Protein AF-A0A0F4GNE1-F1 (afdb_monomer_lite)

pLDDT: mean 78.45, std 19.37, range [21.11, 96.62]

Structure (mmCIF, N/CA/C/O backbone):
data_AF-A0A0F4GNE1-F1
#
_entry.id   AF-A0A0F4GNE1-F1
#
loop_
_atom_site.group_PDB
_atom_site.id
_atom_site.type_symbol
_atom_site.label_atom_id
_atom_site.label_alt_id
_atom_site.label_comp_id
_atom_site.label_asym_id
_atom_site.label_entity_id
_atom_site.label_seq_id
_atom_site.pdbx_PDB_ins_code
_atom_site.Cartn_x
_atom_site.Cartn_y
_atom_site.Cartn_z
_atom_site.occupancy
_atom_site.B_iso_or_equiv
_atom_site.auth_seq_id
_atom_site.auth_comp_id
_atom_site.auth_asym_id
_atom_site.auth_atom_id
_atom_site.pdbx_PDB_model_num
ATOM 1 N N . MET A 1 1 ? -58.831 31.533 -46.566 1.00 33.28 1 MET A N 1
ATOM 2 C CA . MET A 1 1 ? -58.037 31.602 -47.811 1.00 33.28 1 MET A CA 1
ATOM 3 C C . MET A 1 1 ? -57.171 30.349 -47.806 1.00 33.28 1 MET A C 1
ATOM 5 O O . MET A 1 1 ? -56.263 30.306 -46.995 1.00 33.28 1 MET A O 1
ATOM 9 N N . ALA A 1 2 ? -57.576 29.210 -48.387 1.00 25.08 2 ALA A N 1
ATOM 10 C CA . ALA A 1 2 ? -57.890 28.953 -49.809 1.00 25.08 2 ALA A CA 1
ATOM 11 C C . ALA A 1 2 ? -56.663 29.323 -50.668 1.00 25.08 2 ALA A C 1
ATOM 13 O O . ALA A 1 2 ? -56.207 30.453 -50.537 1.00 25.08 2 ALA A O 1
ATOM 14 N N . PHE A 1 3 ? -56.025 28.484 -51.483 1.00 26.59 3 PHE A N 1
ATOM 15 C CA . PHE A 1 3 ? -56.368 27.283 -52.264 1.00 26.59 3 PHE A CA 1
ATOM 16 C C . PHE A 1 3 ? -55.069 26.435 -52.377 1.00 26.59 3 PHE A C 1
ATOM 18 O O . PHE A 1 3 ? -53.991 27.017 -52.299 1.00 26.59 3 PHE A O 1
ATOM 25 N N . ASP A 1 4 ? -55.013 25.102 -52.392 1.00 27.25 4 ASP A N 1
ATOM 26 C CA . ASP A 1 4 ? -55.677 24.056 -53.193 1.00 27.25 4 ASP A CA 1
ATOM 27 C C . ASP A 1 4 ? -55.254 23.955 -54.673 1.00 27.25 4 ASP A C 1
ATOM 29 O O . ASP A 1 4 ? -54.995 24.969 -55.319 1.00 27.25 4 ASP A O 1
ATOM 33 N N . THR A 1 5 ? -55.307 22.707 -55.169 1.00 29.14 5 THR A N 1
ATOM 34 C CA . THR A 1 5 ? -55.262 22.180 -56.563 1.00 29.14 5 THR A CA 1
ATOM 35 C C . THR A 1 5 ? -53.911 21.657 -57.094 1.00 29.14 5 THR A C 1
ATOM 37 O O . THR A 1 5 ? -52.969 22.417 -57.276 1.00 29.14 5 THR A O 1
ATOM 40 N N . GLU A 1 6 ? -53.676 20.326 -57.137 1.00 28.61 6 GLU A N 1
ATOM 41 C CA . GLU A 1 6 ? -54.198 19.248 -58.044 1.00 28.61 6 GLU A CA 1
ATOM 42 C C . GLU A 1 6 ? -53.219 19.006 -59.222 1.00 28.61 6 GLU A C 1
ATOM 44 O O . GLU A 1 6 ? -52.634 19.955 -59.716 1.00 28.61 6 GLU A O 1
ATOM 49 N N . SER A 1 7 ? -52.923 17.815 -59.770 1.00 24.45 7 SER A N 1
ATOM 50 C CA . SER A 1 7 ? -53.573 16.489 -59.881 1.00 24.45 7 SER A CA 1
ATOM 51 C C . SER A 1 7 ? -52.514 15.456 -60.387 1.00 24.45 7 SER A C 1
ATOM 53 O O . SER A 1 7 ? -51.618 15.829 -61.136 1.00 24.45 7 SER A O 1
ATOM 55 N N . LYS A 1 8 ? -52.389 14.244 -59.804 1.00 24.41 8 LYS A N 1
ATOM 56 C CA . LYS A 1 8 ? -52.886 12.903 -60.254 1.00 24.41 8 LYS A CA 1
ATOM 57 C C . LYS A 1 8 ? -52.393 12.424 -61.651 1.00 24.41 8 LYS A C 1
ATOM 59 O O . LYS A 1 8 ? -52.855 12.957 -62.644 1.00 24.41 8 LYS A O 1
ATOM 64 N N . THR A 1 9 ? -51.388 11.520 -61.747 1.00 22.92 9 THR A N 1
ATOM 65 C CA . THR A 1 9 ? -51.431 10.010 -61.875 1.00 22.92 9 THR A CA 1
ATOM 66 C C . THR A 1 9 ? -51.892 9.476 -63.253 1.00 22.92 9 THR A C 1
ATOM 68 O O . THR A 1 9 ? -52.541 10.247 -63.948 1.00 22.92 9 THR A O 1
ATOM 71 N N . PRO A 1 10 ? -51.773 8.172 -63.634 1.00 40.03 10 PRO A N 1
ATOM 72 C CA . PRO A 1 10 ? -50.922 7.025 -63.211 1.00 40.03 10 PRO A CA 1
ATOM 73 C C . PRO A 1 10 ? -50.369 6.195 -64.418 1.00 40.03 10 PRO A C 1
ATOM 75 O O . PRO A 1 10 ? -50.685 6.505 -65.557 1.00 40.03 10 PRO A O 1
ATOM 78 N N . THR A 1 11 ? -49.603 5.115 -64.177 1.00 26.05 11 THR A N 1
ATOM 79 C CA . THR A 1 11 ? -49.924 3.726 -64.624 1.00 26.05 11 THR A CA 1
ATOM 80 C C . THR A 1 11 ? -48.869 2.723 -64.139 1.00 26.05 11 THR A C 1
ATOM 82 O O . THR A 1 11 ? -47.670 2.941 -64.300 1.00 26.05 11 THR A O 1
ATOM 85 N N . GLU A 1 12 ? -49.361 1.640 -63.538 1.00 24.83 12 GLU A N 1
ATOM 86 C CA . GLU A 1 12 ? -48.670 0.432 -63.068 1.00 24.83 12 GLU A CA 1
ATOM 87 C C . GLU A 1 12 ? -48.333 -0.523 -64.234 1.00 24.83 12 GLU A C 1
ATOM 89 O O . GLU A 1 12 ? -49.048 -0.529 -65.231 1.00 24.83 12 GLU A O 1
ATOM 94 N N . ASP A 1 13 ? -47.272 -1.340 -64.116 1.00 25.70 13 ASP A N 1
ATOM 95 C CA . ASP A 1 13 ? -47.445 -2.800 -63.967 1.00 25.70 13 ASP A CA 1
ATOM 96 C C . ASP A 1 13 ? -46.124 -3.607 -63.810 1.00 25.70 13 ASP A C 1
ATOM 98 O O . ASP A 1 13 ? -45.267 -3.657 -64.687 1.00 25.70 13 ASP A O 1
ATOM 102 N N . ILE A 1 14 ? -46.031 -4.281 -62.651 1.00 26.98 14 ILE A N 1
ATOM 103 C CA . ILE A 1 14 ? -45.704 -5.707 -62.409 1.00 26.98 14 ILE A CA 1
ATOM 104 C C . ILE A 1 14 ? -44.397 -6.306 -63.005 1.00 26.98 14 ILE A C 1
ATOM 106 O O . ILE A 1 14 ? -44.353 -6.717 -64.160 1.00 26.98 14 ILE A O 1
ATOM 110 N N . LYS A 1 15 ? -43.405 -6.612 -62.144 1.00 24.88 15 LYS A N 1
ATOM 111 C CA . LYS A 1 15 ? -43.078 -7.996 -61.693 1.00 24.88 15 LYS A CA 1
ATOM 112 C C . LYS A 1 15 ? -41.902 -8.067 -60.707 1.00 24.88 15 LYS A C 1
ATOM 114 O O . LYS A 1 15 ? -40.891 -7.389 -60.814 1.00 24.88 15 LYS A O 1
ATOM 119 N N . SER A 1 16 ? -42.120 -8.956 -59.745 1.00 24.47 16 SER A N 1
ATOM 120 C CA . SER A 1 16 ? -41.311 -9.422 -58.621 1.00 24.47 16 SER A CA 1
ATOM 121 C C . SER A 1 16 ? -39.856 -9.791 -58.919 1.00 24.47 16 SER A C 1
ATOM 123 O O . SER A 1 16 ? -39.611 -10.602 -59.806 1.00 24.47 16 SER A O 1
ATOM 125 N N . SER A 1 17 ? -38.946 -9.371 -58.040 1.00 25.55 17 SER A N 1
ATOM 126 C CA . SER A 1 17 ? -38.123 -10.262 -57.199 1.00 25.55 17 SER A CA 1
ATOM 127 C C . SER A 1 17 ? -37.080 -9.413 -56.477 1.00 25.55 17 SER A C 1
ATOM 129 O O . SER A 1 17 ? -36.287 -8.734 -57.118 1.00 25.55 17 SER A O 1
ATOM 131 N N . SER A 1 18 ? -37.111 -9.440 -55.150 1.00 26.16 18 SER A N 1
ATOM 132 C CA . SER A 1 18 ? -36.206 -8.736 -54.241 1.00 26.16 18 SER A CA 1
ATOM 133 C C . SER A 1 18 ? -34.716 -8.935 -54.559 1.00 26.16 18 SER A C 1
ATOM 135 O O . SER A 1 18 ? -34.247 -10.074 -54.505 1.00 26.16 18 SER A O 1
ATOM 137 N N . PRO A 1 19 ? -33.944 -7.847 -54.715 1.00 24.09 19 PRO A N 1
ATOM 138 C CA . PRO A 1 19 ? -32.537 -7.821 -54.376 1.00 24.09 19 PRO A CA 1
ATOM 139 C C . PRO A 1 19 ? -32.327 -6.924 -53.150 1.00 24.09 19 PRO A C 1
ATOM 141 O O . PRO A 1 19 ? -32.743 -5.768 -53.089 1.00 24.09 19 PRO A O 1
ATOM 144 N N . THR A 1 20 ? -31.693 -7.514 -52.151 1.00 25.30 20 THR A N 1
ATOM 145 C CA . THR A 1 20 ? -31.099 -6.906 -50.963 1.00 25.30 20 THR A CA 1
ATOM 146 C C . THR A 1 20 ? -30.490 -5.525 -51.265 1.00 25.30 20 THR A C 1
ATOM 148 O O . THR A 1 20 ? -29.568 -5.454 -52.081 1.00 25.30 20 THR A O 1
ATOM 151 N N . PRO A 1 21 ? -30.930 -4.426 -50.620 1.00 25.16 21 PRO A N 1
ATOM 152 C CA . PRO A 1 21 ? -30.245 -3.153 -50.749 1.00 25.16 21 PRO A CA 1
ATOM 153 C C . PRO A 1 21 ? -28.982 -3.191 -49.892 1.00 25.16 21 PRO A C 1
ATOM 155 O O . PRO A 1 21 ? -29.033 -3.331 -48.670 1.00 25.16 21 PRO A O 1
ATOM 158 N N . SER A 1 22 ? -27.860 -3.109 -50.597 1.00 23.94 22 SER A N 1
ATOM 159 C CA . SER A 1 22 ? -26.542 -2.663 -50.157 1.00 23.94 22 SER A CA 1
ATOM 160 C C . SER A 1 22 ? -26.544 -1.865 -48.851 1.00 23.94 22 SER A C 1
ATOM 162 O O . SER A 1 22 ? -27.129 -0.782 -48.768 1.00 23.94 22 SER A O 1
ATOM 164 N N . LEU A 1 23 ? -25.825 -2.406 -47.866 1.00 25.03 23 LEU A N 1
ATOM 165 C CA . LEU A 1 23 ? -25.403 -1.704 -46.659 1.00 25.03 23 LEU A CA 1
ATOM 166 C C . LEU A 1 23 ? -24.733 -0.368 -47.031 1.00 25.03 23 LEU A C 1
ATOM 168 O O . LEU A 1 23 ? -23.935 -0.340 -47.973 1.00 25.03 23 LEU A O 1
ATOM 172 N N . PRO A 1 24 ? -25.008 0.720 -46.290 1.00 25.19 24 PRO A N 1
ATOM 173 C CA . PRO A 1 24 ? -24.194 1.922 -46.353 1.00 25.19 24 PRO A CA 1
ATOM 174 C C . PRO A 1 24 ? -22.753 1.552 -46.000 1.00 25.19 24 PRO A C 1
ATOM 176 O O . PRO A 1 24 ? -22.508 0.827 -45.037 1.00 25.19 24 PRO A O 1
ATOM 179 N N . SER A 1 25 ? -21.809 2.048 -46.790 1.00 25.05 25 SER A N 1
ATOM 180 C CA . SER A 1 25 ? -20.382 2.027 -46.498 1.00 25.05 25 SER A CA 1
ATOM 181 C C . SER A 1 25 ? -20.120 2.655 -45.125 1.00 25.05 25 SER A C 1
ATOM 183 O O . SER A 1 25 ? -20.156 3.877 -44.973 1.00 25.05 25 SER A O 1
ATOM 185 N N . ASP A 1 26 ? -19.858 1.811 -44.125 1.00 27.17 26 ASP A N 1
ATOM 186 C CA . ASP A 1 26 ? -19.345 2.180 -42.803 1.00 27.17 26 ASP A CA 1
ATOM 187 C C . ASP A 1 26 ? -17.885 2.679 -42.924 1.00 27.17 26 ASP A C 1
ATOM 189 O O . ASP A 1 26 ? -16.944 2.074 -42.416 1.00 27.17 26 ASP A O 1
ATOM 193 N N . GLU A 1 27 ? -17.679 3.823 -43.582 1.00 26.75 27 GLU A N 1
ATOM 194 C CA . GLU A 1 27 ? -16.418 4.587 -43.541 1.00 26.75 27 GLU A CA 1
ATOM 195 C C . GLU A 1 27 ? -16.304 5.472 -42.283 1.00 26.75 27 GLU A C 1
ATOM 197 O O . GLU A 1 27 ? -15.342 6.212 -42.114 1.00 26.75 27 GLU A O 1
ATOM 202 N N . HIS A 1 28 ? -17.231 5.344 -41.325 1.00 26.08 28 HIS A N 1
ATOM 203 C CA . HIS A 1 28 ? -17.235 6.130 -40.084 1.00 26.08 28 HIS A CA 1
ATOM 204 C C . HIS A 1 28 ? -17.125 5.307 -38.785 1.00 26.08 28 HIS A C 1
ATOM 206 O O . HIS A 1 28 ? -17.560 5.757 -37.725 1.00 26.08 28 HIS A O 1
ATOM 212 N N . LYS A 1 29 ? -16.476 4.128 -38.823 1.00 26.17 29 LYS A N 1
ATOM 213 C CA . LYS A 1 29 ? -16.096 3.356 -37.612 1.00 26.17 29 LYS A CA 1
ATOM 214 C C . LYS A 1 29 ? -14.658 2.808 -37.574 1.00 26.17 29 LYS A C 1
ATOM 216 O O . LYS A 1 29 ? -14.345 2.001 -36.704 1.00 26.17 29 LYS A O 1
ATOM 221 N N . ALA A 1 30 ? -13.756 3.303 -38.426 1.00 27.12 30 ALA A N 1
ATOM 222 C CA . ALA A 1 30 ? -12.330 2.940 -38.396 1.00 27.12 30 ALA A CA 1
ATOM 223 C C . ALA A 1 30 ? -11.396 4.007 -37.774 1.00 27.12 30 ALA A C 1
ATOM 225 O O . ALA A 1 30 ? -10.196 3.773 -37.679 1.00 27.12 30 ALA A O 1
ATOM 226 N N . SER A 1 31 ? -11.908 5.152 -37.293 1.00 25.95 31 SER A N 1
ATOM 227 C CA . SER A 1 31 ? -11.066 6.255 -36.778 1.00 25.95 31 SER A CA 1
ATOM 228 C C . SER A 1 31 ? -11.172 6.531 -35.265 1.00 25.95 31 SER A C 1
ATOM 230 O O . SER A 1 31 ? -10.831 7.622 -34.817 1.00 25.95 31 SER A O 1
ATOM 232 N N . GLN A 1 32 ? -11.623 5.567 -34.452 1.00 26.25 32 GLN A N 1
ATOM 233 C CA . GLN A 1 32 ? -11.683 5.702 -32.980 1.00 26.25 32 GLN A CA 1
ATOM 234 C C . GLN A 1 32 ? -11.092 4.495 -32.225 1.00 26.25 32 GLN A C 1
ATOM 236 O O . GLN A 1 32 ? -11.599 4.084 -31.185 1.00 26.25 32 GLN A O 1
ATOM 241 N N . ALA A 1 33 ? -9.989 3.930 -32.729 1.00 27.69 33 ALA A N 1
ATOM 242 C CA . ALA A 1 33 ? -9.235 2.867 -32.048 1.00 27.69 33 ALA A CA 1
ATOM 243 C C . ALA A 1 33 ? -7.735 3.182 -31.854 1.00 27.69 33 ALA A C 1
ATOM 245 O O . ALA A 1 33 ? -6.947 2.273 -31.608 1.00 27.69 33 ALA A O 1
ATOM 246 N N . ALA A 1 34 ? -7.328 4.455 -31.935 1.00 26.12 34 ALA A N 1
ATOM 247 C CA . ALA A 1 34 ? -5.921 4.865 -31.826 1.00 26.12 34 ALA A CA 1
ATOM 248 C C . ALA A 1 34 ? -5.643 5.940 -30.755 1.00 26.12 34 ALA A C 1
ATOM 250 O O . ALA A 1 34 ? -4.613 6.599 -30.814 1.00 26.12 34 ALA A O 1
ATOM 251 N N . ASP A 1 35 ? -6.509 6.071 -29.746 1.00 24.09 35 ASP A N 1
ATOM 252 C CA . ASP A 1 35 ? -6.230 6.852 -28.533 1.00 24.09 35 ASP A CA 1
ATOM 253 C C . ASP A 1 35 ? -6.050 5.918 -27.329 1.00 24.09 35 ASP A C 1
ATOM 255 O O . ASP A 1 35 ? -6.881 5.819 -26.428 1.00 24.09 35 ASP A O 1
ATOM 259 N N . LEU A 1 36 ? -4.919 5.214 -27.309 1.00 22.22 36 LEU A N 1
ATOM 260 C CA . LEU A 1 36 ? -4.313 4.736 -26.070 1.00 22.22 36 LEU A CA 1
ATOM 261 C C . LEU A 1 36 ? -3.114 5.642 -25.805 1.00 22.22 36 LEU A C 1
ATOM 263 O O . LEU A 1 36 ? -2.006 5.411 -26.285 1.00 22.22 36 LEU A O 1
ATOM 267 N N . GLN A 1 37 ? -3.381 6.718 -25.063 1.00 21.64 37 GLN A N 1
ATOM 268 C CA . GLN A 1 37 ? -2.362 7.577 -24.478 1.00 21.64 37 GLN A CA 1
ATOM 269 C C . GLN A 1 37 ? -1.309 6.703 -23.785 1.00 21.64 37 GLN A C 1
ATOM 271 O O . GLN A 1 37 ? -1.590 6.037 -22.787 1.00 21.64 37 GLN A O 1
ATOM 276 N N . LEU A 1 38 ? -0.084 6.727 -24.312 1.00 22.88 38 LEU A N 1
ATOM 277 C CA . LEU A 1 38 ? 1.107 6.328 -23.576 1.00 22.88 38 LEU A CA 1
ATOM 278 C C . LEU A 1 38 ? 1.177 7.202 -22.322 1.00 22.88 38 LEU A C 1
ATOM 280 O O . LEU A 1 38 ? 1.542 8.377 -22.379 1.00 22.88 38 LEU A O 1
ATOM 284 N N . VAL A 1 39 ? 0.807 6.616 -21.185 1.00 22.11 39 VAL A N 1
ATOM 285 C CA .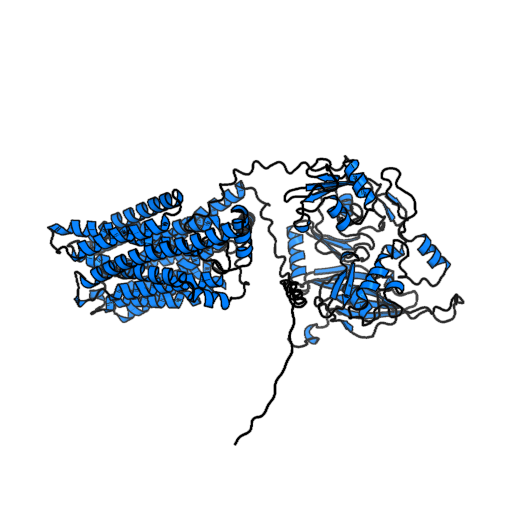 VAL A 1 39 ? 1.142 7.160 -19.872 1.00 22.11 39 VAL A CA 1
ATOM 286 C C . VAL A 1 39 ? 2.656 7.418 -19.866 1.00 22.11 39 VAL A C 1
ATOM 288 O O . VAL A 1 39 ? 3.417 6.537 -20.282 1.00 22.11 39 VAL A O 1
ATOM 291 N N . PRO A 1 40 ? 3.118 8.610 -19.445 1.00 21.11 40 PRO A N 1
ATOM 292 C CA . PRO A 1 40 ? 4.536 8.923 -19.390 1.00 21.11 40 PRO A CA 1
ATOM 293 C C . PRO A 1 40 ? 5.253 7.869 -18.551 1.00 21.11 40 PRO A C 1
ATOM 295 O O . PRO A 1 40 ? 4.858 7.607 -17.416 1.00 21.11 40 PRO A O 1
ATOM 298 N N . SER A 1 41 ? 6.311 7.276 -19.100 1.00 22.20 41 SER A N 1
ATOM 299 C CA . SER A 1 41 ? 7.277 6.493 -18.336 1.00 22.20 41 SER A CA 1
ATOM 300 C C . SER A 1 41 ? 7.972 7.429 -17.338 1.00 22.20 41 SER A C 1
ATOM 302 O O . SER A 1 41 ? 8.988 8.049 -17.663 1.00 22.20 41 SER A O 1
ATOM 304 N N . LEU A 1 42 ? 7.353 7.594 -16.172 1.00 23.45 42 LEU A N 1
ATOM 305 C CA . LEU A 1 42 ? 7.911 8.214 -14.979 1.00 23.45 42 LEU A CA 1
ATOM 306 C C . LEU A 1 42 ? 8.531 7.112 -14.109 1.00 23.45 42 LEU A C 1
ATOM 308 O O . LEU A 1 42 ? 7.895 6.094 -13.848 1.00 23.45 42 LEU A O 1
ATOM 312 N N . ASP A 1 43 ? 9.768 7.373 -13.687 1.00 25.08 43 ASP A N 1
ATOM 313 C CA . ASP A 1 43 ? 10.530 6.743 -12.606 1.00 25.08 43 ASP A CA 1
ATOM 314 C C . ASP A 1 43 ? 10.796 5.229 -12.671 1.00 25.08 43 ASP A C 1
ATOM 316 O O . ASP A 1 43 ? 10.108 4.414 -12.057 1.00 25.08 43 ASP A O 1
ATOM 320 N N . GLU A 1 44 ? 11.938 4.849 -13.256 1.00 24.92 44 GLU A N 1
ATOM 321 C CA . GLU A 1 44 ? 12.606 3.572 -12.951 1.00 24.92 44 GLU A CA 1
ATOM 322 C C . GLU A 1 44 ? 13.314 3.637 -11.579 1.00 24.92 44 GLU A C 1
ATOM 324 O O . GLU A 1 44 ? 14.508 3.404 -11.429 1.00 24.92 44 GLU A O 1
ATOM 329 N N . GLY A 1 45 ? 12.547 3.919 -10.526 1.00 26.72 45 GLY A N 1
ATOM 330 C CA . GLY A 1 45 ? 12.968 3.663 -9.154 1.00 26.72 45 GLY A CA 1
ATOM 331 C C . GLY A 1 45 ? 12.737 2.195 -8.807 1.00 26.72 45 GLY A C 1
ATOM 332 O O . GLY A 1 45 ? 11.651 1.857 -8.339 1.00 26.72 45 GLY A O 1
ATOM 333 N N . HIS A 1 46 ? 13.756 1.348 -8.975 1.00 30.03 46 HIS A N 1
ATOM 334 C CA . HIS A 1 46 ? 13.804 -0.065 -8.558 1.00 30.03 46 HIS A CA 1
ATOM 335 C C . HIS A 1 46 ? 12.548 -0.891 -8.892 1.00 30.03 46 HIS A C 1
ATOM 337 O O . HIS A 1 46 ? 11.655 -1.069 -8.055 1.00 30.03 46 HIS A O 1
ATOM 343 N N . MET A 1 47 ? 12.544 -1.513 -10.071 1.00 26.84 47 MET A N 1
ATOM 344 C CA . MET A 1 47 ? 11.851 -2.788 -10.246 1.00 26.84 47 MET A CA 1
ATOM 345 C C . MET A 1 47 ? 12.602 -3.836 -9.417 1.00 26.84 47 MET A C 1
ATOM 347 O O . MET A 1 47 ? 13.574 -4.429 -9.879 1.00 26.84 47 MET A O 1
ATOM 351 N N . ILE A 1 48 ? 12.191 -4.030 -8.162 1.00 37.75 48 ILE A N 1
ATOM 352 C CA . ILE A 1 48 ? 12.565 -5.230 -7.412 1.00 37.75 48 ILE A CA 1
ATOM 353 C C . ILE A 1 48 ? 11.811 -6.371 -8.092 1.00 37.75 48 ILE A C 1
ATOM 355 O O . ILE A 1 48 ? 10.614 -6.547 -7.868 1.00 37.75 48 ILE A O 1
ATOM 359 N N . VAL A 1 49 ? 12.491 -7.082 -8.990 1.00 36.56 49 VAL A N 1
ATOM 360 C CA . VAL A 1 49 ? 11.975 -8.313 -9.591 1.00 36.56 49 VAL A CA 1
ATOM 361 C C . VAL A 1 49 ? 11.650 -9.264 -8.436 1.00 36.56 49 VAL A C 1
ATOM 363 O O . VAL A 1 49 ? 12.491 -9.506 -7.572 1.00 36.56 49 VAL A O 1
ATOM 366 N N . GLY A 1 50 ? 10.403 -9.738 -8.379 1.00 38.09 50 GLY A N 1
ATOM 367 C CA . GLY A 1 50 ? 9.826 -10.472 -7.244 1.00 38.09 50 GLY A CA 1
ATOM 368 C C . GLY A 1 50 ? 10.479 -11.819 -6.907 1.00 38.09 50 GLY A C 1
ATOM 369 O O . GLY A 1 50 ? 10.062 -12.439 -5.931 1.00 38.09 50 GLY A O 1
ATOM 370 N N . ASP A 1 51 ? 11.517 -12.221 -7.647 1.00 42.12 51 ASP A N 1
ATOM 371 C CA . ASP A 1 51 ? 12.114 -13.560 -7.619 1.00 42.12 51 ASP A CA 1
ATOM 372 C C . ASP A 1 51 ? 13.554 -13.603 -7.054 1.00 42.12 51 ASP A C 1
ATOM 374 O O . ASP A 1 51 ? 14.182 -14.657 -7.057 1.00 42.12 51 ASP A O 1
ATOM 378 N N . GLU A 1 52 ? 14.105 -12.494 -6.529 1.00 48.06 52 GLU A N 1
ATOM 379 C CA . GLU A 1 52 ? 15.495 -12.457 -6.011 1.00 48.06 52 GLU A CA 1
ATOM 380 C C . GLU A 1 52 ? 15.714 -13.203 -4.667 1.00 48.06 52 GLU A C 1
ATOM 382 O O . GLU A 1 52 ? 16.862 -13.417 -4.283 1.00 48.06 52 GLU A O 1
ATOM 387 N N . TYR A 1 53 ? 14.667 -13.614 -3.934 1.00 63.53 53 TYR A N 1
ATOM 388 C CA . TYR A 1 53 ? 14.806 -14.156 -2.567 1.00 63.53 53 TYR A CA 1
ATOM 389 C C . TYR A 1 53 ? 14.115 -15.506 -2.367 1.00 63.53 53 TYR A C 1
ATOM 391 O O . TYR A 1 53 ? 12.985 -15.717 -2.808 1.00 63.53 53 TYR A O 1
ATOM 399 N N . SER A 1 54 ? 14.749 -16.409 -1.610 1.00 73.44 54 SER A N 1
ATOM 400 C CA . SER A 1 54 ? 14.197 -17.747 -1.375 1.00 73.44 54 SER A CA 1
ATOM 401 C C . SER A 1 54 ? 12.871 -17.697 -0.583 1.00 73.44 54 SER A C 1
ATOM 403 O O . SER A 1 54 ? 12.706 -16.871 0.330 1.00 73.44 54 SER A O 1
ATOM 405 N N . PRO A 1 55 ? 11.919 -18.625 -0.825 1.00 74.19 55 PRO A N 1
ATOM 406 C CA . PRO A 1 55 ? 10.674 -18.706 -0.050 1.00 74.19 55 PRO A CA 1
ATOM 407 C C . PRO A 1 55 ? 10.903 -18.864 1.465 1.00 74.19 55 PRO A C 1
ATOM 409 O O . PRO A 1 55 ? 10.102 -18.401 2.285 1.00 74.19 55 PRO A O 1
ATOM 412 N N . ALA A 1 56 ? 12.019 -19.491 1.856 1.00 76.69 56 ALA A N 1
ATOM 413 C CA . ALA A 1 56 ? 12.405 -19.682 3.251 1.00 76.69 56 ALA A CA 1
ATOM 414 C C . ALA A 1 56 ? 12.781 -18.359 3.946 1.00 76.69 56 ALA A C 1
ATOM 416 O O . ALA A 1 56 ? 12.369 -18.126 5.088 1.00 76.69 56 ALA A O 1
ATOM 417 N N . GLU A 1 57 ? 13.508 -17.474 3.261 1.00 80.69 57 GLU A N 1
ATOM 418 C CA . GLU A 1 57 ? 13.869 -16.143 3.766 1.00 80.69 57 GLU A CA 1
ATOM 419 C C . GLU A 1 57 ? 12.643 -15.238 3.872 1.00 80.69 57 GLU A C 1
ATOM 421 O O . GLU A 1 57 ? 12.418 -14.632 4.925 1.00 80.69 57 GLU A O 1
ATOM 426 N N . CYS A 1 58 ? 11.781 -15.243 2.850 1.00 80.56 58 CYS A N 1
ATOM 427 C CA . CYS A 1 58 ? 10.505 -14.527 2.878 1.00 80.56 58 CYS A CA 1
ATOM 428 C C . CYS A 1 58 ? 9.647 -14.938 4.086 1.00 80.56 58 CYS A C 1
ATOM 430 O O . CYS A 1 58 ? 9.091 -14.084 4.782 1.00 80.56 58 CYS A O 1
ATOM 432 N N . LYS A 1 59 ? 9.585 -16.242 4.391 1.00 84.88 59 LYS A N 1
ATOM 433 C CA . LYS A 1 59 ? 8.843 -16.779 5.544 1.00 84.88 59 LYS A CA 1
ATOM 434 C C . LYS A 1 59 ? 9.491 -16.426 6.885 1.00 84.88 59 LYS A C 1
ATOM 436 O O . LYS A 1 59 ? 8.779 -16.199 7.866 1.00 84.88 59 LYS A O 1
ATOM 441 N N . ARG A 1 60 ? 10.826 -16.374 6.959 1.00 88.06 60 ARG A N 1
ATOM 442 C CA . ARG A 1 60 ? 11.552 -15.944 8.167 1.00 88.06 60 ARG A CA 1
ATOM 443 C C . ARG A 1 60 ? 11.251 -14.479 8.487 1.00 88.06 60 ARG A C 1
ATOM 445 O O . ARG A 1 60 ? 10.903 -14.180 9.629 1.00 88.06 60 ARG A O 1
ATOM 452 N N . VAL A 1 61 ? 11.325 -13.600 7.486 1.00 87.56 61 VAL A N 1
ATOM 453 C CA . VAL A 1 61 ? 11.020 -12.169 7.639 1.00 87.56 61 VAL A CA 1
ATOM 454 C C . VAL A 1 61 ? 9.542 -11.963 7.971 1.00 87.56 61 VAL A C 1
ATOM 456 O O . VAL A 1 61 ? 9.244 -11.229 8.907 1.00 87.56 61 VAL A O 1
ATOM 459 N N . LEU A 1 62 ? 8.622 -12.685 7.317 1.00 88.94 62 LEU A N 1
ATOM 460 C CA . LEU A 1 62 ? 7.192 -12.655 7.655 1.00 88.94 62 LEU A CA 1
ATOM 461 C C . LEU A 1 62 ? 6.937 -12.959 9.137 1.00 88.94 62 LEU A C 1
ATOM 463 O O . LEU A 1 62 ? 6.271 -12.186 9.813 1.00 88.94 62 LEU A O 1
ATOM 467 N N . ARG A 1 63 ? 7.515 -14.043 9.672 1.00 89.12 63 ARG A N 1
ATOM 468 C CA . ARG A 1 63 ? 7.349 -14.406 11.092 1.00 89.12 63 ARG A CA 1
ATOM 469 C C . ARG A 1 63 ? 7.885 -13.336 12.040 1.00 89.12 63 ARG A C 1
ATOM 471 O O . ARG A 1 63 ? 7.363 -13.189 13.143 1.00 89.12 63 ARG A O 1
ATOM 478 N N . LYS A 1 64 ? 8.944 -12.622 11.643 1.00 91.75 64 LYS A N 1
ATOM 479 C CA . LYS A 1 64 ? 9.474 -11.489 12.409 1.00 91.75 64 LYS A CA 1
ATOM 480 C C . LYS A 1 64 ? 8.476 -10.329 12.391 1.00 91.75 64 LYS A C 1
ATOM 482 O O . LYS A 1 64 ? 8.144 -9.830 13.459 1.00 91.75 64 LYS A O 1
ATOM 487 N N . ILE A 1 65 ? 7.950 -9.969 11.219 1.00 91.31 65 ILE A N 1
ATOM 488 C CA . ILE A 1 65 ? 6.919 -8.931 11.058 1.00 91.31 65 ILE A CA 1
ATOM 489 C C . ILE A 1 65 ? 5.685 -9.261 11.910 1.00 91.31 65 ILE A C 1
ATOM 491 O O . ILE A 1 65 ? 5.283 -8.441 12.735 1.00 91.31 65 ILE A O 1
ATOM 495 N N . ASP A 1 66 ? 5.151 -10.481 11.785 1.00 91.06 66 ASP A N 1
ATOM 496 C CA . ASP A 1 66 ? 3.982 -10.946 12.540 1.00 91.06 66 ASP A CA 1
ATOM 497 C C . ASP A 1 66 ? 4.215 -10.839 14.057 1.00 91.06 66 ASP A C 1
ATOM 499 O O . ASP A 1 66 ? 3.329 -10.414 14.793 1.00 91.06 66 ASP A O 1
ATOM 503 N N . ARG A 1 67 ? 5.421 -11.177 14.537 1.00 90.88 67 ARG A N 1
ATOM 504 C CA . ARG A 1 67 ? 5.773 -11.150 15.966 1.00 90.88 67 ARG A CA 1
ATOM 505 C C . ARG A 1 67 ? 5.810 -9.742 16.559 1.00 90.88 67 ARG A C 1
ATOM 507 O O . ARG A 1 67 ? 5.507 -9.596 17.738 1.00 90.88 67 ARG A O 1
ATOM 514 N N . PHE A 1 68 ? 6.197 -8.735 15.779 1.00 90.31 68 PHE A N 1
ATOM 515 C CA . PHE A 1 68 ? 6.248 -7.348 16.248 1.00 90.31 68 PHE A CA 1
ATOM 516 C C . PHE A 1 68 ? 4.915 -6.624 16.044 1.00 90.31 68 PHE A C 1
ATOM 518 O O . PHE A 1 68 ? 4.421 -5.988 16.972 1.00 90.31 68 PHE A O 1
ATOM 525 N N . LEU A 1 69 ? 4.320 -6.721 14.852 1.00 91.31 69 LEU A N 1
ATOM 526 C CA . LEU A 1 69 ? 3.163 -5.901 14.492 1.00 91.31 69 LEU A CA 1
ATOM 527 C C . LEU A 1 69 ? 1.845 -6.453 15.033 1.00 91.31 69 LEU A C 1
ATOM 529 O O . LEU A 1 69 ? 1.057 -5.682 15.573 1.00 91.31 69 LEU A O 1
ATOM 533 N N . LEU A 1 70 ? 1.586 -7.762 14.924 1.00 90.88 70 LEU A N 1
ATOM 534 C CA . LEU A 1 70 ? 0.265 -8.299 15.273 1.00 90.88 70 LEU A CA 1
ATOM 535 C C . LEU A 1 70 ? -0.062 -8.177 16.768 1.00 90.88 70 LEU A C 1
ATOM 537 O O . LEU A 1 70 ? -1.158 -7.703 17.067 1.00 90.88 70 LEU A O 1
ATOM 541 N N . PRO A 1 71 ? 0.833 -8.524 17.720 1.00 93.44 71 PRO A N 1
ATOM 542 C CA . PRO A 1 71 ? 0.555 -8.327 19.142 1.00 93.44 71 PRO A CA 1
ATOM 543 C C . PRO A 1 71 ? 0.387 -6.852 19.504 1.00 93.44 71 PRO A C 1
ATOM 545 O O . PRO A 1 71 ? -0.491 -6.516 20.294 1.00 93.44 71 PRO A O 1
ATOM 548 N N . LEU A 1 72 ? 1.195 -5.972 18.900 1.00 93.19 72 LEU A N 1
ATOM 549 C CA . LEU A 1 72 ? 1.124 -4.532 19.133 1.00 93.19 72 LEU A CA 1
ATOM 550 C C . LEU A 1 72 ? -0.227 -3.976 18.670 1.00 93.19 72 LEU A C 1
ATOM 552 O O . LEU A 1 72 ? -0.943 -3.368 19.458 1.00 93.19 72 LEU A O 1
ATOM 556 N N . MET A 1 73 ? -0.617 -4.259 17.424 1.00 93.06 73 MET A N 1
ATOM 557 C CA . MET A 1 73 ? -1.906 -3.841 16.869 1.00 93.06 73 MET A CA 1
ATOM 558 C C . MET A 1 73 ? -3.083 -4.425 17.656 1.00 93.06 73 MET A C 1
ATOM 560 O O . MET A 1 73 ? -4.061 -3.723 17.899 1.00 93.06 73 MET A O 1
ATOM 564 N N . TRP A 1 74 ? -2.987 -5.685 18.091 1.00 93.44 74 TRP A N 1
ATOM 565 C CA . TRP A 1 74 ? -4.007 -6.317 18.928 1.00 93.44 74 TRP A CA 1
ATOM 566 C C . TRP A 1 74 ? -4.176 -5.572 20.257 1.00 93.44 74 TRP A C 1
ATOM 568 O O . TRP A 1 74 ? -5.294 -5.236 20.639 1.00 93.44 74 TRP A O 1
ATOM 578 N N . PHE A 1 75 ? -3.078 -5.234 20.935 1.00 93.81 75 PHE A N 1
ATOM 579 C CA . PHE A 1 75 ? -3.138 -4.502 22.200 1.00 93.81 75 PHE A CA 1
ATOM 580 C C . PHE A 1 75 ? -3.697 -3.083 22.010 1.00 93.81 75 PHE A C 1
ATOM 582 O O . PHE A 1 75 ? -4.573 -2.668 22.765 1.00 93.81 75 PHE A O 1
ATOM 589 N N . CYS A 1 76 ? -3.275 -2.367 20.964 1.00 93.44 76 CYS A N 1
ATOM 590 C CA . CYS A 1 76 ? -3.791 -1.030 20.651 1.00 93.44 76 CYS A CA 1
ATOM 591 C C . CYS A 1 76 ? -5.292 -1.029 20.374 1.00 93.44 76 CYS A C 1
ATOM 593 O O . CYS A 1 76 ? -6.016 -0.191 20.907 1.00 93.44 76 CYS A O 1
ATOM 595 N N . TYR A 1 77 ? -5.761 -1.983 19.568 1.00 91.19 77 TYR A N 1
ATOM 596 C CA . TYR A 1 77 ? -7.176 -2.100 19.228 1.00 91.19 77 TYR A CA 1
ATOM 597 C C . TYR A 1 77 ? -8.024 -2.508 20.446 1.00 91.19 77 TYR A C 1
ATOM 599 O O . TYR A 1 77 ? -9.148 -2.044 20.620 1.00 91.19 77 TYR A O 1
ATOM 607 N N . GLY A 1 78 ? -7.468 -3.340 21.331 1.00 91.94 78 GLY A N 1
ATOM 608 C CA . GLY A 1 78 ? -8.107 -3.740 22.582 1.00 91.94 78 GLY A CA 1
ATOM 609 C C . GLY A 1 78 ? -8.242 -2.606 23.604 1.00 91.94 78 GLY A C 1
ATOM 610 O O . GLY A 1 78 ? -9.314 -2.413 24.186 1.00 91.94 78 GLY A O 1
ATOM 611 N N . VAL A 1 79 ? -7.173 -1.826 23.796 1.00 92.31 79 VAL A N 1
ATOM 612 C CA . VAL A 1 79 ? -7.184 -0.640 24.667 1.00 92.31 79 VAL A CA 1
ATOM 613 C C . VAL A 1 79 ? -8.164 0.401 24.132 1.00 92.31 79 VAL A C 1
ATOM 615 O O . VAL A 1 79 ? -9.011 0.866 24.888 1.00 92.31 79 VAL A O 1
ATOM 618 N N . GLN A 1 80 ? -8.140 0.667 22.822 1.00 92.44 80 GLN A N 1
ATOM 619 C CA . GLN A 1 80 ? -9.104 1.549 22.163 1.00 92.44 80 GLN A CA 1
ATOM 620 C C . GLN A 1 80 ? -10.554 1.153 22.489 1.00 92.44 80 GLN A C 1
ATOM 622 O O . GLN A 1 80 ? -11.367 1.978 22.909 1.00 92.44 80 GLN A O 1
ATOM 627 N N . GLN A 1 81 ? -10.894 -0.125 22.308 1.00 89.12 81 GLN A N 1
ATOM 628 C CA . GLN A 1 81 ? -12.244 -0.597 22.591 1.00 89.12 81 GLN A CA 1
ATOM 629 C C . GLN A 1 81 ? -12.620 -0.399 24.065 1.00 89.12 81 GLN A C 1
ATOM 631 O O . GLN A 1 81 ? -13.746 -0.000 24.369 1.00 89.12 81 GLN A O 1
ATOM 636 N N . THR A 1 82 ? -11.679 -0.648 24.976 1.00 91.31 82 THR A N 1
ATOM 637 C CA . THR A 1 82 ? -11.896 -0.470 26.416 1.00 91.31 82 THR A CA 1
ATOM 638 C C . THR A 1 82 ? -12.109 1.001 26.768 1.00 91.31 82 THR A C 1
ATOM 640 O O . THR A 1 82 ? -13.002 1.313 27.555 1.00 91.31 82 THR A O 1
ATOM 643 N N . ASP A 1 83 ? -11.368 1.919 26.144 1.00 91.69 83 ASP A N 1
ATOM 644 C CA . ASP A 1 83 ? -11.531 3.366 26.323 1.00 91.69 83 ASP A CA 1
ATOM 645 C C . ASP A 1 83 ? -12.945 3.819 25.922 1.00 91.69 83 ASP A C 1
ATOM 647 O O . ASP A 1 83 ? -13.589 4.586 26.652 1.00 91.69 83 ASP A O 1
ATOM 651 N N . LYS A 1 84 ? -13.491 3.276 24.825 1.00 88.25 84 LYS A N 1
ATOM 652 C CA . LYS A 1 84 ? -14.886 3.498 24.409 1.00 88.25 84 LYS A CA 1
ATOM 653 C C . LYS A 1 84 ? -15.891 2.973 25.435 1.00 88.25 84 LYS A C 1
ATOM 655 O O . LYS A 1 84 ? -16.737 3.739 25.907 1.00 88.25 84 LYS A O 1
ATOM 660 N N . THR A 1 85 ? -15.808 1.692 25.799 1.00 88.12 85 THR A N 1
ATOM 661 C CA . THR A 1 85 ? -16.805 1.028 26.664 1.00 88.12 85 THR A CA 1
ATOM 662 C C . THR A 1 85 ? -16.693 1.421 28.135 1.00 88.12 85 THR A C 1
ATOM 664 O O . THR A 1 85 ? -17.657 1.273 28.891 1.00 88.12 85 THR A O 1
ATOM 667 N N . SER A 1 86 ? -15.555 1.984 28.550 1.00 90.81 86 SER A N 1
ATOM 668 C CA . SER A 1 86 ? -15.323 2.435 29.924 1.00 90.81 86 SER A CA 1
ATOM 669 C C . SER A 1 86 ? -16.369 3.440 30.411 1.00 90.81 86 SER A C 1
ATOM 671 O O . SER A 1 86 ? -16.628 3.483 31.610 1.00 90.81 86 SER A O 1
ATOM 673 N N . LEU A 1 87 ? -17.038 4.190 29.520 1.00 92.25 87 LEU A N 1
ATOM 674 C CA . LEU A 1 87 ? -18.110 5.122 29.900 1.00 92.25 87 LEU A CA 1
ATOM 675 C C . LEU A 1 87 ? -19.245 4.434 30.667 1.00 92.25 87 LEU A C 1
ATOM 677 O O . LEU A 1 87 ? -19.762 4.978 31.644 1.00 92.25 87 LEU A O 1
ATOM 681 N N . GLY A 1 88 ? -19.651 3.250 30.199 1.00 90.94 88 GLY A N 1
ATOM 682 C CA . GLY A 1 88 ? -20.713 2.449 30.808 1.00 90.94 88 GLY A CA 1
ATOM 683 C C . GLY A 1 88 ? -20.316 1.985 32.203 1.00 90.94 88 GLY A C 1
ATOM 684 O O . GLY A 1 88 ? -21.076 2.113 33.163 1.00 90.94 88 GLY A O 1
ATOM 685 N N . VAL A 1 89 ? -19.075 1.517 32.333 1.00 91.88 89 VAL A N 1
ATOM 686 C CA . VAL A 1 89 ? -18.503 1.080 33.609 1.00 91.88 89 VAL A CA 1
ATOM 687 C C . VAL A 1 89 ? -18.359 2.255 34.579 1.00 91.88 89 VAL A C 1
ATOM 689 O O . VAL A 1 89 ? -18.827 2.196 35.712 1.00 91.88 89 VAL A O 1
ATOM 692 N N . GLN A 1 90 ? -17.771 3.365 34.147 1.00 93.44 90 GLN A N 1
ATOM 693 C CA . GLN A 1 90 ? -17.625 4.570 34.965 1.00 93.44 90 GLN A CA 1
ATOM 694 C C . GLN A 1 90 ? -18.985 5.084 35.459 1.00 93.44 90 GLN A C 1
ATOM 696 O O . GLN A 1 90 ? -19.090 5.564 36.591 1.00 93.44 90 GLN A O 1
ATOM 701 N N . ALA A 1 91 ? -20.046 4.908 34.661 1.00 92.56 91 ALA A N 1
ATOM 702 C CA . ALA A 1 91 ? -21.393 5.303 35.042 1.00 92.56 91 ALA A CA 1
ATOM 703 C C . ALA A 1 91 ? -21.927 4.559 36.271 1.00 92.56 91 ALA A C 1
ATOM 705 O O . ALA A 1 91 ? -22.492 5.183 37.174 1.00 92.56 91 ALA A O 1
ATOM 706 N N . ILE A 1 92 ? -21.708 3.243 36.354 1.00 91.88 92 ILE A N 1
ATOM 707 C CA . ILE A 1 92 ? -22.149 2.448 37.510 1.00 91.88 92 ILE A CA 1
ATOM 708 C C . ILE A 1 92 ? -21.321 2.717 38.774 1.00 91.88 92 ILE A C 1
ATOM 710 O O . ILE A 1 92 ? -21.840 2.492 39.870 1.00 91.88 92 ILE A O 1
ATOM 714 N N . PHE A 1 93 ? -20.100 3.247 38.622 1.00 92.12 93 PHE A N 1
ATOM 715 C CA . PHE A 1 93 ? -19.178 3.648 39.695 1.00 92.12 93 PHE A CA 1
ATOM 716 C C . PHE A 1 93 ? -19.291 5.123 40.122 1.00 92.12 93 PHE A C 1
ATOM 718 O O . PHE A 1 93 ? -18.442 5.600 40.873 1.00 92.12 93 PHE A O 1
ATOM 725 N N . GLY A 1 94 ? -20.336 5.839 39.696 1.00 90.06 94 GLY A N 1
ATOM 726 C CA . GLY A 1 94 ? -20.693 7.147 40.262 1.00 90.06 94 GLY A CA 1
ATOM 727 C C . GLY A 1 94 ? -20.450 8.364 39.370 1.00 90.06 94 GLY A C 1
ATOM 728 O O . GLY A 1 94 ? -20.852 9.453 39.768 1.00 90.06 94 GLY A O 1
ATOM 729 N N . LEU A 1 95 ? -19.910 8.205 38.152 1.00 93.94 95 LEU A N 1
ATOM 730 C CA . LEU A 1 95 ? -19.630 9.323 37.231 1.00 93.94 95 LEU A CA 1
ATOM 731 C C . LEU A 1 95 ? -20.810 10.321 37.075 1.00 93.94 95 LEU A C 1
ATOM 733 O O . LEU A 1 95 ? -20.573 11.517 37.246 1.00 93.94 95 LEU A O 1
ATOM 737 N N . PRO A 1 96 ? -22.072 9.905 36.807 1.00 92.06 96 PRO A N 1
ATOM 738 C CA . PRO A 1 96 ? -23.180 10.839 36.609 1.00 92.06 96 PRO A CA 1
ATOM 739 C C . PRO A 1 96 ? -23.518 11.633 37.867 1.00 92.06 96 PRO A C 1
ATOM 741 O O . PRO A 1 96 ? -23.897 12.795 37.768 1.00 92.06 96 PRO A O 1
ATOM 744 N N . LYS A 1 97 ? -23.363 11.012 39.045 1.00 90.62 97 LYS A N 1
ATOM 745 C CA . LYS A 1 97 ? -23.624 11.659 40.335 1.00 90.62 97 LYS A CA 1
ATOM 746 C C . LYS A 1 97 ? -22.542 12.689 40.650 1.00 90.62 97 LYS A C 1
ATOM 748 O O . LYS A 1 97 ? -22.873 13.821 40.976 1.00 90.62 97 LYS A O 1
ATOM 753 N N . ASP A 1 98 ? -21.275 12.317 40.482 1.00 91.69 98 ASP A N 1
ATOM 754 C CA . ASP A 1 98 ? -20.124 13.159 40.829 1.00 91.69 98 ASP A CA 1
ATOM 755 C C . ASP A 1 98 ? -19.958 14.377 39.908 1.00 91.69 98 ASP A C 1
ATOM 757 O O . ASP A 1 98 ? -19.352 15.367 40.306 1.00 91.69 98 ASP A O 1
ATOM 761 N N . THR A 1 99 ? -20.473 14.305 38.677 1.00 91.94 99 THR A N 1
ATOM 762 C CA . THR A 1 99 ? -20.357 15.377 37.668 1.00 91.94 99 THR A CA 1
ATOM 763 C C . THR A 1 99 ? -21.670 16.118 37.399 1.00 91.94 99 THR A C 1
ATOM 765 O O . THR A 1 99 ? -21.710 17.011 36.551 1.00 91.94 99 THR A O 1
ATOM 768 N N . GLY A 1 100 ? -22.742 15.766 38.120 1.00 90.38 100 GLY A N 1
ATOM 769 C CA . GLY A 1 100 ? -24.042 16.435 38.032 1.00 90.38 100 GLY A CA 1
ATOM 770 C C . GLY A 1 100 ? -24.763 16.245 36.694 1.00 90.38 100 GLY A C 1
ATOM 771 O O . GLY A 1 100 ? -25.437 17.165 36.236 1.00 90.38 100 GLY A O 1
ATOM 772 N N . LEU A 1 101 ? -24.619 15.083 36.047 1.00 91.75 101 LEU A N 1
ATOM 773 C CA . LEU A 1 101 ? -25.279 14.815 34.766 1.00 91.75 101 LEU A CA 1
ATOM 774 C C . LEU A 1 101 ? -26.796 14.702 34.939 1.00 91.75 101 LEU A C 1
ATOM 776 O O . LEU A 1 101 ? -27.284 13.895 35.733 1.00 91.75 101 LEU A O 1
ATOM 780 N N . VAL A 1 102 ? -27.543 15.459 34.134 1.00 90.25 102 VAL A N 1
ATOM 781 C CA . VAL A 1 102 ? -29.011 15.502 34.169 1.00 90.25 102 VAL A CA 1
ATOM 782 C C . VAL A 1 102 ? -29.641 15.086 32.844 1.00 90.25 102 VAL A C 1
ATOM 784 O O . VAL A 1 102 ? -29.139 15.379 31.756 1.00 90.25 102 VAL A O 1
ATOM 787 N N . GLY A 1 103 ? -30.788 14.410 32.928 1.00 87.62 103 GLY A N 1
ATOM 788 C CA . GLY A 1 103 ? -31.562 14.011 31.754 1.00 87.62 103 GLY A CA 1
ATOM 789 C C . GLY A 1 103 ? -30.722 13.217 30.752 1.00 87.62 103 GLY A C 1
ATOM 790 O O . GLY A 1 103 ? -30.095 12.221 31.113 1.00 87.62 103 GLY A O 1
ATOM 791 N N . GLN A 1 104 ? -30.728 13.649 29.491 1.00 90.31 104 GLN A N 1
ATOM 792 C CA . GLN A 1 104 ? -30.100 12.953 28.360 1.00 90.31 104 GLN A CA 1
ATOM 793 C C . GLN A 1 104 ? -28.603 13.285 28.189 1.00 90.31 104 GLN A C 1
ATOM 795 O O . GLN A 1 104 ? -27.980 12.852 27.220 1.00 90.31 104 GLN A O 1
ATOM 800 N N . GLN A 1 105 ? -28.009 14.062 29.104 1.00 93.25 105 GLN A N 1
ATOM 801 C CA . GLN A 1 105 ? -26.598 14.460 29.030 1.00 93.25 105 GLN A CA 1
ATOM 802 C C . GLN A 1 105 ? -25.662 13.245 28.952 1.00 93.25 105 GLN A C 1
ATOM 804 O O . GLN A 1 105 ? -24.782 13.195 28.101 1.00 93.25 105 GLN A O 1
ATOM 809 N N . TYR A 1 106 ? -25.904 12.204 29.751 1.00 92.38 106 TYR A N 1
ATOM 810 C CA . TYR A 1 106 ? -25.099 10.980 29.693 1.00 92.38 106 TYR A CA 1
ATOM 811 C C . TYR A 1 106 ? -25.044 10.360 28.282 1.00 92.38 106 TYR A C 1
ATOM 813 O O . TYR A 1 106 ? -23.970 10.014 27.794 1.00 92.38 106 TYR A O 1
ATOM 821 N N . SER A 1 107 ? -26.182 10.294 27.589 1.00 92.38 107 SER A N 1
ATOM 822 C CA . SER A 1 107 ? -26.281 9.770 26.221 1.00 92.38 107 SER A CA 1
ATOM 823 C C . SER A 1 107 ? -25.506 10.624 25.217 1.00 92.38 107 SER A C 1
ATOM 825 O O . SER A 1 107 ? -24.842 10.105 24.317 1.00 92.38 107 SER A O 1
ATOM 827 N N . TRP A 1 108 ? -25.534 11.947 25.397 1.00 94.38 108 TRP A N 1
ATOM 828 C CA . TRP A 1 108 ? -24.811 12.888 24.546 1.00 94.38 108 TRP A CA 1
ATOM 829 C C . TRP A 1 108 ? -23.289 12.714 24.602 1.00 94.38 108 TRP A C 1
ATOM 831 O O . TRP A 1 108 ? -22.641 12.973 23.592 1.00 94.38 108 TRP A O 1
ATOM 841 N N . LEU A 1 109 ? -22.722 12.194 25.700 1.00 94.12 109 LEU A N 1
ATOM 842 C CA . LEU A 1 109 ? -21.288 11.863 25.776 1.00 94.12 109 LEU A CA 1
ATOM 843 C C . LEU A 1 109 ? -20.868 10.816 24.736 1.00 94.12 109 LEU A C 1
ATOM 845 O O . LEU A 1 109 ? -19.745 10.849 24.242 1.00 94.12 109 LEU A O 1
ATOM 849 N N . THR A 1 110 ? -21.772 9.897 24.392 1.00 93.19 110 THR A N 1
ATOM 850 C CA . THR A 1 110 ? -21.549 8.926 23.310 1.00 93.19 110 THR A CA 1
ATOM 851 C C . THR A 1 110 ? -21.809 9.562 21.946 1.00 93.19 110 THR A C 1
ATOM 853 O O . THR A 1 110 ? -21.057 9.345 21.002 1.00 93.19 110 THR A O 1
ATOM 856 N N . THR A 1 111 ? -22.851 10.389 21.834 1.00 94.69 111 THR A N 1
ATOM 857 C CA . THR A 1 111 ? -23.192 11.066 20.574 1.00 94.69 111 THR A CA 1
ATOM 858 C C . THR A 1 111 ? -22.082 12.001 20.094 1.00 94.69 111 THR A C 1
ATOM 860 O O . THR A 1 111 ? -21.724 11.945 18.921 1.00 94.69 111 THR A O 1
ATOM 863 N N . ILE A 1 112 ? -21.516 12.832 20.978 1.00 95.44 112 ILE A N 1
ATOM 864 C CA . ILE A 1 112 ? -20.441 13.763 20.606 1.00 95.44 112 ILE A CA 1
ATOM 865 C C . ILE A 1 112 ? -19.184 13.021 20.161 1.00 95.44 112 ILE A C 1
ATOM 867 O O . ILE A 1 112 ? -18.560 13.439 19.196 1.00 95.44 112 ILE A O 1
ATOM 871 N N . PHE A 1 113 ? -18.866 11.900 20.817 1.00 94.69 113 PHE A N 1
ATOM 872 C CA . PHE A 1 113 ? -17.731 11.057 20.467 1.00 94.69 113 PHE A CA 1
ATOM 873 C C . PHE A 1 113 ? -17.836 10.567 19.017 1.00 94.69 113 PHE A C 1
ATOM 875 O O . PHE A 1 113 ? -16.926 10.788 18.231 1.00 94.69 113 PHE A O 1
ATOM 882 N N . TYR A 1 114 ? -18.962 9.959 18.630 1.00 93.75 114 TYR A N 1
ATOM 883 C CA . TYR A 1 114 ? -19.126 9.444 17.264 1.00 93.75 114 TYR A CA 1
ATOM 884 C C . TYR A 1 114 ? -19.297 10.552 16.215 1.00 93.75 114 TYR A C 1
ATOM 886 O O . TYR A 1 114 ? -18.928 10.364 15.056 1.00 93.75 114 TYR A O 1
ATOM 894 N N . LEU A 1 115 ? -19.830 11.715 16.604 1.00 94.00 115 LEU A N 1
ATOM 895 C CA . LEU A 1 115 ? -19.916 12.876 15.719 1.00 94.00 115 LEU A CA 1
ATOM 896 C C . LEU A 1 115 ? -18.518 13.391 15.351 1.00 94.00 115 LEU A C 1
ATOM 898 O O . LEU A 1 115 ? -18.241 13.638 14.179 1.00 94.00 115 LEU A O 1
ATOM 902 N N . THR A 1 116 ? -17.636 13.548 16.339 1.00 94.19 116 THR A N 1
ATOM 903 C CA . THR A 1 116 ? -16.265 14.008 16.099 1.00 94.19 116 THR A CA 1
ATOM 904 C C . THR A 1 116 ? -15.386 12.925 15.483 1.00 94.19 116 THR A C 1
ATOM 906 O O . THR A 1 116 ? -14.526 13.269 14.679 1.00 94.19 116 THR A O 1
ATOM 909 N N . ASP A 1 117 ? -15.639 11.646 15.774 1.00 91.25 117 ASP A N 1
ATOM 910 C CA . ASP A 1 117 ? -15.015 10.490 15.107 1.00 91.25 117 ASP A CA 1
ATOM 911 C C . ASP A 1 117 ? -15.297 10.509 13.594 1.00 91.25 117 ASP A C 1
ATOM 913 O O . ASP A 1 117 ? -14.378 10.404 12.783 1.00 91.25 117 ASP A O 1
ATOM 917 N N . MET A 1 118 ? -16.549 10.780 13.200 1.00 90.75 118 MET A N 1
ATOM 918 C CA . MET A 1 118 ? -16.944 10.936 11.794 1.00 90.75 118 MET A CA 1
ATOM 919 C C . MET A 1 118 ? -16.276 12.138 11.112 1.00 90.75 118 MET A C 1
ATOM 921 O O . MET A 1 118 ? -15.799 12.025 9.985 1.00 90.75 118 MET A O 1
ATOM 925 N N . VAL A 1 119 ? -16.238 13.298 11.775 1.00 90.69 119 VAL A N 1
ATOM 926 C CA . VAL A 1 119 ? -15.616 14.512 11.212 1.00 90.69 119 VAL A CA 1
ATOM 927 C C . VAL A 1 119 ? -14.093 14.375 11.134 1.00 90.69 119 VAL A C 1
ATOM 929 O O . VAL A 1 119 ? -13.482 14.858 10.181 1.00 90.69 119 VAL A O 1
ATOM 932 N N . GLY A 1 120 ? -13.479 13.721 12.120 1.00 88.75 120 GLY A N 1
ATOM 933 C CA . GLY A 1 120 ? -12.036 13.515 12.202 1.00 88.75 120 GLY A CA 1
ATOM 934 C C . GLY A 1 120 ? -11.501 12.534 11.162 1.00 88.75 120 GLY A C 1
ATOM 935 O O . GLY A 1 120 ? -10.364 12.694 10.721 1.00 88.75 120 GLY A O 1
ATOM 936 N N . GLU A 1 121 ? -12.301 11.563 10.714 1.00 84.62 121 GLU A N 1
ATOM 937 C CA . GLU A 1 121 ? -11.838 10.492 9.823 1.00 84.62 121 GLU A CA 1
ATOM 938 C C . GLU A 1 121 ? -11.216 11.027 8.519 1.00 84.62 121 GLU A C 1
ATOM 940 O O . GLU A 1 121 ? -10.119 10.617 8.128 1.00 84.62 121 GLU A O 1
ATOM 945 N N . PHE A 1 122 ? -11.885 11.969 7.848 1.00 80.69 122 PHE A N 1
ATOM 946 C CA . PHE A 1 122 ? -11.444 12.494 6.552 1.00 80.69 122 PHE A CA 1
ATOM 947 C C . PHE A 1 122 ? -10.106 13.262 6.609 1.00 80.69 122 PHE A C 1
ATOM 949 O O . PHE A 1 122 ? -9.167 12.860 5.910 1.00 80.69 122 PHE A O 1
ATOM 956 N N . PRO A 1 123 ? -9.953 14.330 7.425 1.00 85.81 123 PRO A N 1
ATOM 957 C CA . PRO A 1 123 ? -8.685 15.055 7.517 1.00 85.81 123 PRO A CA 1
ATOM 958 C C . PRO A 1 123 ? -7.556 14.163 8.036 1.00 85.81 123 PRO A C 1
ATOM 960 O O . PRO A 1 123 ? -6.411 14.290 7.597 1.00 85.81 123 PRO A O 1
ATOM 963 N N . SER A 1 124 ? -7.867 13.224 8.928 1.00 84.56 124 SER A N 1
ATOM 964 C CA . SER A 1 124 ? -6.843 12.376 9.520 1.00 84.56 124 SER A CA 1
ATOM 965 C C . SER A 1 124 ? -6.332 11.309 8.550 1.00 84.56 124 SER A C 1
ATOM 967 O O . SER A 1 124 ? -5.126 11.078 8.485 1.00 84.56 124 SER A O 1
ATOM 969 N N . ASN A 1 125 ? -7.198 10.724 7.715 1.00 75.62 125 ASN A N 1
ATOM 970 C CA . ASN A 1 125 ? -6.771 9.820 6.641 1.00 75.62 125 ASN A CA 1
ATOM 971 C C . ASN A 1 125 ? -5.886 10.517 5.601 1.00 75.62 125 ASN A C 1
ATOM 973 O O . ASN A 1 125 ? -4.927 9.922 5.111 1.00 75.62 125 ASN A O 1
ATOM 977 N N . PHE A 1 126 ? -6.162 11.787 5.296 1.00 76.81 126 PHE A N 1
ATOM 978 C CA . PHE A 1 126 ? -5.294 12.584 4.431 1.00 76.81 126 PHE A CA 1
ATOM 979 C C . PHE A 1 126 ? -3.897 12.782 5.046 1.00 76.81 126 PHE A C 1
ATOM 981 O O . PHE A 1 126 ? -2.884 12.616 4.363 1.00 76.81 126 PHE A O 1
ATOM 988 N N . LEU A 1 127 ? -3.822 13.072 6.350 1.00 81.12 127 LEU A N 1
ATOM 989 C CA . LEU A 1 127 ? -2.548 13.196 7.069 1.00 81.12 127 LEU A CA 1
ATOM 990 C C . LEU A 1 127 ? -1.767 11.874 7.105 1.00 81.12 127 LEU A C 1
ATOM 992 O O . LEU A 1 127 ? -0.557 11.888 6.879 1.00 81.12 127 LEU A O 1
ATOM 996 N N . LEU A 1 128 ? -2.446 10.740 7.317 1.00 76.75 128 LEU A N 1
ATOM 997 C CA . LEU A 1 128 ? -1.830 9.405 7.307 1.00 76.75 128 LEU A CA 1
ATOM 998 C C . LEU A 1 128 ? -1.206 9.033 5.956 1.00 76.75 128 LEU A C 1
ATOM 1000 O O . LEU A 1 128 ? -0.257 8.257 5.928 1.00 76.75 128 LEU A O 1
ATOM 1004 N N . GLN A 1 129 ? -1.726 9.577 4.853 1.00 69.44 129 GLN A N 1
ATOM 1005 C CA . GLN A 1 129 ? -1.177 9.354 3.511 1.00 69.44 129 GLN A CA 1
ATOM 1006 C C . GLN A 1 129 ? -0.017 10.299 3.175 1.00 69.44 129 GLN A C 1
ATOM 1008 O O . GLN A 1 129 ? 0.859 9.940 2.392 1.00 69.44 129 GLN A O 1
ATOM 1013 N N . LYS A 1 130 ? -0.006 11.516 3.733 1.00 74.00 130 LYS A N 1
ATOM 1014 C CA . LYS A 1 130 ? 1.008 12.536 3.419 1.00 74.00 130 LYS A CA 1
ATOM 1015 C C . LYS A 1 130 ? 2.250 12.436 4.302 1.00 74.00 130 LYS A C 1
ATOM 1017 O O . LYS A 1 130 ? 3.343 12.800 3.868 1.00 74.00 130 LYS A O 1
ATOM 1022 N N . TRP A 1 131 ? 2.085 12.016 5.552 1.00 81.50 131 TRP A N 1
ATOM 1023 C CA . TRP A 1 131 ? 3.148 11.974 6.556 1.00 81.50 131 TRP A CA 1
ATOM 1024 C C . TRP A 1 131 ? 3.508 10.544 6.949 1.00 81.50 131 TRP A C 1
ATOM 1026 O O . TRP A 1 131 ? 2.917 9.575 6.490 1.00 81.50 131 TRP A O 1
ATOM 1036 N N . SER A 1 132 ? 4.516 10.421 7.814 1.00 82.00 132 SER A N 1
ATOM 1037 C CA . SER A 1 132 ? 4.976 9.131 8.318 1.00 82.00 132 SER A CA 1
ATOM 1038 C C . SER A 1 132 ? 3.838 8.372 9.013 1.00 82.00 132 SER A C 1
ATOM 1040 O O . SER A 1 132 ? 3.280 8.868 9.997 1.00 82.00 132 SER A O 1
ATOM 1042 N N . LEU A 1 133 ? 3.509 7.179 8.512 1.00 82.88 133 LEU A N 1
ATOM 1043 C CA . LEU A 1 133 ? 2.334 6.401 8.910 1.00 82.88 133 LEU A CA 1
ATOM 1044 C C . LEU A 1 133 ? 2.378 6.044 10.401 1.00 82.88 133 LEU A C 1
ATOM 1046 O O . LEU A 1 133 ? 1.443 6.340 11.145 1.00 82.88 133 LEU A O 1
ATOM 1050 N N . GLY A 1 134 ? 3.487 5.454 10.860 1.00 86.31 134 GLY A N 1
ATOM 1051 C CA . GLY A 1 134 ? 3.625 5.005 12.248 1.00 86.31 134 GLY A CA 1
ATOM 1052 C C . GLY A 1 134 ? 3.656 6.145 13.262 1.00 86.31 134 GLY A C 1
ATOM 1053 O O . GLY A 1 134 ? 3.011 6.077 14.312 1.00 86.31 134 GLY A O 1
ATOM 1054 N N . LYS A 1 135 ? 4.364 7.231 12.929 1.00 89.56 135 LYS A N 1
ATOM 1055 C CA . LYS A 1 135 ? 4.490 8.402 13.807 1.00 89.56 135 LYS A CA 1
ATOM 1056 C C . LYS A 1 135 ? 3.172 9.148 13.935 1.00 89.56 135 LYS A C 1
ATOM 1058 O O . LYS A 1 135 ? 2.788 9.487 15.049 1.00 89.56 135 LYS A O 1
ATOM 1063 N N . THR A 1 136 ? 2.471 9.361 12.820 1.00 90.69 136 THR A N 1
ATOM 1064 C CA . THR A 1 136 ? 1.164 10.027 12.825 1.00 90.69 136 THR A CA 1
ATOM 1065 C C . THR A 1 136 ? 0.175 9.242 13.684 1.00 90.69 136 THR A C 1
ATOM 1067 O O . THR A 1 136 ? -0.401 9.823 14.598 1.00 90.69 136 THR A O 1
ATOM 1070 N N . LEU A 1 137 ? 0.055 7.919 13.498 1.00 91.44 137 LEU A N 1
ATOM 1071 C CA . LEU A 1 137 ? -0.826 7.094 14.338 1.00 91.44 137 LEU A CA 1
ATOM 1072 C C . LEU A 1 137 ? -0.474 7.196 15.822 1.00 91.44 137 LEU A C 1
ATOM 1074 O O . LEU A 1 137 ? -1.352 7.390 16.655 1.00 91.44 137 LEU A O 1
ATOM 1078 N N . SER A 1 138 ? 0.814 7.136 16.150 1.00 93.50 138 SER A N 1
ATOM 1079 C CA . SER A 1 138 ? 1.274 7.205 17.539 1.00 93.50 138 SER A CA 1
ATOM 1080 C C . SER A 1 138 ? 0.994 8.567 18.187 1.00 93.50 138 SER A C 1
ATOM 1082 O O . SER A 1 138 ? 0.637 8.619 19.359 1.00 93.50 138 SER A O 1
ATOM 1084 N N . ILE A 1 139 ? 1.088 9.673 17.440 1.00 94.00 139 ILE A N 1
ATOM 1085 C CA . ILE A 1 139 ? 0.730 11.013 17.938 1.00 94.00 139 ILE A CA 1
ATOM 1086 C C . ILE A 1 139 ? -0.766 11.087 18.260 1.00 94.00 139 ILE A C 1
ATOM 1088 O O . ILE A 1 139 ? -1.128 11.549 19.340 1.00 94.00 139 ILE A O 1
ATOM 1092 N N . TYR A 1 140 ? -1.628 10.579 17.373 1.00 94.38 140 TYR A N 1
ATOM 1093 C CA . TYR A 1 140 ? -3.071 10.503 17.631 1.00 94.38 140 TYR A CA 1
ATOM 1094 C C . TYR A 1 140 ? -3.371 9.665 18.886 1.00 94.38 140 TYR A C 1
ATOM 1096 O O . TYR A 1 140 ? -4.167 10.086 19.727 1.00 94.38 140 TYR A O 1
ATOM 1104 N N . MET A 1 141 ? -2.667 8.539 19.067 1.00 94.81 141 MET A N 1
ATOM 1105 C CA . MET A 1 141 ? -2.757 7.714 20.277 1.00 94.81 141 MET A CA 1
ATOM 1106 C C . MET A 1 141 ? -2.354 8.465 21.555 1.00 94.81 141 MET A C 1
ATOM 1108 O O . MET A 1 141 ? -3.047 8.369 22.567 1.00 94.81 141 MET A O 1
ATOM 1112 N N . ILE A 1 142 ? -1.267 9.244 21.520 1.00 96.38 142 ILE A N 1
ATOM 1113 C CA . ILE A 1 142 ? -0.842 10.074 22.660 1.00 96.38 142 ILE A CA 1
ATOM 1114 C C . ILE A 1 142 ? -1.928 11.107 22.985 1.00 96.38 142 ILE A C 1
ATOM 1116 O O . ILE A 1 142 ? -2.322 11.238 24.144 1.00 96.38 142 ILE A O 1
ATOM 1120 N N . CYS A 1 143 ? -2.439 11.814 21.973 1.00 95.75 143 CYS A N 1
ATOM 1121 C CA . CYS A 1 143 ? -3.466 12.837 22.153 1.00 95.75 143 CYS A CA 1
ATOM 1122 C C . CYS A 1 143 ? -4.753 12.266 22.764 1.00 95.75 143 CYS A C 1
ATOM 1124 O O . CYS A 1 143 ? -5.272 12.843 23.724 1.00 95.75 143 CYS A O 1
ATOM 1126 N N . TRP A 1 144 ? -5.251 11.121 22.279 1.00 95.44 144 TRP A N 1
ATOM 1127 C CA . TRP A 1 144 ? -6.447 10.510 22.869 1.00 95.44 144 TRP A CA 1
ATOM 1128 C C . TRP A 1 144 ? -6.166 9.955 24.272 1.00 95.44 144 TRP A C 1
ATOM 1130 O O . TRP A 1 144 ? -6.999 10.129 25.160 1.00 95.44 144 TRP A O 1
ATOM 1140 N N . GLY A 1 145 ? -5.001 9.342 24.517 1.00 95.56 145 GLY A N 1
ATOM 1141 C CA . GLY A 1 145 ? -4.639 8.818 25.839 1.00 95.56 145 GLY A CA 1
ATOM 1142 C C . GLY A 1 145 ? -4.566 9.911 26.909 1.00 95.56 145 GLY A C 1
ATOM 1143 O O . GLY A 1 145 ? -5.041 9.727 28.035 1.00 95.56 145 GLY A O 1
ATOM 1144 N N . ILE A 1 146 ? -4.063 11.095 26.541 1.00 96.38 146 ILE A N 1
ATOM 1145 C CA . ILE A 1 146 ? -4.117 12.294 27.389 1.00 96.38 146 ILE A CA 1
ATOM 1146 C C . ILE A 1 146 ? -5.574 12.691 27.652 1.00 96.38 146 ILE A C 1
ATOM 1148 O O . ILE A 1 146 ? -5.936 12.910 28.807 1.00 96.38 146 ILE A O 1
ATOM 1152 N N . CYS A 1 147 ? -6.433 12.715 26.625 1.00 96.12 147 CYS A N 1
ATOM 1153 C CA . CYS A 1 147 ? -7.855 13.031 26.799 1.00 96.12 147 CYS A CA 1
ATOM 1154 C C . CYS A 1 147 ? -8.542 12.063 27.777 1.00 96.12 147 CYS A C 1
ATOM 1156 O O . CYS A 1 147 ? -9.230 12.519 28.689 1.00 96.12 147 CYS A O 1
ATOM 1158 N N . VAL A 1 148 ? -8.309 10.751 27.645 1.00 95.50 148 VAL A N 1
ATOM 1159 C CA . VAL A 1 148 ? -8.860 9.721 28.548 1.00 95.50 148 VAL A CA 1
ATOM 1160 C C . VAL A 1 148 ? -8.354 9.912 29.979 1.00 95.50 148 VAL A C 1
ATOM 1162 O O . VAL A 1 148 ? -9.137 9.844 30.924 1.00 95.50 148 VAL A O 1
ATOM 1165 N N . THR A 1 149 ? -7.074 10.244 30.154 1.00 96.12 149 THR A N 1
ATOM 1166 C CA . THR A 1 149 ? -6.512 10.568 31.476 1.00 96.12 149 THR A CA 1
ATOM 1167 C C . THR A 1 149 ? -7.217 11.786 32.085 1.00 96.12 149 THR A C 1
ATOM 1169 O O . THR A 1 149 ? -7.627 11.760 33.246 1.00 96.12 149 THR A O 1
ATOM 1172 N N . CYS A 1 150 ? -7.435 12.839 31.293 1.00 95.81 150 CYS A N 1
ATOM 1173 C CA . CYS A 1 150 ? -8.125 14.051 31.728 1.00 95.81 150 CYS A CA 1
ATOM 1174 C C . CYS A 1 150 ? -9.600 13.817 32.097 1.00 95.81 150 CYS A C 1
ATOM 1176 O O . CYS A 1 150 ? -10.127 14.574 32.914 1.00 95.81 150 CYS A O 1
ATOM 1178 N N . ILE A 1 151 ? -10.262 12.767 31.582 1.00 94.62 151 ILE A N 1
ATOM 1179 C CA . ILE A 1 151 ? -11.639 12.420 31.986 1.00 94.62 151 ILE A CA 1
ATOM 1180 C C . ILE A 1 151 ? -11.703 12.157 33.494 1.00 94.62 151 ILE A C 1
ATOM 1182 O O . ILE A 1 151 ? -12.643 12.611 34.142 1.00 94.62 151 ILE A O 1
ATOM 1186 N N . GLY A 1 152 ? -10.677 11.539 34.090 1.00 92.56 152 GLY A N 1
ATOM 1187 C CA . GLY A 1 152 ? -10.620 11.305 35.540 1.00 92.56 152 GLY A CA 1
ATOM 1188 C C . GLY A 1 152 ? -10.583 12.587 36.386 1.00 92.56 152 GLY A C 1
ATOM 1189 O O . GLY A 1 152 ? -10.929 12.561 37.568 1.00 92.56 152 GLY A O 1
ATOM 1190 N N . ALA A 1 153 ? -10.209 13.720 35.785 1.00 93.69 153 ALA A N 1
ATOM 1191 C CA . ALA A 1 153 ? -10.209 15.041 36.411 1.00 93.69 153 ALA A CA 1
ATOM 1192 C C . ALA A 1 153 ? -11.467 15.873 36.083 1.00 93.69 153 ALA A C 1
ATOM 1194 O O . ALA A 1 153 ? -11.596 17.006 36.551 1.00 93.69 153 ALA A O 1
ATOM 1195 N N . ALA A 1 154 ? -12.408 15.341 35.297 1.00 94.19 154 ALA A N 1
ATOM 1196 C CA . ALA A 1 154 ? -13.628 16.052 34.938 1.00 94.19 154 ALA A CA 1
ATOM 1197 C C . ALA A 1 154 ? -14.543 16.265 36.157 1.00 94.19 154 ALA A C 1
ATOM 1199 O O . ALA A 1 154 ? -14.684 15.396 37.017 1.00 94.19 154 ALA A O 1
ATOM 1200 N N . GLN A 1 155 ? -15.178 17.439 36.220 1.00 92.50 155 GLN A N 1
ATOM 1201 C CA . GLN A 1 155 ? -16.031 17.844 37.346 1.00 92.50 155 GLN A CA 1
ATOM 1202 C C . GLN A 1 155 ? -17.458 18.201 36.923 1.00 92.50 155 GLN A C 1
ATOM 1204 O O . GLN A 1 155 ? -18.339 18.305 37.765 1.00 92.50 155 GLN A O 1
ATOM 1209 N N . ASN A 1 156 ? -17.695 18.413 35.629 1.00 94.00 156 ASN A N 1
ATOM 1210 C CA . ASN A 1 156 ? -18.976 18.876 35.120 1.00 94.00 156 ASN A CA 1
ATOM 1211 C C . ASN A 1 156 ? -19.241 18.330 33.712 1.00 94.00 156 ASN A C 1
ATOM 1213 O O . ASN A 1 156 ? -18.359 17.773 33.048 1.00 94.00 156 ASN A O 1
ATOM 1217 N N . TRP A 1 157 ? -20.473 18.546 33.261 1.00 93.81 157 TRP A N 1
ATOM 1218 C CA . TRP A 1 157 ? -20.949 18.250 31.914 1.00 93.81 157 TRP A CA 1
ATOM 1219 C C . TRP A 1 157 ? -20.013 18.747 30.803 1.00 93.81 157 TRP A C 1
ATOM 1221 O O . TRP A 1 157 ? -19.655 17.988 29.902 1.00 93.81 157 TRP A O 1
ATOM 1231 N N . THR A 1 158 ? -19.591 20.010 30.881 1.00 94.50 158 THR A N 1
ATOM 1232 C CA . THR A 1 158 ? -18.784 20.671 29.849 1.00 94.50 158 THR A CA 1
ATOM 1233 C C . THR A 1 158 ? -17.428 19.993 29.673 1.00 94.50 158 THR A C 1
ATOM 1235 O O . THR A 1 158 ? -17.025 19.721 28.543 1.00 94.50 158 THR A O 1
ATOM 1238 N N . HIS A 1 159 ? -16.746 19.658 30.774 1.00 95.50 159 HIS A N 1
ATOM 1239 C CA . HIS A 1 159 ? -15.457 18.961 30.734 1.00 95.50 159 HIS A CA 1
ATOM 1240 C C . HIS A 1 159 ? -15.609 17.601 30.046 1.00 95.50 159 HIS A C 1
ATOM 1242 O O . HIS A 1 159 ? -14.825 17.267 29.160 1.00 95.50 159 HIS A O 1
ATOM 1248 N N . LEU A 1 160 ? -16.645 16.838 30.412 1.00 95.25 160 LEU A N 1
ATOM 1249 C CA . LEU A 1 160 ? -16.902 15.526 29.819 1.00 95.25 160 LEU A CA 1
ATOM 1250 C C . LEU A 1 160 ? -17.230 15.621 28.326 1.00 95.25 160 LEU A C 1
ATOM 1252 O O . LEU A 1 160 ? -16.719 14.813 27.556 1.00 95.25 160 LEU A O 1
ATOM 1256 N N . MET A 1 161 ? -18.021 16.610 27.903 1.00 95.62 161 MET A N 1
ATOM 1257 C CA . MET A 1 161 ? -18.351 16.825 26.490 1.00 95.62 161 MET A CA 1
ATOM 1258 C C . MET A 1 161 ? -17.129 17.159 25.639 1.00 95.62 161 MET A C 1
ATOM 1260 O O . MET A 1 161 ? -16.942 16.555 24.583 1.00 95.62 161 MET A O 1
ATOM 1264 N N . VAL A 1 162 ? -16.289 18.091 26.097 1.00 96.62 162 VAL A N 1
ATOM 1265 C CA . VAL A 1 162 ? -15.073 18.489 25.372 1.00 96.62 162 VAL A CA 1
ATOM 1266 C C . VAL A 1 162 ? -14.102 17.317 25.279 1.00 96.62 162 VAL A C 1
ATOM 1268 O O . VAL A 1 162 ? -13.647 16.987 24.187 1.00 96.62 162 VAL A O 1
ATOM 1271 N N . LEU A 1 163 ? -13.827 16.642 26.399 1.00 96.50 163 LEU A N 1
ATOM 1272 C CA . LEU A 1 163 ? -12.888 15.519 26.429 1.00 96.50 163 LEU A CA 1
ATOM 1273 C C . LEU A 1 163 ? -13.377 14.336 25.590 1.00 96.50 163 LEU A C 1
ATOM 1275 O O . LEU A 1 163 ? -12.578 13.730 24.884 1.00 96.50 163 LEU A O 1
ATOM 1279 N N . ARG A 1 164 ? -14.684 14.043 25.599 1.00 95.00 164 ARG A N 1
ATOM 1280 C CA . ARG A 1 164 ? -15.277 13.003 24.744 1.00 95.00 164 ARG A CA 1
ATOM 1281 C C . ARG A 1 164 ? -15.244 13.362 23.266 1.00 95.00 164 ARG A C 1
ATOM 1283 O O . ARG A 1 164 ? -14.958 12.489 22.451 1.00 95.00 164 ARG A O 1
ATOM 1290 N N . GLY A 1 165 ? -15.503 14.623 22.926 1.00 95.62 165 GLY A N 1
ATOM 1291 C CA . GLY A 1 165 ? -15.383 15.112 21.556 1.00 95.62 165 GLY A CA 1
ATOM 1292 C C . GLY A 1 165 ? -13.947 15.014 21.038 1.00 95.62 165 GLY A C 1
ATOM 1293 O O . GLY A 1 165 ? -13.723 14.478 19.955 1.00 95.62 165 GLY A O 1
ATOM 1294 N N . LEU A 1 166 ? -12.963 15.451 21.828 1.00 95.88 166 LEU A N 1
ATOM 1295 C CA . LEU A 1 166 ? -11.546 15.333 21.469 1.00 95.88 166 LEU A CA 1
ATOM 1296 C C . LEU A 1 166 ? -11.101 13.873 21.368 1.00 95.88 166 LEU A C 1
ATOM 1298 O O . LEU A 1 166 ? -10.416 13.518 20.413 1.00 95.88 166 LEU A O 1
ATOM 1302 N N . GLN A 1 167 ? -11.531 13.019 22.303 1.00 94.75 167 GLN A N 1
ATOM 1303 C CA . GLN A 1 167 ? -11.261 11.585 22.239 1.00 94.75 167 GLN A CA 1
ATOM 1304 C C . GLN A 1 167 ? -11.769 11.000 20.913 1.00 94.75 167 GLN A C 1
ATOM 1306 O O . GLN A 1 167 ? -10.989 10.365 20.217 1.00 94.75 167 GLN A O 1
ATOM 1311 N N . GLY A 1 168 ? -13.019 11.280 20.518 1.00 93.06 168 GLY A N 1
ATOM 1312 C CA . GLY A 1 168 ? -13.572 10.816 19.238 1.00 93.06 168 GLY A CA 1
ATOM 1313 C C . GLY A 1 168 ? -12.775 11.306 18.028 1.00 93.06 168 GLY A C 1
ATOM 1314 O O . GLY A 1 168 ? -12.418 10.518 17.159 1.00 93.06 168 GLY A O 1
ATOM 1315 N N . PHE A 1 169 ? -12.388 12.585 18.012 1.00 93.62 169 PHE A N 1
ATOM 1316 C CA . PHE A 1 169 ? -11.591 13.146 16.919 1.00 93.62 169 PHE A CA 1
ATOM 1317 C C . PHE A 1 169 ? -10.227 12.454 16.767 1.00 93.62 169 PHE A C 1
ATOM 1319 O O . PHE A 1 169 ? -9.810 12.155 15.651 1.00 93.62 169 PHE A O 1
ATOM 1326 N N . PHE A 1 170 ? -9.522 12.179 17.869 1.00 93.56 170 PHE A N 1
ATOM 1327 C CA . PHE A 1 170 ? -8.206 11.536 17.808 1.00 93.56 170 PHE A CA 1
ATOM 1328 C C . PHE A 1 170 ? -8.279 10.013 17.606 1.00 93.56 170 PHE A C 1
ATOM 1330 O O . PHE A 1 170 ? -7.347 9.393 17.095 1.00 93.56 170 PHE A O 1
ATOM 1337 N N . GLU A 1 171 ? -9.384 9.385 17.984 1.00 91.69 171 GLU A N 1
ATOM 1338 C CA . GLU A 1 171 ? -9.522 7.933 17.952 1.00 91.69 171 GLU A CA 1
ATOM 1339 C C . GLU A 1 171 ? -9.923 7.384 16.560 1.00 91.69 171 GLU A C 1
ATOM 1341 O O . GLU A 1 171 ? -9.701 6.200 16.274 1.00 91.69 171 GLU A O 1
ATOM 1346 N N . CYS A 1 172 ? -10.405 8.243 15.653 1.00 88.19 172 CYS A N 1
ATOM 1347 C CA . CYS A 1 172 ? -10.885 7.868 14.313 1.00 88.19 172 CYS A CA 1
ATOM 1348 C C . CYS A 1 172 ? -9.832 7.218 13.394 1.00 88.19 172 CYS A C 1
ATOM 1350 O O . CYS A 1 172 ? -10.165 6.516 12.439 1.00 88.19 172 CYS A O 1
ATOM 1352 N N . THR A 1 173 ? -8.543 7.423 13.668 1.00 84.12 173 THR A N 1
ATOM 1353 C CA . THR A 1 173 ? -7.450 7.059 12.750 1.00 84.12 173 THR A CA 1
ATOM 1354 C C . THR A 1 173 ? -6.991 5.622 12.842 1.00 84.12 173 THR A C 1
ATOM 1356 O O . THR A 1 173 ? -6.405 5.105 11.892 1.00 84.12 173 THR A O 1
ATOM 1359 N N . ILE A 1 174 ? -7.202 4.962 13.977 1.00 87.44 174 ILE A N 1
ATOM 1360 C CA . ILE A 1 174 ? -6.464 3.730 14.247 1.00 87.44 174 ILE A CA 1
ATOM 1361 C C . ILE A 1 174 ? -6.949 2.553 13.401 1.00 87.44 174 ILE A C 1
ATOM 1363 O O . ILE A 1 174 ? -6.129 1.776 12.923 1.00 87.44 174 ILE A O 1
ATOM 1367 N N . SER A 1 175 ? -8.256 2.462 13.128 1.00 82.38 175 SER A N 1
ATOM 1368 C CA . SER A 1 175 ? -8.810 1.432 12.238 1.00 82.38 175 SER A CA 1
ATOM 1369 C C . SER A 1 175 ? -8.299 1.578 10.795 1.00 82.38 175 SER A C 1
ATOM 1371 O O . SER A 1 175 ? -7.673 0.635 10.303 1.00 82.38 175 SER A O 1
ATOM 1373 N N . PRO A 1 176 ? -8.493 2.722 10.104 1.00 78.81 176 PRO A N 1
ATOM 1374 C CA . PRO A 1 176 ? -7.980 2.887 8.744 1.00 78.81 176 PRO A CA 1
ATOM 1375 C C . PRO A 1 176 ? -6.444 2.897 8.695 1.00 78.81 176 PRO A C 1
ATOM 1377 O O . PRO A 1 176 ? -5.851 2.314 7.788 1.00 78.81 176 PRO A O 1
ATOM 1380 N N . GLY A 1 177 ? -5.782 3.454 9.710 1.00 83.81 177 GLY A N 1
ATOM 1381 C CA . GLY A 1 177 ? -4.331 3.424 9.853 1.00 83.81 177 GLY A CA 1
ATOM 1382 C C . GLY A 1 177 ? -3.759 2.013 9.926 1.00 83.81 177 GLY A C 1
ATOM 1383 O O . GLY A 1 177 ? -2.773 1.715 9.260 1.00 83.81 177 GLY A O 1
ATOM 1384 N N . PHE A 1 178 ? -4.392 1.110 10.674 1.00 87.75 178 PHE A N 1
ATOM 1385 C CA . PHE A 1 178 ? -3.972 -0.292 10.758 1.00 87.75 178 PHE A CA 1
ATOM 1386 C C . PHE A 1 178 ? -4.191 -1.056 9.456 1.00 87.75 178 PHE A C 1
ATOM 1388 O O . PHE A 1 178 ? -3.376 -1.913 9.112 1.00 87.75 178 PHE A O 1
ATOM 1395 N N . VAL A 1 179 ? -5.233 -0.717 8.696 1.00 79.75 179 VAL A N 1
ATOM 1396 C CA . VAL A 1 179 ? -5.428 -1.254 7.343 1.00 79.75 179 VAL A CA 1
ATOM 1397 C C . VAL A 1 179 ? -4.311 -0.782 6.405 1.00 79.75 179 VAL A C 1
ATOM 1399 O O . VAL A 1 179 ? -3.769 -1.600 5.665 1.00 79.75 179 VAL A O 1
ATOM 1402 N N . LEU A 1 180 ? -3.897 0.489 6.480 1.00 78.00 180 LEU A N 1
ATOM 1403 C CA . LEU A 1 180 ? -2.745 1.007 5.725 1.00 78.00 180 LEU A CA 1
ATOM 1404 C C . LEU A 1 180 ? -1.430 0.335 6.141 1.00 78.00 180 LEU A C 1
ATOM 1406 O O . LEU A 1 180 ? -0.642 -0.060 5.283 1.00 78.00 180 LEU A O 1
ATOM 1410 N N . VAL A 1 181 ? -1.216 0.124 7.447 1.00 85.56 181 VAL A N 1
ATOM 1411 C CA . VAL A 1 181 ? -0.067 -0.645 7.947 1.00 85.56 181 VAL A CA 1
ATOM 1412 C C . VAL A 1 181 ? -0.092 -2.035 7.315 1.00 85.56 181 VAL A C 1
ATOM 1414 O O . VAL A 1 181 ? 0.896 -2.437 6.707 1.00 85.56 181 VAL A O 1
ATOM 1417 N N . ILE A 1 182 ? -1.223 -2.743 7.345 1.00 83.69 182 ILE A N 1
ATOM 1418 C CA . ILE A 1 182 ? -1.317 -4.065 6.718 1.00 83.69 182 ILE A CA 1
ATOM 1419 C C . ILE A 1 182 ? -0.999 -4.017 5.218 1.00 83.69 182 ILE A C 1
ATOM 1421 O O . ILE A 1 182 ? -0.226 -4.849 4.737 1.00 83.69 182 ILE A O 1
ATOM 1425 N N . GLY A 1 183 ? -1.530 -3.020 4.507 1.00 73.69 183 GLY A N 1
ATOM 1426 C CA . GLY A 1 183 ? -1.248 -2.785 3.091 1.00 73.69 183 GLY A CA 1
ATOM 1427 C C . GLY A 1 183 ? 0.242 -2.614 2.787 1.00 73.69 183 GLY A C 1
ATOM 1428 O O . GLY A 1 183 ? 0.723 -3.126 1.780 1.00 73.69 183 GLY A O 1
ATOM 1429 N N . SER A 1 184 ? 0.985 -1.968 3.691 1.00 78.06 184 SER A N 1
ATOM 1430 C CA . SER A 1 184 ? 2.421 -1.701 3.534 1.00 78.06 184 SER A CA 1
ATOM 1431 C C . SER A 1 184 ? 3.349 -2.876 3.884 1.00 78.06 184 SER A C 1
ATOM 1433 O O . SER A 1 184 ? 4.528 -2.840 3.530 1.00 78.06 184 SER A O 1
ATOM 1435 N N . TRP A 1 185 ? 2.850 -3.901 4.587 1.00 84.06 185 TRP A N 1
ATOM 1436 C CA . TRP A 1 185 ? 3.665 -4.985 5.163 1.00 84.06 185 TRP A CA 1
ATOM 1437 C C . TRP A 1 185 ? 3.359 -6.379 4.619 1.00 84.06 185 TRP A C 1
ATOM 1439 O O . TRP A 1 185 ? 4.238 -7.246 4.620 1.00 84.06 185 TRP A O 1
ATOM 1449 N N . TYR A 1 186 ? 2.117 -6.614 4.201 1.00 81.44 186 TYR A N 1
ATOM 1450 C CA . TYR A 1 186 ? 1.611 -7.943 3.879 1.00 81.44 186 TYR A CA 1
ATOM 1451 C C . TYR A 1 186 ? 1.139 -8.031 2.432 1.00 81.44 186 TYR A C 1
ATOM 1453 O O . TYR A 1 186 ? 0.780 -7.030 1.800 1.00 81.44 186 TYR A O 1
ATOM 1461 N N . ARG A 1 187 ? 1.107 -9.258 1.909 1.00 72.06 187 ARG A N 1
ATOM 1462 C CA . ARG A 1 187 ? 0.536 -9.513 0.590 1.00 72.06 187 ARG A CA 1
ATOM 1463 C C . ARG A 1 187 ? -0.985 -9.373 0.602 1.00 72.06 187 ARG A C 1
ATOM 1465 O O . ARG A 1 187 ? -1.607 -9.581 1.640 1.00 72.06 187 ARG A O 1
ATOM 1472 N N . THR A 1 188 ? -1.607 -9.075 -0.534 1.00 59.38 188 THR A N 1
ATOM 1473 C CA . THR A 1 188 ? -3.072 -8.908 -0.639 1.00 59.38 188 THR A CA 1
ATOM 1474 C C . THR A 1 188 ? -3.839 -10.129 -0.114 1.00 59.38 188 THR A C 1
ATOM 1476 O O . THR A 1 188 ? -4.822 -9.989 0.611 1.00 59.38 188 THR A O 1
ATOM 1479 N N . GLU A 1 189 ? -3.336 -11.333 -0.393 1.00 59.81 189 GLU A N 1
ATOM 1480 C CA . GLU A 1 189 ? -3.855 -12.613 0.122 1.00 59.81 189 GLU A CA 1
ATOM 1481 C C . GLU A 1 189 ? -3.784 -12.720 1.660 1.00 59.81 189 GLU A C 1
ATOM 1483 O O . GLU A 1 189 ? -4.586 -13.390 2.309 1.00 59.81 189 GLU A O 1
ATOM 1488 N N . GLU A 1 190 ? -2.850 -12.000 2.277 1.00 71.25 190 GLU A N 1
ATOM 1489 C CA . GLU A 1 190 ? -2.598 -12.017 3.711 1.00 71.25 190 GLU A CA 1
ATOM 1490 C C . GLU A 1 190 ? -3.462 -10.998 4.475 1.00 71.25 190 GLU A C 1
ATOM 1492 O O . GLU A 1 190 ? -3.743 -11.205 5.658 1.00 71.25 190 GLU A O 1
ATOM 1497 N N . HIS A 1 191 ? -3.933 -9.924 3.828 1.00 67.56 191 HIS A N 1
ATOM 1498 C CA . HIS A 1 191 ? -4.583 -8.779 4.489 1.00 67.56 191 HIS A CA 1
ATOM 1499 C C . HIS A 1 191 ? -5.784 -9.165 5.354 1.00 67.56 191 HIS A C 1
ATOM 1501 O O . HIS A 1 191 ? -5.918 -8.687 6.485 1.00 67.56 191 HIS A O 1
ATOM 1507 N N . SER A 1 192 ? -6.649 -10.048 4.846 1.00 62.56 192 SER A N 1
ATOM 1508 C CA . SER A 1 192 ? -7.890 -10.430 5.531 1.00 62.56 192 SER A CA 1
ATOM 1509 C C . SER A 1 192 ? -7.619 -11.147 6.856 1.00 62.56 192 SER A C 1
ATOM 1511 O O . SER A 1 192 ? -8.193 -10.785 7.883 1.00 62.56 192 SER A O 1
ATOM 1513 N N . SER A 1 193 ? -6.697 -12.114 6.866 1.00 68.19 193 SER A N 1
ATOM 1514 C CA . SER A 1 193 ? -6.385 -12.897 8.070 1.00 68.19 193 SER A CA 1
ATOM 1515 C C . SER A 1 193 ? -5.745 -12.048 9.169 1.00 68.19 193 SER A C 1
ATOM 1517 O O . SER A 1 193 ? -6.101 -12.192 10.339 1.00 68.19 193 SER A O 1
ATOM 1519 N N . ARG A 1 194 ? -4.854 -11.116 8.808 1.00 80.12 194 ARG A N 1
ATOM 1520 C CA . ARG A 1 194 ? -4.189 -10.228 9.777 1.00 80.12 194 ARG A CA 1
ATOM 1521 C C . ARG A 1 194 ? -5.140 -9.152 10.296 1.00 80.12 194 ARG A C 1
ATOM 1523 O O . ARG A 1 194 ? -5.095 -8.828 11.481 1.00 80.12 194 ARG A O 1
ATOM 1530 N N . SER A 1 195 ? -6.053 -8.676 9.448 1.00 73.81 195 SER A N 1
ATOM 1531 C CA . SER A 1 195 ? -7.103 -7.742 9.865 1.00 73.81 195 SER A CA 1
ATOM 1532 C C . SER A 1 195 ? -8.041 -8.362 10.896 1.00 73.81 195 SER A C 1
ATOM 1534 O O . SER A 1 195 ? -8.319 -7.756 11.928 1.00 73.81 195 SER A O 1
ATOM 1536 N N . LEU A 1 196 ? -8.470 -9.606 10.663 1.00 72.88 196 LEU A N 1
ATOM 1537 C CA . LEU A 1 196 ? -9.294 -10.351 11.616 1.00 72.88 196 LEU A CA 1
ATOM 1538 C C . LEU A 1 196 ? -8.566 -10.595 12.944 1.00 72.88 196 LEU A C 1
ATOM 1540 O O . LEU A 1 196 ? -9.197 -10.533 13.999 1.00 72.88 196 LEU A O 1
ATOM 1544 N N . PHE A 1 197 ? -7.250 -10.839 12.909 1.00 83.56 197 PHE A N 1
ATOM 1545 C CA . PHE A 1 197 ? -6.465 -11.050 14.123 1.00 83.56 197 PHE A CA 1
ATOM 1546 C C . PHE A 1 197 ? -6.523 -9.834 15.048 1.00 83.56 197 PHE A C 1
ATOM 1548 O O . PHE A 1 197 ? -6.966 -9.980 16.185 1.00 83.56 197 PHE A O 1
ATOM 1555 N N . PHE A 1 198 ? -6.141 -8.634 14.592 1.00 84.50 198 PHE A N 1
ATOM 1556 C CA . PHE A 1 198 ? -6.161 -7.466 15.482 1.00 84.50 198 PHE A CA 1
ATOM 1557 C C . PHE A 1 198 ? -7.593 -7.050 15.856 1.00 84.50 198 PHE A C 1
ATOM 1559 O O . PHE A 1 198 ? -7.823 -6.645 16.990 1.00 84.50 198 PHE A O 1
ATOM 1566 N N . GLN A 1 199 ? -8.575 -7.211 14.959 1.00 78.81 199 GLN A N 1
ATOM 1567 C CA . GLN A 1 199 ? -9.978 -6.894 15.265 1.00 78.81 199 GLN A CA 1
ATOM 1568 C C . GLN A 1 199 ? -10.567 -7.810 16.343 1.00 78.81 199 GLN A C 1
ATOM 1570 O O . GLN A 1 199 ? -11.424 -7.375 17.114 1.00 78.81 199 GLN A O 1
ATOM 1575 N N . SER A 1 200 ? -10.073 -9.049 16.467 1.00 81.25 200 SER A N 1
ATOM 1576 C CA . SER A 1 200 ? -10.472 -9.956 17.552 1.00 81.25 200 SER A CA 1
ATOM 1577 C C . SER A 1 200 ? -10.186 -9.389 18.949 1.00 81.25 200 SER A C 1
ATOM 1579 O O . SER A 1 200 ? -10.837 -9.795 19.915 1.00 81.25 200 SER A O 1
ATOM 1581 N N . ALA A 1 201 ? -9.274 -8.413 19.062 1.00 86.44 201 ALA A N 1
ATOM 1582 C CA . ALA A 1 201 ? -8.987 -7.716 20.310 1.00 86.44 201 ALA A CA 1
ATOM 1583 C C . ALA A 1 201 ? -10.206 -6.994 20.890 1.00 86.44 201 ALA A C 1
ATOM 1585 O O . ALA A 1 201 ? -10.282 -6.854 22.106 1.00 86.44 201 ALA A O 1
ATOM 1586 N N . ASN A 1 202 ? -11.176 -6.602 20.054 1.00 79.81 202 ASN A N 1
ATOM 1587 C CA . ASN A 1 202 ? -12.419 -5.970 20.503 1.00 79.81 202 ASN A CA 1
ATOM 1588 C C . ASN A 1 202 ? -13.121 -6.823 21.578 1.00 79.81 202 ASN A C 1
ATOM 1590 O O . ASN A 1 202 ? -13.490 -6.325 22.637 1.00 79.81 202 ASN A O 1
ATOM 1594 N N . ALA A 1 203 ? -13.208 -8.138 21.355 1.00 77.88 203 ALA A N 1
ATOM 1595 C CA . ALA A 1 203 ? -13.740 -9.072 22.344 1.00 77.88 203 ALA A CA 1
ATOM 1596 C C . ALA A 1 203 ? -12.657 -9.609 23.295 1.00 77.88 203 ALA A C 1
ATOM 1598 O O . ALA A 1 203 ? -12.892 -9.743 24.494 1.00 77.88 203 ALA A O 1
ATOM 1599 N N . GLY A 1 204 ? -11.467 -9.933 22.779 1.00 83.88 204 GLY A N 1
ATOM 1600 C CA . GLY A 1 204 ? -10.429 -10.604 23.563 1.00 83.88 204 GLY A CA 1
ATOM 1601 C C . GLY A 1 204 ? -9.830 -9.737 24.672 1.00 83.88 204 GLY A C 1
ATOM 1602 O O . GLY A 1 204 ? -9.597 -10.225 25.778 1.00 83.88 204 GLY A O 1
ATOM 1603 N N . PHE A 1 205 ? -9.631 -8.442 24.418 1.00 88.88 205 PHE A N 1
ATOM 1604 C CA . PHE A 1 205 ? -9.070 -7.525 25.408 1.00 88.88 205 PHE A CA 1
ATOM 1605 C C . PHE A 1 205 ? -10.074 -7.162 26.508 1.00 88.88 205 PHE A C 1
ATOM 1607 O O . PHE A 1 205 ? -9.659 -6.850 27.621 1.00 88.88 205 PHE A O 1
ATOM 1614 N N . GLY A 1 206 ? -11.382 -7.291 26.251 1.00 85.81 206 GLY A N 1
ATOM 1615 C CA . GLY A 1 206 ? -12.427 -7.077 27.257 1.00 85.81 206 GLY A CA 1
ATOM 1616 C C . GLY A 1 206 ? -12.223 -7.920 28.521 1.00 85.81 206 GLY A C 1
ATOM 1617 O O . GLY A 1 206 ? -12.499 -7.457 29.623 1.00 85.81 206 GLY A O 1
ATOM 1618 N N . ILE A 1 207 ? -11.635 -9.116 28.398 1.00 89.25 207 ILE A N 1
ATOM 1619 C CA . ILE A 1 207 ? -11.270 -9.964 29.545 1.00 89.25 207 ILE A CA 1
ATOM 1620 C C . ILE A 1 207 ? -10.231 -9.264 30.433 1.00 89.25 207 ILE A C 1
ATOM 1622 O O . ILE A 1 207 ? -10.411 -9.166 31.646 1.00 89.25 207 ILE A O 1
ATOM 1626 N N . ILE A 1 208 ? -9.158 -8.750 29.825 1.00 91.44 208 ILE A N 1
ATOM 1627 C CA . ILE A 1 208 ? -8.066 -8.061 30.523 1.00 91.44 208 ILE A CA 1
ATOM 1628 C C . ILE A 1 208 ? -8.585 -6.748 31.118 1.00 91.44 208 ILE A C 1
ATOM 1630 O O . ILE A 1 208 ? -8.417 -6.507 32.313 1.00 91.44 208 ILE A O 1
ATOM 1634 N N . GLY A 1 209 ? -9.280 -5.942 30.309 1.00 90.00 209 GLY A N 1
ATOM 1635 C CA . GLY A 1 209 ? -9.841 -4.658 30.724 1.00 90.00 209 GLY A CA 1
ATOM 1636 C C . GLY A 1 209 ? -10.798 -4.790 31.910 1.00 90.00 209 GLY A C 1
ATOM 1637 O O . GLY A 1 209 ? -10.652 -4.073 32.902 1.00 90.00 209 GLY A O 1
ATOM 1638 N N . ASN A 1 210 ? -11.734 -5.745 31.864 1.00 91.19 210 ASN A N 1
ATOM 1639 C CA . ASN A 1 210 ? -12.695 -5.967 32.947 1.00 91.19 210 ASN A CA 1
ATOM 1640 C C . ASN A 1 210 ? -12.032 -6.466 34.239 1.00 91.19 210 ASN A C 1
ATOM 1642 O O . ASN A 1 210 ? -12.405 -6.005 35.318 1.00 91.19 210 ASN A O 1
ATOM 1646 N N . LEU A 1 211 ? -11.021 -7.341 34.158 1.00 92.69 211 LEU A N 1
ATOM 1647 C CA . LEU A 1 211 ? -10.254 -7.783 35.333 1.00 92.69 211 LEU A CA 1
ATOM 1648 C C . LEU A 1 211 ? -9.470 -6.630 35.974 1.00 92.69 211 LEU A C 1
ATOM 1650 O O . LEU A 1 211 ? -9.484 -6.480 37.199 1.00 92.69 211 LEU A O 1
ATOM 1654 N N . SER A 1 212 ? -8.829 -5.782 35.166 1.00 92.94 212 SER A N 1
ATOM 1655 C CA . SER A 1 212 ? -8.124 -4.598 35.666 1.00 92.94 212 SER A CA 1
ATOM 1656 C C . SER A 1 212 ? -9.082 -3.607 36.333 1.00 92.94 212 SER A C 1
ATOM 1658 O O . SER A 1 212 ? -8.832 -3.165 37.456 1.00 92.94 212 SER A O 1
ATOM 1660 N N . MET A 1 213 ? -10.223 -3.311 35.698 1.00 92.50 213 MET A N 1
ATOM 1661 C CA . MET A 1 213 ? -11.256 -2.443 36.276 1.00 92.50 213 MET A CA 1
ATOM 1662 C C . MET A 1 213 ? -11.872 -3.039 37.549 1.00 92.50 213 MET A C 1
ATOM 1664 O O . MET A 1 213 ? -12.173 -2.292 38.481 1.00 92.50 213 MET A O 1
ATOM 1668 N N . TYR A 1 214 ? -12.013 -4.366 37.636 1.00 93.44 214 TYR A N 1
ATOM 1669 C CA . TYR A 1 214 ? -12.480 -5.050 38.844 1.00 93.44 214 TYR A CA 1
ATOM 1670 C C . TYR A 1 214 ? -11.501 -4.856 40.004 1.00 93.44 214 TYR A C 1
ATOM 1672 O O . TYR A 1 214 ? -11.926 -4.515 41.109 1.00 93.44 214 TYR A O 1
ATOM 1680 N N . GLY A 1 215 ? -10.196 -5.005 39.753 1.00 92.75 215 GLY A N 1
ATOM 1681 C CA . GLY A 1 215 ? -9.154 -4.750 40.751 1.00 92.75 215 GLY A CA 1
ATOM 1682 C C . GLY A 1 215 ? -9.205 -3.317 41.287 1.00 92.75 215 GLY A C 1
ATOM 1683 O O . GLY A 1 215 ? -9.235 -3.110 42.502 1.00 92.75 215 GLY A O 1
ATOM 1684 N N . ILE A 1 216 ? -9.314 -2.333 40.387 1.00 92.31 216 ILE A N 1
ATOM 1685 C CA . ILE A 1 216 ? -9.431 -0.909 40.742 1.00 92.31 216 ILE A CA 1
ATOM 1686 C C . ILE A 1 216 ? -10.713 -0.646 41.544 1.00 92.31 216 ILE A C 1
ATOM 1688 O O . ILE A 1 216 ? -10.666 -0.039 42.615 1.00 92.31 216 ILE A O 1
ATOM 1692 N N . GLY A 1 217 ? -11.858 -1.134 41.061 1.00 91.31 217 GLY A N 1
ATOM 1693 C CA . GLY A 1 217 ? -13.152 -0.951 41.717 1.00 91.31 217 GLY A CA 1
ATOM 1694 C C . GLY A 1 217 ? -13.220 -1.615 43.094 1.00 91.31 217 GLY A C 1
ATOM 1695 O O . GLY A 1 217 ? -13.755 -1.030 44.037 1.00 91.31 217 GLY A O 1
ATOM 1696 N N . SER A 1 218 ? -12.645 -2.812 43.239 1.00 91.44 218 SER A N 1
ATOM 1697 C CA . SER A 1 218 ? -12.573 -3.528 44.515 1.00 91.44 218 SER A CA 1
ATOM 1698 C C . SER A 1 218 ? -11.664 -2.808 45.507 1.00 91.44 218 SER A C 1
ATOM 1700 O O . SER A 1 218 ? -12.006 -2.705 46.686 1.00 91.44 218 SER A O 1
ATOM 1702 N N . HIS A 1 219 ? -10.521 -2.289 45.049 1.00 91.69 219 HIS A N 1
ATOM 1703 C CA . HIS A 1 219 ? -9.613 -1.521 45.896 1.00 91.69 219 HIS A CA 1
ATOM 1704 C C . HIS A 1 219 ? -10.274 -0.234 46.401 1.00 91.69 219 HIS A C 1
ATOM 1706 O O . HIS A 1 219 ? -10.254 0.026 47.605 1.00 91.69 219 HIS A O 1
ATOM 1712 N N . ALA A 1 220 ? -10.905 0.531 45.505 1.00 89.50 220 ALA A N 1
ATOM 1713 C CA . ALA A 1 220 ? -11.600 1.771 45.847 1.00 89.50 220 ALA A CA 1
ATOM 1714 C C . ALA A 1 220 ? -12.749 1.541 46.846 1.00 89.50 220 ALA A C 1
ATOM 1716 O O . ALA A 1 220 ? -12.926 2.331 47.770 1.00 89.50 220 ALA A O 1
ATOM 1717 N N . LYS A 1 221 ? -13.491 0.429 46.718 1.00 86.50 221 LYS A N 1
ATOM 1718 C CA . LYS A 1 221 ? -14.531 0.050 47.691 1.00 86.50 221 LYS A CA 1
ATOM 1719 C C . LYS A 1 221 ? -13.972 -0.359 49.058 1.00 86.50 221 LYS A C 1
ATOM 1721 O O . LYS A 1 221 ? -14.621 -0.087 50.061 1.00 86.50 221 LYS A O 1
ATOM 1726 N N . LYS A 1 222 ? -12.814 -1.031 49.106 1.00 87.81 222 LYS A N 1
ATOM 1727 C CA . LYS A 1 222 ? -12.245 -1.579 50.351 1.00 87.81 222 LYS A CA 1
ATOM 1728 C C . LYS A 1 222 ? -11.477 -0.545 51.178 1.00 87.81 222 LYS A C 1
ATOM 1730 O O . LYS A 1 222 ? -11.593 -0.558 52.397 1.00 87.81 222 LYS A O 1
ATOM 1735 N N . HIS A 1 223 ? -10.687 0.314 50.535 1.00 85.69 223 HIS A N 1
ATOM 1736 C CA . HIS A 1 223 ? -9.779 1.239 51.229 1.00 85.69 223 HIS A CA 1
ATOM 1737 C C . HIS A 1 223 ? -10.249 2.703 51.202 1.00 85.69 223 HIS A C 1
ATOM 1739 O O . HIS A 1 223 ? -9.658 3.537 51.882 1.00 85.69 223 HIS A O 1
ATOM 1745 N N . GLY A 1 224 ? -11.305 3.028 50.446 1.00 75.56 224 GLY A N 1
ATOM 1746 C CA . GLY A 1 224 ? -11.728 4.414 50.232 1.00 75.56 224 GLY A CA 1
ATOM 1747 C C . GLY A 1 224 ? -10.706 5.230 49.425 1.00 75.56 224 GLY A C 1
ATOM 1748 O O . GLY A 1 224 ? -9.773 4.683 48.837 1.00 75.56 224 GLY A O 1
ATOM 1749 N N . GLY A 1 225 ? -10.895 6.551 49.366 1.00 83.19 225 GLY A N 1
ATOM 1750 C CA . GLY A 1 225 ? -10.009 7.476 48.649 1.00 83.19 225 GLY A CA 1
ATOM 1751 C C . GLY A 1 225 ? -10.582 7.964 47.317 1.00 83.19 225 GLY A C 1
ATOM 1752 O O . GLY A 1 225 ? -11.728 8.408 47.252 1.00 83.19 225 GLY A O 1
ATOM 1753 N N . LEU A 1 226 ? -9.768 7.937 46.258 1.00 86.19 226 LEU A N 1
ATOM 1754 C CA . LEU A 1 226 ? -10.166 8.415 44.932 1.00 86.19 226 LEU A CA 1
ATOM 1755 C C . LEU A 1 226 ? -11.340 7.583 44.377 1.00 86.19 226 LEU A C 1
ATOM 1757 O O . LEU A 1 226 ? -11.316 6.353 44.426 1.00 86.19 226 LEU A O 1
ATOM 1761 N N . ALA A 1 227 ? -12.360 8.254 43.831 1.00 89.44 227 ALA A N 1
ATOM 1762 C CA . ALA A 1 227 ? -13.530 7.588 43.259 1.00 89.44 227 ALA A CA 1
ATOM 1763 C C . ALA A 1 227 ? -13.128 6.589 42.157 1.00 89.44 227 ALA A C 1
ATOM 1765 O O . ALA A 1 227 ? -12.320 6.907 41.282 1.00 89.44 227 ALA A O 1
ATOM 1766 N N . ALA A 1 228 ? -13.735 5.396 42.169 1.00 91.56 228 ALA A N 1
ATOM 1767 C CA . ALA A 1 228 ? -13.349 4.286 41.293 1.00 91.56 228 ALA A CA 1
ATOM 1768 C C . ALA A 1 228 ? -13.356 4.660 39.799 1.00 91.56 228 ALA A C 1
ATOM 1770 O O . ALA A 1 228 ? -12.447 4.281 39.065 1.00 91.56 228 ALA A O 1
ATOM 1771 N N . TRP A 1 229 ? -14.336 5.449 39.345 1.00 94.06 229 TRP A N 1
ATOM 1772 C CA . TRP A 1 229 ? -14.428 5.872 37.944 1.00 94.06 229 TRP A CA 1
ATOM 1773 C C . TRP A 1 229 ? -13.271 6.796 37.510 1.00 94.06 229 TRP A C 1
ATOM 1775 O O . TRP A 1 229 ? -12.824 6.724 36.361 1.00 94.06 229 TRP A O 1
ATOM 1785 N N . LYS A 1 230 ? -12.737 7.614 38.432 1.00 94.44 230 LYS A N 1
ATOM 1786 C CA . LYS A 1 230 ? -11.567 8.471 38.183 1.00 94.44 230 LYS A CA 1
ATOM 1787 C C . LYS A 1 230 ? -10.310 7.624 38.039 1.00 94.44 230 LYS A C 1
ATOM 1789 O O . LYS A 1 230 ? -9.569 7.785 37.075 1.00 94.44 230 LYS A O 1
ATOM 1794 N N . SER A 1 231 ? -10.118 6.667 38.950 1.00 93.44 231 SER A N 1
ATOM 1795 C CA . SER A 1 231 ? -9.005 5.713 38.897 1.00 93.44 231 SER A CA 1
ATOM 1796 C C . SER A 1 231 ? -9.014 4.875 37.618 1.00 93.44 231 SER A C 1
ATOM 1798 O O . SER A 1 231 ? -7.957 4.663 37.032 1.00 93.44 231 SER A O 1
ATOM 1800 N N . ILE A 1 232 ? -10.193 4.441 37.155 1.00 93.81 232 ILE A N 1
ATOM 1801 C CA . ILE A 1 232 ? -10.344 3.731 35.875 1.00 93.81 232 ILE A CA 1
ATOM 1802 C C . ILE A 1 232 ? -9.864 4.611 34.714 1.00 93.81 232 ILE A C 1
ATOM 1804 O O . ILE A 1 232 ? -9.094 4.141 33.882 1.00 93.81 232 ILE A O 1
ATOM 1808 N N . SER A 1 233 ? -10.261 5.887 34.680 1.00 94.50 233 SER A N 1
ATOM 1809 C CA . SER A 1 233 ? -9.854 6.821 33.617 1.00 94.50 233 SER A CA 1
ATOM 1810 C C . SER A 1 233 ? -8.342 7.067 33.606 1.00 94.50 233 SER A C 1
ATOM 1812 O O . SER A 1 233 ? -7.718 7.009 32.549 1.00 94.50 233 SER A O 1
ATOM 1814 N N . PHE A 1 234 ? -7.730 7.279 34.777 1.00 95.12 234 PHE A N 1
ATOM 1815 C CA . PHE A 1 234 ? -6.279 7.459 34.884 1.00 95.12 234 PHE A CA 1
ATOM 1816 C C . PHE A 1 234 ? -5.500 6.213 34.465 1.00 95.12 234 PHE A C 1
ATOM 1818 O O . PHE A 1 234 ? -4.499 6.326 33.764 1.00 95.12 234 PHE A O 1
ATOM 1825 N N . PHE A 1 235 ? -5.963 5.028 34.863 1.00 94.56 235 PHE A N 1
ATOM 1826 C CA . PHE A 1 235 ? -5.331 3.767 34.487 1.00 94.56 235 PHE A CA 1
ATOM 1827 C C . PHE A 1 235 ? -5.380 3.529 32.975 1.00 94.56 235 PHE A C 1
ATOM 1829 O O . PHE A 1 235 ? -4.348 3.261 32.360 1.00 94.56 235 PHE A O 1
ATOM 1836 N N . LEU A 1 236 ? -6.566 3.661 32.378 1.00 93.94 236 LEU A N 1
ATOM 1837 C CA . LEU A 1 236 ? -6.760 3.441 30.947 1.00 93.94 236 LEU A CA 1
ATOM 1838 C C . LEU A 1 236 ? -5.965 4.452 30.113 1.00 93.94 236 LEU A C 1
ATOM 1840 O O . LEU A 1 236 ? -5.172 4.053 29.264 1.00 93.94 236 LEU A O 1
ATOM 1844 N N . GLY A 1 237 ? -6.078 5.744 30.435 1.00 94.88 237 GLY A N 1
ATOM 1845 C CA . GLY A 1 237 ? -5.348 6.794 29.731 1.00 94.88 237 GLY A CA 1
ATOM 1846 C C . GLY A 1 237 ? -3.826 6.647 29.847 1.00 94.88 237 GLY A C 1
ATOM 1847 O O . GLY A 1 237 ? -3.120 6.795 28.850 1.00 94.88 237 GLY A O 1
ATOM 1848 N N . ALA A 1 238 ? -3.308 6.268 31.022 1.00 95.31 238 ALA A N 1
ATOM 1849 C CA . ALA A 1 238 ? -1.878 6.018 31.202 1.00 95.31 238 ALA A CA 1
ATOM 1850 C C . ALA A 1 238 ? -1.382 4.825 30.371 1.00 95.31 238 ALA A C 1
ATOM 1852 O O . ALA A 1 238 ? -0.335 4.927 29.729 1.00 95.31 238 ALA A O 1
ATOM 1853 N N . ILE A 1 239 ? -2.133 3.716 30.336 1.00 95.19 239 ILE A N 1
ATOM 1854 C CA . ILE A 1 239 ? -1.798 2.562 29.487 1.00 95.19 239 ILE A CA 1
ATOM 1855 C C . ILE A 1 239 ? -1.785 2.967 28.017 1.00 95.19 239 ILE A C 1
ATOM 1857 O O . ILE A 1 239 ? -0.845 2.615 27.304 1.00 95.19 239 ILE A O 1
ATOM 1861 N N . THR A 1 240 ? -2.777 3.739 27.575 1.00 95.25 240 THR A N 1
ATOM 1862 C CA . THR A 1 240 ? -2.836 4.250 26.208 1.00 95.25 240 THR A CA 1
ATOM 1863 C C . THR A 1 240 ? -1.602 5.080 25.870 1.00 95.25 240 THR A C 1
ATOM 1865 O O . THR A 1 240 ? -0.978 4.838 24.839 1.00 95.25 240 THR A O 1
ATOM 1868 N N . VAL A 1 241 ? -1.198 6.018 26.733 1.00 96.19 241 VAL A N 1
ATOM 1869 C CA . VAL A 1 241 ? -0.014 6.860 26.491 1.00 96.19 241 VAL A CA 1
ATOM 1870 C C . VAL A 1 241 ? 1.264 6.021 26.444 1.00 96.19 241 VAL A C 1
ATOM 1872 O O . VAL A 1 241 ? 2.068 6.188 25.528 1.00 96.19 241 VAL A O 1
ATOM 1875 N N . VAL A 1 242 ? 1.452 5.083 27.378 1.00 95.75 242 VAL A N 1
ATOM 1876 C CA . VAL A 1 242 ? 2.623 4.186 27.378 1.00 95.75 242 VAL A CA 1
ATOM 1877 C C . VAL A 1 242 ? 2.667 3.353 26.097 1.00 95.75 242 VAL A C 1
ATOM 1879 O O . VAL A 1 242 ? 3.708 3.264 25.444 1.00 95.75 242 VAL A O 1
ATOM 1882 N N . LEU A 1 243 ? 1.532 2.784 25.696 1.00 94.94 243 LEU A N 1
ATOM 1883 C CA . LEU A 1 243 ? 1.422 2.009 24.467 1.00 94.94 243 LEU A CA 1
ATOM 1884 C C . LEU A 1 243 ? 1.689 2.862 23.223 1.00 94.94 243 LEU A C 1
ATOM 1886 O O . LEU A 1 243 ? 2.347 2.401 22.292 1.00 94.94 243 LEU A O 1
ATOM 1890 N N . ALA A 1 244 ? 1.226 4.110 23.216 1.00 94.56 244 ALA A N 1
ATOM 1891 C CA . ALA A 1 244 ? 1.464 5.053 22.136 1.00 94.56 244 ALA A CA 1
ATOM 1892 C C . ALA A 1 244 ? 2.953 5.399 21.990 1.00 94.56 244 ALA A C 1
ATOM 1894 O O . ALA A 1 244 ? 3.462 5.460 20.873 1.00 94.56 244 ALA A O 1
ATOM 1895 N N . LEU A 1 245 ? 3.681 5.548 23.103 1.00 94.81 245 LEU A N 1
ATOM 1896 C CA . LEU A 1 245 ? 5.134 5.751 23.094 1.00 94.81 245 LEU A CA 1
ATOM 1897 C C . LEU A 1 245 ? 5.881 4.521 22.555 1.00 94.81 245 LEU A C 1
ATOM 1899 O O . LEU A 1 245 ? 6.846 4.666 21.805 1.00 94.81 245 LEU A O 1
ATOM 1903 N N . ILE A 1 246 ? 5.414 3.311 22.875 1.00 93.94 246 ILE A N 1
ATOM 1904 C CA . ILE A 1 246 ? 5.950 2.070 22.294 1.00 93.94 246 ILE A CA 1
ATOM 1905 C C . ILE A 1 246 ? 5.669 2.024 20.784 1.00 93.94 246 ILE A C 1
ATOM 1907 O O . ILE A 1 246 ? 6.572 1.726 19.996 1.00 93.94 246 ILE A O 1
ATOM 1911 N N . CYS A 1 247 ? 4.449 2.371 20.361 1.00 92.19 247 CYS A N 1
ATOM 1912 C CA . CYS A 1 247 ? 4.084 2.462 18.946 1.00 92.19 247 CYS A CA 1
ATOM 1913 C C . CYS A 1 247 ? 4.940 3.489 18.206 1.00 92.19 247 CYS A C 1
ATOM 1915 O O . CYS A 1 247 ? 5.385 3.207 17.099 1.00 92.19 247 CYS A O 1
ATOM 1917 N N . PHE A 1 248 ? 5.273 4.615 18.836 1.00 91.06 248 PHE A N 1
ATOM 1918 C CA . PHE A 1 248 ? 6.108 5.650 18.228 1.00 91.06 248 PHE A CA 1
ATOM 1919 C C . PHE A 1 248 ? 7.498 5.129 17.817 1.00 91.06 248 PHE A C 1
ATOM 1921 O O . PHE A 1 248 ? 8.108 5.650 16.882 1.00 91.06 248 PHE A O 1
ATOM 1928 N N . LEU A 1 249 ? 7.998 4.088 18.494 1.00 87.56 249 LEU A N 1
ATOM 1929 C CA . LEU A 1 249 ? 9.290 3.461 18.211 1.00 87.56 249 LEU A CA 1
ATOM 1930 C C . LEU A 1 249 ? 9.186 2.224 17.304 1.00 87.56 249 LEU A C 1
ATOM 1932 O O . LEU A 1 249 ? 10.105 1.966 16.521 1.00 87.56 249 LEU A O 1
ATOM 1936 N N . LEU A 1 250 ? 8.113 1.437 17.436 1.00 89.31 250 LEU A N 1
ATOM 1937 C CA . LEU A 1 250 ? 7.988 0.116 16.804 1.00 89.31 250 LEU A CA 1
ATOM 1938 C C . LEU A 1 250 ? 7.037 0.071 15.601 1.00 89.31 250 LEU A C 1
ATOM 1940 O O . LEU A 1 250 ? 7.240 -0.764 14.716 1.00 89.31 250 LEU A O 1
ATOM 1944 N N . LEU A 1 251 ? 6.015 0.930 15.567 1.00 89.06 251 LEU A N 1
ATOM 1945 C CA . LEU A 1 251 ? 4.996 0.972 14.521 1.00 89.06 251 LEU A CA 1
ATOM 1946 C C . LEU A 1 251 ? 5.441 1.902 13.388 1.00 89.06 251 LEU A C 1
ATOM 1948 O O . LEU A 1 251 ? 5.923 3.007 13.622 1.00 89.06 251 LEU A O 1
ATOM 1952 N N . GLY A 1 252 ? 5.243 1.468 12.149 1.00 85.12 252 GLY A N 1
ATOM 1953 C CA . GLY A 1 252 ? 5.533 2.262 10.958 1.00 85.12 252 GLY A CA 1
ATOM 1954 C C . GLY A 1 252 ? 5.617 1.401 9.713 1.00 85.12 252 GLY A C 1
ATOM 1955 O O . GLY A 1 252 ? 5.468 0.186 9.800 1.00 85.12 252 GLY A O 1
ATOM 1956 N N . SER A 1 253 ? 5.844 2.019 8.559 1.00 83.62 253 SER A N 1
ATOM 1957 C CA . SER A 1 253 ? 6.099 1.316 7.295 1.00 83.62 253 SER A CA 1
ATOM 1958 C C . SER A 1 253 ? 7.489 0.647 7.288 1.00 83.62 253 SER A C 1
ATOM 1960 O O . SER A 1 253 ? 8.341 0.981 8.124 1.00 83.62 253 SER A O 1
ATOM 1962 N N . PRO A 1 254 ? 7.802 -0.245 6.326 1.00 79.81 254 PRO A N 1
ATOM 1963 C CA . PRO A 1 254 ? 9.125 -0.875 6.235 1.00 79.81 254 PRO A CA 1
ATOM 1964 C C . PRO A 1 254 ? 10.302 0.114 6.190 1.00 79.81 254 PRO A C 1
ATOM 1966 O O . PRO A 1 254 ? 11.416 -0.219 6.600 1.00 79.81 254 PRO A O 1
ATOM 1969 N N . LYS A 1 255 ? 10.066 1.340 5.699 1.00 77.62 255 LYS A N 1
ATOM 1970 C CA . LYS A 1 255 ? 11.065 2.420 5.646 1.00 77.62 255 LYS A CA 1
ATOM 1971 C C . LYS A 1 255 ? 11.256 3.131 6.991 1.00 77.62 255 LYS A C 1
ATOM 1973 O O . LYS A 1 255 ? 12.311 3.712 7.217 1.00 77.62 255 LYS A O 1
ATOM 1978 N N . GLU A 1 256 ? 10.256 3.092 7.866 1.00 79.81 256 GLU A N 1
ATOM 1979 C CA . GLU A 1 256 ? 10.219 3.854 9.119 1.00 79.81 256 GLU A CA 1
ATOM 1980 C C . GLU A 1 256 ? 10.793 3.079 10.303 1.00 79.81 256 GLU A C 1
ATOM 1982 O O . GLU A 1 256 ? 11.397 3.673 11.199 1.00 79.81 256 GLU A O 1
ATOM 1987 N N . VAL A 1 257 ? 10.608 1.757 10.321 1.00 85.81 257 VAL A N 1
ATOM 1988 C CA . VAL A 1 257 ? 10.956 0.950 11.490 1.00 85.81 257 VAL A CA 1
ATOM 1989 C C . VAL A 1 257 ? 12.461 0.715 11.628 1.00 85.81 257 VAL A C 1
ATOM 1991 O O . VAL A 1 257 ? 13.189 0.509 10.650 1.00 85.81 257 VAL A O 1
ATOM 1994 N N . ARG A 1 258 ? 12.918 0.696 12.886 1.00 82.56 258 ARG A N 1
ATOM 1995 C CA . ARG A 1 258 ? 14.328 0.491 13.261 1.00 82.56 258 ARG A CA 1
ATOM 1996 C C . ARG A 1 258 ? 14.693 -0.963 13.567 1.00 82.56 258 ARG A C 1
ATOM 1998 O O . ARG A 1 258 ? 15.869 -1.291 13.580 1.00 82.56 258 ARG A O 1
ATOM 2005 N N . TRP A 1 259 ? 13.709 -1.830 13.813 1.00 87.94 259 TRP A N 1
ATOM 2006 C CA . TRP A 1 259 ? 13.929 -3.235 14.194 1.00 87.94 259 TRP A CA 1
ATOM 2007 C C . TRP A 1 259 ? 14.209 -4.179 13.004 1.00 87.94 259 TRP A C 1
ATOM 2009 O O . TRP A 1 259 ? 14.454 -5.373 13.208 1.00 87.94 259 TRP A O 1
ATOM 2019 N N . LEU A 1 260 ? 14.185 -3.660 11.770 1.00 85.50 260 LEU A N 1
ATOM 2020 C CA . LEU A 1 260 ? 14.622 -4.361 10.560 1.00 85.50 260 LEU A CA 1
ATOM 2021 C C . LEU A 1 260 ? 16.042 -3.965 10.173 1.00 85.50 260 LEU A C 1
ATOM 2023 O O . LEU A 1 260 ? 16.357 -2.776 10.073 1.00 85.50 260 LEU A O 1
ATOM 2027 N N . ASN A 1 261 ? 16.844 -4.964 9.823 1.00 86.44 261 ASN A N 1
ATOM 2028 C CA . ASN A 1 261 ? 18.133 -4.738 9.180 1.00 86.44 261 ASN A CA 1
ATOM 2029 C C . ASN A 1 261 ? 17.941 -4.405 7.687 1.00 86.44 261 ASN A C 1
ATOM 2031 O O . ASN A 1 261 ? 16.878 -4.651 7.113 1.00 86.44 261 ASN A O 1
ATOM 2035 N N . ALA A 1 262 ? 18.977 -3.862 7.038 1.00 81.81 262 ALA A N 1
ATOM 2036 C CA . ALA A 1 262 ? 18.906 -3.423 5.639 1.00 81.81 262 ALA A CA 1
ATOM 2037 C C . ALA A 1 262 ? 18.459 -4.539 4.672 1.00 81.81 262 ALA A C 1
ATOM 2039 O O . ALA A 1 262 ? 17.620 -4.292 3.810 1.00 81.81 262 ALA A O 1
ATOM 2040 N N . GLU A 1 263 ? 18.951 -5.767 4.861 1.00 81.06 263 GLU A N 1
ATOM 2041 C CA . GLU A 1 263 ? 18.566 -6.925 4.040 1.00 81.06 263 GLU A CA 1
ATOM 2042 C C . GLU A 1 263 ? 17.127 -7.385 4.309 1.00 81.06 263 GLU A C 1
ATOM 2044 O O . GLU A 1 263 ? 16.347 -7.573 3.379 1.00 81.06 263 GLU A O 1
ATOM 2049 N N . GLU A 1 264 ? 16.708 -7.471 5.575 1.00 84.69 264 GLU A N 1
ATOM 2050 C CA . GLU A 1 264 ? 15.325 -7.837 5.911 1.00 84.69 264 GLU A CA 1
ATOM 2051 C C . GLU A 1 264 ? 14.319 -6.797 5.392 1.00 84.69 264 GLU A C 1
ATOM 2053 O O . GLU A 1 264 ? 13.204 -7.151 5.012 1.00 84.69 264 GLU A O 1
ATOM 2058 N N . ARG A 1 265 ? 14.710 -5.515 5.343 1.00 83.44 265 ARG A N 1
ATOM 2059 C CA . ARG A 1 265 ? 13.902 -4.436 4.761 1.00 83.44 265 ARG A CA 1
ATOM 2060 C C . ARG A 1 265 ? 13.711 -4.622 3.257 1.00 83.44 265 ARG A C 1
ATOM 2062 O O . ARG A 1 265 ? 12.594 -4.428 2.782 1.00 83.44 265 ARG A O 1
ATOM 2069 N N . LYS A 1 266 ? 14.755 -5.022 2.525 1.00 80.12 266 LYS A N 1
ATOM 2070 C CA . LYS A 1 266 ? 14.646 -5.340 1.091 1.00 80.12 266 LYS A CA 1
ATOM 2071 C C . LYS A 1 266 ? 13.711 -6.524 0.861 1.00 80.12 266 LYS A C 1
ATOM 2073 O O . LYS A 1 266 ? 12.819 -6.421 0.028 1.00 80.12 266 LYS A O 1
ATOM 2078 N N . VAL A 1 267 ? 13.838 -7.587 1.663 1.00 81.94 267 VAL A N 1
ATOM 2079 C CA . VAL A 1 267 ? 12.939 -8.756 1.606 1.00 81.94 267 VAL A CA 1
ATOM 2080 C C . VAL A 1 267 ? 11.493 -8.371 1.943 1.00 81.94 267 VAL A C 1
ATOM 2082 O O . VAL A 1 267 ? 10.557 -8.812 1.284 1.00 81.94 267 VAL A O 1
ATOM 2085 N N . ALA A 1 268 ? 11.265 -7.529 2.954 1.00 80.31 268 ALA A N 1
ATOM 2086 C CA . ALA A 1 268 ? 9.919 -7.056 3.282 1.00 80.31 268 ALA A CA 1
ATOM 2087 C C . ALA A 1 268 ? 9.307 -6.235 2.132 1.00 80.31 268 ALA A C 1
ATOM 2089 O O . ALA A 1 268 ? 8.136 -6.415 1.804 1.00 80.31 268 ALA A O 1
ATOM 2090 N N . GLN A 1 269 ? 10.102 -5.377 1.486 1.00 75.94 269 GLN A N 1
ATOM 2091 C CA . GLN A 1 269 ? 9.658 -4.575 0.344 1.00 75.94 269 GLN A CA 1
ATOM 2092 C C . GLN A 1 269 ? 9.407 -5.432 -0.902 1.00 75.94 269 GLN A C 1
ATOM 2094 O O . GLN A 1 269 ? 8.357 -5.279 -1.521 1.00 75.94 269 GLN A O 1
ATOM 2099 N N . SER A 1 270 ? 10.298 -6.371 -1.236 1.00 74.75 270 SER A N 1
ATOM 2100 C CA . SER A 1 270 ? 10.136 -7.274 -2.386 1.00 74.75 270 SER A CA 1
ATOM 2101 C C . SER A 1 270 ? 8.855 -8.105 -2.281 1.00 74.75 270 SER A C 1
ATOM 2103 O O . SER A 1 270 ? 8.118 -8.254 -3.255 1.00 74.75 270 SER A O 1
ATOM 2105 N N . ARG A 1 271 ? 8.513 -8.563 -1.068 1.00 78.62 271 ARG A N 1
ATOM 2106 C CA . ARG A 1 271 ? 7.271 -9.304 -0.818 1.00 78.62 271 ARG A CA 1
ATOM 2107 C C . ARG A 1 271 ? 6.022 -8.497 -1.153 1.00 78.62 271 ARG A C 1
ATOM 2109 O O . ARG A 1 271 ? 5.080 -9.080 -1.681 1.00 78.62 271 ARG A O 1
ATOM 2116 N N . VAL A 1 272 ? 6.010 -7.200 -0.859 1.00 67.44 272 VAL A N 1
ATOM 2117 C CA . VAL A 1 272 ? 4.855 -6.318 -1.097 1.00 67.44 272 VAL A CA 1
ATOM 2118 C C . VAL A 1 272 ? 4.811 -5.829 -2.549 1.00 67.44 272 VAL A C 1
ATOM 2120 O O . VAL A 1 272 ? 3.726 -5.581 -3.061 1.00 67.44 272 VAL A O 1
ATOM 2123 N N . VAL A 1 273 ? 5.944 -5.791 -3.265 1.00 59.38 273 VAL A N 1
ATOM 2124 C CA . VAL A 1 273 ? 5.991 -5.475 -4.711 1.00 59.38 273 VAL A CA 1
ATOM 2125 C C . VAL A 1 273 ? 5.155 -6.464 -5.538 1.00 59.38 273 VAL A C 1
ATOM 2127 O O . VAL A 1 273 ? 4.498 -6.059 -6.496 1.00 59.38 273 VAL A O 1
ATOM 2130 N N . SER A 1 274 ? 5.079 -7.733 -5.113 1.00 49.81 274 SER A N 1
ATOM 2131 C CA . SER A 1 274 ? 4.224 -8.753 -5.750 1.00 49.81 274 SER A CA 1
ATOM 2132 C C . SER A 1 274 ? 2.722 -8.454 -5.693 1.00 49.81 274 SER A C 1
ATOM 2134 O O . SER A 1 274 ? 1.959 -9.031 -6.464 1.00 49.81 274 SER A O 1
ATOM 2136 N N . ASN A 1 275 ? 2.278 -7.515 -4.847 1.00 52.72 275 ASN A N 1
ATOM 2137 C CA . ASN A 1 275 ? 0.864 -7.163 -4.753 1.00 52.72 275 ASN A CA 1
ATOM 2138 C C . ASN A 1 275 ? 0.312 -6.538 -6.035 1.00 52.72 275 ASN A C 1
ATOM 2140 O O . ASN A 1 275 ? -0.906 -6.374 -6.108 1.00 52.72 275 ASN A O 1
ATOM 2144 N N . LYS A 1 276 ? 1.166 -6.149 -7.003 1.00 39.72 276 LYS A N 1
ATOM 2145 C CA . LYS A 1 276 ? 0.838 -5.403 -8.240 1.00 39.72 276 LYS A CA 1
ATOM 2146 C C . LYS A 1 276 ? 0.059 -4.094 -8.014 1.00 39.72 276 LYS A C 1
ATOM 2148 O O . LYS A 1 276 ? -0.080 -3.284 -8.922 1.00 39.72 276 LYS A O 1
ATOM 2153 N N . ALA A 1 277 ? -0.378 -3.830 -6.788 1.00 39.03 277 ALA A N 1
ATOM 2154 C CA . ALA A 1 277 ? -0.630 -2.525 -6.238 1.00 39.03 277 ALA A CA 1
ATOM 2155 C C . ALA A 1 277 ? 0.736 -1.852 -6.117 1.00 39.03 277 ALA A C 1
ATOM 2157 O O . ALA A 1 277 ? 1.496 -2.145 -5.194 1.00 39.03 277 ALA A O 1
ATOM 2158 N N . GLY A 1 278 ? 1.085 -1.008 -7.092 1.00 30.08 278 GLY A N 1
ATOM 2159 C CA . GLY A 1 278 ? 2.264 -0.153 -6.996 1.00 30.08 278 GLY A CA 1
ATOM 2160 C C . GLY A 1 278 ? 2.342 0.497 -5.610 1.00 30.08 278 GLY A C 1
ATOM 2161 O O . GLY A 1 278 ? 1.304 0.727 -4.986 1.00 30.08 278 GLY A O 1
ATOM 2162 N N . ARG A 1 279 ? 3.570 0.736 -5.124 1.00 29.34 279 ARG A N 1
ATOM 2163 C CA . ARG A 1 279 ? 3.872 1.502 -3.896 1.00 29.34 279 ARG A CA 1
ATOM 2164 C C . ARG A 1 279 ? 2.754 2.508 -3.632 1.00 29.34 279 ARG A C 1
ATOM 2166 O O . ARG A 1 279 ? 2.599 3.376 -4.482 1.00 29.34 279 ARG A O 1
ATOM 2173 N N . ASP A 1 280 ? 1.978 2.332 -2.557 1.00 36.09 280 ASP A N 1
ATOM 2174 C CA . ASP A 1 280 ? 0.912 3.242 -2.106 1.00 36.09 280 ASP A CA 1
ATOM 2175 C C . ASP A 1 280 ? 0.442 4.210 -3.201 1.00 36.09 280 ASP A C 1
ATOM 2177 O O . ASP A 1 280 ? 0.887 5.352 -3.223 1.00 36.09 280 ASP A O 1
ATOM 2181 N N . VAL A 1 281 ? -0.348 3.742 -4.183 1.00 40.69 281 VAL A N 1
ATOM 2182 C CA . VAL A 1 281 ? -0.605 4.533 -5.403 1.00 40.69 281 VAL A CA 1
ATOM 2183 C C . VAL A 1 281 ? -1.407 5.802 -5.082 1.00 40.69 281 VAL A C 1
ATOM 2185 O O . VAL A 1 281 ? -2.629 5.832 -5.210 1.00 40.69 281 VAL A O 1
ATOM 2188 N N . THR A 1 282 ? -0.734 6.867 -4.678 1.00 34.03 282 THR A N 1
ATOM 2189 C CA . THR A 1 282 ? -1.016 8.229 -5.105 1.00 34.03 282 THR A CA 1
ATOM 2190 C C . THR A 1 282 ? -0.707 8.268 -6.604 1.00 34.03 282 THR A C 1
ATOM 2192 O O . THR A 1 282 ? 0.413 7.997 -7.020 1.00 34.03 282 THR A O 1
ATOM 2195 N N . GLY A 1 283 ? -1.719 8.494 -7.450 1.00 37.59 283 GLY A N 1
ATOM 2196 C CA . GLY A 1 283 ? -1.498 8.600 -8.902 1.00 37.59 283 GLY A CA 1
ATOM 2197 C C . GLY A 1 283 ? -2.641 8.146 -9.812 1.00 37.59 283 GLY A C 1
ATOM 2198 O O . GLY A 1 283 ? -2.742 8.650 -10.927 1.00 37.59 283 GLY A O 1
ATOM 2199 N N . ILE A 1 284 ? -3.554 7.271 -9.364 1.00 48.25 284 ILE A N 1
ATOM 2200 C CA . ILE A 1 284 ? -4.801 7.043 -10.118 1.00 48.25 284 ILE A CA 1
ATOM 2201 C C . ILE A 1 284 ? -5.691 8.264 -9.894 1.00 48.25 284 ILE A C 1
ATOM 2203 O O . ILE A 1 284 ? -6.107 8.534 -8.764 1.00 48.25 284 ILE A O 1
ATOM 2207 N N . LYS A 1 285 ? -5.950 9.018 -10.968 1.00 54.50 285 LYS A N 1
ATOM 2208 C CA . LYS A 1 285 ? -6.816 10.202 -10.938 1.00 54.50 285 LYS A CA 1
ATOM 2209 C C . LYS A 1 285 ? -8.190 9.821 -10.381 1.00 54.50 285 LYS A C 1
ATOM 2211 O O . LYS A 1 285 ? -8.772 8.812 -10.772 1.00 54.50 285 LYS A O 1
ATOM 2216 N N . TRP A 1 286 ? -8.698 10.640 -9.463 1.00 74.19 286 TRP A N 1
ATOM 2217 C CA . TRP A 1 286 ? -10.049 10.507 -8.924 1.00 74.19 286 TRP A CA 1
ATOM 2218 C C . TRP A 1 286 ? -11.078 10.492 -10.063 1.00 74.19 286 TRP A C 1
ATOM 2220 O O . TRP A 1 286 ? -11.124 11.428 -10.861 1.00 74.19 286 TRP A O 1
ATOM 2230 N N . SER A 1 287 ? -11.894 9.439 -10.146 1.00 75.94 287 SER A N 1
ATOM 2231 C CA . SER A 1 287 ? -12.883 9.284 -11.217 1.00 75.94 287 SER A CA 1
ATOM 2232 C C . SER A 1 287 ? -14.271 9.713 -10.748 1.00 75.94 287 SER A C 1
ATOM 2234 O O . SER A 1 287 ? -14.965 8.975 -10.050 1.00 75.94 287 SER A O 1
ATOM 2236 N N . TRP A 1 288 ? -14.702 10.909 -11.154 1.00 84.50 288 TRP A N 1
ATOM 2237 C CA . TRP A 1 288 ? -16.065 11.397 -10.913 1.00 84.50 288 TRP A CA 1
ATOM 2238 C C . TRP A 1 288 ? -17.169 10.496 -11.496 1.00 84.50 288 TRP A C 1
ATOM 2240 O O . TRP A 1 288 ? -18.180 10.316 -10.814 1.00 84.50 288 TRP A O 1
ATOM 2250 N N . PRO A 1 289 ? -16.998 9.862 -12.677 1.00 88.56 289 PRO A N 1
ATOM 2251 C CA . PRO A 1 289 ? -17.942 8.854 -13.157 1.00 88.56 289 PRO A CA 1
ATOM 2252 C C . PRO A 1 289 ? -18.146 7.696 -12.170 1.00 88.56 289 PRO A C 1
ATOM 2254 O O . PRO A 1 289 ? -19.287 7.349 -11.874 1.00 88.56 289 PRO A O 1
ATOM 2257 N N . GLN A 1 290 ? -17.068 7.171 -11.571 1.00 83.25 290 GLN A N 1
ATOM 2258 C CA . GLN A 1 290 ? -17.168 6.109 -10.560 1.00 83.25 290 GLN A CA 1
ATOM 2259 C C . GLN A 1 290 ? -17.876 6.576 -9.282 1.00 83.25 290 GLN A C 1
ATOM 2261 O O . GLN A 1 290 ? -18.563 5.782 -8.642 1.00 83.25 290 GLN A O 1
ATOM 2266 N N . VAL A 1 291 ? -17.750 7.857 -8.907 1.00 85.62 291 VAL A N 1
ATOM 2267 C CA . VAL A 1 291 ? -18.525 8.437 -7.794 1.00 85.62 291 VAL A CA 1
ATOM 2268 C C . VAL A 1 291 ? -20.018 8.427 -8.123 1.00 85.62 291 VAL A C 1
ATOM 2270 O O . VAL A 1 291 ? -20.822 7.973 -7.312 1.00 85.62 291 VAL A O 1
ATOM 2273 N N . ALA A 1 292 ? -20.400 8.898 -9.314 1.00 88.94 292 ALA A N 1
ATOM 2274 C CA . ALA A 1 292 ? -21.799 8.925 -9.737 1.00 88.94 292 ALA A CA 1
ATOM 2275 C C . ALA A 1 292 ? -22.394 7.512 -9.856 1.00 88.94 292 ALA A C 1
ATOM 2277 O O . ALA A 1 292 ? -23.554 7.303 -9.499 1.00 88.94 292 ALA A O 1
ATOM 2278 N N . GLU A 1 293 ? -21.605 6.541 -10.321 1.00 88.81 293 GLU A N 1
ATOM 2279 C CA . GLU A 1 293 ? -21.993 5.132 -10.335 1.00 88.81 293 GLU A CA 1
ATOM 2280 C C . GLU A 1 293 ? -22.196 4.588 -8.913 1.00 88.81 293 GLU A C 1
ATOM 2282 O O . GLU A 1 293 ? -23.218 3.957 -8.651 1.00 88.81 293 GLU A O 1
ATOM 2287 N N . ALA A 1 294 ? -21.291 4.892 -7.974 1.00 87.75 294 ALA A N 1
ATOM 2288 C CA . ALA A 1 294 ? -21.385 4.433 -6.586 1.00 87.75 294 ALA A CA 1
ATOM 2289 C C . ALA A 1 294 ? -22.724 4.802 -5.926 1.00 87.75 294 ALA A C 1
ATOM 2291 O O . ALA A 1 294 ? -23.316 3.970 -5.247 1.00 87.75 294 ALA A O 1
ATOM 2292 N N . PHE A 1 295 ? -23.228 6.022 -6.147 1.00 91.44 295 PHE A N 1
ATOM 2293 C CA . PHE A 1 295 ? -24.518 6.466 -5.595 1.00 91.44 295 PHE A CA 1
ATOM 2294 C C . PHE A 1 295 ? -25.739 5.817 -6.263 1.00 91.44 295 PHE A C 1
ATOM 2296 O O . PHE A 1 295 ? -26.796 5.711 -5.634 1.00 91.44 295 PHE A O 1
ATOM 2303 N N . LYS A 1 296 ? -25.607 5.392 -7.525 1.00 90.56 296 LYS A N 1
ATOM 2304 C CA . LYS A 1 296 ? -26.657 4.674 -8.265 1.00 90.56 296 LYS A CA 1
ATOM 2305 C C . LYS A 1 296 ? -26.669 3.179 -7.952 1.00 90.56 296 LYS A C 1
ATOM 2307 O O . LYS A 1 296 ? -27.693 2.533 -8.158 1.00 90.56 296 LYS A O 1
ATOM 2312 N N . ASP A 1 297 ? -25.556 2.636 -7.470 1.00 89.12 297 ASP A N 1
ATOM 2313 C CA . ASP A 1 297 ? -25.435 1.227 -7.125 1.00 89.12 297 ASP A CA 1
ATOM 2314 C C . ASP A 1 297 ? -26.220 0.892 -5.838 1.00 89.12 297 ASP A C 1
ATOM 2316 O O . ASP A 1 297 ? -25.917 1.430 -4.765 1.00 89.12 297 ASP A O 1
ATOM 2320 N N . PRO A 1 298 ? -27.196 -0.038 -5.890 1.00 91.06 298 PRO A N 1
ATOM 2321 C CA . PRO A 1 298 ? -27.894 -0.530 -4.702 1.00 91.06 298 PRO A CA 1
ATOM 2322 C C . PRO A 1 298 ? -26.961 -1.045 -3.596 1.00 91.06 298 PRO A C 1
ATOM 2324 O O . PRO A 1 298 ? -27.317 -0.997 -2.418 1.00 91.06 298 PRO A O 1
ATOM 2327 N N . GLN A 1 299 ? -25.764 -1.525 -3.945 1.00 88.94 299 GLN A N 1
ATOM 2328 C CA . GLN A 1 299 ? -24.782 -2.043 -2.995 1.00 88.94 299 GLN A CA 1
ATOM 2329 C C . GLN A 1 299 ? -24.319 -0.995 -1.979 1.00 88.94 299 GLN A C 1
ATOM 2331 O O . GLN A 1 299 ? -24.130 -1.340 -0.810 1.00 88.94 299 GLN A O 1
ATOM 2336 N N . LEU A 1 300 ? -24.201 0.279 -2.377 1.00 91.56 300 LEU A N 1
ATOM 2337 C CA . LEU A 1 300 ? -23.882 1.370 -1.450 1.00 91.56 300 LEU A CA 1
ATOM 2338 C C . LEU A 1 300 ? -24.939 1.463 -0.348 1.00 91.56 300 LEU A C 1
ATOM 2340 O O . LEU A 1 300 ? -24.604 1.513 0.836 1.00 91.56 300 LEU A O 1
ATOM 2344 N N . TRP A 1 301 ? -26.213 1.434 -0.736 1.00 93.69 301 TRP A N 1
ATOM 2345 C CA . TRP A 1 301 ? -27.342 1.558 0.181 1.00 93.69 301 TRP A CA 1
ATOM 2346 C C . TRP A 1 301 ? -27.489 0.331 1.080 1.00 93.69 301 TRP A C 1
ATOM 2348 O O . TRP A 1 301 ? -27.718 0.487 2.279 1.00 93.69 301 TRP A O 1
ATOM 2358 N N . PHE A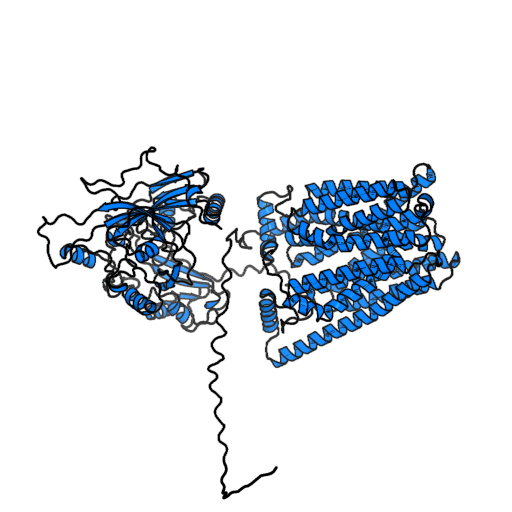 1 302 ? -27.275 -0.881 0.556 1.00 93.69 302 PHE A N 1
ATOM 2359 C CA . PHE A 1 302 ? -27.244 -2.088 1.387 1.00 93.69 302 PHE A CA 1
ATOM 2360 C C . PHE A 1 302 ? -26.149 -2.019 2.458 1.00 93.69 302 PHE A C 1
ATOM 2362 O O . PHE A 1 302 ? -26.431 -2.275 3.629 1.00 93.69 302 PHE A O 1
ATOM 2369 N N . CYS A 1 303 ? -24.926 -1.626 2.087 1.00 91.19 303 CYS A N 1
ATOM 2370 C CA . CYS A 1 303 ? -23.817 -1.476 3.029 1.00 91.19 303 CYS A CA 1
ATOM 2371 C C . CYS A 1 303 ? -24.092 -0.388 4.081 1.00 91.19 303 CYS A C 1
ATOM 2373 O O . CYS A 1 303 ? -23.952 -0.649 5.278 1.00 91.19 303 CYS A O 1
ATOM 2375 N N . LEU A 1 304 ? -24.531 0.800 3.646 1.00 93.62 304 LEU A N 1
ATOM 2376 C CA . LEU A 1 304 ? -24.861 1.942 4.507 1.00 93.62 304 LEU A CA 1
ATOM 2377 C C . LEU A 1 304 ? -25.949 1.581 5.528 1.00 93.62 304 LEU A C 1
ATOM 2379 O O . LEU A 1 304 ? -25.763 1.766 6.731 1.00 93.62 304 LEU A O 1
ATOM 2383 N N . VAL A 1 305 ? -27.083 1.051 5.056 1.00 95.19 305 VAL A N 1
ATOM 2384 C CA . VAL A 1 305 ? -28.236 0.741 5.911 1.00 95.19 305 VAL A CA 1
ATOM 2385 C C . VAL A 1 305 ? -27.925 -0.444 6.826 1.00 95.19 305 VAL A C 1
ATOM 2387 O O . VAL A 1 305 ? -28.304 -0.415 7.994 1.00 95.19 305 VAL A O 1
ATOM 2390 N N . ASN A 1 306 ? -27.180 -1.455 6.362 1.00 93.69 306 ASN A N 1
ATOM 2391 C CA . ASN A 1 306 ? -26.745 -2.552 7.229 1.00 93.69 306 ASN A CA 1
ATOM 2392 C C . ASN A 1 306 ? -25.821 -2.056 8.350 1.00 93.69 306 ASN A C 1
ATOM 2394 O O . ASN A 1 306 ? -25.988 -2.473 9.499 1.00 93.69 306 ASN A O 1
ATOM 2398 N N . ALA A 1 307 ? -24.872 -1.167 8.039 1.00 92.25 307 ALA A N 1
ATOM 2399 C CA . ALA A 1 307 ? -24.003 -0.566 9.047 1.00 92.25 307 ALA A CA 1
ATOM 2400 C C . ALA A 1 307 ? -24.812 0.251 10.060 1.00 92.25 307 ALA A C 1
ATOM 2402 O O . ALA A 1 307 ? -24.652 0.052 11.261 1.00 92.25 307 ALA A O 1
ATOM 2403 N N . PHE A 1 308 ? -25.751 1.079 9.593 1.00 95.12 308 PHE A N 1
ATOM 2404 C CA . PHE A 1 308 ? -26.648 1.840 10.462 1.00 95.12 308 PHE A CA 1
ATOM 2405 C C . PHE A 1 308 ? -27.478 0.932 11.383 1.00 95.12 308 PHE A C 1
ATOM 2407 O O . PHE A 1 308 ? -27.432 1.088 12.603 1.00 95.12 308 PHE A O 1
ATOM 2414 N N . LEU A 1 309 ? -28.184 -0.059 10.827 1.00 94.31 309 LEU A N 1
ATOM 2415 C CA . LEU A 1 309 ? -29.046 -0.964 11.596 1.00 94.31 309 LEU A CA 1
ATOM 2416 C C . LEU A 1 309 ? -28.269 -1.835 12.589 1.00 94.31 309 LEU A C 1
ATOM 2418 O O . LEU A 1 309 ? -28.785 -2.102 13.670 1.00 94.31 309 LEU A O 1
ATOM 2422 N N . SER A 1 310 ? -27.040 -2.244 12.256 1.00 91.88 310 SER A N 1
ATOM 2423 C CA . SER A 1 310 ? -26.164 -2.972 13.192 1.00 91.88 310 SER A CA 1
ATOM 2424 C C . SER A 1 310 ? -25.679 -2.075 14.331 1.00 91.88 310 SER A C 1
ATOM 2426 O O . SER A 1 310 ? -25.543 -2.516 15.474 1.00 91.88 310 SER A O 1
ATOM 2428 N N . SER A 1 311 ? -25.394 -0.811 14.013 1.00 92.12 311 SER A N 1
ATOM 2429 C CA . SER A 1 311 ? -24.759 0.128 14.932 1.00 92.12 311 SER A CA 1
ATOM 2430 C C . SER A 1 311 ? -25.729 0.812 15.890 1.00 92.12 311 SER A C 1
ATOM 2432 O O . SER A 1 311 ? -25.303 1.233 16.962 1.00 92.12 311 SER A O 1
ATOM 2434 N N . VAL A 1 312 ? -27.025 0.895 15.571 1.00 93.00 312 VAL A N 1
ATOM 2435 C CA . VAL A 1 312 ? -28.038 1.424 16.504 1.00 93.00 312 VAL A CA 1
ATOM 2436 C C . VAL A 1 312 ? -28.105 0.586 17.795 1.00 93.00 312 VAL A C 1
ATOM 2438 O O . VAL A 1 312 ? -27.911 1.148 18.876 1.00 93.00 312 VAL A O 1
ATOM 2441 N N . PRO A 1 313 ? -28.284 -0.749 17.749 1.00 91.44 313 PRO A N 1
ATOM 2442 C CA . PRO A 1 313 ? -28.151 -1.588 18.938 1.00 91.44 313 PRO A CA 1
ATOM 2443 C C . PRO A 1 313 ? -26.766 -1.492 19.582 1.00 91.44 313 PRO A C 1
ATOM 2445 O O . PRO A 1 313 ? -26.677 -1.423 20.806 1.00 91.44 313 PRO A O 1
ATOM 2448 N N . ASN A 1 314 ? -25.692 -1.450 18.784 1.00 89.38 314 ASN A N 1
ATOM 2449 C CA . ASN A 1 314 ? -24.325 -1.369 19.303 1.00 89.38 314 ASN A CA 1
ATOM 2450 C C . ASN A 1 314 ? -24.104 -0.118 20.166 1.00 89.38 314 ASN A C 1
ATOM 2452 O O . ASN A 1 314 ? -23.675 -0.236 21.311 1.00 89.38 314 ASN A O 1
ATOM 2456 N N . GLY A 1 315 ? -24.444 1.072 19.666 1.00 88.38 315 GLY A N 1
ATOM 2457 C CA . GLY A 1 315 ? -24.266 2.334 20.390 1.00 88.38 315 GLY A CA 1
ATOM 2458 C C . GLY A 1 315 ? -25.095 2.410 21.672 1.00 88.38 315 GLY A C 1
ATOM 2459 O O . GLY A 1 315 ? -24.640 2.936 22.683 1.00 88.38 315 GLY A O 1
ATOM 2460 N N . GLY A 1 316 ? -26.295 1.826 21.667 1.00 88.31 316 GLY A N 1
ATOM 2461 C CA . GLY A 1 316 ? -27.121 1.721 22.868 1.00 88.31 316 GLY A CA 1
ATOM 2462 C C . GLY A 1 316 ? -26.548 0.748 23.901 1.00 88.31 316 GLY A C 1
ATOM 2463 O O . GLY A 1 316 ? -26.380 1.093 25.070 1.00 88.31 316 GLY A O 1
ATOM 2464 N N . LEU A 1 317 ? -26.211 -0.473 23.480 1.00 85.44 317 LEU A N 1
ATOM 2465 C CA . LEU A 1 317 ? -25.723 -1.514 24.384 1.00 85.44 317 LEU A CA 1
ATOM 2466 C C . LEU A 1 317 ? -24.326 -1.201 24.926 1.00 85.44 317 LEU A C 1
ATOM 2468 O O . LEU A 1 317 ? -24.077 -1.424 26.104 1.00 85.44 317 LEU A O 1
ATOM 2472 N N . THR A 1 318 ? -23.422 -0.646 24.125 1.00 84.88 318 THR A N 1
ATOM 2473 C CA . THR A 1 318 ? -22.075 -0.275 24.596 1.00 84.88 318 THR A CA 1
ATOM 2474 C C . THR A 1 318 ? -22.121 0.775 25.706 1.00 84.88 318 THR A C 1
ATOM 2476 O O . THR A 1 318 ? -21.412 0.633 26.701 1.00 84.88 318 THR A O 1
ATOM 2479 N N . THR A 1 319 ? -23.006 1.768 25.603 1.00 89.12 319 THR A N 1
ATOM 2480 C CA . THR A 1 319 ? -23.135 2.831 26.609 1.00 89.12 319 THR A CA 1
ATOM 2481 C C . THR A 1 319 ? -23.967 2.403 27.820 1.00 89.12 319 THR A C 1
ATOM 2483 O O . THR A 1 319 ? -23.583 2.665 28.957 1.00 89.12 319 THR A O 1
ATOM 2486 N N . PHE A 1 320 ? -25.096 1.718 27.615 1.00 90.31 320 PHE A N 1
ATOM 2487 C CA . PHE A 1 320 ? -26.063 1.448 28.688 1.00 90.31 320 PHE A CA 1
ATOM 2488 C C . PHE A 1 320 ? -25.986 0.041 29.288 1.00 90.31 320 PHE A C 1
ATOM 2490 O O . PHE A 1 320 ? -26.609 -0.192 30.324 1.00 90.31 320 PHE A O 1
ATOM 2497 N N . SER A 1 321 ? -25.235 -0.901 28.706 1.00 87.56 321 SER A N 1
ATOM 2498 C CA . SER A 1 321 ? -25.200 -2.302 29.168 1.00 87.56 321 SER A CA 1
ATOM 2499 C C . SER A 1 321 ? -24.876 -2.462 30.647 1.00 87.56 321 SER A C 1
ATOM 2501 O O . SER A 1 321 ? -25.576 -3.197 31.337 1.00 87.56 321 SER A O 1
ATOM 2503 N N . ALA A 1 322 ? -23.864 -1.760 31.158 1.00 90.06 322 ALA A N 1
ATOM 2504 C CA . ALA A 1 322 ? -23.492 -1.822 32.570 1.00 90.06 322 ALA A CA 1
ATOM 2505 C C . ALA A 1 322 ? -24.634 -1.345 33.487 1.00 90.06 322 ALA A C 1
ATOM 2507 O O . ALA A 1 322 ? -24.913 -1.962 34.516 1.00 90.06 322 ALA A O 1
ATOM 2508 N N . ILE A 1 323 ? -25.343 -0.287 33.082 1.00 90.31 323 ILE A N 1
ATOM 2509 C CA . ILE A 1 323 ? -26.504 0.255 33.802 1.00 90.31 323 ILE A CA 1
ATOM 2510 C C . ILE A 1 323 ? -27.673 -0.740 33.753 1.00 90.31 323 ILE A C 1
ATOM 2512 O O . ILE A 1 323 ? -28.312 -0.993 34.774 1.00 90.31 323 ILE A O 1
ATOM 2516 N N . ILE A 1 324 ? -27.924 -1.343 32.588 1.00 89.50 324 ILE A N 1
ATOM 2517 C CA . ILE A 1 324 ? -28.969 -2.354 32.386 1.00 89.50 324 ILE A CA 1
ATOM 2518 C C . ILE A 1 324 ? -28.681 -3.598 33.236 1.00 89.50 324 ILE A C 1
ATOM 2520 O O . ILE A 1 324 ? -29.564 -4.048 33.961 1.00 89.50 324 ILE A O 1
ATOM 2524 N N . MET A 1 325 ? -27.447 -4.108 33.231 1.00 89.19 325 MET A N 1
ATOM 2525 C CA . MET A 1 325 ? -27.052 -5.253 34.057 1.00 89.19 325 MET A CA 1
ATOM 2526 C C . MET A 1 325 ? -27.175 -4.945 35.552 1.00 89.19 325 MET A C 1
ATOM 2528 O O . MET A 1 325 ? -27.691 -5.766 36.307 1.00 89.19 325 MET A O 1
ATOM 2532 N N . LYS A 1 326 ? -26.801 -3.735 35.987 1.00 90.00 326 LYS A N 1
ATOM 2533 C CA . LYS A 1 326 ? -27.036 -3.283 37.367 1.00 90.00 326 LYS A CA 1
ATOM 2534 C C . LYS A 1 326 ? -28.530 -3.262 37.713 1.00 90.00 326 LYS A C 1
ATOM 2536 O O . LYS A 1 326 ? -28.908 -3.642 38.817 1.00 90.00 326 LYS A O 1
ATOM 2541 N N . SER A 1 327 ? -29.395 -2.895 36.761 1.00 88.06 327 SER A N 1
ATOM 2542 C CA . SER A 1 327 ? -30.854 -2.902 36.949 1.00 88.06 327 SER A CA 1
ATOM 2543 C C . SER A 1 327 ? -31.446 -4.300 37.177 1.00 88.06 327 SER A C 1
ATOM 2545 O O . SER A 1 327 ? -32.549 -4.401 37.712 1.00 88.06 327 SER A O 1
ATOM 2547 N N . PHE A 1 328 ? -30.733 -5.373 36.804 1.00 89.44 328 PHE A N 1
ATOM 2548 C CA . PHE A 1 328 ? -31.166 -6.754 37.051 1.00 89.44 328 PHE A CA 1
ATOM 2549 C C . PHE A 1 328 ? -30.979 -7.197 38.506 1.00 89.44 328 PHE A C 1
ATOM 2551 O O . PHE A 1 328 ? -31.520 -8.232 38.878 1.00 89.44 328 PHE A O 1
ATOM 2558 N N . GLY A 1 329 ? -30.225 -6.442 39.314 1.00 87.00 329 GLY A N 1
ATOM 2559 C CA . GLY A 1 329 ? -29.908 -6.787 40.704 1.00 87.00 329 GLY A CA 1
ATOM 2560 C C . GLY A 1 329 ? -28.443 -7.159 40.952 1.00 87.00 329 GLY A C 1
ATOM 2561 O O . GLY A 1 329 ? -28.085 -7.503 42.075 1.00 87.00 329 GLY A O 1
ATOM 2562 N N . PHE A 1 330 ? -27.572 -7.073 39.940 1.00 91.94 330 PHE A N 1
ATOM 2563 C CA . PHE A 1 330 ? -26.135 -7.301 40.114 1.00 91.94 330 PHE A CA 1
ATOM 2564 C C . PHE A 1 330 ? -25.429 -6.083 40.730 1.00 91.94 330 PHE A C 1
ATOM 2566 O O . PHE A 1 330 ? -25.717 -4.931 40.398 1.00 91.94 330 PHE A O 1
ATOM 2573 N N . THR A 1 331 ? -24.446 -6.338 41.594 1.00 92.88 331 THR A N 1
ATOM 2574 C CA . THR A 1 331 ? -23.547 -5.298 42.126 1.00 92.88 331 THR A CA 1
ATOM 2575 C C . THR A 1 331 ? -22.585 -4.785 41.052 1.00 92.88 331 THR A C 1
ATOM 2577 O O . THR A 1 331 ? -22.316 -5.470 40.068 1.00 92.88 331 THR A O 1
ATOM 2580 N N . GLU A 1 332 ? -21.984 -3.608 41.255 1.00 91.38 332 GLU A N 1
ATOM 2581 C CA . GLU A 1 332 ? -21.063 -3.011 40.273 1.00 91.38 332 GLU A CA 1
ATOM 2582 C C . GLU A 1 332 ? -19.868 -3.920 39.948 1.00 91.38 332 GLU A C 1
ATOM 2584 O O . GLU A 1 332 ? -19.417 -3.978 38.809 1.00 91.38 332 GLU A O 1
ATOM 2589 N N . LEU A 1 333 ? -19.377 -4.659 40.947 1.00 92.56 333 LEU A N 1
ATOM 2590 C CA . LEU A 1 333 ? -18.267 -5.597 40.778 1.00 92.56 333 LEU A CA 1
ATOM 2591 C C . LEU A 1 333 ? -18.706 -6.880 40.060 1.00 92.56 333 LEU A C 1
ATOM 2593 O O . LEU A 1 333 ? -17.965 -7.397 39.228 1.00 92.56 333 LEU A O 1
ATOM 2597 N N . GLN A 1 334 ? -19.918 -7.374 40.336 1.00 92.75 334 GLN A N 1
ATOM 2598 C CA . GLN A 1 334 ? -20.480 -8.521 39.615 1.00 92.75 334 GLN A CA 1
ATOM 2599 C C . GLN A 1 334 ? -20.696 -8.199 38.136 1.00 92.75 334 GLN A C 1
ATOM 2601 O O . GLN A 1 334 ? -20.400 -9.042 37.299 1.00 92.75 334 GLN A O 1
ATOM 2606 N N . VAL A 1 335 ? -21.150 -6.984 37.807 1.00 92.69 335 VAL A N 1
ATOM 2607 C CA . VAL A 1 335 ? -21.333 -6.544 36.414 1.00 92.69 335 VAL A CA 1
ATOM 2608 C C . VAL A 1 335 ? -20.034 -6.679 35.608 1.00 92.69 335 VAL A C 1
ATOM 2610 O O . VAL A 1 335 ? -20.074 -7.188 34.493 1.00 92.69 335 VAL A O 1
ATOM 2613 N N . LEU A 1 336 ? -18.884 -6.309 36.185 1.00 91.69 336 LEU A N 1
ATOM 2614 C CA . LEU A 1 336 ? -17.575 -6.472 35.536 1.00 91.69 336 LEU A CA 1
ATOM 2615 C C . LEU A 1 336 ? -17.194 -7.941 35.319 1.00 91.69 336 LEU A C 1
ATOM 2617 O O . LEU A 1 336 ? -16.707 -8.304 34.252 1.00 91.69 336 LEU A O 1
ATOM 2621 N N . LEU A 1 337 ? -17.425 -8.796 36.320 1.00 91.81 337 LEU A N 1
ATOM 2622 C CA . LEU A 1 337 ? -17.105 -10.223 36.219 1.00 91.81 337 LEU A CA 1
ATOM 2623 C C . LEU A 1 337 ? -17.995 -10.946 35.203 1.00 91.81 337 LEU A C 1
ATOM 2625 O O . LEU A 1 337 ? -17.523 -11.831 34.495 1.00 91.81 337 LEU A O 1
ATOM 2629 N N . LEU A 1 338 ? -19.268 -10.565 35.111 1.00 91.62 338 LEU A N 1
ATOM 2630 C CA . LEU A 1 338 ? -20.238 -11.151 34.184 1.00 91.62 338 LEU A CA 1
ATOM 2631 C C . LEU A 1 338 ? -19.971 -10.776 32.721 1.00 91.62 338 LEU A C 1
ATOM 2633 O O . LEU A 1 338 ? -20.387 -11.486 31.809 1.00 91.62 338 LEU A O 1
ATOM 2637 N N . ASP A 1 339 ? -19.225 -9.708 32.470 1.00 88.19 339 ASP A N 1
ATOM 2638 C CA . ASP A 1 339 ? -18.842 -9.333 31.111 1.00 88.19 339 ASP A CA 1
ATOM 2639 C C . ASP A 1 339 ? -17.673 -10.192 30.563 1.00 88.19 339 ASP A C 1
ATOM 2641 O O . ASP A 1 339 ? -17.491 -10.321 29.348 1.00 88.19 339 ASP A O 1
ATOM 2645 N N . ILE A 1 340 ? -16.922 -10.881 31.438 1.00 90.31 340 ILE A N 1
ATOM 2646 C CA . ILE A 1 340 ? -15.811 -11.776 31.056 1.00 90.31 340 ILE A CA 1
ATOM 2647 C C . ILE A 1 340 ? -16.306 -13.037 30.312 1.00 90.31 340 ILE A C 1
ATOM 2649 O O . ILE A 1 340 ? -15.800 -13.308 29.214 1.00 90.31 340 ILE A O 1
ATOM 2653 N N . PRO A 1 341 ? -17.297 -13.811 30.814 1.00 90.75 341 PRO A N 1
ATOM 2654 C CA . PRO A 1 341 ? -17.868 -14.926 30.058 1.00 90.75 341 PRO A CA 1
ATOM 2655 C C . PRO A 1 341 ? -18.455 -14.489 28.714 1.00 90.75 341 PRO A C 1
ATOM 2657 O O . PRO A 1 341 ? -18.242 -15.161 27.707 1.00 90.75 341 PRO A O 1
ATOM 2660 N N . ARG A 1 342 ? -19.137 -13.336 28.671 1.00 88.44 342 ARG A N 1
ATOM 2661 C CA . ARG A 1 342 ? -19.678 -12.755 27.432 1.00 88.44 342 ARG A CA 1
ATOM 2662 C C . ARG A 1 342 ? -18.569 -12.492 26.406 1.00 88.44 342 ARG A C 1
ATOM 2664 O O . ARG A 1 342 ? -18.698 -12.899 25.251 1.00 88.44 342 ARG A O 1
ATOM 2671 N N . SER A 1 343 ? -17.469 -11.877 26.837 1.00 88.81 343 SER A N 1
ATOM 2672 C CA . SER A 1 343 ? -16.286 -11.623 26.003 1.00 88.81 343 SER A CA 1
ATOM 2673 C C . SER A 1 343 ? -15.662 -12.925 25.484 1.00 88.81 343 SER A C 1
ATOM 2675 O O . SER A 1 343 ? -15.357 -13.048 24.298 1.00 88.81 343 SER A O 1
ATOM 2677 N N . THR A 1 344 ? -15.562 -13.943 26.344 1.00 88.94 344 THR A N 1
ATOM 2678 C CA . THR A 1 344 ? -15.034 -15.271 25.985 1.00 88.94 344 THR A CA 1
ATOM 2679 C C . THR A 1 344 ? -15.900 -15.959 24.926 1.00 88.94 344 THR A C 1
ATOM 2681 O O . THR A 1 344 ? -15.384 -16.447 23.921 1.00 88.94 344 THR A O 1
ATOM 2684 N N . ILE A 1 345 ? -17.226 -15.947 25.104 1.00 89.81 345 ILE A N 1
ATOM 2685 C CA . ILE A 1 345 ? -18.185 -16.498 24.135 1.00 89.81 345 ILE A CA 1
ATOM 2686 C C . ILE A 1 345 ? -18.066 -15.775 22.791 1.00 89.81 345 ILE A C 1
ATOM 2688 O O . ILE A 1 345 ? -18.054 -16.426 21.747 1.00 89.81 345 ILE A O 1
ATOM 2692 N N . SER A 1 346 ? -17.912 -14.448 22.807 1.00 87.44 346 SER A N 1
ATOM 2693 C CA . SER A 1 346 ? -17.700 -13.662 21.590 1.00 87.44 346 SER A CA 1
ATOM 2694 C C . SER A 1 346 ? -16.460 -14.133 20.829 1.00 87.44 346 SER A C 1
ATOM 2696 O O . SER A 1 346 ? -16.554 -14.420 19.636 1.00 87.44 346 SER A O 1
ATOM 2698 N N . VAL A 1 347 ? -15.316 -14.298 21.506 1.00 85.62 347 VAL A N 1
ATOM 2699 C CA . VAL A 1 347 ? -14.079 -14.806 20.882 1.00 85.62 347 VAL A CA 1
ATOM 2700 C C . VAL A 1 347 ? -14.286 -16.198 20.274 1.00 85.62 347 VAL A C 1
ATOM 2702 O O . VAL A 1 347 ? -13.915 -16.421 19.120 1.00 85.62 347 VAL A O 1
ATOM 2705 N N . LEU A 1 348 ? -14.919 -17.122 21.004 1.00 88.50 348 LEU A N 1
ATOM 2706 C CA . LEU A 1 348 ? -15.181 -18.482 20.516 1.00 88.50 348 LEU A CA 1
ATOM 2707 C C . LEU A 1 348 ? -16.077 -18.489 19.270 1.00 88.50 348 LEU A C 1
ATOM 2709 O O . LEU A 1 348 ? -15.793 -19.214 18.315 1.00 88.50 348 LEU A O 1
ATOM 2713 N N . ILE A 1 349 ? -17.121 -17.655 19.249 1.00 87.19 349 ILE A N 1
ATOM 2714 C CA . ILE A 1 349 ? -18.017 -17.509 18.095 1.00 87.19 349 ILE A CA 1
ATOM 2715 C C . ILE A 1 349 ? -17.254 -16.964 16.884 1.00 87.19 349 ILE A C 1
ATOM 2717 O O . ILE A 1 349 ? -17.394 -17.511 15.791 1.00 87.19 349 ILE A O 1
ATOM 2721 N N . PHE A 1 350 ? -16.420 -15.934 17.060 1.00 81.44 350 PHE A N 1
ATOM 2722 C CA . PHE A 1 350 ? -15.607 -15.387 15.970 1.00 81.44 350 PHE A CA 1
ATOM 2723 C C . PHE A 1 350 ? -14.666 -16.436 15.367 1.00 81.44 350 PHE A C 1
ATOM 2725 O O . PHE A 1 350 ? -14.594 -16.560 14.143 1.00 81.44 350 PHE A O 1
ATOM 2732 N N . VAL A 1 351 ? -13.994 -17.231 16.206 1.00 83.38 351 VAL A N 1
ATOM 2733 C CA . VAL A 1 351 ? -13.109 -18.316 15.749 1.00 83.38 351 VAL A CA 1
ATOM 2734 C C . VAL A 1 351 ? -13.903 -19.399 15.013 1.00 83.38 351 VAL A C 1
ATOM 2736 O O . VAL A 1 351 ? -13.521 -19.801 13.910 1.00 83.38 351 VAL A O 1
ATOM 2739 N N . ALA A 1 352 ? -15.034 -19.836 15.573 1.00 85.88 352 ALA A N 1
ATOM 2740 C CA . ALA A 1 352 ? -15.886 -20.858 14.967 1.00 85.88 352 ALA A CA 1
ATOM 2741 C C . ALA A 1 352 ? -16.442 -20.411 13.604 1.00 85.88 352 ALA A C 1
ATOM 2743 O O . ALA A 1 352 ? -16.376 -21.160 12.627 1.00 85.88 352 ALA A O 1
ATOM 2744 N N . VAL A 1 353 ? -16.933 -19.172 13.508 1.00 83.25 353 VAL A N 1
ATOM 2745 C CA . VAL A 1 353 ? -17.454 -18.594 12.261 1.00 83.25 353 VAL A CA 1
ATOM 2746 C C . VAL A 1 353 ? -16.341 -18.375 11.241 1.00 83.25 353 VAL A C 1
ATOM 2748 O O . VAL A 1 353 ? -16.543 -18.666 10.061 1.00 83.25 353 VAL A O 1
ATOM 2751 N N . GLY A 1 354 ? -15.159 -17.920 11.663 1.00 75.81 354 GLY A N 1
ATOM 2752 C CA . GLY A 1 354 ? -13.996 -17.789 10.784 1.00 75.81 354 GLY A CA 1
ATOM 2753 C C . GLY A 1 354 ? -13.609 -19.126 10.146 1.00 75.81 354 GLY A C 1
ATOM 2754 O O . GLY A 1 354 ? -13.438 -19.217 8.931 1.00 75.81 354 GLY A O 1
ATOM 2755 N N . PHE A 1 355 ? -13.568 -20.199 10.939 1.00 77.94 355 PHE A N 1
ATOM 2756 C CA . PHE A 1 355 ? -13.282 -21.543 10.436 1.00 77.94 355 PHE A CA 1
ATOM 2757 C C . PHE A 1 355 ? -14.395 -22.090 9.531 1.00 77.94 355 PHE A C 1
ATOM 2759 O O . PHE A 1 355 ? -14.118 -22.656 8.472 1.00 77.94 355 PHE A O 1
ATOM 2766 N N . TYR A 1 356 ? -15.658 -21.878 9.908 1.00 81.44 356 TYR A N 1
ATOM 2767 C CA . TYR A 1 356 ? -16.816 -22.311 9.127 1.00 81.44 356 TYR A CA 1
ATOM 2768 C C . TYR A 1 356 ? -16.901 -21.604 7.770 1.00 81.44 356 TYR A C 1
ATOM 2770 O O . TYR A 1 356 ? -17.046 -22.260 6.741 1.00 81.44 356 TYR A O 1
ATOM 2778 N N . THR A 1 357 ? -16.755 -20.278 7.743 1.00 75.19 357 THR A N 1
ATOM 2779 C CA . THR A 1 357 ? -16.807 -19.481 6.505 1.00 75.19 357 THR A CA 1
ATOM 2780 C C . THR A 1 357 ? -15.597 -19.697 5.599 1.00 75.19 357 THR A C 1
ATOM 2782 O O . THR A 1 357 ? -15.705 -19.461 4.397 1.00 75.19 357 THR A O 1
ATOM 2785 N N . ARG A 1 358 ? -14.471 -20.182 6.146 1.00 71.56 358 ARG A N 1
ATOM 2786 C CA . ARG A 1 358 ? -13.330 -20.669 5.359 1.00 71.56 358 ARG A CA 1
ATOM 2787 C C . ARG A 1 358 ? -13.598 -22.043 4.738 1.00 71.56 358 ARG A C 1
ATOM 2789 O O . ARG A 1 358 ? -13.233 -22.268 3.593 1.00 71.56 358 ARG A O 1
ATOM 2796 N N . ARG A 1 359 ? -14.213 -22.965 5.489 1.00 74.19 359 ARG A N 1
ATOM 2797 C CA . ARG A 1 359 ? -14.501 -24.346 5.051 1.00 74.19 359 ARG A CA 1
ATOM 2798 C C . ARG A 1 359 ? -15.666 -24.433 4.066 1.00 74.19 359 ARG A C 1
ATOM 2800 O O . ARG A 1 359 ? -15.639 -25.284 3.184 1.00 74.19 359 ARG A O 1
ATOM 2807 N N . VAL A 1 360 ? -16.699 -23.608 4.246 1.00 72.94 360 VAL A N 1
ATOM 2808 C CA . VAL A 1 360 ? -17.954 -23.705 3.492 1.00 72.94 360 VAL A CA 1
ATOM 2809 C C . VAL A 1 360 ? -18.196 -22.418 2.690 1.00 72.94 360 VAL A C 1
ATOM 2811 O O . VAL A 1 360 ? -18.507 -21.375 3.277 1.00 72.94 360 VAL A O 1
ATOM 2814 N N . PRO A 1 361 ? -18.100 -22.469 1.347 1.00 68.19 361 PRO A N 1
ATOM 2815 C CA . PRO A 1 361 ? -18.301 -21.303 0.489 1.00 68.19 361 PRO A CA 1
ATOM 2816 C C . PRO A 1 361 ? -19.765 -20.832 0.504 1.00 68.19 361 PRO A C 1
ATOM 2818 O O . PRO A 1 361 ? -20.673 -21.598 0.832 1.00 68.19 361 PRO A O 1
ATOM 2821 N N . ASN A 1 362 ? -20.030 -19.576 0.122 1.00 71.50 362 ASN A N 1
ATOM 2822 C CA . ASN A 1 362 ? -21.388 -19.013 0.000 1.00 71.50 362 ASN A CA 1
ATOM 2823 C C . ASN A 1 362 ? -22.205 -18.920 1.304 1.00 71.50 362 ASN A C 1
ATOM 2825 O O . ASN A 1 362 ? -23.429 -18.765 1.258 1.00 71.50 362 ASN A O 1
ATOM 2829 N N . ARG A 1 363 ? -21.568 -18.999 2.484 1.00 81.56 363 ARG A N 1
ATOM 2830 C CA . ARG A 1 363 ? -22.277 -18.978 3.780 1.00 81.56 363 ARG A CA 1
ATOM 2831 C C . ARG A 1 363 ? -22.225 -17.665 4.553 1.00 81.56 363 ARG A C 1
ATOM 2833 O O . ARG A 1 363 ? -23.042 -17.498 5.453 1.00 81.56 363 ARG A O 1
ATOM 2840 N N . ARG A 1 364 ? -21.366 -16.708 4.182 1.00 82.25 364 ARG A N 1
ATOM 2841 C CA . ARG A 1 364 ? -21.171 -15.445 4.931 1.00 82.25 364 ARG A CA 1
ATOM 2842 C C . ARG A 1 364 ? -22.485 -14.697 5.202 1.00 82.25 364 ARG A C 1
ATOM 2844 O O . ARG A 1 364 ? -22.803 -14.444 6.357 1.00 82.25 364 ARG A O 1
ATOM 2851 N N . MET A 1 365 ? -23.295 -14.438 4.172 1.00 87.12 365 MET A N 1
ATOM 2852 C CA . MET A 1 365 ? -24.568 -13.708 4.330 1.00 87.12 365 MET A CA 1
ATOM 2853 C C . MET A 1 365 ? -25.646 -14.503 5.083 1.00 87.12 365 MET A C 1
ATOM 2855 O O . MET A 1 365 ? -26.483 -13.914 5.759 1.00 87.12 365 MET A O 1
ATOM 2859 N N . TYR A 1 366 ? -25.619 -15.839 5.020 1.00 89.25 366 TYR A N 1
ATOM 2860 C CA . TYR A 1 366 ? -26.510 -16.666 5.840 1.00 89.25 366 TYR A CA 1
ATOM 2861 C C . TYR A 1 366 ? -26.137 -16.592 7.317 1.00 89.25 366 TYR A C 1
ATOM 2863 O O . TYR A 1 366 ? -27.021 -16.491 8.160 1.00 89.25 366 TYR A O 1
ATOM 2871 N N . VAL A 1 367 ? -24.837 -16.604 7.626 1.00 88.75 367 VAL A N 1
ATOM 2872 C CA . VAL A 1 367 ? -24.348 -16.410 8.995 1.00 88.75 367 VAL A CA 1
ATOM 2873 C C . VAL A 1 367 ? -24.708 -15.011 9.496 1.00 88.75 367 VAL A C 1
ATOM 2875 O O . VAL A 1 367 ? -25.179 -14.892 10.621 1.00 88.75 367 VAL A O 1
ATOM 2878 N N . MET A 1 368 ? -24.577 -13.973 8.658 1.00 90.12 368 MET A N 1
ATOM 2879 C CA . MET A 1 368 ? -25.028 -12.613 8.989 1.00 90.12 368 MET A CA 1
ATOM 2880 C C . MET A 1 368 ? -26.513 -12.588 9.367 1.00 90.12 368 MET A C 1
ATOM 2882 O O . MET A 1 368 ? -26.848 -12.126 10.453 1.00 90.12 368 MET A O 1
ATOM 2886 N N . ALA A 1 369 ? -27.394 -13.143 8.528 1.00 91.75 369 ALA A N 1
ATOM 2887 C CA . ALA A 1 369 ? -28.825 -13.189 8.825 1.00 91.75 369 ALA A CA 1
ATOM 2888 C C . ALA A 1 369 ? -29.117 -14.014 10.092 1.00 91.75 369 ALA A C 1
ATOM 2890 O O . ALA A 1 369 ? -29.809 -13.554 10.996 1.00 91.75 369 ALA A O 1
ATOM 2891 N N . ALA A 1 370 ? -28.527 -15.205 10.218 1.00 92.12 370 ALA A N 1
ATOM 2892 C CA . ALA A 1 370 ? -28.700 -16.052 11.396 1.00 92.12 370 ALA A CA 1
ATOM 2893 C C . ALA A 1 370 ? -28.230 -15.367 12.691 1.00 92.12 370 ALA A C 1
ATOM 2895 O O . ALA A 1 370 ? -28.827 -15.587 13.740 1.00 92.12 370 ALA A O 1
ATOM 2896 N N . SER A 1 371 ? -27.212 -14.503 12.625 1.00 91.31 371 SER A N 1
ATOM 2897 C CA . SER A 1 371 ? -26.691 -13.784 13.793 1.00 91.31 371 SER A CA 1
ATOM 2898 C C . SER A 1 371 ? -27.666 -12.756 14.383 1.00 91.31 371 SER A C 1
ATOM 2900 O O . SER A 1 371 ? -27.602 -12.477 15.581 1.00 91.31 371 SER A O 1
ATOM 2902 N N . CYS A 1 372 ? -28.607 -12.239 13.582 1.00 92.88 372 CYS A N 1
ATOM 2903 C CA . CYS A 1 372 ? -29.624 -11.287 14.038 1.00 92.88 372 CYS A CA 1
ATOM 2904 C C . CYS A 1 372 ? -30.695 -11.951 14.922 1.00 92.88 372 CYS A C 1
ATOM 2906 O O . CYS A 1 372 ? -31.257 -11.296 15.798 1.00 92.88 372 CYS A O 1
ATOM 2908 N N . VAL A 1 373 ? -30.983 -13.243 14.714 1.00 93.62 373 VAL A N 1
ATOM 2909 C CA . VAL A 1 373 ? -32.100 -13.941 15.380 1.00 93.62 373 VAL A CA 1
ATOM 2910 C C . VAL A 1 373 ? -31.868 -14.108 16.891 1.00 93.62 373 VAL A C 1
ATOM 2912 O O . VAL A 1 373 ? -32.739 -13.691 17.657 1.00 93.62 373 VAL A O 1
ATOM 2915 N N . PRO A 1 374 ? -30.716 -14.626 17.371 1.00 92.50 374 PRO A N 1
ATOM 2916 C CA . PRO A 1 374 ? -30.425 -14.687 18.804 1.00 92.50 374 PRO A CA 1
ATOM 2917 C C . PRO A 1 374 ? -30.480 -13.314 19.478 1.00 92.50 374 PRO A C 1
ATOM 2919 O O . PRO A 1 374 ? -31.016 -13.180 20.574 1.00 92.50 374 PRO A O 1
ATOM 2922 N N . ALA A 1 375 ? -29.983 -12.274 18.808 1.00 91.19 375 ALA A N 1
ATOM 2923 C CA . ALA A 1 375 ? -29.969 -10.919 19.343 1.00 91.19 375 ALA A CA 1
ATOM 2924 C C . ALA A 1 375 ? -31.363 -10.306 19.462 1.00 91.19 375 ALA A C 1
ATOM 2926 O O . ALA A 1 375 ? -31.679 -9.696 20.485 1.00 91.19 375 ALA A O 1
ATOM 2927 N N . PHE A 1 376 ? -32.210 -10.534 18.458 1.00 93.19 376 PHE A N 1
ATOM 2928 C CA . PHE A 1 376 ? -33.620 -10.174 18.494 1.00 93.19 376 PHE A CA 1
ATOM 2929 C C . PHE A 1 376 ? -34.336 -10.844 19.673 1.00 93.19 376 PHE A C 1
ATOM 2931 O O . PHE A 1 376 ? -34.959 -10.165 20.487 1.00 93.19 376 PHE A O 1
ATOM 2938 N N . VAL A 1 377 ? -34.204 -12.170 19.803 1.00 92.69 377 VAL A N 1
ATOM 2939 C CA . VAL A 1 377 ? -34.863 -12.944 20.868 1.00 92.69 377 VAL A CA 1
ATOM 2940 C C . VAL A 1 377 ? -34.340 -12.544 22.247 1.00 92.69 377 VAL A C 1
ATOM 2942 O O . VAL A 1 377 ? -35.133 -12.313 23.158 1.00 92.69 377 VAL A O 1
ATOM 2945 N N . GLY A 1 378 ? -33.020 -12.420 22.398 1.00 91.38 378 GLY A N 1
ATOM 2946 C CA . GLY A 1 378 ? -32.371 -12.081 23.661 1.00 91.38 378 GLY A CA 1
ATOM 2947 C C . GLY A 1 378 ? -32.778 -10.702 24.177 1.00 91.38 378 GLY A C 1
ATOM 2948 O O . GLY A 1 378 ? -33.166 -10.569 25.338 1.00 91.38 378 GLY A O 1
ATOM 2949 N N . LEU A 1 379 ? -32.765 -9.677 23.318 1.00 89.75 379 LEU A N 1
ATOM 2950 C CA . LEU A 1 379 ? -33.212 -8.343 23.719 1.00 89.75 379 LEU A CA 1
ATOM 2951 C C . LEU A 1 379 ? -34.714 -8.310 24.018 1.00 89.75 379 LEU A C 1
ATOM 2953 O O . LEU A 1 379 ? -35.098 -7.756 25.046 1.00 89.75 379 LEU A O 1
ATOM 2957 N N . LEU A 1 380 ? -35.550 -8.948 23.194 1.00 90.12 380 LEU A N 1
ATOM 2958 C CA . LEU A 1 380 ? -37.000 -8.952 23.395 1.00 90.12 380 LEU A CA 1
ATOM 2959 C C . LEU A 1 380 ? -37.380 -9.634 24.717 1.00 90.12 380 LEU A C 1
ATOM 2961 O O . LEU A 1 380 ? -38.136 -9.076 25.514 1.00 90.12 380 LEU A O 1
ATOM 2965 N N . ALA A 1 381 ? -36.810 -10.811 24.988 1.00 89.25 381 ALA A N 1
ATOM 2966 C CA . ALA A 1 381 ? -37.036 -11.538 26.233 1.00 89.25 381 ALA A CA 1
ATOM 2967 C C . ALA A 1 381 ? -36.557 -10.734 27.454 1.00 89.25 381 ALA A C 1
ATOM 2969 O O . ALA A 1 381 ? -37.265 -10.635 28.457 1.00 89.25 381 ALA A O 1
ATOM 2970 N N . MET A 1 382 ? -35.387 -10.094 27.362 1.00 86.38 382 MET A N 1
ATOM 2971 C CA . MET A 1 382 ? -34.843 -9.238 28.420 1.00 86.38 382 MET A CA 1
ATOM 2972 C C . MET A 1 382 ? -35.753 -8.035 28.736 1.00 86.38 382 MET A C 1
ATOM 2974 O O . MET A 1 382 ? -35.907 -7.677 29.913 1.00 86.38 382 MET A O 1
ATOM 2978 N N . SER A 1 383 ? -36.366 -7.429 27.712 1.00 85.06 383 SER A N 1
ATOM 2979 C CA . SER A 1 383 ? -37.300 -6.302 27.847 1.00 85.06 383 SER A CA 1
ATOM 2980 C C . SER A 1 383 ? -38.613 -6.704 28.519 1.00 85.06 383 SER A C 1
ATOM 2982 O O . SER A 1 383 ? -39.102 -5.971 29.387 1.00 85.06 383 SER A O 1
ATOM 2984 N N . LEU A 1 384 ? -39.167 -7.861 28.141 1.00 85.88 384 LEU A N 1
ATOM 2985 C CA . LEU A 1 384 ? -40.477 -8.339 28.597 1.00 85.88 384 LEU A CA 1
ATOM 2986 C C . LEU A 1 384 ? -40.445 -8.926 30.015 1.00 85.88 384 LEU A C 1
ATOM 2988 O O . LEU A 1 384 ? -41.390 -8.730 30.778 1.00 85.88 384 LEU A O 1
ATOM 2992 N N . LEU A 1 385 ? -39.355 -9.592 30.403 1.00 87.50 385 LEU A N 1
ATOM 2993 C CA . LEU A 1 385 ? -39.225 -10.182 31.738 1.00 87.50 385 LEU A CA 1
ATOM 2994 C C . LEU A 1 385 ? -39.197 -9.101 32.847 1.00 87.50 385 LEU A C 1
ATOM 2996 O O . LEU A 1 385 ? -38.604 -8.031 32.655 1.00 87.50 385 LEU A O 1
ATOM 3000 N N . PRO A 1 386 ? -39.792 -9.343 34.030 1.00 83.38 386 PRO A N 1
ATOM 3001 C CA . PRO A 1 386 ? -39.747 -8.404 35.152 1.00 83.38 386 PRO A CA 1
ATOM 3002 C C . PRO A 1 386 ? -38.372 -8.402 35.849 1.00 83.38 386 PRO A C 1
ATOM 3004 O O . PRO A 1 386 ? -37.632 -9.380 35.789 1.00 83.38 386 PRO A O 1
ATOM 3007 N N . ASN A 1 387 ? -38.003 -7.292 36.504 1.00 79.88 387 ASN A N 1
ATOM 3008 C CA . ASN A 1 387 ? -36.777 -7.198 37.316 1.00 79.88 387 ASN A CA 1
ATOM 3009 C C . ASN A 1 387 ? -37.028 -7.782 38.719 1.00 79.88 387 ASN A C 1
ATOM 3011 O O . ASN A 1 387 ? -37.077 -7.035 39.694 1.00 79.88 387 ASN A O 1
ATOM 3015 N N . THR A 1 388 ? -37.232 -9.097 38.818 1.00 83.19 388 THR A N 1
ATOM 3016 C CA . THR A 1 388 ? -37.270 -9.811 40.106 1.00 83.19 388 THR A CA 1
ATOM 3017 C C . THR A 1 388 ? -36.000 -10.652 40.282 1.00 83.19 388 THR A C 1
ATOM 3019 O O . THR A 1 388 ? -35.410 -11.066 39.278 1.00 83.19 388 THR A O 1
ATOM 3022 N N . PRO A 1 389 ? -35.569 -10.935 41.529 1.00 80.81 389 PRO A N 1
ATOM 3023 C CA . PRO A 1 389 ? -34.395 -11.777 41.793 1.00 80.81 389 PRO A CA 1
ATOM 3024 C C . PRO A 1 389 ? -34.464 -13.155 41.114 1.00 80.81 389 PRO A C 1
ATOM 3026 O O . PRO A 1 389 ? -33.445 -13.687 40.684 1.00 80.81 389 PRO A O 1
ATOM 3029 N N . GLU A 1 390 ? -35.673 -13.697 40.944 1.00 86.12 390 GLU A N 1
ATOM 3030 C CA . GLU A 1 390 ? -35.941 -14.971 40.261 1.00 86.12 390 GLU A CA 1
ATOM 3031 C C . GLU A 1 390 ? -35.496 -14.966 38.789 1.00 86.12 390 GLU A C 1
ATOM 3033 O O . GLU A 1 390 ? -34.946 -15.950 38.300 1.00 86.12 390 GLU A O 1
ATOM 3038 N N . PHE A 1 391 ? -35.682 -13.847 38.077 1.00 86.94 391 PHE A N 1
ATOM 3039 C CA . PHE A 1 391 ? -35.340 -13.727 36.653 1.00 86.94 391 PHE A CA 1
ATOM 3040 C C . PHE A 1 391 ? -33.967 -13.097 36.398 1.00 86.94 391 PHE A C 1
ATOM 3042 O O . PHE A 1 391 ? -33.581 -12.944 35.238 1.00 86.94 391 PHE A O 1
ATOM 3049 N N . GLN A 1 392 ? -33.206 -12.746 37.439 1.00 88.38 392 GLN A N 1
ATOM 3050 C CA . GLN A 1 392 ? -31.906 -12.077 37.319 1.00 88.38 392 GLN A CA 1
ATOM 3051 C C . GLN A 1 392 ? -30.935 -12.844 36.402 1.00 88.38 392 GLN A C 1
ATOM 3053 O O . GLN A 1 392 ? -30.378 -12.279 35.456 1.00 88.38 392 GLN A O 1
ATOM 3058 N N . TRP A 1 393 ? -30.771 -14.149 36.636 1.00 89.94 393 TRP A N 1
ATOM 3059 C CA . TRP A 1 393 ? -29.896 -15.005 35.829 1.00 89.94 393 TRP A CA 1
ATOM 3060 C C . TRP A 1 393 ? -30.463 -15.289 34.438 1.00 89.94 393 TRP A C 1
ATOM 3062 O O . TRP A 1 393 ? -29.707 -15.322 33.467 1.00 89.94 393 TRP A O 1
ATOM 3072 N N . THR A 1 394 ? -31.786 -15.408 34.312 1.00 91.00 394 THR A N 1
ATOM 3073 C CA . THR A 1 394 ? -32.465 -15.565 33.019 1.00 91.00 394 THR A CA 1
ATOM 3074 C C . THR A 1 394 ? -32.231 -14.346 32.130 1.00 91.00 394 THR A C 1
ATOM 3076 O O . THR A 1 394 ? -31.881 -14.492 30.961 1.00 91.00 394 THR A O 1
ATOM 3079 N N . LYS A 1 395 ? -32.334 -13.131 32.680 1.00 89.25 395 LYS A N 1
ATOM 3080 C CA . LYS A 1 395 ? -32.036 -11.888 31.954 1.00 89.25 395 LYS A CA 1
ATOM 3081 C C . LYS A 1 395 ? -30.581 -11.792 31.530 1.00 89.25 395 LYS A C 1
ATOM 3083 O O . LYS A 1 395 ? -30.310 -11.392 30.400 1.00 89.25 395 LYS A O 1
ATOM 3088 N N . TYR A 1 396 ? -29.655 -12.189 32.400 1.00 90.88 396 TYR A N 1
ATOM 3089 C CA . TYR A 1 396 ? -28.244 -12.269 32.038 1.00 90.88 396 TYR A CA 1
ATOM 3090 C C . TYR A 1 396 ? -28.009 -13.268 30.894 1.00 90.88 396 TYR A C 1
ATOM 3092 O O . TYR A 1 396 ? -27.350 -12.923 29.916 1.00 90.88 396 TYR A O 1
ATOM 3100 N N . ALA A 1 397 ? -28.610 -14.460 30.948 1.00 91.12 397 ALA A N 1
ATOM 3101 C CA . ALA A 1 397 ? -28.517 -15.441 29.867 1.00 91.12 397 ALA A CA 1
ATOM 3102 C C . ALA A 1 397 ? -29.069 -14.886 28.541 1.00 91.12 397 ALA A C 1
ATOM 3104 O O . ALA A 1 397 ? -28.411 -14.999 27.507 1.00 91.12 397 ALA A O 1
ATOM 3105 N N . MET A 1 398 ? -30.224 -14.210 28.570 1.00 91.31 398 MET A N 1
ATOM 3106 C CA . MET A 1 398 ? -30.792 -13.549 27.387 1.00 91.31 398 MET A CA 1
ATOM 3107 C C . MET A 1 398 ? -29.878 -12.440 26.849 1.00 91.31 398 MET A C 1
ATOM 3109 O O . MET A 1 398 ? -29.710 -12.311 25.638 1.00 91.31 398 MET A O 1
ATOM 3113 N N . TYR A 1 399 ? -29.225 -11.683 27.734 1.00 88.31 399 TYR A N 1
ATOM 3114 C CA . TYR A 1 399 ? -28.236 -10.680 27.347 1.00 88.31 399 TYR A CA 1
ATOM 3115 C C . TYR A 1 399 ? -26.989 -11.308 26.701 1.00 88.31 399 TYR A C 1
ATOM 3117 O O . TYR A 1 399 ? -26.493 -10.787 25.702 1.00 88.31 399 TYR A O 1
ATOM 3125 N N . VAL A 1 400 ? -26.496 -12.444 27.202 1.00 90.25 400 VAL A N 1
ATOM 3126 C CA . VAL A 1 400 ? -25.359 -13.182 26.615 1.00 90.25 400 VAL A CA 1
ATOM 3127 C C . VAL A 1 400 ? -25.702 -13.746 25.233 1.00 90.25 400 VAL A C 1
ATOM 3129 O O . VAL A 1 400 ? -24.873 -13.682 24.328 1.00 90.25 400 VAL A O 1
ATOM 3132 N N . ILE A 1 401 ? -26.934 -14.218 25.021 1.00 91.25 401 ILE A N 1
ATOM 3133 C CA . ILE A 1 401 ? -27.400 -14.719 23.715 1.00 91.25 401 ILE A CA 1
ATOM 3134 C C . ILE A 1 401 ? -27.353 -13.634 22.626 1.00 91.25 401 ILE A C 1
ATOM 3136 O O . ILE A 1 401 ? -27.302 -13.965 21.443 1.00 91.25 401 ILE A O 1
ATOM 3140 N N . THR A 1 402 ? -27.289 -12.346 22.988 1.00 89.88 402 THR A N 1
ATOM 3141 C CA . THR A 1 402 ? -27.166 -11.269 21.996 1.00 89.88 402 THR A CA 1
ATOM 3142 C C . THR A 1 402 ? -25.827 -11.250 21.268 1.00 89.88 402 THR A C 1
ATOM 3144 O O . THR A 1 402 ? -25.800 -10.831 20.118 1.00 89.88 402 THR A O 1
ATOM 3147 N N . VAL A 1 403 ? -24.744 -11.760 21.870 1.00 87.81 403 VAL A N 1
ATOM 3148 C CA . VAL A 1 403 ? -23.351 -11.670 21.378 1.00 87.81 403 VAL A CA 1
ATOM 3149 C C . VAL A 1 403 ? -23.152 -11.887 19.865 1.00 87.81 403 VAL A C 1
ATOM 3151 O O . VAL A 1 403 ? -22.404 -11.103 19.276 1.00 87.81 403 VAL A O 1
ATOM 3154 N N . PRO A 1 404 ? -23.797 -12.866 19.192 1.00 88.69 404 PRO A N 1
ATOM 3155 C CA . PRO A 1 404 ? -23.614 -13.089 17.759 1.00 88.69 404 PRO A CA 1
ATOM 3156 C C . PRO A 1 404 ? -23.889 -11.870 16.870 1.00 88.69 404 PRO A C 1
ATOM 3158 O O . PRO A 1 404 ? -23.325 -11.815 15.781 1.00 88.69 404 PRO A O 1
ATOM 3161 N N . TYR A 1 405 ? -24.699 -10.892 17.301 1.00 85.25 405 TYR A N 1
ATOM 3162 C CA . TYR A 1 405 ? -25.117 -9.753 16.463 1.00 85.25 405 TYR A CA 1
ATOM 3163 C C . TYR A 1 405 ? -23.947 -8.990 15.832 1.00 85.25 405 TYR A C 1
ATOM 3165 O O . TYR A 1 405 ? -24.052 -8.459 14.726 1.00 85.25 405 TYR A O 1
ATOM 3173 N N . VAL A 1 406 ? -22.813 -8.969 16.533 1.00 80.25 406 VAL A N 1
ATOM 3174 C CA . VAL A 1 406 ? -21.591 -8.277 16.126 1.00 80.25 406 VAL A CA 1
ATOM 3175 C C . VAL A 1 406 ? -21.057 -8.830 14.788 1.00 80.25 406 VAL A C 1
ATOM 3177 O O . VAL A 1 406 ? -20.465 -8.091 14.000 1.00 80.25 406 VAL A O 1
ATOM 3180 N N . LEU A 1 407 ? -21.344 -10.096 14.458 1.00 83.31 407 LEU A N 1
ATOM 3181 C CA . LEU A 1 407 ? -20.969 -10.727 13.186 1.00 83.31 407 LEU A CA 1
ATOM 3182 C C . LEU A 1 407 ? -21.586 -10.035 11.964 1.00 83.31 407 LEU A C 1
ATOM 3184 O O . LEU A 1 407 ? -20.949 -10.002 10.910 1.00 83.31 407 LEU A O 1
ATOM 3188 N N . GLY A 1 408 ? -22.799 -9.485 12.085 1.00 83.38 408 GLY A N 1
ATOM 3189 C CA . GLY A 1 408 ? -23.505 -8.839 10.976 1.00 83.38 408 GLY A CA 1
ATOM 3190 C C . GLY A 1 408 ? -22.749 -7.635 10.407 1.00 83.38 408 GLY A C 1
ATOM 3191 O O . GLY A 1 408 ? -22.679 -7.466 9.188 1.00 83.38 408 GLY A O 1
ATOM 3192 N N . LEU A 1 409 ? -22.121 -6.837 11.275 1.00 82.75 409 LEU A N 1
ATOM 3193 C CA . LEU A 1 409 ? -21.328 -5.676 10.871 1.00 82.75 409 LEU A CA 1
ATOM 3194 C C . LEU A 1 409 ? -19.969 -6.093 10.293 1.00 82.75 409 LEU A C 1
ATOM 3196 O O . LEU A 1 409 ? -19.623 -5.701 9.178 1.00 82.75 409 LEU A O 1
ATOM 3200 N N . PHE A 1 410 ? -19.212 -6.926 11.015 1.00 78.50 410 PHE A N 1
ATOM 3201 C CA . PHE A 1 410 ? -17.856 -7.296 10.598 1.00 78.50 410 PHE A CA 1
ATOM 3202 C C . PHE A 1 410 ? -17.839 -8.120 9.311 1.00 78.50 410 PHE A C 1
ATOM 3204 O O . PHE A 1 410 ? -17.021 -7.861 8.429 1.00 78.50 410 PHE A O 1
ATOM 3211 N N . LEU A 1 411 ? -18.762 -9.075 9.147 1.00 81.19 411 LEU A N 1
ATOM 3212 C CA . LEU A 1 411 ? -18.856 -9.830 7.898 1.00 81.19 411 LEU A CA 1
ATOM 3213 C C . LEU A 1 411 ? -19.247 -8.918 6.729 1.00 81.19 411 LEU A C 1
ATOM 3215 O O . LEU A 1 411 ? -18.686 -9.085 5.648 1.00 81.19 411 LEU A O 1
ATOM 3219 N N . ALA A 1 412 ? -20.112 -7.917 6.935 1.00 82.00 412 ALA A N 1
ATOM 3220 C CA . ALA A 1 412 ? -20.446 -6.946 5.892 1.00 82.00 412 ALA A CA 1
ATOM 3221 C C . ALA A 1 412 ? -19.228 -6.124 5.442 1.00 82.00 412 ALA A C 1
ATOM 3223 O O . ALA A 1 412 ? -19.029 -5.947 4.241 1.00 82.00 412 ALA A O 1
ATOM 3224 N N . TRP A 1 413 ? -18.362 -5.692 6.365 1.00 76.69 413 TRP A N 1
ATOM 3225 C CA . TRP A 1 413 ? -17.114 -5.005 6.008 1.00 76.69 413 TRP A CA 1
ATOM 3226 C C . TRP A 1 413 ? -16.191 -5.871 5.146 1.00 76.69 413 TRP A C 1
ATOM 3228 O O . TRP A 1 413 ? -15.580 -5.362 4.210 1.00 76.69 413 TRP A O 1
ATOM 3238 N N . THR A 1 414 ? -16.147 -7.189 5.370 1.00 74.69 414 THR A N 1
ATOM 3239 C CA . THR A 1 414 ? -15.368 -8.099 4.505 1.00 74.69 414 THR A CA 1
ATOM 3240 C C . THR A 1 414 ? -15.956 -8.279 3.099 1.00 74.69 414 THR A C 1
ATOM 3242 O O . THR A 1 414 ? -15.245 -8.707 2.183 1.00 74.69 414 THR A O 1
ATOM 3245 N N . LEU A 1 415 ? -17.235 -7.942 2.889 1.00 76.81 415 LEU A N 1
ATOM 3246 C CA . LEU A 1 415 ? -17.869 -8.018 1.572 1.00 76.81 415 LEU A CA 1
ATOM 3247 C C . LEU A 1 415 ? -17.444 -6.864 0.661 1.00 76.81 415 LEU A C 1
ATOM 3249 O O . LEU A 1 415 ? -17.369 -7.087 -0.544 1.00 76.81 415 LEU A O 1
ATOM 3253 N N . ILE A 1 416 ? -17.122 -5.680 1.196 1.00 78.06 416 ILE A N 1
ATOM 3254 C CA . ILE A 1 416 ? -16.757 -4.499 0.390 1.00 78.06 416 ILE A CA 1
ATOM 3255 C C . ILE A 1 416 ? -15.489 -4.762 -0.441 1.00 78.06 416 ILE A C 1
ATOM 3257 O O . ILE A 1 416 ? -15.540 -4.576 -1.658 1.00 78.06 416 ILE A O 1
ATOM 3261 N N . PRO A 1 417 ? -14.374 -5.275 0.131 1.00 65.44 417 PRO A N 1
ATOM 3262 C CA . PRO A 1 417 ? -13.196 -5.622 -0.651 1.00 65.44 417 PRO A CA 1
ATOM 3263 C C . PRO A 1 417 ? -13.448 -6.634 -1.763 1.00 65.44 417 PRO A C 1
ATOM 3265 O O . PRO A 1 417 ? -12.784 -6.546 -2.792 1.00 65.44 417 PRO A O 1
ATOM 3268 N N . SER A 1 418 ? -14.390 -7.552 -1.530 1.00 66.62 418 SER A N 1
ATOM 3269 C CA . SER A 1 418 ? -14.651 -8.723 -2.371 1.00 66.62 418 SER A CA 1
ATOM 3270 C C . SER A 1 418 ? -15.699 -8.472 -3.463 1.00 66.62 418 SER A C 1
ATOM 3272 O O . SER A 1 418 ? -15.729 -9.201 -4.444 1.00 66.62 418 SER A O 1
ATOM 3274 N N . ASN A 1 419 ? -16.580 -7.482 -3.286 1.00 75.69 419 ASN A N 1
ATOM 3275 C CA . ASN A 1 419 ? -17.732 -7.241 -4.164 1.00 75.69 419 ASN A CA 1
ATOM 3276 C C . ASN A 1 419 ? -17.743 -5.843 -4.794 1.00 75.69 419 ASN A C 1
ATOM 3278 O O . ASN A 1 419 ? -18.648 -5.552 -5.561 1.00 75.69 419 ASN A O 1
ATOM 3282 N N . VAL A 1 420 ? -16.802 -4.958 -4.451 1.00 74.81 420 VAL A N 1
ATOM 3283 C CA . VAL A 1 420 ? -16.688 -3.631 -5.076 1.00 74.81 420 VAL A CA 1
ATOM 3284 C C . VAL A 1 420 ? -15.378 -3.542 -5.847 1.00 74.81 420 VAL A C 1
ATOM 3286 O O . VAL A 1 420 ? -14.290 -3.623 -5.252 1.00 74.81 420 VAL A O 1
ATOM 3289 N N . ALA A 1 421 ? -15.500 -3.332 -7.156 1.00 71.94 421 ALA A N 1
ATOM 3290 C CA . ALA A 1 421 ? -14.391 -3.025 -8.051 1.00 71.94 421 ALA A CA 1
ATOM 3291 C C . ALA A 1 421 ? -14.426 -1.543 -8.462 1.00 71.94 421 ALA A C 1
ATOM 3293 O O . ALA A 1 421 ? -15.440 -0.862 -8.329 1.00 71.94 421 ALA A O 1
ATOM 3294 N N . GLY A 1 422 ? -13.287 -1.024 -8.915 1.00 69.06 422 GLY A N 1
ATOM 3295 C CA . GLY A 1 422 ? -13.079 0.410 -9.115 1.00 69.06 422 GLY A CA 1
ATOM 3296 C C . GLY A 1 422 ? -12.648 1.113 -7.826 1.00 69.06 422 GLY A C 1
ATOM 3297 O O . GLY A 1 422 ? -13.336 1.099 -6.801 1.00 69.06 422 GLY A O 1
ATOM 3298 N N . ARG A 1 423 ? -11.468 1.736 -7.857 1.00 71.81 423 ARG A N 1
ATOM 3299 C CA . ARG A 1 423 ? -10.844 2.341 -6.674 1.00 71.81 423 ARG A CA 1
ATOM 3300 C C . ARG A 1 423 ? -11.683 3.462 -6.063 1.00 71.81 423 ARG A C 1
ATOM 3302 O O . ARG A 1 423 ? -11.895 3.465 -4.853 1.00 71.81 423 ARG A O 1
ATOM 3309 N N . THR A 1 424 ? -12.156 4.406 -6.879 1.00 76.06 424 THR A N 1
ATOM 3310 C CA . THR A 1 424 ? -12.934 5.550 -6.383 1.00 76.06 424 THR A CA 1
ATOM 3311 C C . THR A 1 424 ? -14.282 5.082 -5.838 1.00 76.06 424 THR A C 1
ATOM 3313 O O . THR A 1 424 ? -14.653 5.469 -4.731 1.00 76.06 424 THR A O 1
ATOM 3316 N N . LYS A 1 425 ? -14.964 4.165 -6.542 1.00 81.81 425 LYS A N 1
ATOM 3317 C CA . LYS A 1 425 ? -16.220 3.550 -6.080 1.00 81.81 425 LYS A CA 1
ATOM 3318 C C . LYS A 1 425 ? -16.056 2.849 -4.728 1.00 81.81 425 LYS A C 1
ATOM 3320 O O . LYS A 1 425 ? -16.848 3.066 -3.812 1.00 81.81 425 LYS A O 1
ATOM 3325 N N . LYS A 1 426 ? -14.989 2.062 -4.568 1.00 79.00 426 LYS A N 1
ATOM 3326 C CA . LYS A 1 426 ? -14.662 1.350 -3.325 1.00 79.00 426 LYS A CA 1
ATOM 3327 C C . LYS A 1 426 ? -14.447 2.285 -2.142 1.00 79.00 426 LYS A C 1
ATOM 3329 O O . LYS A 1 426 ? -14.997 2.029 -1.072 1.00 79.00 426 LYS A O 1
ATOM 3334 N N . THR A 1 427 ? -13.708 3.378 -2.340 1.00 77.00 427 THR A N 1
ATOM 3335 C CA . THR A 1 427 ? -13.529 4.411 -1.311 1.00 77.00 427 THR A CA 1
ATOM 3336 C C . THR A 1 427 ? -14.870 5.030 -0.914 1.00 77.00 427 THR A C 1
ATOM 3338 O O . THR A 1 427 ? -15.167 5.087 0.274 1.00 77.00 427 THR A O 1
ATOM 3341 N N . ILE A 1 428 ? -15.717 5.407 -1.882 1.00 83.50 428 ILE A N 1
ATOM 3342 C CA . ILE A 1 428 ? -17.041 5.994 -1.605 1.00 83.50 428 ILE A CA 1
ATOM 3343 C C . ILE A 1 428 ? -17.937 5.032 -0.814 1.00 83.50 428 ILE A C 1
ATOM 3345 O O . ILE A 1 428 ? -18.519 5.434 0.192 1.00 83.50 428 ILE A O 1
ATOM 3349 N N . ILE A 1 429 ? -18.022 3.758 -1.214 1.00 86.69 429 ILE A N 1
ATOM 3350 C CA . ILE A 1 429 ? -18.841 2.760 -0.506 1.00 86.69 429 ILE A CA 1
ATOM 3351 C C . ILE A 1 429 ? -18.297 2.499 0.906 1.00 86.69 429 ILE A C 1
ATOM 3353 O O . ILE A 1 429 ? -19.079 2.388 1.854 1.00 86.69 429 ILE A O 1
ATOM 3357 N N . SER A 1 430 ? -16.973 2.441 1.079 1.00 82.94 430 SER A N 1
ATOM 3358 C CA . SER A 1 430 ? -16.351 2.292 2.399 1.00 82.94 430 SER A CA 1
ATOM 3359 C C . SER A 1 430 ? -16.669 3.481 3.313 1.00 82.94 430 SER A C 1
ATOM 3361 O O . SER A 1 430 ? -17.117 3.273 4.439 1.00 82.94 430 SER A O 1
ATOM 3363 N N . SER A 1 431 ? -16.520 4.716 2.821 1.00 83.81 431 SER A N 1
ATOM 3364 C CA . SER A 1 431 ? -16.843 5.933 3.579 1.00 83.81 431 SER A CA 1
ATOM 3365 C C . SER A 1 431 ? -18.333 6.030 3.910 1.00 83.81 431 SER A C 1
ATOM 3367 O O . SER A 1 431 ? -18.688 6.340 5.043 1.00 83.81 431 SER A O 1
ATOM 3369 N N . ALA A 1 432 ? -19.225 5.692 2.973 1.00 88.50 432 ALA A N 1
ATOM 3370 C CA . ALA A 1 432 ? -20.661 5.627 3.245 1.00 88.50 432 ALA A CA 1
ATOM 3371 C C . ALA A 1 432 ? -20.965 4.619 4.365 1.00 88.50 432 ALA A C 1
ATOM 3373 O O . ALA A 1 432 ? -21.695 4.923 5.304 1.00 88.50 432 ALA A O 1
ATOM 3374 N N . THR A 1 433 ? -20.343 3.440 4.326 1.00 89.19 433 THR A N 1
ATOM 3375 C CA . THR A 1 433 ? -20.498 2.422 5.376 1.00 89.19 433 THR A CA 1
ATOM 3376 C C . THR A 1 433 ? -20.040 2.940 6.745 1.00 89.19 433 THR A C 1
ATOM 3378 O O . THR A 1 433 ? -20.713 2.692 7.746 1.00 89.19 433 THR A O 1
ATOM 3381 N N . PHE A 1 434 ? -18.936 3.691 6.799 1.00 86.31 434 PHE A N 1
ATOM 3382 C CA . PHE A 1 434 ? -18.451 4.308 8.035 1.00 86.31 434 PHE A CA 1
ATOM 3383 C C . PHE A 1 434 ? -19.395 5.399 8.562 1.00 86.31 434 PHE A C 1
ATOM 3385 O O . PHE A 1 434 ? -19.717 5.410 9.749 1.00 86.31 434 PHE A O 1
ATOM 3392 N N . ILE A 1 435 ? -19.948 6.242 7.684 1.00 89.69 435 ILE A N 1
ATOM 3393 C CA . ILE A 1 435 ? -20.996 7.209 8.054 1.00 89.69 435 ILE A CA 1
ATOM 3394 C C . ILE A 1 435 ? -22.198 6.477 8.664 1.00 89.69 435 ILE A C 1
ATOM 3396 O O . ILE A 1 435 ? -22.678 6.860 9.732 1.00 89.69 435 ILE A O 1
ATOM 3400 N N . GLY A 1 436 ? -22.654 5.386 8.038 1.00 92.06 436 GLY A N 1
ATOM 3401 C CA . GLY A 1 436 ? -23.720 4.539 8.581 1.00 92.06 436 GLY A CA 1
ATOM 3402 C C . GLY A 1 436 ? -23.382 4.002 9.974 1.00 92.06 436 GLY A C 1
ATOM 3403 O O . GLY A 1 436 ? -24.227 4.029 10.870 1.00 92.06 436 GLY A O 1
ATOM 3404 N N . TYR A 1 437 ? -22.132 3.585 10.190 1.00 90.88 437 TYR A N 1
ATOM 3405 C CA . TYR A 1 437 ? -21.642 3.152 11.494 1.00 90.88 437 TYR A CA 1
ATOM 3406 C C . TYR A 1 437 ? -21.699 4.273 12.548 1.00 90.88 437 TYR A C 1
ATOM 3408 O O . TYR A 1 437 ? -22.281 4.057 13.615 1.00 90.88 437 TYR A O 1
ATOM 3416 N N . CYS A 1 438 ? -21.165 5.465 12.270 1.00 91.25 438 CYS A N 1
ATOM 3417 C CA . CYS A 1 438 ? -21.154 6.579 13.227 1.00 91.25 438 CYS A CA 1
ATOM 3418 C C . CYS A 1 438 ? -22.569 7.074 13.541 1.00 91.25 438 CYS A C 1
ATOM 3420 O O . CYS A 1 438 ? -22.964 7.129 14.708 1.00 91.25 438 CYS A O 1
ATOM 3422 N N . VAL A 1 439 ? -23.373 7.341 12.508 1.00 94.12 439 VAL A N 1
ATOM 3423 C CA . VAL A 1 439 ? -24.760 7.811 12.658 1.00 94.12 439 VAL A CA 1
ATOM 3424 C C . VAL A 1 439 ? -25.619 6.772 13.383 1.00 94.12 439 VAL A C 1
ATOM 3426 O O . VAL A 1 439 ? -26.455 7.130 14.219 1.00 94.12 439 VAL A O 1
ATOM 3429 N N . GLY A 1 440 ? -25.386 5.482 13.122 1.00 93.88 440 GLY A N 1
ATOM 3430 C CA . GLY A 1 440 ? -26.042 4.388 13.829 1.00 93.88 440 GLY A CA 1
ATOM 3431 C C . GLY A 1 440 ? -25.712 4.390 15.320 1.00 93.88 440 GLY A C 1
ATOM 3432 O O . GLY A 1 440 ? -26.628 4.413 16.138 1.00 93.88 440 GLY A O 1
ATOM 3433 N N . ASN A 1 441 ? -24.431 4.457 15.697 1.00 92.81 441 ASN A N 1
ATOM 3434 C CA . ASN A 1 441 ? -24.045 4.481 17.112 1.00 92.81 441 ASN A CA 1
ATOM 3435 C C . ASN A 1 441 ? -24.553 5.740 17.844 1.00 92.81 441 ASN A C 1
ATOM 3437 O O . ASN A 1 441 ? -25.022 5.647 18.982 1.00 92.81 441 ASN A O 1
ATOM 3441 N N . MET A 1 442 ? -24.529 6.904 17.184 1.00 93.06 442 MET A N 1
ATOM 3442 C CA . MET A 1 442 ? -25.112 8.145 17.710 1.00 93.06 442 MET A CA 1
ATOM 3443 C C . MET A 1 442 ? -26.604 7.969 18.003 1.00 93.06 442 MET A C 1
ATOM 3445 O O . MET A 1 442 ? -27.046 8.181 19.134 1.00 93.06 442 MET A O 1
ATOM 3449 N N . SER A 1 443 ? -27.364 7.514 17.005 1.00 93.69 443 SER A N 1
ATOM 3450 C CA . SER A 1 443 ? -28.807 7.275 17.120 1.00 93.69 443 SER A CA 1
ATOM 3451 C C . SER A 1 443 ? -29.110 6.230 18.199 1.00 93.69 443 SER A C 1
ATOM 3453 O O . SER A 1 443 ? -30.008 6.421 19.018 1.00 93.69 443 SER A O 1
ATOM 3455 N N . GLY A 1 444 ? -28.298 5.173 18.265 1.00 91.44 444 GLY A N 1
ATOM 3456 C CA . GLY A 1 444 ? -28.351 4.112 19.267 1.00 91.44 444 GLY A CA 1
ATOM 3457 C C . GLY A 1 444 ? -28.221 4.598 20.705 1.00 91.44 444 GLY A C 1
ATOM 3458 O O . GLY A 1 444 ? -28.968 4.164 21.575 1.00 91.44 444 GLY A O 1
ATOM 3459 N N . SER A 1 445 ? -27.329 5.551 20.969 1.00 90.94 445 SER A N 1
ATOM 3460 C CA . SER A 1 445 ? -27.229 6.146 22.307 1.00 90.94 445 SER A CA 1
ATOM 3461 C C . SER A 1 445 ? -28.458 6.995 22.673 1.00 90.94 445 SER A C 1
ATOM 3463 O O . SER A 1 445 ? -28.828 7.084 23.842 1.00 90.94 445 SER A O 1
ATOM 3465 N N . GLN A 1 446 ? -29.140 7.579 21.682 1.00 91.88 446 GLN A N 1
ATOM 3466 C CA . GLN A 1 446 ? -30.266 8.495 21.893 1.00 91.88 446 GLN A CA 1
ATOM 3467 C C . GLN A 1 446 ? -31.629 7.800 22.036 1.00 91.88 446 GLN A C 1
ATOM 3469 O O . GLN A 1 446 ? -32.542 8.375 22.634 1.00 91.88 446 GLN A O 1
ATOM 3474 N N . ILE A 1 447 ? -31.789 6.558 21.559 1.00 91.12 447 ILE A N 1
ATOM 3475 C CA . ILE A 1 447 ? -33.038 5.796 21.769 1.00 91.12 447 ILE A CA 1
ATOM 3476 C C . ILE A 1 447 ? -33.241 5.379 23.238 1.00 91.12 447 ILE A C 1
ATOM 3478 O O . ILE A 1 447 ? -34.372 5.126 23.654 1.00 91.12 447 ILE A O 1
ATOM 3482 N N . PHE A 1 448 ? -32.173 5.350 24.042 1.00 88.81 448 PHE A N 1
ATOM 3483 C CA . PHE A 1 448 ? -32.226 5.102 25.484 1.00 88.81 448 PHE A CA 1
ATOM 3484 C C . PHE A 1 448 ? -32.526 6.413 26.214 1.00 88.81 448 PHE A C 1
ATOM 3486 O O . PHE A 1 448 ? -31.627 7.183 26.551 1.00 88.81 448 PHE A O 1
ATOM 3493 N N . LYS A 1 449 ? -33.814 6.703 26.419 1.00 88.44 449 LYS A N 1
ATOM 3494 C CA . LYS A 1 449 ? -34.256 7.952 27.050 1.00 88.44 449 LYS A CA 1
ATOM 3495 C C . LYS A 1 449 ? -34.204 7.854 28.569 1.00 88.44 449 LYS A C 1
ATOM 3497 O O . LYS A 1 449 ? -34.638 6.859 29.147 1.00 88.44 449 LYS A O 1
ATOM 3502 N N . SER A 1 450 ? -33.787 8.930 29.228 1.00 85.25 450 SER A N 1
ATOM 3503 C CA . SER A 1 450 ? -33.677 8.973 30.696 1.00 85.25 450 SER A CA 1
ATOM 3504 C C . SER A 1 450 ? -35.007 8.757 31.420 1.00 85.25 450 SER A C 1
ATOM 3506 O O . SER A 1 450 ? -35.014 8.229 32.525 1.00 85.25 450 SER A O 1
ATOM 3508 N N . LYS A 1 451 ? -36.139 9.095 30.783 1.00 86.56 451 LYS A N 1
ATOM 3509 C CA . LYS A 1 451 ? -37.489 8.836 31.319 1.00 86.56 451 LYS A CA 1
ATOM 3510 C C . LYS A 1 451 ? -37.837 7.347 31.439 1.00 86.56 451 LYS A C 1
ATOM 3512 O O . LYS A 1 451 ? -38.726 6.997 32.202 1.00 86.56 451 LYS A O 1
ATOM 3517 N N . ASP A 1 452 ? -37.151 6.492 30.680 1.00 86.12 452 ASP A N 1
ATOM 3518 C CA . ASP A 1 452 ? -37.410 5.052 30.629 1.00 86.12 452 ASP A CA 1
ATOM 3519 C C . ASP A 1 452 ? -36.423 4.267 31.521 1.00 86.12 452 ASP A C 1
ATOM 3521 O O . ASP A 1 452 ? -36.460 3.034 31.575 1.00 86.12 452 ASP A O 1
ATOM 3525 N N . ALA A 1 453 ? -35.525 4.967 32.224 1.00 82.31 453 ALA A N 1
ATOM 3526 C CA . ALA A 1 453 ? -34.607 4.375 33.188 1.00 82.31 453 ALA A CA 1
ATOM 3527 C C . ALA A 1 453 ? -35.372 3.738 34.369 1.00 82.31 453 ALA A C 1
ATOM 3529 O O . ALA A 1 453 ? -36.437 4.222 34.749 1.00 82.31 453 ALA A O 1
ATOM 3530 N N . PRO A 1 454 ? -34.847 2.670 34.999 1.00 79.19 454 PRO A N 1
ATOM 3531 C CA . PRO A 1 454 ? -33.584 1.986 34.710 1.00 79.19 454 PRO A CA 1
ATOM 3532 C C . PRO A 1 454 ? -33.712 0.826 33.705 1.00 79.19 454 PRO A C 1
ATOM 3534 O O . PRO A 1 454 ? -32.702 0.223 33.354 1.00 79.19 454 PRO A O 1
ATOM 3537 N N . ARG A 1 455 ? -34.932 0.480 33.261 1.00 80.00 455 ARG A N 1
ATOM 3538 C CA . ARG A 1 455 ? -35.178 -0.688 32.389 1.00 80.00 455 ARG A CA 1
ATOM 3539 C C . ARG A 1 455 ? -34.969 -0.406 30.902 1.00 80.00 455 ARG A C 1
ATOM 3541 O O . ARG A 1 455 ? -34.670 -1.336 30.162 1.00 80.00 455 ARG A O 1
ATOM 3548 N N . TYR A 1 456 ? -35.171 0.834 30.460 1.00 86.75 456 TYR A N 1
ATOM 3549 C CA . TYR A 1 456 ? -35.051 1.271 29.065 1.00 86.75 456 TYR A CA 1
ATOM 3550 C C . TYR A 1 456 ? -35.809 0.375 28.066 1.00 86.75 456 TYR A C 1
ATOM 3552 O O . TYR A 1 456 ? -35.304 0.029 26.994 1.00 86.75 456 TYR A O 1
ATOM 3560 N N . VAL A 1 457 ? -37.040 -0.018 28.418 1.00 87.50 457 VAL A N 1
ATOM 3561 C CA . VAL A 1 457 ? -37.865 -0.936 27.609 1.00 87.50 457 VAL A CA 1
ATOM 3562 C C . VAL A 1 457 ? -38.075 -0.415 26.175 1.00 87.50 457 VAL A C 1
ATOM 3564 O O . VAL A 1 457 ? -37.815 -1.173 25.243 1.00 87.50 457 VAL A O 1
ATOM 3567 N N . PRO A 1 458 ? -38.432 0.864 25.936 1.00 89.50 458 PRO A N 1
ATOM 3568 C CA . PRO A 1 458 ? -38.575 1.371 24.569 1.00 89.50 458 PRO A CA 1
ATOM 3569 C C . PRO A 1 458 ? -37.268 1.341 23.763 1.00 89.50 458 PRO A C 1
ATOM 3571 O O . PRO A 1 458 ? -37.288 1.006 22.582 1.00 89.50 458 PRO A O 1
ATOM 3574 N N . GLY A 1 459 ? -36.125 1.638 24.394 1.00 88.25 459 GLY A N 1
ATOM 3575 C CA . GLY A 1 459 ? -34.815 1.604 23.731 1.00 88.25 459 GLY A CA 1
ATOM 3576 C C . GLY A 1 459 ? -34.402 0.187 23.323 1.00 88.25 459 GLY A C 1
ATOM 3577 O O . GLY A 1 459 ? -33.947 -0.042 22.205 1.00 88.25 459 GLY A O 1
ATOM 3578 N N . THR A 1 460 ? -34.638 -0.792 24.196 1.00 87.38 460 THR A N 1
ATOM 3579 C CA . THR A 1 460 ? -34.353 -2.209 23.913 1.00 87.38 460 THR A CA 1
ATOM 3580 C C . THR A 1 460 ? -35.291 -2.798 22.853 1.00 87.38 460 THR A C 1
ATOM 3582 O O . THR A 1 460 ? -34.823 -3.528 21.980 1.00 87.38 460 THR A O 1
ATOM 3585 N N . ILE A 1 461 ? -36.573 -2.412 22.835 1.00 89.38 461 ILE A N 1
ATOM 3586 C CA . ILE A 1 461 ? -37.510 -2.756 21.747 1.00 89.38 461 ILE A CA 1
ATOM 3587 C C . ILE A 1 461 ? -37.078 -2.109 20.423 1.00 89.38 461 ILE A C 1
ATOM 3589 O O . ILE A 1 461 ? -37.093 -2.774 19.388 1.00 89.38 461 ILE A O 1
ATOM 3593 N N . GLY A 1 462 ? -36.639 -0.846 20.444 1.00 90.88 462 GLY A N 1
ATOM 3594 C CA . GLY A 1 462 ? -36.087 -0.172 19.266 1.00 90.88 462 GLY A CA 1
ATOM 3595 C C . GLY A 1 462 ? -34.888 -0.922 18.679 1.00 90.88 462 GLY A C 1
ATOM 3596 O O . GLY A 1 462 ? -34.835 -1.160 17.474 1.00 90.88 462 GLY A O 1
ATOM 3597 N N . ALA A 1 463 ? -33.978 -1.394 19.535 1.00 90.81 463 ALA A N 1
ATOM 3598 C CA . ALA A 1 463 ? -32.860 -2.235 19.115 1.00 90.81 463 ALA A CA 1
ATOM 3599 C C . ALA A 1 463 ? -33.313 -3.593 18.530 1.00 90.81 463 ALA A C 1
ATOM 3601 O O . ALA A 1 463 ? -32.743 -4.047 17.538 1.00 90.81 463 ALA A O 1
ATOM 3602 N N . CYS A 1 464 ? -34.370 -4.216 19.072 1.00 91.38 464 CYS A N 1
ATOM 3603 C CA . CYS A 1 464 ? -34.965 -5.424 18.480 1.00 91.38 464 CYS A CA 1
ATOM 3604 C C . CYS A 1 464 ? -35.500 -5.155 17.069 1.00 91.38 464 CYS A C 1
ATOM 3606 O O . CYS A 1 464 ? -35.235 -5.926 16.148 1.00 91.38 464 CYS A O 1
ATOM 3608 N N . ALA A 1 465 ? -36.225 -4.049 16.879 1.00 92.81 465 ALA A N 1
ATOM 3609 C CA . ALA A 1 465 ? -36.756 -3.673 15.572 1.00 92.81 465 ALA A CA 1
ATOM 3610 C C . ALA A 1 465 ? -35.631 -3.513 14.536 1.00 92.81 465 ALA A C 1
ATOM 3612 O O . ALA A 1 465 ? -35.758 -4.013 13.418 1.00 92.81 465 ALA A O 1
ATOM 3613 N N . CYS A 1 466 ? -34.497 -2.915 14.923 1.00 94.12 466 CYS A N 1
ATOM 3614 C CA . CYS A 1 466 ? -33.320 -2.818 14.058 1.00 94.12 466 CYS A CA 1
ATOM 3615 C C . CYS A 1 466 ? -32.804 -4.192 13.606 1.00 94.12 466 CYS A C 1
ATOM 3617 O O . CYS A 1 466 ? -32.558 -4.364 12.415 1.00 94.12 466 CYS A O 1
ATOM 3619 N N . PHE A 1 467 ? -32.704 -5.184 14.501 1.00 93.38 467 PHE A N 1
ATOM 3620 C CA . PHE A 1 467 ? -32.278 -6.540 14.122 1.00 93.38 467 PHE A CA 1
ATOM 3621 C C . PHE A 1 467 ? -33.278 -7.256 13.209 1.00 93.38 467 PHE A C 1
ATOM 3623 O O . PHE A 1 467 ? -32.866 -7.959 12.286 1.00 93.38 467 PHE A O 1
ATOM 3630 N N . GLY A 1 468 ? -34.583 -7.057 13.422 1.00 93.56 468 GLY A N 1
ATOM 3631 C CA . GLY A 1 468 ? -35.620 -7.598 12.539 1.00 93.56 468 GLY A CA 1
ATOM 3632 C C . GLY A 1 468 ? -35.531 -7.020 11.123 1.00 93.56 468 GLY A C 1
ATOM 3633 O O . GLY A 1 468 ? -35.529 -7.764 10.143 1.00 93.56 468 GLY A O 1
ATOM 3634 N N . ILE A 1 469 ? -35.376 -5.697 11.008 1.00 95.50 469 ILE A N 1
ATOM 3635 C CA . ILE A 1 469 ? -35.197 -5.022 9.713 1.00 95.50 469 ILE A CA 1
ATOM 3636 C C . ILE A 1 469 ? -33.870 -5.444 9.072 1.00 95.50 469 ILE A C 1
ATOM 3638 O O . ILE A 1 469 ? -33.825 -5.712 7.872 1.00 95.50 469 ILE A O 1
ATOM 3642 N N . GLN A 1 470 ? -32.799 -5.565 9.861 1.00 94.56 470 GLN A N 1
ATOM 3643 C CA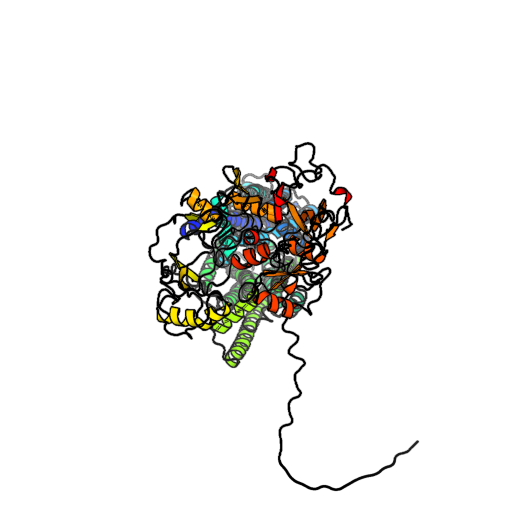 . GLN A 1 470 ? -31.497 -6.016 9.376 1.00 94.56 470 GLN A CA 1
ATOM 3644 C C . GLN A 1 470 ? -31.572 -7.426 8.781 1.00 94.56 470 GLN A C 1
ATOM 3646 O O . GLN A 1 470 ? -31.010 -7.664 7.715 1.00 94.56 470 GLN A O 1
ATOM 3651 N N . PHE A 1 471 ? -32.289 -8.352 9.422 1.00 94.94 471 PHE A N 1
ATOM 3652 C CA . PHE A 1 471 ? -32.485 -9.707 8.905 1.00 94.94 471 PHE A CA 1
ATOM 3653 C C . PHE A 1 471 ? -33.101 -9.693 7.499 1.00 94.94 471 PHE A C 1
ATOM 3655 O O . PHE A 1 471 ? -32.580 -10.325 6.577 1.00 94.94 471 PHE A O 1
ATOM 3662 N N . VAL A 1 472 ? -34.173 -8.915 7.319 1.00 95.69 472 VAL A N 1
ATOM 3663 C CA . VAL A 1 472 ? -34.846 -8.752 6.021 1.00 95.69 472 VAL A CA 1
ATOM 3664 C C . VAL A 1 472 ? -33.913 -8.097 5.001 1.00 95.69 472 VAL A C 1
ATOM 3666 O O . VAL A 1 472 ? -33.822 -8.568 3.866 1.00 95.69 472 VAL A O 1
ATOM 3669 N N . LEU A 1 473 ? -33.166 -7.066 5.407 1.00 95.00 473 LEU A N 1
ATOM 3670 C CA . LEU A 1 473 ? -32.198 -6.376 4.553 1.00 95.00 473 LEU A CA 1
ATOM 3671 C C . LEU A 1 473 ? -31.099 -7.322 4.054 1.00 95.00 473 LEU A C 1
ATOM 3673 O O . LEU A 1 473 ? -30.799 -7.322 2.865 1.00 95.00 473 LEU A O 1
ATOM 3677 N N . VAL A 1 474 ? -30.513 -8.146 4.929 1.00 93.12 474 VAL A N 1
ATOM 3678 C CA . VAL A 1 474 ? -29.449 -9.095 4.557 1.00 93.12 474 VAL A CA 1
ATOM 3679 C C . VAL A 1 474 ? -29.974 -10.156 3.587 1.00 93.12 474 VAL A C 1
ATOM 3681 O O . VAL A 1 474 ? -29.272 -10.523 2.642 1.00 93.12 474 VAL A O 1
ATOM 3684 N N . ILE A 1 475 ? -31.216 -10.622 3.764 1.00 93.69 475 ILE A N 1
ATOM 3685 C CA . ILE A 1 475 ? -31.860 -11.538 2.812 1.00 93.69 475 ILE A CA 1
ATOM 3686 C C . ILE A 1 475 ? -32.074 -10.849 1.462 1.00 93.69 475 ILE A C 1
ATOM 3688 O O . ILE A 1 475 ? -31.694 -11.415 0.436 1.00 93.69 475 ILE A O 1
ATOM 3692 N N . ALA A 1 476 ? -32.623 -9.632 1.448 1.00 94.06 476 ALA A N 1
ATOM 3693 C CA . ALA A 1 476 ? -32.827 -8.860 0.223 1.00 94.06 476 ALA A CA 1
ATOM 3694 C C . ALA A 1 476 ? -31.500 -8.597 -0.509 1.00 94.06 476 ALA A C 1
ATOM 3696 O O . ALA A 1 476 ? -31.401 -8.822 -1.716 1.00 94.06 476 ALA A O 1
ATOM 3697 N N . TRP A 1 477 ? -30.454 -8.225 0.231 1.00 92.81 477 TRP A N 1
ATOM 3698 C CA . TRP A 1 477 ? -29.110 -8.013 -0.300 1.00 92.81 477 TRP A CA 1
ATOM 3699 C C . TRP A 1 477 ? -28.540 -9.294 -0.923 1.00 92.81 477 TRP A C 1
ATOM 3701 O O . TRP A 1 477 ? -27.981 -9.276 -2.021 1.00 92.81 477 TRP A O 1
ATOM 3711 N N . ARG A 1 478 ? -28.749 -10.445 -0.274 1.00 90.44 478 ARG A N 1
ATOM 3712 C CA . ARG A 1 478 ? -28.323 -11.743 -0.808 1.00 90.44 478 ARG A CA 1
ATOM 3713 C C . ARG A 1 478 ? -29.079 -12.111 -2.087 1.00 90.44 478 ARG A C 1
ATOM 3715 O O . ARG A 1 478 ? -28.476 -12.641 -3.020 1.00 90.44 478 ARG A O 1
ATOM 3722 N N . LEU A 1 479 ? -30.392 -11.879 -2.127 1.00 90.81 479 LEU A N 1
ATOM 3723 C CA . LEU A 1 479 ? -31.210 -12.128 -3.317 1.00 90.81 479 LEU A CA 1
ATOM 3724 C C . LEU A 1 479 ? -30.766 -11.240 -4.484 1.00 90.81 479 LEU A C 1
ATOM 3726 O O . LEU A 1 479 ? -30.669 -11.737 -5.603 1.00 90.81 479 LEU A O 1
ATOM 3730 N N . TYR A 1 480 ? -30.410 -9.981 -4.214 1.00 90.69 480 TYR A N 1
ATOM 3731 C CA . TYR A 1 480 ? -29.839 -9.070 -5.205 1.00 90.69 480 TYR A CA 1
ATOM 3732 C C . TYR A 1 480 ? -28.526 -9.603 -5.799 1.00 90.69 480 TYR A C 1
ATOM 3734 O O . TYR A 1 480 ? -28.409 -9.695 -7.020 1.00 90.69 480 TYR A O 1
ATOM 3742 N N . TYR A 1 481 ? -27.573 -10.041 -4.967 1.00 86.69 481 TYR A N 1
ATOM 3743 C CA . TYR A 1 481 ? -26.333 -10.658 -5.463 1.00 86.69 481 TYR A CA 1
ATOM 3744 C C . TYR A 1 481 ? -26.585 -11.954 -6.237 1.00 86.69 481 TYR A C 1
ATOM 3746 O O . TYR A 1 481 ? -25.979 -12.174 -7.284 1.00 86.69 481 TYR A O 1
ATOM 3754 N N . GLY A 1 482 ? -27.511 -12.797 -5.771 1.00 85.50 482 GLY A N 1
ATOM 3755 C CA . GLY A 1 482 ? -27.905 -14.007 -6.494 1.00 85.50 482 GLY A CA 1
ATOM 3756 C C . GLY A 1 482 ? -28.526 -13.705 -7.862 1.00 85.50 482 GLY A C 1
ATOM 3757 O O . GLY A 1 482 ? -28.250 -14.409 -8.832 1.00 85.50 482 GLY A O 1
ATOM 3758 N N . TRP A 1 483 ? -29.330 -12.645 -7.957 1.00 85.94 483 TRP A N 1
ATOM 3759 C CA . TRP A 1 483 ? -29.928 -12.184 -9.208 1.00 85.94 483 TRP A CA 1
ATOM 3760 C C . TRP A 1 483 ? -28.886 -11.600 -10.173 1.00 85.94 483 TRP A C 1
ATOM 3762 O O . TRP A 1 483 ? -28.885 -11.978 -11.344 1.00 85.94 483 TRP A O 1
ATOM 3772 N N . GLN A 1 484 ? -27.969 -10.754 -9.688 1.00 83.06 484 GLN A N 1
ATOM 3773 C CA . GLN A 1 484 ? -26.849 -10.209 -10.471 1.00 83.06 484 GLN A CA 1
ATOM 3774 C C . GLN A 1 484 ? -25.976 -11.330 -11.050 1.00 83.06 484 GLN A C 1
ATOM 3776 O O . GLN A 1 484 ? -25.749 -11.361 -12.259 1.00 83.06 484 GLN A O 1
ATOM 3781 N N . ASN A 1 485 ? -25.555 -12.288 -10.216 1.00 82.56 485 ASN A N 1
ATOM 3782 C CA . ASN A 1 485 ? -24.732 -13.409 -10.671 1.00 82.56 485 ASN A CA 1
ATOM 3783 C C . ASN A 1 485 ? -25.477 -14.262 -11.702 1.00 82.56 485 ASN A C 1
ATOM 3785 O O . ASN A 1 485 ? -24.943 -14.502 -12.776 1.00 82.56 485 ASN A O 1
ATOM 3789 N N . ARG A 1 486 ? -26.749 -14.619 -11.461 1.00 82.00 486 ARG A N 1
ATOM 3790 C CA . ARG A 1 486 ? -27.542 -15.391 -12.435 1.00 82.00 486 ARG A CA 1
ATOM 3791 C C . ARG A 1 486 ? -27.700 -14.657 -13.769 1.00 82.00 486 ARG A C 1
ATOM 3793 O O . ARG A 1 486 ? -27.611 -15.283 -14.819 1.00 82.00 486 ARG A O 1
ATOM 3800 N N . LYS A 1 487 ? -27.928 -13.340 -13.743 1.00 81.19 487 LYS A N 1
ATOM 3801 C CA . LYS A 1 487 ? -28.032 -12.515 -14.954 1.00 81.19 487 LYS A CA 1
ATOM 3802 C C . LYS A 1 487 ? -26.724 -12.532 -15.756 1.00 81.19 487 LYS A C 1
ATOM 3804 O O . LYS A 1 487 ? -26.773 -12.654 -16.978 1.00 81.19 487 LYS A O 1
ATOM 3809 N N . ARG A 1 488 ? -25.576 -12.433 -15.077 1.00 75.44 488 ARG A N 1
ATOM 3810 C CA . ARG A 1 488 ? -24.236 -12.444 -15.690 1.00 75.44 488 ARG A CA 1
ATOM 3811 C C . ARG A 1 488 ? -23.842 -13.828 -16.198 1.00 75.44 488 ARG A C 1
ATOM 3813 O O . ARG A 1 488 ? -23.381 -13.930 -17.326 1.00 75.44 488 ARG A O 1
ATOM 3820 N N . ASP A 1 489 ? -24.123 -14.883 -15.436 1.00 75.12 489 ASP A N 1
ATOM 3821 C CA . ASP A 1 489 ? -23.891 -16.273 -15.844 1.00 75.12 489 ASP A CA 1
ATOM 3822 C C . ASP A 1 489 ? -24.705 -16.631 -17.095 1.00 75.12 489 ASP A C 1
ATOM 3824 O O . ASP A 1 489 ? -24.187 -17.255 -18.017 1.00 75.12 489 ASP A O 1
ATOM 3828 N N . CYS A 1 490 ? -25.967 -16.189 -17.173 1.00 78.56 490 CYS A N 1
ATOM 3829 C CA . CYS A 1 490 ? -26.782 -16.354 -18.378 1.00 78.56 490 CYS A CA 1
ATOM 3830 C C . CYS A 1 490 ? -26.208 -15.584 -19.580 1.00 78.56 490 CYS A C 1
ATOM 3832 O O . CYS A 1 490 ? -26.216 -16.114 -20.688 1.00 78.56 490 CYS A O 1
ATOM 3834 N N . ALA A 1 491 ? -25.701 -14.363 -19.379 1.00 76.88 491 ALA A N 1
ATOM 3835 C CA . ALA A 1 491 ? -25.084 -13.572 -20.446 1.00 76.88 491 ALA A CA 1
ATOM 3836 C C . ALA A 1 491 ? -23.756 -14.182 -20.935 1.00 76.88 491 ALA A C 1
ATOM 3838 O O . ALA A 1 491 ? -23.525 -14.243 -22.139 1.00 76.88 491 ALA A O 1
ATOM 3839 N N . ALA A 1 492 ? -22.925 -14.689 -20.020 1.00 69.31 492 ALA A N 1
ATOM 3840 C CA . ALA A 1 492 ? -21.666 -15.361 -20.338 1.00 69.31 492 ALA A CA 1
ATOM 3841 C C . ALA A 1 492 ? -21.887 -16.711 -21.044 1.00 69.31 492 ALA A C 1
ATOM 3843 O O . ALA A 1 492 ? -21.199 -17.034 -22.012 1.00 69.31 492 ALA A O 1
ATOM 3844 N N . ALA A 1 493 ? -22.895 -17.479 -20.614 1.00 70.62 493 ALA A N 1
ATOM 3845 C CA . ALA A 1 493 ? -23.302 -18.700 -21.305 1.00 70.62 493 ALA A CA 1
ATOM 3846 C C . ALA A 1 493 ? -23.815 -18.406 -22.726 1.00 70.62 493 ALA A C 1
ATOM 3848 O O . ALA A 1 493 ? -23.523 -19.164 -23.648 1.00 70.62 493 ALA A O 1
ATOM 3849 N N . ALA A 1 494 ? -24.532 -17.292 -22.921 1.00 77.12 494 ALA A N 1
ATOM 3850 C CA . ALA A 1 494 ? -25.010 -16.865 -24.237 1.00 77.12 494 ALA A CA 1
ATOM 3851 C C . ALA A 1 494 ? -23.881 -16.398 -25.175 1.00 77.12 494 ALA A C 1
ATOM 3853 O O . ALA A 1 494 ? -24.025 -16.512 -26.389 1.00 77.12 494 ALA A O 1
ATOM 3854 N N . SER A 1 495 ? -22.758 -15.904 -24.640 1.00 71.31 495 SER A N 1
ATOM 3855 C CA . SER A 1 495 ? -21.598 -15.479 -25.435 1.00 71.31 495 SER A CA 1
ATOM 3856 C C . SER A 1 495 ? -20.630 -16.617 -25.794 1.00 71.31 495 SER A C 1
ATOM 3858 O O . SER A 1 495 ? -19.659 -16.373 -26.503 1.00 71.31 495 SER A O 1
ATOM 3860 N N . GLY A 1 496 ? -20.865 -17.848 -25.318 1.00 69.94 496 GLY A N 1
ATOM 3861 C CA . GLY A 1 496 ? -20.057 -19.030 -25.662 1.00 69.94 496 GLY A CA 1
ATOM 3862 C C . GLY A 1 496 ? -18.629 -19.037 -25.095 1.00 69.94 496 GLY A C 1
ATOM 3863 O O . GLY A 1 496 ? -17.794 -19.812 -25.554 1.00 69.94 496 GLY A O 1
ATOM 3864 N N . ILE A 1 497 ? -18.337 -18.181 -24.111 1.00 71.88 497 ILE A N 1
ATOM 3865 C CA . ILE A 1 497 ? -17.004 -18.031 -23.509 1.00 71.88 497 ILE A CA 1
ATOM 3866 C C . ILE A 1 497 ? -16.831 -19.088 -22.404 1.00 71.88 497 ILE A C 1
ATOM 3868 O O . ILE A 1 497 ? -17.754 -19.330 -21.624 1.00 71.88 497 ILE A O 1
ATOM 3872 N N . SER A 1 498 ? -15.664 -19.740 -22.326 1.00 71.69 498 SER A N 1
ATOM 3873 C CA . SER A 1 498 ? -15.377 -20.695 -21.245 1.00 71.69 498 SER A CA 1
ATOM 3874 C C . SER A 1 498 ? -15.272 -19.974 -19.893 1.00 71.69 498 SER A C 1
ATOM 3876 O O . SER A 1 498 ? -14.915 -18.799 -19.830 1.00 71.69 498 SER A O 1
ATOM 3878 N N . LYS A 1 499 ? -15.551 -20.666 -18.779 1.00 67.25 499 LYS A N 1
ATOM 3879 C CA . LYS A 1 499 ? -15.445 -20.060 -17.433 1.00 67.25 499 LYS A CA 1
ATOM 3880 C C . LYS A 1 499 ? -14.044 -19.526 -17.121 1.00 67.25 499 LYS A C 1
ATOM 3882 O O . LYS A 1 499 ? -13.917 -18.501 -16.467 1.00 67.25 499 LYS A O 1
ATOM 3887 N N . GLU A 1 500 ? -13.015 -20.207 -17.609 1.00 66.25 500 GLU A N 1
ATOM 3888 C CA . GLU A 1 500 ? -11.617 -19.815 -17.419 1.00 66.25 500 GLU A CA 1
ATOM 3889 C C . GLU A 1 500 ? -11.277 -18.538 -18.205 1.00 66.25 500 GLU A C 1
ATOM 3891 O O . GLU A 1 500 ? -10.636 -17.626 -17.687 1.00 66.25 500 GLU A O 1
ATOM 3896 N N . GLU A 1 501 ? -11.800 -18.413 -19.427 1.00 71.00 501 GLU A N 1
ATOM 3897 C CA . GLU A 1 501 ? -11.650 -17.206 -20.241 1.00 71.00 501 GLU A CA 1
ATOM 3898 C C . GLU A 1 501 ? -12.445 -16.024 -19.663 1.00 71.00 501 GLU A C 1
ATOM 3900 O O . GLU A 1 501 ? -11.967 -14.890 -19.651 1.00 71.00 501 GLU A O 1
ATOM 3905 N N . GLN A 1 502 ? -13.629 -16.288 -19.105 1.00 66.69 502 GLN A N 1
ATOM 3906 C CA . GLN A 1 502 ? -14.417 -15.301 -18.368 1.00 66.69 502 GLN A CA 1
ATOM 3907 C C . GLN A 1 502 ? -13.651 -14.770 -17.145 1.00 66.69 502 GLN A C 1
ATOM 3909 O O . GLN A 1 502 ? -13.628 -13.560 -16.915 1.00 66.69 502 GLN A O 1
ATOM 3914 N N . GLU A 1 503 ? -12.996 -15.643 -16.373 1.00 64.94 503 GLU A N 1
ATOM 3915 C CA . GLU A 1 503 ? -12.162 -15.233 -15.237 1.00 64.94 503 GLU A CA 1
ATOM 3916 C C . GLU A 1 503 ? -10.959 -14.396 -15.686 1.00 64.94 503 GLU A C 1
ATOM 3918 O O . GLU A 1 503 ? -10.691 -13.351 -15.085 1.00 64.94 503 GLU A O 1
ATOM 3923 N N . ARG A 1 504 ? -10.286 -14.785 -16.777 1.00 68.00 504 ARG A N 1
ATOM 3924 C CA . ARG A 1 504 ? -9.166 -14.026 -17.352 1.00 68.00 504 ARG A CA 1
ATOM 3925 C C . ARG A 1 504 ? -9.585 -12.621 -17.787 1.00 68.00 504 ARG A C 1
ATOM 3927 O O . ARG A 1 504 ? -8.975 -11.642 -17.362 1.00 68.00 504 ARG A O 1
ATOM 3934 N N . LEU A 1 505 ? -10.656 -12.501 -18.572 1.00 67.94 505 LEU A N 1
ATOM 3935 C CA . LEU A 1 505 ? -11.178 -11.205 -19.024 1.00 67.94 505 LEU A CA 1
ATOM 3936 C C . LEU A 1 505 ? -11.669 -10.346 -17.847 1.00 67.94 505 LEU A C 1
ATOM 3938 O O . LEU A 1 505 ? -11.505 -9.123 -17.847 1.00 67.94 505 LEU A O 1
ATOM 3942 N N . GLY A 1 506 ? -12.236 -10.981 -16.816 1.00 62.50 506 GLY A N 1
ATOM 3943 C CA . GLY A 1 506 ? -12.606 -10.328 -15.564 1.00 62.50 506 GLY A CA 1
ATOM 3944 C C . GLY A 1 506 ? -11.403 -9.736 -14.828 1.00 62.50 506 GLY A C 1
ATOM 3945 O O . GLY A 1 506 ? -11.502 -8.610 -14.331 1.00 62.50 506 GLY A O 1
ATOM 3946 N N . GLN A 1 507 ? -10.269 -10.444 -14.795 1.00 60.56 507 GLN A N 1
ATOM 3947 C CA . GLN A 1 507 ? -9.014 -9.951 -14.219 1.00 60.56 507 GLN A CA 1
ATOM 3948 C C . GLN A 1 507 ? -8.436 -8.788 -15.033 1.00 60.56 507 GLN A C 1
ATOM 3950 O O . GLN A 1 507 ? -8.125 -7.749 -14.452 1.00 60.56 507 GLN A O 1
ATOM 3955 N N . GLU A 1 508 ? -8.377 -8.906 -16.362 1.00 65.94 508 GLU A N 1
ATOM 3956 C CA . GLU A 1 508 ? -7.862 -7.847 -17.243 1.00 65.94 508 GLU A CA 1
ATOM 3957 C C . GLU A 1 508 ? -8.668 -6.542 -17.128 1.00 65.94 508 GLU A C 1
ATOM 3959 O O . GLU A 1 508 ? -8.100 -5.451 -17.041 1.00 65.94 508 GLU A O 1
ATOM 3964 N N . MET A 1 509 ? -10.003 -6.624 -17.077 1.00 63.72 509 MET A N 1
ATOM 3965 C CA . MET A 1 509 ? -10.847 -5.444 -16.851 1.00 63.72 509 MET A CA 1
ATOM 3966 C C . MET A 1 509 ? -10.664 -4.852 -15.447 1.00 63.72 509 MET A C 1
ATOM 3968 O O . MET A 1 509 ? -10.711 -3.630 -15.285 1.00 63.72 509 MET A O 1
ATOM 3972 N N . GLY A 1 510 ? -10.410 -5.694 -14.442 1.00 59.03 510 GLY A N 1
ATOM 3973 C CA . GLY A 1 510 ? -10.051 -5.253 -13.094 1.00 59.03 510 GLY A CA 1
ATOM 3974 C C . GLY A 1 510 ? -8.724 -4.487 -13.056 1.00 59.03 510 GLY A C 1
ATOM 3975 O O . GLY A 1 510 ? -8.648 -3.437 -12.414 1.00 59.03 510 GLY A O 1
ATOM 3976 N N . GLU A 1 511 ? -7.706 -4.947 -13.792 1.00 62.38 511 GLU A N 1
ATOM 3977 C CA . GLU A 1 511 ? -6.415 -4.252 -13.937 1.00 62.38 511 GLU A CA 1
ATOM 3978 C C . GLU A 1 511 ? -6.572 -2.874 -14.604 1.00 62.38 511 GLU A C 1
ATOM 3980 O O . GLU A 1 511 ? -5.865 -1.928 -14.256 1.00 62.38 511 GLU A O 1
ATOM 3985 N N . ARG A 1 512 ? -7.567 -2.715 -15.487 1.00 63.91 512 ARG A N 1
ATOM 3986 C CA . ARG A 1 512 ? -7.940 -1.425 -16.097 1.00 63.91 512 ARG A CA 1
ATOM 3987 C C . ARG A 1 512 ? -8.774 -0.515 -15.182 1.00 63.91 512 ARG A C 1
ATOM 3989 O O . ARG A 1 512 ? -9.225 0.537 -15.626 1.00 63.91 512 ARG A O 1
ATOM 3996 N N . ASN A 1 513 ? -8.961 -0.881 -13.909 1.00 67.75 513 ASN A N 1
ATOM 3997 C CA . ASN A 1 513 ? -9.743 -0.140 -12.909 1.00 67.75 513 ASN A CA 1
ATOM 3998 C C . ASN A 1 513 ? -11.229 0.058 -13.291 1.00 67.75 513 ASN A C 1
ATOM 4000 O O . ASN A 1 513 ? -11.852 1.019 -12.830 1.00 67.75 513 ASN A O 1
ATOM 4004 N N . MET A 1 514 ? -11.801 -0.856 -14.086 1.00 70.19 514 MET A N 1
ATOM 4005 C CA . MET A 1 514 ? -13.244 -0.893 -14.362 1.00 70.19 514 MET A CA 1
ATOM 4006 C C . MET A 1 514 ? -14.029 -1.249 -13.093 1.00 70.19 514 MET A C 1
ATOM 4008 O O . MET A 1 514 ? -13.561 -2.026 -12.249 1.00 70.19 514 MET A O 1
ATOM 4012 N N . THR A 1 515 ? -15.224 -0.683 -12.941 1.00 78.31 515 THR A N 1
ATOM 4013 C CA . THR A 1 515 ? -16.113 -0.988 -11.810 1.00 78.31 515 THR A CA 1
ATOM 4014 C C . THR A 1 515 ? -16.738 -2.381 -11.925 1.00 78.31 515 THR A C 1
ATOM 4016 O O . THR A 1 515 ? -16.690 -3.037 -12.963 1.00 78.31 515 THR A O 1
ATOM 4019 N N . ASP A 1 516 ? -17.365 -2.854 -10.848 1.00 72.75 516 ASP A N 1
ATOM 4020 C CA . ASP A 1 516 ? -18.106 -4.124 -10.825 1.00 72.75 516 ASP A CA 1
ATOM 4021 C C . ASP A 1 516 ? -19.403 -4.100 -11.659 1.00 72.75 516 ASP A C 1
ATOM 4023 O O . ASP A 1 516 ? -19.995 -5.158 -11.892 1.00 72.75 516 ASP A O 1
ATOM 4027 N N . LEU A 1 517 ? -19.853 -2.920 -12.106 1.00 75.38 517 LEU A N 1
ATOM 4028 C CA . LEU A 1 517 ? -20.960 -2.767 -13.054 1.00 75.38 517 LEU A CA 1
ATOM 4029 C C . LEU A 1 517 ? -20.465 -2.663 -14.504 1.00 75.38 517 LEU A C 1
ATOM 4031 O O . LEU A 1 517 ? -21.145 -3.165 -15.396 1.00 75.38 517 LEU A O 1
ATOM 4035 N N . GLU A 1 518 ? -19.294 -2.063 -14.733 1.00 74.06 518 GLU A N 1
ATOM 4036 C CA . GLU A 1 518 ? -18.634 -1.995 -16.045 1.00 74.06 518 GLU A CA 1
ATOM 4037 C C . GLU A 1 518 ? -18.031 -3.349 -16.456 1.00 74.06 518 GLU A C 1
ATOM 4039 O O . GLU A 1 518 ? -18.083 -3.740 -17.622 1.00 74.06 518 GLU A O 1
ATOM 4044 N N . ASN A 1 519 ? -17.489 -4.102 -15.496 1.00 72.19 519 ASN A N 1
ATOM 4045 C CA . ASN A 1 519 ? -16.901 -5.413 -15.734 1.00 72.19 519 ASN A CA 1
ATOM 4046 C C . ASN A 1 519 ? -17.989 -6.496 -15.814 1.00 72.19 519 ASN A C 1
ATOM 4048 O O . ASN A 1 519 ? -18.438 -7.046 -14.806 1.00 72.19 519 ASN A O 1
ATOM 4052 N N . VAL A 1 520 ? -18.377 -6.841 -17.043 1.00 68.25 520 VAL A N 1
ATOM 4053 C CA . VAL A 1 520 ? -19.410 -7.852 -17.341 1.00 68.25 520 VAL A CA 1
ATOM 4054 C C . VAL A 1 520 ? -19.049 -9.242 -16.795 1.00 68.25 520 VAL A C 1
ATOM 4056 O O . VAL A 1 520 ? -19.940 -10.034 -16.485 1.00 68.25 520 VAL A O 1
ATOM 4059 N N . HIS A 1 521 ? -17.757 -9.532 -16.625 1.00 65.31 521 HIS A N 1
ATOM 4060 C CA . HIS A 1 521 ? -17.256 -10.809 -16.113 1.00 65.31 521 HIS A CA 1
ATOM 4061 C C . HIS A 1 521 ? -16.996 -10.801 -14.601 1.00 65.31 521 HIS A C 1
ATOM 4063 O O . HIS A 1 521 ? -16.590 -11.818 -14.039 1.00 65.31 521 HIS A O 1
ATOM 4069 N N . PHE A 1 522 ? -17.260 -9.686 -13.913 1.00 64.00 522 PHE A N 1
ATOM 4070 C CA . PHE A 1 522 ? -17.145 -9.609 -12.464 1.00 64.00 522 PHE A CA 1
ATOM 4071 C C . PHE A 1 522 ? -18.246 -10.442 -11.798 1.00 64.00 522 PHE A C 1
ATOM 4073 O O . PHE A 1 522 ? -19.438 -10.139 -11.907 1.00 64.00 522 PHE A O 1
ATOM 4080 N N . SER A 1 523 ? -17.861 -11.485 -11.067 1.00 59.88 523 SER A N 1
ATOM 4081 C CA . SER A 1 523 ? -18.784 -12.231 -10.212 1.00 59.88 523 SER A CA 1
ATOM 4082 C C . SER A 1 523 ? -18.816 -11.594 -8.829 1.00 59.88 523 SER A C 1
ATOM 4084 O O . SER A 1 523 ? -17.775 -11.462 -8.185 1.00 59.88 523 SER A O 1
ATOM 4086 N N . MET A 1 524 ? -20.011 -11.272 -8.325 1.00 62.22 524 MET A N 1
ATOM 4087 C CA . MET A 1 524 ? -20.149 -10.887 -6.923 1.00 62.22 524 MET A CA 1
ATOM 4088 C C . MET A 1 524 ? -19.725 -12.088 -6.073 1.00 62.22 524 MET A C 1
ATOM 4090 O O . MET A 1 524 ? -20.276 -13.189 -6.203 1.00 62.22 524 MET A O 1
ATOM 4094 N N . ALA A 1 525 ? -18.719 -11.883 -5.228 1.00 56.59 525 ALA A N 1
ATOM 4095 C CA . ALA A 1 525 ? -18.193 -12.835 -4.265 1.00 56.59 525 ALA A CA 1
ATOM 4096 C C . ALA A 1 525 ? -19.232 -13.175 -3.175 1.00 56.59 525 ALA A C 1
ATOM 4098 O O . ALA A 1 525 ? -19.121 -12.800 -2.004 1.00 56.59 525 ALA A O 1
ATOM 4099 N N . LEU A 1 526 ? -20.243 -13.955 -3.561 1.00 54.25 526 LEU A N 1
ATOM 4100 C CA . LEU A 1 526 ? -20.851 -14.961 -2.692 1.00 54.25 526 LEU A CA 1
ATOM 4101 C C . LEU A 1 526 ? -19.834 -16.097 -2.451 1.00 54.25 526 LEU A C 1
ATOM 4103 O O . LEU A 1 526 ? -19.764 -16.668 -1.360 1.00 54.25 526 LEU A O 1
ATOM 4107 N N . VAL A 1 527 ? -19.014 -16.373 -3.466 1.00 35.66 527 VAL A N 1
ATOM 4108 C CA . VAL A 1 527 ? -18.001 -17.427 -3.550 1.00 35.66 527 VAL A CA 1
ATOM 4109 C C . VAL A 1 527 ? -16.685 -16.907 -2.952 1.00 35.66 527 VAL A C 1
ATOM 4111 O O . VAL A 1 527 ? -16.355 -15.738 -3.164 1.00 35.66 527 VAL A O 1
ATOM 4114 N N . PRO A 1 528 ? -15.912 -17.704 -2.192 1.00 34.00 528 PRO A N 1
ATOM 4115 C CA . PRO A 1 528 ? -14.529 -17.340 -1.938 1.00 34.00 528 PRO A CA 1
ATOM 4116 C C . PRO A 1 528 ? -13.799 -17.348 -3.282 1.00 34.00 528 PRO A C 1
ATOM 4118 O O . PRO A 1 528 ? -13.876 -18.339 -4.001 1.00 34.00 528 PRO A O 1
ATOM 4121 N N . VAL A 1 529 ? -13.059 -16.284 -3.598 1.00 35.69 529 VAL A N 1
ATOM 4122 C CA . VAL A 1 529 ? -1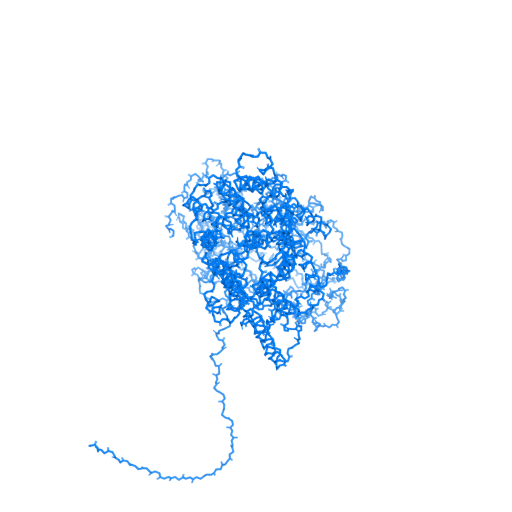1.877 -16.454 -4.450 1.00 35.69 529 VAL A CA 1
ATOM 4123 C C . VAL A 1 529 ? -11.107 -17.592 -3.783 1.00 35.69 529 VAL A C 1
ATOM 4125 O O . VAL A 1 529 ? -10.786 -17.446 -2.594 1.00 35.69 529 VAL A O 1
ATOM 4128 N N . PRO A 1 530 ? -10.943 -18.761 -4.429 1.00 32.16 530 PRO A N 1
ATOM 4129 C CA . PRO A 1 530 ? -10.099 -19.790 -3.860 1.00 32.16 530 PRO A CA 1
ATOM 4130 C C . PRO A 1 530 ? -8.780 -19.098 -3.533 1.00 32.16 530 PRO A C 1
ATOM 4132 O O . PRO A 1 530 ? -8.250 -18.381 -4.383 1.00 32.16 530 PRO A O 1
ATOM 4135 N N . GLU A 1 531 ? -8.267 -19.264 -2.308 1.00 34.03 531 GLU A N 1
ATOM 4136 C CA . GLU A 1 531 ? -6.818 -19.137 -2.151 1.00 34.03 531 GLU A CA 1
ATOM 4137 C C . GLU A 1 531 ? -6.265 -19.980 -3.306 1.00 34.03 531 GLU A C 1
ATOM 4139 O O . GLU A 1 531 ? -6.675 -21.151 -3.385 1.00 34.03 531 GLU A O 1
ATOM 4144 N N . PRO A 1 532 ? -5.475 -19.412 -4.245 1.00 33.59 532 PRO A N 1
ATOM 4145 C CA . PRO A 1 532 ? -4.797 -20.254 -5.212 1.00 33.59 532 PRO A CA 1
ATOM 4146 C C . PRO A 1 532 ? -4.171 -21.350 -4.356 1.00 33.59 532 PRO A C 1
ATOM 4148 O O . PRO A 1 532 ? -3.558 -21.010 -3.331 1.00 33.59 532 PRO A O 1
ATOM 4151 N N . PRO A 1 533 ? -4.493 -22.635 -4.613 1.00 30.45 533 PRO A N 1
ATOM 4152 C CA . PRO A 1 533 ? -4.007 -23.712 -3.768 1.00 30.45 533 PRO A CA 1
ATOM 4153 C C . PRO A 1 533 ? -2.531 -23.435 -3.601 1.00 30.45 533 PRO A C 1
ATOM 4155 O O . PRO A 1 533 ? -1.902 -23.255 -4.640 1.00 30.45 533 PRO A O 1
ATOM 4158 N N . LEU A 1 534 ? -2.058 -23.278 -2.342 1.00 35.78 534 LEU A N 1
ATOM 4159 C CA . LEU A 1 534 ? -0.646 -23.039 -2.013 1.00 35.78 534 LEU A CA 1
ATOM 4160 C C . LEU A 1 534 ? 0.117 -23.795 -3.069 1.00 35.78 534 LEU A C 1
ATOM 4162 O O . LEU A 1 534 ? 0.015 -25.028 -3.045 1.00 35.78 534 LEU A O 1
ATOM 4166 N N . GLU A 1 535 ? 0.705 -23.075 -4.035 1.00 35.06 535 GLU A N 1
ATOM 4167 C CA . GLU A 1 535 ? 1.407 -23.723 -5.129 1.00 35.06 535 GLU A CA 1
ATOM 4168 C C . GLU A 1 535 ? 2.323 -24.668 -4.388 1.00 35.06 535 GLU A C 1
ATOM 4170 O O . GLU A 1 535 ? 3.114 -24.235 -3.538 1.00 35.06 535 GLU A O 1
ATOM 4175 N N . LYS A 1 536 ? 2.057 -25.974 -4.519 1.00 32.41 536 LYS A N 1
ATOM 4176 C CA . LYS A 1 536 ? 2.910 -26.995 -3.935 1.00 32.41 536 LYS A CA 1
ATOM 4177 C C . LYS A 1 536 ? 4.211 -26.678 -4.607 1.00 32.41 536 LYS A C 1
ATOM 4179 O O . LYS A 1 536 ? 4.245 -27.019 -5.783 1.00 32.41 536 LYS A O 1
ATOM 4184 N N . ALA A 1 537 ? 5.101 -25.954 -3.898 1.00 35.59 537 ALA A N 1
ATOM 4185 C CA . ALA A 1 537 ? 6.197 -25.166 -4.462 1.00 35.59 537 ALA A CA 1
ATOM 4186 C C . ALA A 1 537 ? 6.505 -25.776 -5.800 1.00 35.59 537 ALA A C 1
ATOM 4188 O O . ALA A 1 537 ? 7.004 -26.908 -5.735 1.00 35.59 537 ALA A O 1
ATOM 4189 N N . GLU A 1 538 ? 5.951 -25.178 -6.886 1.00 37.00 538 GLU A N 1
ATOM 4190 C CA . GLU A 1 538 ? 5.813 -25.868 -8.179 1.00 37.00 538 GLU A CA 1
ATOM 4191 C C . GLU A 1 538 ? 7.084 -26.656 -8.310 1.00 37.00 538 GLU A C 1
ATOM 4193 O O . GLU A 1 538 ? 8.141 -26.040 -8.147 1.00 37.00 538 GLU A O 1
ATOM 4198 N N . VAL A 1 539 ? 6.987 -27.996 -8.355 1.00 39.72 539 VAL A N 1
ATOM 4199 C CA . VAL A 1 539 ? 8.172 -28.851 -8.464 1.00 39.72 539 VAL A CA 1
ATOM 4200 C C . VAL A 1 539 ? 8.892 -28.243 -9.626 1.00 39.72 539 VAL A C 1
ATOM 4202 O O . VAL A 1 539 ? 8.353 -28.384 -10.717 1.00 39.72 539 VAL A O 1
ATOM 4205 N N . MET A 1 540 ? 9.944 -27.465 -9.332 1.00 35.47 540 MET A N 1
ATOM 4206 C CA . MET A 1 540 ? 10.337 -26.338 -10.170 1.00 35.47 540 MET A CA 1
ATOM 4207 C C . MET A 1 540 ? 10.549 -26.982 -11.507 1.00 35.47 540 MET A C 1
ATOM 4209 O O . MET A 1 540 ? 11.485 -27.779 -11.605 1.00 35.47 540 MET A O 1
ATOM 4213 N N . THR A 1 541 ? 9.580 -26.839 -12.425 1.00 45.44 541 THR A N 1
ATOM 4214 C CA . THR A 1 541 ? 9.613 -27.664 -13.627 1.00 45.44 541 THR A CA 1
ATOM 4215 C C . THR A 1 541 ? 10.905 -27.210 -14.234 1.00 45.44 541 THR A C 1
ATOM 4217 O O . THR A 1 541 ? 11.034 -25.992 -14.429 1.00 45.44 541 THR A O 1
ATOM 4220 N N . PRO A 1 542 ? 11.910 -28.103 -14.332 1.00 47.22 542 PRO A N 1
ATOM 4221 C CA . PRO A 1 542 ? 13.241 -27.670 -14.686 1.00 47.22 542 PRO A CA 1
ATOM 4222 C C . PRO A 1 542 ? 13.046 -26.825 -15.934 1.00 47.22 542 PRO A C 1
ATOM 4224 O O . PRO A 1 542 ? 12.289 -27.271 -16.810 1.00 47.22 542 PRO A O 1
ATOM 4227 N N . PRO A 1 543 ? 13.556 -25.575 -15.938 1.00 51.88 543 PRO A N 1
ATOM 4228 C CA . PRO A 1 543 ? 13.299 -24.657 -17.032 1.00 51.88 543 PRO A CA 1
ATOM 4229 C C . PRO A 1 543 ? 13.496 -25.442 -18.326 1.00 51.88 543 PRO A C 1
ATOM 4231 O O . PRO A 1 543 ? 14.439 -26.249 -18.364 1.00 51.88 543 PRO A O 1
ATOM 4234 N N . PRO A 1 544 ? 12.579 -25.305 -19.304 1.00 59.28 544 PRO A N 1
ATOM 4235 C CA . PRO A 1 544 ? 12.609 -26.107 -20.515 1.00 59.28 544 PRO A CA 1
ATOM 4236 C C . PRO A 1 544 ? 14.044 -26.196 -21.004 1.00 59.28 544 PRO A C 1
ATOM 4238 O O . PRO A 1 544 ? 14.743 -25.179 -20.982 1.00 59.28 544 PRO A O 1
ATOM 4241 N N . ALA A 1 545 ? 14.504 -27.406 -21.333 1.00 62.25 545 ALA A N 1
ATOM 4242 C CA . ALA A 1 545 ? 15.896 -27.614 -21.702 1.00 62.25 545 ALA A CA 1
ATOM 4243 C C . ALA A 1 545 ? 16.292 -26.535 -22.716 1.00 62.25 545 ALA A C 1
ATOM 4245 O O . ALA A 1 545 ? 15.585 -26.310 -23.690 1.00 62.25 545 ALA A O 1
ATOM 4246 N N . VAL A 1 546 ? 17.357 -25.791 -22.449 1.00 69.69 546 VAL A N 1
ATOM 4247 C CA . VAL A 1 546 ? 17.837 -24.777 -23.387 1.00 69.69 546 VAL A CA 1
ATOM 4248 C C . VAL A 1 546 ? 18.984 -25.369 -24.168 1.00 69.69 546 VAL A C 1
ATOM 4250 O O . VAL A 1 546 ? 19.807 -26.099 -23.607 1.00 69.69 546 VAL A O 1
ATOM 4253 N N . ALA A 1 547 ? 19.073 -25.040 -25.453 1.00 71.88 547 ALA A N 1
ATOM 4254 C CA . ALA A 1 547 ? 20.297 -25.337 -26.168 1.00 71.88 547 ALA A CA 1
ATOM 4255 C C . ALA A 1 547 ? 21.445 -24.574 -25.483 1.00 71.88 547 ALA A C 1
ATOM 4257 O O . ALA A 1 547 ? 21.353 -23.378 -25.175 1.00 71.88 547 ALA A O 1
ATOM 4258 N N . ILE A 1 548 ? 22.518 -25.298 -25.190 1.00 71.38 548 ILE A N 1
ATOM 4259 C CA . ILE A 1 548 ? 23.741 -24.734 -24.627 1.00 71.38 548 ILE A CA 1
ATOM 4260 C C . ILE A 1 548 ? 24.636 -24.368 -25.807 1.00 71.38 548 ILE A C 1
ATOM 4262 O O . ILE A 1 548 ? 24.628 -25.041 -26.838 1.00 71.38 548 ILE A O 1
ATOM 4266 N N . THR A 1 549 ? 25.383 -23.274 -25.692 1.00 73.38 549 THR A N 1
ATOM 4267 C CA . THR A 1 549 ? 26.422 -22.952 -26.672 1.00 73.38 549 THR A CA 1
ATOM 4268 C C . THR A 1 549 ? 27.396 -24.135 -26.771 1.00 73.38 549 THR A C 1
ATOM 4270 O O . THR A 1 549 ? 27.931 -24.537 -25.733 1.00 73.38 549 THR A O 1
ATOM 4273 N N . PRO A 1 550 ? 27.622 -24.715 -27.965 1.00 66.62 550 PRO A N 1
ATOM 4274 C CA . PRO A 1 550 ? 28.600 -25.785 -28.146 1.00 66.62 550 PRO A CA 1
ATOM 4275 C C . PRO A 1 550 ? 29.943 -25.335 -27.566 1.00 66.62 550 PRO A C 1
ATOM 4277 O O . PRO A 1 550 ? 30.370 -24.224 -27.865 1.00 66.62 550 PRO A O 1
ATOM 4280 N N . CYS A 1 551 ? 30.541 -26.147 -26.684 1.00 54.00 551 CYS A N 1
ATOM 4281 C CA . CYS A 1 551 ? 31.698 -25.783 -25.862 1.00 54.00 551 CYS A CA 1
ATOM 4282 C C . CYS A 1 551 ? 32.745 -24.962 -26.627 1.00 54.00 551 CYS A C 1
ATOM 4284 O O . CYS A 1 551 ? 33.512 -25.508 -27.414 1.00 54.00 551 CYS A O 1
ATOM 4286 N N . ASP A 1 552 ? 32.801 -23.671 -26.310 1.00 57.75 552 ASP A N 1
ATOM 4287 C CA . ASP A 1 552 ? 33.791 -22.731 -26.810 1.00 57.75 552 ASP A CA 1
ATOM 4288 C C . ASP A 1 552 ? 34.468 -22.063 -25.600 1.00 57.75 552 ASP A C 1
ATOM 4290 O O . ASP A 1 552 ? 33.771 -21.551 -24.718 1.00 57.75 552 ASP A O 1
ATOM 4294 N N . PRO A 1 553 ? 35.807 -22.101 -25.493 1.00 56.50 553 PRO A N 1
ATOM 4295 C CA . PRO A 1 553 ? 36.505 -21.628 -24.303 1.00 56.50 553 PRO A CA 1
ATOM 4296 C C . PRO A 1 553 ? 36.368 -20.108 -24.136 1.00 56.50 553 PRO A C 1
ATOM 4298 O O . PRO A 1 553 ? 36.550 -19.338 -25.081 1.00 56.50 553 PRO A O 1
ATOM 4301 N N . TRP A 1 554 ? 36.071 -19.687 -22.905 1.00 62.69 554 TRP A N 1
ATOM 4302 C CA . TRP A 1 554 ? 36.078 -18.294 -22.451 1.00 62.69 554 TRP A CA 1
ATOM 4303 C C . TRP A 1 554 ? 37.315 -18.058 -21.557 1.00 62.69 554 TRP A C 1
ATOM 4305 O O . TRP A 1 554 ? 37.609 -18.929 -20.735 1.00 62.69 554 TRP A O 1
ATOM 4315 N N . PRO A 1 555 ? 38.013 -16.907 -21.641 1.00 63.19 555 PRO A N 1
ATOM 4316 C CA . PRO A 1 555 ? 37.811 -15.824 -22.602 1.00 63.19 555 PRO A CA 1
ATOM 4317 C C . PRO A 1 555 ? 38.355 -16.204 -23.987 1.00 63.19 555 PRO A C 1
ATOM 4319 O O . PRO A 1 555 ? 39.359 -16.907 -24.107 1.00 63.19 555 PRO A O 1
ATOM 4322 N N . ARG A 1 556 ? 37.693 -15.735 -25.049 1.00 68.69 556 ARG A N 1
ATOM 4323 C CA . ARG A 1 556 ? 38.210 -15.875 -26.417 1.00 68.69 556 ARG A CA 1
ATOM 4324 C C . ARG A 1 556 ? 39.396 -14.915 -26.596 1.00 68.69 556 ARG A C 1
ATOM 4326 O O . ARG A 1 556 ? 39.273 -13.755 -26.202 1.00 68.69 556 ARG A O 1
ATOM 4333 N N . PRO A 1 557 ? 40.521 -15.346 -27.188 1.00 70.38 557 PRO A N 1
ATOM 4334 C CA . PRO A 1 557 ? 41.617 -14.432 -27.482 1.00 70.38 557 PRO A CA 1
ATOM 4335 C C . PRO A 1 557 ? 41.164 -13.397 -28.522 1.00 70.38 557 PRO A C 1
ATOM 4337 O O . PRO A 1 557 ? 40.620 -13.764 -29.565 1.00 70.38 557 PRO A O 1
ATOM 4340 N N . TYR A 1 558 ? 41.375 -12.110 -28.232 1.00 86.06 558 TYR A N 1
ATOM 4341 C CA . TYR A 1 558 ? 41.254 -11.052 -29.235 1.00 86.06 558 TYR A CA 1
ATOM 4342 C C . TYR A 1 558 ? 42.494 -11.066 -30.125 1.00 86.06 558 TYR A C 1
ATOM 4344 O O . TYR A 1 558 ? 43.619 -11.039 -29.625 1.00 86.06 558 TYR A O 1
ATOM 4352 N N . GLU A 1 559 ? 42.289 -11.056 -31.436 1.00 84.69 559 GLU A N 1
ATOM 4353 C CA . GLU A 1 559 ? 43.365 -10.876 -32.406 1.00 84.69 559 GLU A CA 1
ATOM 4354 C C . GLU A 1 559 ? 43.459 -9.389 -32.752 1.00 84.69 559 GLU A C 1
ATOM 4356 O O . GLU A 1 559 ? 42.491 -8.782 -33.218 1.00 84.69 559 GLU A O 1
ATOM 4361 N N . MET A 1 560 ? 44.615 -8.789 -32.477 1.00 86.50 560 MET A N 1
ATOM 4362 C CA . MET A 1 560 ? 44.893 -7.399 -32.832 1.00 86.50 560 MET A CA 1
ATOM 4363 C C . MET A 1 560 ? 45.573 -7.376 -34.199 1.00 86.50 560 MET A C 1
ATOM 4365 O O . MET A 1 560 ? 46.678 -7.893 -34.350 1.00 86.50 560 MET A O 1
ATOM 4369 N N . ASP A 1 561 ? 44.910 -6.780 -35.183 1.00 79.62 561 ASP A N 1
ATOM 4370 C CA . ASP A 1 561 ? 45.387 -6.673 -36.560 1.00 79.62 561 ASP A CA 1
ATOM 4371 C C . ASP A 1 561 ? 45.424 -5.194 -36.962 1.00 79.62 561 ASP A C 1
ATOM 4373 O O . ASP A 1 561 ? 44.406 -4.574 -37.291 1.00 79.62 561 ASP A O 1
ATOM 4377 N N . GLY A 1 562 ? 46.607 -4.588 -36.828 1.00 83.06 562 GLY A N 1
ATOM 4378 C CA . GLY A 1 562 ? 46.796 -3.148 -36.983 1.00 83.06 562 GLY A CA 1
ATOM 4379 C C . GLY A 1 562 ? 45.913 -2.346 -36.020 1.00 83.06 562 GLY A C 1
ATOM 4380 O O . GLY A 1 562 ? 46.055 -2.443 -34.804 1.00 83.06 562 GLY A O 1
ATOM 4381 N N . ASN A 1 563 ? 44.989 -1.556 -36.574 1.00 84.06 563 ASN A N 1
ATOM 4382 C CA . ASN A 1 563 ? 44.062 -0.711 -35.809 1.00 84.06 563 ASN A CA 1
ATOM 4383 C C . ASN A 1 563 ? 42.722 -1.399 -35.489 1.00 84.06 563 ASN A C 1
ATOM 4385 O O . ASN A 1 563 ? 41.812 -0.739 -34.978 1.00 84.06 563 ASN A O 1
ATOM 4389 N N . LEU A 1 564 ? 42.573 -2.693 -35.791 1.00 88.12 564 LEU A N 1
ATOM 4390 C CA . LEU A 1 564 ? 41.336 -3.446 -35.596 1.00 88.12 564 LEU A CA 1
ATOM 4391 C C . LEU A 1 564 ? 41.494 -4.558 -34.554 1.00 88.12 564 LEU A C 1
ATOM 4393 O O . LEU A 1 564 ? 42.479 -5.292 -34.530 1.00 88.12 564 LEU A O 1
ATOM 4397 N N . ARG A 1 565 ? 40.474 -4.691 -33.708 1.00 90.69 565 ARG A N 1
ATOM 4398 C CA . ARG A 1 565 ? 40.273 -5.789 -32.765 1.00 90.69 565 ARG A CA 1
ATOM 4399 C C . ARG A 1 565 ? 39.305 -6.794 -33.382 1.00 90.69 565 ARG A C 1
ATOM 4401 O O . ARG A 1 565 ? 38.165 -6.447 -33.715 1.00 90.69 565 ARG A O 1
ATOM 4408 N N . ARG A 1 566 ? 39.758 -8.040 -33.513 1.00 88.81 566 ARG A N 1
ATOM 4409 C CA . ARG A 1 566 ? 39.018 -9.152 -34.116 1.00 88.81 566 ARG A CA 1
ATOM 4410 C C . ARG A 1 566 ? 38.723 -10.241 -33.091 1.00 88.81 566 ARG A C 1
ATOM 4412 O O . ARG A 1 566 ? 39.438 -10.411 -32.104 1.00 88.81 566 ARG A O 1
ATOM 4419 N N . VAL A 1 567 ? 37.663 -10.992 -33.368 1.00 87.62 567 VAL A N 1
ATOM 4420 C CA . VAL A 1 567 ? 37.280 -12.196 -32.630 1.00 87.62 567 VAL A CA 1
ATOM 4421 C C . VAL A 1 567 ? 37.081 -13.301 -33.655 1.00 87.62 567 VAL A C 1
ATOM 4423 O O . VAL A 1 567 ? 36.311 -13.127 -34.601 1.00 87.62 567 VAL A O 1
ATOM 4426 N N . ALA A 1 568 ? 37.782 -14.421 -33.479 1.00 83.94 568 ALA A N 1
ATOM 4427 C CA . ALA A 1 568 ? 37.627 -15.577 -34.352 1.00 83.94 568 ALA A CA 1
ATOM 4428 C C . ALA A 1 568 ? 36.161 -16.063 -34.344 1.00 83.94 568 ALA A C 1
ATOM 4430 O O . ALA A 1 568 ? 35.555 -16.094 -33.268 1.00 83.94 568 ALA A O 1
ATOM 4431 N N . PRO A 1 569 ? 35.582 -16.449 -35.498 1.00 85.50 569 PRO A N 1
ATOM 4432 C CA . PRO A 1 569 ? 34.207 -16.938 -35.567 1.00 85.50 569 PRO A CA 1
ATOM 4433 C C . PRO A 1 569 ? 33.938 -18.100 -34.604 1.00 85.50 569 PRO A C 1
ATOM 4435 O O . PRO A 1 569 ? 34.800 -18.952 -34.385 1.00 85.50 569 PRO A O 1
ATOM 4438 N N . TYR A 1 570 ? 32.745 -18.124 -34.011 1.00 84.75 570 TYR A N 1
ATOM 4439 C CA . TYR A 1 570 ? 32.409 -19.050 -32.925 1.00 84.75 570 TYR A CA 1
ATOM 4440 C C . TYR A 1 570 ? 30.934 -19.444 -32.935 1.00 84.75 570 TYR A C 1
ATOM 4442 O O . TYR A 1 570 ? 30.103 -18.745 -33.517 1.00 84.75 570 TYR A O 1
ATOM 4450 N N . HIS A 1 571 ? 30.584 -20.562 -32.301 1.00 83.69 571 HIS A N 1
ATOM 4451 C CA . HIS A 1 571 ? 29.178 -20.933 -32.161 1.00 83.69 571 HIS A CA 1
ATOM 4452 C C . HIS A 1 571 ? 28.585 -20.212 -30.956 1.00 83.69 571 HIS A C 1
ATOM 4454 O O . HIS A 1 571 ? 29.210 -20.105 -29.906 1.00 83.69 571 HIS A O 1
ATOM 4460 N N . PHE A 1 572 ? 27.369 -19.696 -31.097 1.00 83.62 572 PHE A N 1
ATOM 4461 C CA . PHE A 1 572 ? 26.679 -19.008 -30.016 1.00 83.62 572 PHE A CA 1
ATOM 4462 C C . PHE A 1 572 ? 25.197 -19.340 -30.027 1.00 83.62 572 PHE A C 1
ATOM 4464 O O . PHE A 1 572 ? 24.552 -19.273 -31.075 1.00 83.62 572 PHE A O 1
ATOM 4471 N N . THR A 1 573 ? 24.655 -19.653 -28.851 1.00 84.56 573 THR A N 1
ATOM 4472 C CA . THR A 1 573 ? 23.233 -19.941 -28.685 1.00 84.56 573 THR A CA 1
ATOM 4473 C C . THR A 1 573 ? 22.515 -18.779 -28.011 1.00 84.56 573 THR A C 1
ATOM 4475 O O . THR A 1 573 ? 22.792 -18.434 -26.863 1.00 84.56 573 THR A O 1
ATOM 4478 N N . TYR A 1 574 ? 21.552 -18.189 -28.718 1.00 83.69 574 TYR A N 1
ATOM 4479 C CA . TYR A 1 574 ? 20.624 -17.214 -28.151 1.00 83.69 574 TYR A CA 1
ATOM 4480 C C . TYR A 1 574 ? 19.439 -17.933 -27.521 1.00 83.69 574 TYR A C 1
ATOM 4482 O O . TYR A 1 574 ? 18.758 -18.679 -28.214 1.00 83.69 574 TYR A O 1
ATOM 4490 N N . ASN A 1 575 ? 19.162 -17.649 -26.249 1.00 85.06 575 ASN A N 1
ATOM 4491 C CA . ASN A 1 575 ? 17.995 -18.159 -25.534 1.00 85.06 575 ASN A CA 1
ATOM 4492 C C . ASN A 1 575 ? 17.069 -16.996 -25.171 1.00 85.06 575 ASN A C 1
ATOM 4494 O O . ASN A 1 575 ? 17.508 -16.004 -24.584 1.00 85.06 575 ASN A O 1
ATOM 4498 N N . THR A 1 576 ? 15.789 -17.091 -25.525 1.00 83.06 576 THR A N 1
ATOM 4499 C CA . THR A 1 576 ? 14.808 -16.048 -25.209 1.00 83.06 576 THR A CA 1
ATOM 4500 C C . THR A 1 576 ? 13.447 -16.643 -24.864 1.00 83.06 576 THR A C 1
ATOM 4502 O O . THR A 1 576 ? 12.969 -17.558 -25.529 1.00 83.06 576 THR A O 1
ATOM 4505 N N . ASN A 1 577 ? 12.812 -16.107 -23.820 1.00 87.00 577 ASN A N 1
ATOM 4506 C CA . ASN A 1 577 ? 11.442 -16.470 -23.463 1.00 87.00 577 ASN A CA 1
ATOM 4507 C C . ASN A 1 577 ? 10.455 -15.937 -24.511 1.00 87.00 577 ASN A C 1
ATOM 4509 O O . ASN A 1 577 ? 10.634 -14.832 -25.039 1.00 87.00 577 ASN A O 1
ATOM 4513 N N . CYS A 1 578 ? 9.374 -16.679 -24.756 1.00 85.81 578 CYS A N 1
ATOM 4514 C CA . CYS A 1 578 ? 8.290 -16.239 -25.622 1.00 85.81 578 CYS A CA 1
ATOM 4515 C C . CYS A 1 578 ? 7.723 -14.894 -25.145 1.00 85.81 578 CYS A C 1
ATOM 4517 O O . CYS A 1 578 ? 7.164 -14.767 -24.052 1.00 85.81 578 CYS A O 1
ATOM 4519 N N . LYS A 1 579 ? 7.806 -13.876 -26.005 1.00 83.94 579 LYS A N 1
ATOM 4520 C CA . LYS A 1 579 ? 7.229 -12.551 -25.748 1.00 83.94 579 LYS A CA 1
ATOM 4521 C C . LYS A 1 579 ? 5.731 -12.557 -26.035 1.00 83.94 579 LYS A C 1
ATOM 4523 O O . LYS A 1 579 ? 5.259 -13.296 -26.890 1.00 83.94 579 LYS A O 1
ATOM 4528 N N . GLN A 1 580 ? 4.974 -11.674 -25.381 1.00 80.19 580 GLN A N 1
ATOM 4529 C CA . GLN A 1 580 ? 3.514 -11.595 -25.549 1.00 80.19 580 GLN A CA 1
ATOM 4530 C C . GLN A 1 580 ? 3.075 -11.459 -27.016 1.00 80.19 580 GLN A C 1
ATOM 4532 O O . GLN A 1 580 ? 2.139 -12.128 -27.435 1.00 80.19 580 GLN A O 1
ATOM 4537 N N . ARG A 1 581 ? 3.794 -10.655 -27.806 1.00 84.94 581 ARG A N 1
ATOM 4538 C CA . ARG A 1 581 ? 3.535 -10.435 -29.241 1.00 84.94 581 ARG A CA 1
ATOM 4539 C C . ARG A 1 581 ? 3.885 -11.617 -30.161 1.00 84.94 581 ARG A C 1
ATOM 4541 O O . ARG A 1 581 ? 3.596 -11.555 -31.349 1.00 84.94 581 ARG A O 1
ATOM 4548 N N . TRP A 1 582 ? 4.558 -12.645 -29.646 1.00 87.69 582 TRP A N 1
ATOM 4549 C CA . TRP A 1 582 ? 4.929 -13.859 -30.388 1.00 87.69 582 TRP A CA 1
ATOM 4550 C C . TRP A 1 582 ? 3.939 -15.003 -30.156 1.00 87.69 582 TRP A C 1
ATOM 4552 O O . TRP A 1 582 ? 3.918 -15.965 -30.916 1.00 87.69 582 TRP A O 1
ATOM 4562 N N . ARG A 1 583 ? 3.094 -14.894 -29.126 1.00 89.19 583 ARG A N 1
ATOM 4563 C CA . ARG A 1 583 ? 2.149 -15.944 -28.744 1.00 89.19 583 ARG A CA 1
ATOM 4564 C C . ARG A 1 583 ? 1.183 -16.246 -29.889 1.00 89.19 583 ARG A C 1
ATOM 4566 O O . ARG A 1 583 ? 0.555 -15.341 -30.432 1.00 89.19 583 ARG A O 1
ATOM 4573 N N . GLY A 1 584 ? 1.053 -17.524 -30.230 1.00 84.12 584 GLY A N 1
ATOM 4574 C CA . GLY A 1 584 ? 0.160 -18.014 -31.279 1.00 84.12 584 GLY A CA 1
ATOM 4575 C C . GLY A 1 584 ? 0.647 -17.780 -32.712 1.00 84.12 584 GLY A C 1
ATOM 4576 O O . GLY A 1 584 ? -0.044 -18.210 -33.639 1.00 84.12 584 GLY A O 1
ATOM 4577 N N . ARG A 1 585 ? 1.812 -17.146 -32.903 1.00 90.88 585 ARG A N 1
ATOM 4578 C CA . ARG A 1 585 ? 2.438 -16.936 -34.217 1.00 90.88 585 ARG A CA 1
ATOM 4579 C C . ARG A 1 585 ? 3.368 -18.093 -34.561 1.00 90.88 585 ARG A C 1
ATOM 4581 O O . ARG A 1 585 ? 3.942 -18.707 -33.658 1.00 90.88 585 ARG A O 1
ATOM 4588 N N . GLY A 1 586 ? 3.503 -18.384 -35.853 1.00 90.88 586 GLY A N 1
ATOM 4589 C CA . GLY A 1 586 ? 4.436 -19.405 -36.332 1.00 90.88 586 GLY A CA 1
ATOM 4590 C C . GLY A 1 586 ? 5.880 -18.987 -36.058 1.00 90.88 586 GLY A C 1
ATOM 4591 O O . GLY A 1 586 ? 6.225 -17.812 -36.188 1.00 90.88 586 GLY A O 1
ATOM 4592 N N . ILE A 1 587 ? 6.742 -19.926 -35.672 1.00 89.06 587 ILE A N 1
ATOM 4593 C CA . ILE A 1 587 ? 8.122 -19.592 -35.309 1.00 89.06 587 ILE A CA 1
ATOM 4594 C C . ILE A 1 587 ? 8.902 -19.005 -36.491 1.00 89.06 587 ILE A C 1
ATOM 4596 O O . ILE A 1 587 ? 9.633 -18.034 -36.304 1.00 89.06 587 ILE A O 1
ATOM 4600 N N . LEU A 1 588 ? 8.685 -19.496 -37.716 1.00 88.62 588 LEU A N 1
ATOM 4601 C CA . LEU A 1 588 ? 9.340 -18.939 -38.898 1.00 88.62 588 LEU A CA 1
ATOM 4602 C C . LEU A 1 588 ? 8.879 -17.504 -39.188 1.00 88.62 588 LEU A C 1
ATOM 4604 O O . LEU A 1 588 ? 9.684 -16.656 -39.560 1.00 88.62 588 LEU A O 1
ATOM 4608 N N . GLU A 1 589 ? 7.595 -17.217 -38.980 1.00 87.69 589 GLU A N 1
ATOM 4609 C CA . GLU A 1 589 ? 7.029 -15.869 -39.099 1.00 87.69 589 GLU A CA 1
ATOM 4610 C C . GLU A 1 589 ? 7.678 -14.911 -38.085 1.00 87.69 589 GLU A C 1
ATOM 4612 O O . GLU A 1 589 ? 8.060 -13.795 -38.432 1.00 87.69 589 GLU A O 1
ATOM 4617 N N . ILE A 1 590 ? 7.888 -15.375 -36.846 1.00 87.94 590 ILE A N 1
ATOM 4618 C CA . ILE A 1 590 ? 8.592 -14.614 -35.804 1.00 87.94 590 ILE A CA 1
ATOM 4619 C C . ILE A 1 590 ? 10.038 -14.325 -36.228 1.00 87.94 590 ILE A C 1
ATOM 4621 O O . ILE A 1 590 ? 10.485 -13.183 -36.099 1.00 87.94 590 ILE A O 1
ATOM 4625 N N . PHE A 1 591 ? 10.764 -15.320 -36.751 1.00 85.44 591 PHE A N 1
ATOM 4626 C CA . PHE A 1 591 ? 12.127 -15.118 -37.253 1.00 85.44 591 PHE A CA 1
ATOM 4627 C C . PHE A 1 591 ? 12.172 -14.138 -38.432 1.00 85.44 591 PHE A C 1
ATOM 4629 O O . PHE A 1 591 ? 12.954 -13.190 -38.380 1.00 85.44 591 PHE A O 1
ATOM 4636 N N . LYS A 1 592 ? 11.274 -14.277 -39.417 1.00 80.88 592 LYS A N 1
ATOM 4637 C CA . LYS A 1 592 ? 11.146 -13.376 -40.579 1.00 80.88 592 LYS A CA 1
ATOM 4638 C C . LYS A 1 592 ? 10.890 -11.915 -40.169 1.00 80.88 592 LYS A C 1
ATOM 4640 O O . LYS A 1 592 ? 11.502 -10.992 -40.717 1.00 80.88 592 LYS A O 1
ATOM 4645 N N . ASP A 1 593 ? 10.027 -11.691 -39.182 1.00 76.19 593 ASP A N 1
ATOM 4646 C CA . ASP A 1 593 ? 9.616 -10.339 -38.800 1.00 76.19 593 ASP A CA 1
ATOM 4647 C C . ASP A 1 593 ? 10.573 -9.646 -37.830 1.00 76.19 593 ASP A C 1
ATOM 4649 O O . ASP A 1 593 ? 10.863 -8.454 -37.995 1.00 76.19 593 ASP A O 1
ATOM 4653 N N . GLU A 1 594 ? 11.057 -10.371 -36.818 1.00 75.00 594 GLU A N 1
ATOM 4654 C CA . GLU A 1 594 ? 11.811 -9.798 -35.696 1.00 75.00 594 GLU A CA 1
ATOM 4655 C C . GLU A 1 594 ? 13.327 -9.881 -35.897 1.00 75.00 594 GLU A C 1
ATOM 4657 O O . GLU A 1 594 ? 14.053 -9.005 -35.419 1.00 75.00 594 GLU A O 1
ATOM 4662 N N . PHE A 1 595 ? 13.819 -10.897 -36.613 1.00 73.06 595 PHE A N 1
ATOM 4663 C CA . PHE A 1 595 ? 15.244 -11.185 -36.759 1.00 73.06 595 PHE A CA 1
ATOM 4664 C C . PHE A 1 595 ? 15.646 -11.089 -38.236 1.00 73.06 595 PHE A C 1
ATOM 4666 O O . PHE A 1 595 ? 15.604 -12.047 -38.987 1.00 73.06 595 PHE A O 1
ATOM 4673 N N . ARG A 1 596 ? 16.049 -9.890 -38.669 1.00 59.53 596 ARG A N 1
ATOM 4674 C CA . ARG A 1 596 ? 16.339 -9.581 -40.087 1.00 59.53 596 ARG A CA 1
ATOM 4675 C C . ARG A 1 596 ? 17.823 -9.622 -40.450 1.00 59.53 596 ARG A C 1
ATOM 4677 O O . ARG A 1 596 ? 18.225 -9.035 -41.451 1.00 59.53 596 ARG A O 1
ATOM 4684 N N . ASP A 1 597 ? 18.640 -10.242 -39.603 1.00 63.62 597 ASP A N 1
ATOM 4685 C CA . ASP A 1 597 ? 20.082 -10.375 -39.846 1.00 63.62 597 ASP A CA 1
ATOM 4686 C C . ASP A 1 597 ? 20.367 -11.348 -41.000 1.00 63.62 597 ASP A C 1
ATOM 4688 O O . ASP A 1 597 ? 21.355 -11.201 -41.716 1.00 63.62 597 ASP A O 1
ATOM 4692 N N . ARG A 1 598 ? 19.476 -12.328 -41.208 1.00 71.69 598 ARG A N 1
ATOM 4693 C CA . ARG A 1 598 ? 19.609 -13.372 -42.226 1.00 71.69 598 ARG A CA 1
ATOM 4694 C C . ARG A 1 598 ? 18.405 -13.401 -43.163 1.00 71.69 598 ARG A C 1
ATOM 4696 O O . ARG A 1 598 ? 17.319 -12.972 -42.770 1.00 71.69 598 ARG A O 1
ATOM 4703 N N . PRO A 1 599 ? 18.595 -13.871 -44.407 1.00 72.94 599 PRO A N 1
ATOM 4704 C CA . PRO A 1 599 ? 17.492 -14.037 -45.337 1.00 72.94 599 PRO A CA 1
ATOM 4705 C C . PRO A 1 599 ? 16.551 -15.156 -44.846 1.00 72.94 599 PRO A C 1
ATOM 4707 O O . PRO A 1 599 ? 16.987 -16.033 -44.096 1.00 72.94 599 PRO A O 1
ATOM 4710 N N . PRO A 1 600 ? 15.261 -15.135 -45.210 1.00 78.06 600 PRO A N 1
ATOM 4711 C CA . PRO A 1 600 ? 14.294 -16.098 -44.694 1.00 78.06 600 PRO A CA 1
ATOM 4712 C C . PRO A 1 600 ? 14.647 -17.569 -44.932 1.00 78.06 600 PRO A C 1
ATOM 4714 O O . PRO A 1 600 ? 14.403 -18.403 -44.062 1.00 78.06 600 PRO A O 1
ATOM 4717 N N . GLU A 1 601 ? 15.283 -17.856 -46.065 1.00 81.69 601 GLU A N 1
ATOM 4718 C CA . GLU A 1 601 ? 15.720 -19.189 -46.480 1.00 81.69 601 GLU A CA 1
ATOM 4719 C C . GLU A 1 601 ? 16.755 -19.769 -45.500 1.00 81.69 601 GLU A C 1
ATOM 4721 O O . GLU A 1 601 ? 16.787 -20.972 -45.261 1.00 81.69 601 GLU A O 1
ATOM 4726 N N . TYR A 1 602 ? 17.568 -18.913 -44.865 1.00 83.88 602 TYR A N 1
ATOM 4727 C CA . TYR A 1 602 ? 18.493 -19.339 -43.811 1.00 83.88 602 TYR A CA 1
ATOM 4728 C C . TYR A 1 602 ? 17.744 -19.847 -42.577 1.00 83.88 602 TYR A C 1
ATOM 4730 O O . TYR A 1 602 ? 18.175 -20.814 -41.958 1.00 83.88 602 TYR A O 1
ATOM 4738 N N . TYR A 1 603 ? 16.648 -19.192 -42.183 1.00 85.69 603 TYR A N 1
ATOM 4739 C CA . TYR A 1 603 ? 15.894 -19.606 -40.999 1.00 85.69 603 TYR A CA 1
ATOM 4740 C C . TYR A 1 603 ? 15.137 -20.911 -41.249 1.00 85.69 603 TYR A C 1
ATOM 4742 O O . TYR A 1 603 ? 15.054 -21.731 -40.341 1.00 85.69 603 TYR A O 1
ATOM 4750 N N . GLU A 1 604 ? 14.654 -21.128 -42.473 1.00 85.31 604 GLU A N 1
ATOM 4751 C CA . GLU A 1 604 ? 14.063 -22.401 -42.905 1.00 85.31 604 GLU A CA 1
ATOM 4752 C C . GLU A 1 604 ? 15.092 -23.543 -42.798 1.00 85.31 604 GLU A C 1
ATOM 4754 O O . GLU A 1 604 ? 14.867 -24.505 -42.064 1.00 85.31 604 GLU A O 1
ATOM 4759 N N . ASP A 1 605 ? 16.277 -23.377 -43.392 1.00 83.88 605 ASP A N 1
ATOM 4760 C CA . ASP A 1 605 ? 17.382 -24.347 -43.306 1.00 83.88 605 ASP A CA 1
ATOM 4761 C C . ASP A 1 605 ? 17.890 -24.552 -41.860 1.00 83.88 605 ASP A C 1
ATOM 4763 O O . ASP A 1 605 ? 18.176 -25.674 -41.437 1.00 83.88 605 ASP A O 1
ATOM 4767 N N . ALA A 1 606 ? 17.951 -23.493 -41.045 1.00 85.25 606 ALA A N 1
ATOM 4768 C CA . ALA A 1 606 ? 18.346 -23.585 -39.638 1.00 85.25 606 ALA A CA 1
ATOM 4769 C C . ALA A 1 606 ? 17.331 -24.366 -38.784 1.00 85.25 606 ALA A C 1
ATOM 4771 O O . ALA A 1 606 ? 17.722 -25.024 -37.814 1.00 85.25 606 ALA A O 1
ATOM 4772 N N . MET A 1 607 ? 16.041 -24.311 -39.126 1.00 85.50 607 MET A N 1
ATOM 4773 C CA . MET A 1 607 ? 15.012 -25.139 -38.497 1.00 85.50 607 MET A CA 1
ATOM 4774 C C . MET A 1 607 ? 15.153 -26.605 -38.915 1.00 85.50 607 MET A C 1
ATOM 4776 O O . MET A 1 607 ? 15.152 -27.472 -38.042 1.00 85.50 607 MET A O 1
ATOM 4780 N N . GLU A 1 608 ? 15.364 -26.881 -40.207 1.00 84.44 608 GLU A N 1
ATOM 4781 C CA . GLU A 1 608 ? 15.574 -28.244 -40.726 1.00 84.44 608 GLU A CA 1
ATOM 4782 C C . GLU A 1 608 ? 16.806 -28.922 -40.112 1.00 84.44 608 GLU A C 1
ATOM 4784 O O . GLU A 1 608 ? 16.764 -30.097 -39.744 1.00 84.44 608 GLU A O 1
ATOM 4789 N N . ARG A 1 609 ? 17.897 -28.171 -39.925 1.00 83.69 609 ARG A N 1
ATOM 4790 C CA . ARG A 1 609 ? 19.129 -28.655 -39.276 1.00 83.69 609 ARG A CA 1
ATOM 4791 C C . ARG A 1 609 ? 19.028 -28.749 -37.749 1.00 83.69 609 ARG A C 1
ATOM 4793 O O . ARG A 1 609 ? 19.989 -29.174 -37.108 1.00 83.69 609 ARG A O 1
ATOM 4800 N N . GLY A 1 610 ? 17.911 -28.329 -37.149 1.00 84.38 610 GLY A N 1
ATOM 4801 C CA . GLY A 1 610 ? 17.697 -28.334 -35.697 1.00 84.38 610 GLY A CA 1
ATOM 4802 C C . GLY A 1 610 ? 18.523 -27.300 -34.918 1.00 84.38 610 GLY A C 1
ATOM 4803 O O . GLY A 1 610 ? 18.693 -27.439 -33.704 1.00 84.38 610 GLY A O 1
ATOM 4804 N N . ALA A 1 611 ? 19.042 -26.273 -35.599 1.00 84.69 611 ALA A N 1
ATOM 4805 C CA . ALA A 1 611 ? 19.779 -25.159 -34.999 1.00 84.69 611 ALA A CA 1
ATOM 4806 C C . ALA A 1 611 ? 18.846 -24.137 -34.326 1.00 84.69 611 ALA A C 1
ATOM 4808 O O . ALA A 1 611 ? 19.257 -23.425 -33.406 1.00 84.69 611 ALA A O 1
ATOM 4809 N N . ILE A 1 612 ? 17.582 -24.083 -34.759 1.00 89.19 612 ILE A N 1
ATOM 4810 C CA . ILE A 1 612 ? 16.491 -23.415 -34.044 1.00 89.19 612 ILE A CA 1
ATOM 4811 C C . ILE A 1 612 ? 15.698 -24.478 -33.290 1.00 89.19 612 ILE A C 1
ATOM 4813 O O . ILE A 1 612 ? 15.252 -25.473 -33.863 1.00 89.19 612 ILE A O 1
ATOM 4817 N N . GLN A 1 613 ? 15.529 -24.257 -31.992 1.00 90.50 613 GLN A N 1
ATOM 4818 C CA . GLN A 1 613 ? 14.866 -25.179 -31.085 1.00 90.50 613 GLN A CA 1
ATOM 4819 C C . GLN A 1 613 ? 13.815 -24.444 -30.260 1.00 90.50 613 GLN A C 1
ATOM 4821 O O . GLN A 1 613 ? 13.978 -23.276 -29.903 1.00 90.50 613 GLN A O 1
ATOM 4826 N N . LEU A 1 614 ? 12.744 -25.155 -29.934 1.00 88.94 614 LEU A N 1
ATOM 4827 C CA . LEU A 1 614 ? 11.717 -24.718 -29.003 1.00 88.94 614 LEU A CA 1
ATOM 4828 C C . LEU A 1 614 ? 11.785 -25.647 -27.793 1.00 88.94 614 LEU A C 1
ATOM 4830 O O . LEU A 1 614 ? 11.666 -26.862 -27.944 1.00 88.94 614 LEU A O 1
ATOM 4834 N N . ASN A 1 615 ? 12.022 -25.095 -26.603 1.00 87.19 615 ASN A N 1
ATOM 4835 C CA . ASN A 1 615 ? 12.162 -25.867 -25.364 1.00 87.19 615 ASN A CA 1
ATOM 4836 C C . ASN A 1 615 ? 13.243 -26.971 -25.448 1.00 87.19 615 ASN A C 1
ATOM 4838 O O . ASN A 1 615 ? 13.084 -28.053 -24.879 1.00 87.19 615 ASN A O 1
ATOM 4842 N N . GLY A 1 616 ? 14.323 -26.705 -26.199 1.00 82.31 616 GLY A N 1
ATOM 4843 C CA . GLY A 1 616 ? 15.480 -27.604 -26.336 1.00 82.31 616 GLY A CA 1
ATOM 4844 C C . GLY A 1 616 ? 15.270 -28.770 -27.293 1.00 82.31 616 GLY A C 1
ATOM 4845 O O . GLY A 1 616 ? 16.081 -29.693 -27.319 1.00 82.31 616 GLY A O 1
ATOM 4846 N N . GLN A 1 617 ? 14.176 -28.752 -28.055 1.00 85.81 617 GLN A N 1
ATOM 4847 C CA . GLN A 1 617 ? 13.896 -29.717 -29.110 1.00 85.81 617 GLN A CA 1
ATOM 4848 C C . GLN A 1 617 ? 13.880 -29.014 -30.472 1.00 85.81 617 GLN A C 1
ATOM 4850 O O . GLN A 1 617 ? 13.377 -27.888 -30.558 1.00 85.81 617 GLN A O 1
ATOM 4855 N N . PRO A 1 618 ? 14.402 -29.644 -31.542 1.00 87.50 618 PRO A N 1
ATOM 4856 C CA . PRO A 1 618 ? 14.247 -29.144 -32.905 1.00 87.50 618 PRO A CA 1
ATOM 4857 C C . PRO A 1 618 ? 12.782 -28.843 -33.214 1.00 87.50 618 PRO A C 1
ATOM 4859 O O . PRO A 1 618 ? 11.885 -29.597 -32.828 1.00 87.50 618 PRO A O 1
ATOM 4862 N N . VAL A 1 619 ? 12.529 -27.726 -33.892 1.00 87.06 619 VAL A N 1
ATOM 4863 C CA . VAL A 1 619 ? 11.157 -27.347 -34.229 1.00 87.06 619 VAL A CA 1
ATOM 4864 C C . VAL A 1 619 ? 10.592 -28.334 -35.263 1.00 87.06 619 VAL A C 1
ATOM 4866 O O . VAL A 1 619 ? 11.232 -28.554 -36.287 1.00 87.06 619 VAL A O 1
ATOM 4869 N N . PRO A 1 620 ? 9.385 -28.891 -35.053 1.00 79.94 620 PRO A N 1
ATOM 4870 C CA . PRO A 1 620 ? 8.817 -29.891 -35.956 1.00 79.94 620 PRO A CA 1
ATOM 4871 C C . PRO A 1 620 ? 8.298 -29.322 -37.287 1.00 79.94 620 PRO A C 1
ATOM 4873 O O . PRO A 1 620 ? 8.204 -30.068 -38.257 1.00 79.94 620 PRO A O 1
ATOM 4876 N N . SER A 1 621 ? 7.933 -28.036 -37.350 1.00 84.06 621 SER A N 1
ATOM 4877 C CA . SER A 1 621 ? 7.466 -27.381 -38.583 1.00 84.06 621 SER A CA 1
ATOM 4878 C C . SER A 1 621 ? 7.693 -25.859 -38.565 1.00 84.06 621 SER A C 1
ATOM 4880 O O . SER A 1 621 ? 7.591 -25.253 -37.494 1.00 84.06 621 SER A O 1
ATOM 4882 N N . PRO A 1 622 ? 7.902 -25.202 -39.719 1.00 83.19 622 PRO A N 1
ATOM 4883 C CA . PRO A 1 622 ? 7.903 -23.738 -39.862 1.00 83.19 622 PRO A CA 1
ATOM 4884 C C . PRO A 1 622 ? 6.717 -23.009 -39.206 1.00 83.19 622 PRO A C 1
ATOM 4886 O O . PRO A 1 622 ? 6.864 -21.916 -38.649 1.00 83.19 622 PRO A O 1
ATOM 4889 N N . GLU A 1 623 ? 5.545 -23.641 -39.223 1.00 86.12 623 GLU A N 1
ATOM 4890 C CA . GLU A 1 623 ? 4.271 -23.119 -38.726 1.00 86.12 623 GLU A CA 1
ATOM 4891 C C . GLU A 1 623 ? 4.045 -23.397 -37.234 1.00 86.12 623 GLU A C 1
ATOM 4893 O O . GLU A 1 623 ? 2.988 -23.051 -36.695 1.00 86.12 623 GLU A O 1
ATOM 4898 N N . THR A 1 624 ? 5.011 -24.018 -36.543 1.00 89.19 624 THR A N 1
ATOM 4899 C CA . THR A 1 624 ? 4.887 -24.322 -35.115 1.00 89.19 624 THR A CA 1
ATOM 4900 C C . THR A 1 624 ? 4.629 -23.038 -34.339 1.00 89.19 624 THR A C 1
ATOM 4902 O O . THR A 1 624 ? 5.435 -22.107 -34.354 1.00 89.19 624 THR A O 1
ATOM 4905 N N . LYS A 1 625 ? 3.477 -22.992 -33.668 1.00 91.31 625 LYS A N 1
ATOM 4906 C CA . LYS A 1 625 ? 3.034 -21.819 -32.920 1.00 91.31 625 LYS A CA 1
ATOM 4907 C C . LYS A 1 625 ? 3.734 -21.743 -31.575 1.00 91.31 625 LYS A C 1
ATOM 4909 O O . LYS A 1 625 ? 3.656 -22.689 -30.797 1.00 91.31 625 LYS A O 1
ATOM 4914 N N . VAL A 1 626 ? 4.341 -20.597 -31.287 1.00 90.06 626 VAL A N 1
ATOM 4915 C CA . VAL A 1 626 ? 5.006 -20.341 -30.003 1.00 90.06 626 VAL A CA 1
ATOM 4916 C C . VAL A 1 626 ? 3.960 -19.994 -28.939 1.00 90.06 626 VAL A C 1
ATOM 4918 O O . VAL A 1 626 ? 3.065 -19.179 -29.179 1.00 90.06 626 VAL A O 1
ATOM 4921 N N . GLN A 1 627 ? 4.054 -20.602 -27.759 1.00 89.56 627 GLN A N 1
ATOM 4922 C CA . GLN A 1 627 ? 3.129 -20.433 -26.639 1.00 89.56 627 GLN A CA 1
ATOM 4923 C C . GLN A 1 627 ? 3.770 -19.694 -25.461 1.00 89.56 627 GLN A C 1
ATOM 4925 O O . GLN A 1 627 ? 4.983 -19.518 -25.359 1.00 89.56 627 GLN A O 1
ATOM 4930 N N . ASN A 1 628 ? 2.929 -19.222 -24.538 1.00 84.50 628 ASN A N 1
ATOM 4931 C CA . ASN A 1 628 ? 3.419 -18.600 -23.313 1.00 84.50 628 ASN A CA 1
ATOM 4932 C C . ASN A 1 628 ? 4.203 -19.612 -22.463 1.00 84.50 628 ASN A C 1
ATOM 4934 O O . ASN A 1 628 ? 3.684 -20.682 -22.170 1.00 84.50 628 ASN A O 1
ATOM 4938 N N . GLY A 1 629 ? 5.409 -19.239 -22.031 1.00 81.38 629 GLY A N 1
ATOM 4939 C CA . GLY A 1 629 ? 6.306 -20.117 -21.271 1.00 81.38 629 GLY A CA 1
ATOM 4940 C C . GLY A 1 629 ? 7.339 -20.857 -22.124 1.00 81.38 629 GLY A C 1
ATOM 4941 O O . GLY A 1 629 ? 8.300 -21.372 -21.563 1.00 81.38 629 GLY A O 1
ATOM 4942 N N . ASP A 1 630 ? 7.203 -20.848 -23.454 1.00 87.00 630 ASP A N 1
ATOM 4943 C CA . ASP A 1 630 ? 8.209 -21.443 -24.332 1.00 87.00 630 ASP A CA 1
ATOM 4944 C C . ASP A 1 630 ? 9.527 -20.659 -24.304 1.00 87.00 630 ASP A C 1
ATOM 4946 O O . ASP A 1 630 ? 9.540 -19.422 -24.252 1.00 87.00 630 ASP A O 1
ATOM 4950 N N . ILE A 1 631 ? 10.637 -21.384 -24.425 1.00 86.75 631 ILE A N 1
ATOM 4951 C CA . ILE A 1 631 ? 11.967 -20.829 -24.668 1.00 86.75 631 ILE A CA 1
ATOM 4952 C C . ILE A 1 631 ? 12.368 -21.137 -26.105 1.00 86.75 631 ILE A C 1
ATOM 4954 O O . ILE A 1 631 ? 12.413 -22.293 -26.522 1.00 86.75 631 ILE A O 1
ATOM 4958 N N . ILE A 1 632 ? 12.687 -20.090 -26.858 1.00 90.12 632 ILE A N 1
ATOM 4959 C CA . ILE A 1 632 ? 13.242 -20.202 -28.203 1.00 90.12 632 ILE A CA 1
ATOM 4960 C C . ILE A 1 632 ? 14.763 -20.158 -28.081 1.00 90.12 632 ILE A C 1
ATOM 4962 O O . ILE A 1 632 ? 15.320 -19.196 -27.537 1.00 90.12 632 ILE A O 1
ATOM 4966 N N . SER A 1 633 ? 15.419 -21.180 -28.618 1.00 89.31 633 SER A N 1
ATOM 4967 C CA . SER A 1 633 ? 16.867 -21.265 -28.741 1.00 89.31 633 SER A CA 1
ATOM 4968 C C . SER A 1 633 ? 17.276 -21.183 -30.210 1.00 89.31 633 SER A C 1
ATOM 4970 O O . SER A 1 633 ? 16.697 -21.862 -31.052 1.00 89.31 633 SER A O 1
ATOM 4972 N N . HIS A 1 634 ? 18.285 -20.379 -30.535 1.00 88.88 634 HIS A N 1
ATOM 4973 C CA . HIS A 1 634 ? 18.883 -20.338 -31.873 1.00 88.88 634 HIS A CA 1
ATOM 4974 C C . HIS A 1 634 ? 20.403 -20.381 -31.758 1.00 88.88 634 HIS A C 1
ATOM 4976 O O . HIS A 1 634 ? 21.026 -19.423 -31.290 1.00 88.88 634 HIS A O 1
ATOM 4982 N N . THR A 1 635 ? 20.989 -21.500 -32.177 1.00 87.06 635 THR A N 1
ATOM 4983 C CA . THR A 1 635 ? 22.435 -21.698 -32.262 1.00 87.06 635 THR A CA 1
ATOM 4984 C C . THR A 1 635 ? 22.916 -21.285 -33.643 1.00 87.06 635 THR A C 1
ATOM 4986 O O . THR A 1 635 ? 22.483 -21.840 -34.646 1.00 87.06 635 THR A O 1
ATOM 4989 N N . LEU A 1 636 ? 23.826 -20.316 -33.705 1.00 83.50 636 LEU A N 1
ATOM 4990 C CA . LEU A 1 636 ? 24.391 -19.840 -34.964 1.00 83.50 636 LEU A CA 1
ATOM 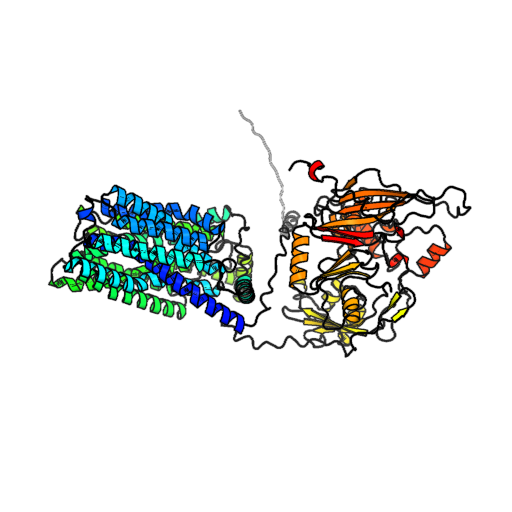4991 C C . LEU A 1 636 ? 25.907 -19.703 -34.889 1.00 83.50 636 LEU A C 1
ATOM 4993 O O . LEU A 1 636 ? 26.478 -19.484 -33.821 1.00 83.50 636 LEU A O 1
ATOM 4997 N N . HIS A 1 637 ? 26.553 -19.813 -36.046 1.00 83.75 637 HIS A N 1
ATOM 4998 C CA . HIS A 1 637 ? 27.978 -19.550 -36.196 1.00 83.75 637 HIS A CA 1
ATOM 4999 C C . HIS A 1 637 ? 28.188 -18.053 -36.446 1.00 83.75 637 HIS A C 1
ATOM 5001 O O . HIS A 1 637 ? 27.828 -17.514 -37.498 1.00 83.75 637 HIS A O 1
ATOM 5007 N N . ARG A 1 638 ? 28.696 -17.368 -35.425 1.00 83.00 638 ARG A N 1
ATOM 5008 C CA . ARG A 1 638 ? 28.733 -15.916 -35.310 1.00 83.00 638 ARG A CA 1
ATOM 5009 C C . ARG A 1 638 ? 30.018 -15.337 -35.884 1.00 83.00 638 ARG A C 1
ATOM 5011 O O . ARG A 1 638 ? 31.111 -15.792 -35.565 1.00 83.00 638 ARG A O 1
ATOM 5018 N N . HIS A 1 639 ? 29.850 -14.278 -36.672 1.00 83.38 639 HIS A N 1
ATOM 5019 C CA . HIS A 1 639 ? 30.920 -13.463 -37.245 1.00 83.38 639 HIS A CA 1
ATOM 5020 C C . HIS A 1 639 ? 30.741 -12.038 -36.736 1.00 83.38 639 HIS A C 1
ATOM 5022 O O . HIS A 1 639 ? 29.838 -11.330 -37.180 1.00 83.38 639 HIS A O 1
ATOM 5028 N N . GLU A 1 640 ? 31.533 -11.645 -35.741 1.00 86.50 640 GLU A N 1
ATOM 5029 C CA . GLU A 1 640 ? 31.476 -10.279 -35.221 1.00 86.50 640 GLU A CA 1
ATOM 5030 C C . GLU A 1 640 ? 32.257 -9.333 -36.139 1.00 86.50 640 GLU A C 1
ATOM 5032 O O . GLU A 1 640 ? 33.405 -9.637 -36.471 1.00 86.50 640 GLU A O 1
ATOM 5037 N N . PRO A 1 641 ? 31.693 -8.172 -36.519 1.00 85.50 641 PRO A N 1
ATOM 5038 C CA . PRO A 1 641 ? 32.455 -7.170 -37.245 1.00 85.50 641 PRO A CA 1
ATOM 5039 C C . PRO A 1 641 ? 33.649 -6.689 -36.402 1.00 85.50 641 PRO A C 1
ATOM 5041 O O . PRO A 1 641 ? 33.506 -6.539 -35.176 1.00 85.50 641 PRO A O 1
ATOM 5044 N N . PRO A 1 642 ? 34.809 -6.414 -37.023 1.00 88.75 642 PRO A N 1
ATOM 5045 C CA . PRO A 1 642 ? 35.940 -5.812 -36.331 1.00 88.75 642 PRO A CA 1
ATOM 5046 C C . PRO A 1 642 ? 35.566 -4.463 -35.704 1.00 88.75 642 PRO A C 1
ATOM 5048 O O . PRO A 1 642 ? 34.768 -3.698 -36.253 1.00 88.75 642 PRO A O 1
ATOM 5051 N N . VAL A 1 643 ? 36.155 -4.158 -34.549 1.00 91.12 643 VAL A N 1
ATOM 5052 C CA . VAL A 1 643 ? 36.045 -2.842 -33.891 1.00 91.12 643 VAL A CA 1
ATOM 5053 C C . VAL A 1 643 ? 37.430 -2.223 -33.747 1.00 91.12 643 VAL A C 1
ATOM 5055 O O . VAL A 1 643 ? 38.425 -2.865 -34.058 1.00 91.12 643 VAL A O 1
ATOM 5058 N N . THR A 1 644 ? 37.528 -0.976 -33.288 1.00 90.56 644 THR A N 1
ATOM 5059 C CA . THR A 1 644 ? 38.840 -0.355 -33.051 1.00 90.56 644 THR A CA 1
ATOM 5060 C C . THR A 1 644 ? 39.683 -1.155 -32.048 1.00 90.56 644 THR A C 1
ATOM 5062 O O . THR A 1 644 ? 39.172 -1.675 -31.051 1.00 90.56 644 THR A O 1
ATOM 5065 N N . ALA A 1 645 ? 40.989 -1.234 -32.304 1.00 90.25 645 ALA A N 1
ATOM 5066 C CA . ALA A 1 645 ? 41.976 -1.800 -31.387 1.00 90.25 645 ALA A CA 1
ATOM 5067 C C . ALA A 1 645 ? 42.354 -0.844 -30.245 1.00 90.25 645 ALA A C 1
ATOM 5069 O O . ALA A 1 645 ? 43.061 -1.257 -29.327 1.00 90.25 645 ALA A O 1
ATOM 5070 N N . GLN A 1 646 ? 41.878 0.410 -30.268 1.00 90.50 646 GLN A N 1
ATOM 5071 C CA . GLN A 1 646 ? 42.167 1.375 -29.207 1.00 90.50 646 GLN A CA 1
ATOM 5072 C C . GLN A 1 646 ? 41.781 0.818 -27.823 1.00 90.50 646 GLN A C 1
ATOM 5074 O O . GLN A 1 646 ? 40.688 0.255 -27.668 1.00 90.50 646 GLN A O 1
ATOM 5079 N N . PRO A 1 647 ? 42.659 0.958 -26.813 1.00 90.44 647 PRO A N 1
ATOM 5080 C CA . PRO A 1 647 ? 42.369 0.497 -25.464 1.00 90.44 647 PRO A CA 1
ATOM 5081 C C . PRO A 1 647 ? 41.236 1.315 -24.837 1.00 90.44 647 PRO A C 1
ATOM 5083 O O . PRO A 1 647 ? 41.010 2.478 -25.178 1.00 90.44 647 PRO A O 1
ATOM 5086 N N . ILE A 1 648 ? 40.523 0.706 -23.889 1.00 94.19 648 ILE A N 1
ATOM 5087 C CA . ILE A 1 648 ? 39.524 1.414 -23.088 1.00 94.19 648 ILE A CA 1
ATOM 5088 C C . ILE A 1 648 ? 40.275 2.212 -22.020 1.00 94.19 648 ILE A C 1
ATOM 5090 O O . ILE A 1 648 ? 40.777 1.647 -21.052 1.00 94.19 648 ILE A O 1
ATOM 5094 N N . GLY A 1 649 ? 40.377 3.528 -22.212 1.00 91.81 649 GLY A N 1
ATOM 5095 C CA . GLY A 1 649 ? 41.069 4.400 -21.264 1.00 91.81 649 GLY A CA 1
ATOM 5096 C C . GLY A 1 649 ? 40.318 4.480 -19.936 1.00 91.81 649 GLY A C 1
ATOM 5097 O O . GLY A 1 649 ? 39.097 4.620 -19.932 1.00 91.81 649 GLY A O 1
ATOM 5098 N N . ILE A 1 650 ? 41.029 4.423 -18.811 1.00 93.94 650 ILE A N 1
ATOM 5099 C CA . ILE A 1 650 ? 40.451 4.621 -17.475 1.00 93.94 650 ILE A CA 1
ATOM 5100 C C . ILE A 1 650 ? 40.734 6.062 -17.057 1.00 93.94 650 ILE A C 1
ATOM 5102 O O . ILE A 1 650 ? 41.885 6.450 -16.903 1.00 93.94 650 ILE A O 1
ATOM 5106 N N . VAL A 1 651 ? 39.674 6.848 -16.887 1.00 93.44 651 VAL A N 1
ATOM 5107 C CA . VAL A 1 651 ? 39.737 8.251 -16.445 1.00 93.44 651 VAL A CA 1
ATOM 5108 C C . VAL A 1 651 ? 39.821 8.321 -14.923 1.00 93.44 651 VAL A C 1
ATOM 5110 O O . VAL A 1 651 ? 40.545 9.135 -14.363 1.00 93.44 651 VAL A O 1
ATOM 5113 N N . HIS A 1 652 ? 39.065 7.461 -14.242 1.00 93.62 652 HIS A N 1
ATOM 5114 C CA . HIS A 1 652 ? 39.046 7.372 -12.787 1.00 93.62 652 HIS A CA 1
ATOM 5115 C C . HIS A 1 652 ? 38.565 5.988 -12.357 1.00 93.62 652 HIS A C 1
ATOM 5117 O O . HIS A 1 652 ? 37.695 5.409 -13.005 1.00 93.62 652 HIS A O 1
ATOM 5123 N N . GLU A 1 653 ? 39.075 5.464 -11.249 1.00 94.12 653 GLU A N 1
ATOM 5124 C CA . GLU A 1 653 ? 38.576 4.221 -10.671 1.00 94.12 653 GLU A CA 1
ATOM 5125 C C . GLU A 1 653 ? 38.652 4.247 -9.141 1.00 94.12 653 GLU A C 1
ATOM 5127 O O . GLU A 1 653 ? 39.700 4.544 -8.572 1.00 94.12 653 GLU A O 1
ATOM 5132 N N . ASP A 1 654 ? 37.540 3.895 -8.495 1.00 93.19 654 ASP A N 1
ATOM 5133 C CA . ASP A 1 654 ? 37.418 3.675 -7.055 1.00 93.19 654 ASP A CA 1
ATOM 5134 C C . ASP A 1 654 ? 36.843 2.267 -6.749 1.00 93.19 654 ASP A C 1
ATOM 5136 O O . ASP A 1 654 ? 36.714 1.405 -7.633 1.00 93.19 654 ASP A O 1
ATOM 5140 N N . ASP A 1 655 ? 36.523 1.984 -5.482 1.00 89.19 655 ASP A N 1
ATOM 5141 C CA . ASP A 1 655 ? 35.978 0.686 -5.048 1.00 89.19 655 ASP A CA 1
ATOM 5142 C C . ASP A 1 655 ? 34.619 0.348 -5.689 1.00 89.19 655 ASP A C 1
ATOM 5144 O O . ASP A 1 655 ? 34.278 -0.822 -5.888 1.00 89.19 655 ASP A O 1
ATOM 5148 N N . GLY A 1 656 ? 33.814 1.362 -6.008 1.00 89.31 656 GLY A N 1
ATOM 5149 C CA . GLY A 1 656 ? 32.458 1.218 -6.528 1.00 89.31 656 GLY A CA 1
ATOM 5150 C C . GLY A 1 656 ? 32.290 1.567 -8.004 1.00 89.31 656 GLY A C 1
ATOM 5151 O O . GLY A 1 656 ? 31.377 1.034 -8.638 1.00 89.31 656 GLY A O 1
ATOM 5152 N N . LEU A 1 657 ? 33.124 2.438 -8.562 1.00 93.31 657 LEU A N 1
ATOM 5153 C CA . LEU A 1 657 ? 32.909 3.091 -9.846 1.00 93.31 657 LEU A CA 1
ATOM 5154 C C . LEU A 1 657 ? 34.201 3.155 -10.663 1.00 93.31 657 LEU A C 1
ATOM 5156 O O . LEU A 1 657 ? 35.273 3.455 -10.153 1.00 93.31 657 LEU A O 1
ATOM 5160 N N . MET A 1 658 ? 34.073 2.908 -11.958 1.00 94.50 658 MET A N 1
ATOM 5161 C CA . MET A 1 658 ? 35.112 3.065 -12.962 1.00 94.50 658 MET A CA 1
ATOM 5162 C C . MET A 1 658 ? 34.581 3.990 -14.052 1.00 94.50 658 MET A C 1
ATOM 5164 O O . MET A 1 658 ? 33.559 3.717 -14.681 1.00 94.50 658 MET A O 1
ATOM 5168 N N . ILE A 1 659 ? 35.269 5.101 -14.262 1.00 95.81 659 ILE A N 1
ATOM 5169 C CA . ILE A 1 659 ? 34.998 6.052 -15.329 1.00 95.81 659 ILE A CA 1
ATOM 5170 C C . ILE A 1 659 ? 35.949 5.745 -16.467 1.00 95.81 659 ILE A C 1
ATOM 5172 O O . ILE A 1 659 ? 37.167 5.755 -16.285 1.00 95.81 659 ILE A O 1
ATOM 5176 N N . ILE A 1 660 ? 35.391 5.479 -17.639 1.00 95.75 660 ILE A N 1
ATOM 5177 C CA . ILE A 1 660 ? 36.159 5.135 -18.829 1.00 95.75 660 ILE A CA 1
ATOM 5178 C C . ILE A 1 660 ? 36.044 6.228 -19.889 1.00 95.75 660 ILE A C 1
ATOM 5180 O O . ILE A 1 660 ? 35.007 6.880 -20.018 1.00 95.75 660 ILE A O 1
ATOM 5184 N N . ASN A 1 661 ? 37.092 6.374 -20.691 1.00 95.88 661 ASN A N 1
ATOM 5185 C CA . ASN A 1 661 ? 37.046 7.020 -21.990 1.00 95.88 661 ASN A CA 1
ATOM 5186 C C . ASN A 1 661 ? 36.756 5.936 -23.031 1.00 95.88 661 ASN A C 1
ATOM 5188 O O . ASN A 1 661 ? 37.644 5.178 -23.431 1.00 95.88 661 ASN A O 1
ATOM 5192 N N . LYS A 1 662 ? 35.487 5.811 -23.429 1.00 95.56 662 LYS A N 1
ATOM 5193 C CA . LYS A 1 662 ? 35.078 4.807 -24.410 1.00 95.56 662 LYS A CA 1
ATOM 5194 C C . LYS A 1 662 ? 35.698 5.151 -25.771 1.00 95.56 662 LYS A C 1
ATOM 5196 O O . LYS A 1 662 ? 35.405 6.236 -26.284 1.00 95.56 662 LYS A O 1
ATOM 5201 N N . PRO A 1 663 ? 36.451 4.247 -26.420 1.00 93.88 663 PRO A N 1
ATOM 5202 C CA . PRO A 1 663 ? 36.914 4.484 -27.780 1.00 93.88 663 PRO A CA 1
ATOM 5203 C C . PRO A 1 663 ? 35.730 4.457 -28.760 1.00 93.88 663 PRO A C 1
ATOM 5205 O O . PRO A 1 663 ? 34.712 3.787 -28.529 1.00 93.88 663 PRO A O 1
ATOM 5208 N N . ALA A 1 664 ? 35.830 5.211 -29.853 1.00 90.88 664 ALA A N 1
ATOM 5209 C CA . ALA A 1 664 ? 34.802 5.214 -30.891 1.00 90.88 664 ALA A CA 1
ATOM 5210 C C . ALA A 1 664 ? 34.793 3.864 -31.629 1.00 90.88 664 ALA A C 1
ATOM 5212 O O . ALA A 1 664 ? 35.836 3.263 -31.847 1.00 90.88 664 ALA A O 1
ATOM 5213 N N . GLY A 1 665 ? 33.616 3.359 -31.992 1.00 88.12 665 GLY A N 1
ATOM 5214 C CA . GLY A 1 665 ? 33.475 2.153 -32.816 1.00 88.12 665 GLY A CA 1
ATOM 5215 C C . GLY A 1 665 ? 33.172 0.885 -32.029 1.00 88.12 665 GLY A C 1
ATOM 5216 O O . GLY A 1 665 ? 32.734 -0.094 -32.630 1.00 88.12 665 GLY A O 1
ATOM 5217 N N . VAL A 1 666 ? 33.303 0.924 -30.699 1.00 92.19 666 VAL A N 1
ATOM 5218 C CA . VAL A 1 666 ? 32.983 -0.193 -29.794 1.00 92.19 666 VAL A CA 1
ATOM 5219 C C . VAL A 1 666 ? 31.597 0.003 -29.155 1.00 92.19 666 VAL A C 1
ATOM 5221 O O . VAL A 1 666 ? 31.367 1.034 -28.515 1.00 92.19 666 VAL A O 1
ATOM 5224 N N . PRO A 1 667 ? 30.643 -0.933 -29.286 1.00 91.88 667 PRO A N 1
ATOM 5225 C CA . PRO A 1 667 ? 29.369 -0.873 -28.571 1.00 91.88 667 PRO A CA 1
ATOM 5226 C C . PRO A 1 667 ? 29.547 -1.114 -27.066 1.00 91.88 667 PRO A C 1
ATOM 5228 O O . PRO A 1 667 ? 30.478 -1.776 -26.624 1.00 91.88 667 PRO A O 1
ATOM 5231 N N . VAL A 1 668 ? 28.628 -0.586 -26.257 1.00 92.31 668 VAL A N 1
ATOM 5232 C CA . VAL A 1 668 ? 28.730 -0.670 -24.789 1.00 92.31 668 VAL A CA 1
ATOM 5233 C C . VAL A 1 668 ? 28.485 -2.086 -24.259 1.00 92.31 668 VAL A C 1
ATOM 5235 O O . VAL A 1 668 ? 29.233 -2.574 -23.423 1.00 92.31 668 VAL A O 1
ATOM 5238 N N . HIS A 1 669 ? 27.433 -2.741 -24.738 1.00 88.62 669 HIS A N 1
ATOM 5239 C CA . HIS A 1 669 ? 26.995 -4.068 -24.303 1.00 88.62 669 HIS A CA 1
ATOM 5240 C C . HIS A 1 669 ? 26.776 -4.955 -25.533 1.00 88.62 669 HIS A C 1
ATOM 5242 O O . HIS A 1 669 ? 26.585 -4.405 -26.625 1.00 88.62 669 HIS A O 1
ATOM 5248 N N . PRO A 1 670 ? 26.770 -6.292 -25.375 1.00 85.31 670 PRO A N 1
ATOM 5249 C CA . PRO A 1 670 ? 26.387 -7.210 -26.440 1.00 85.31 670 PRO A CA 1
ATOM 5250 C C . PRO A 1 670 ? 25.054 -6.799 -27.077 1.00 85.31 670 PRO A C 1
ATOM 5252 O O . PRO A 1 670 ? 24.022 -6.735 -26.406 1.00 85.31 670 PRO A O 1
ATOM 5255 N N . ALA A 1 671 ? 25.081 -6.467 -28.366 1.00 75.62 671 ALA A N 1
ATOM 5256 C CA . ALA A 1 671 ? 23.930 -5.968 -29.108 1.00 75.62 671 ALA A CA 1
ATOM 5257 C C . ALA A 1 671 ? 24.125 -6.164 -30.618 1.00 75.62 671 ALA A C 1
ATOM 5259 O O . ALA A 1 671 ? 25.199 -5.904 -31.169 1.00 75.62 671 ALA A O 1
ATOM 5260 N N . GLY A 1 672 ? 23.060 -6.581 -31.308 1.00 74.06 672 GLY A N 1
ATOM 5261 C CA . GLY A 1 672 ? 23.094 -6.836 -32.750 1.00 74.06 672 GLY A CA 1
ATOM 5262 C C . GLY A 1 672 ? 24.188 -7.842 -33.123 1.00 74.06 672 GLY A C 1
ATOM 5263 O O . GLY A 1 672 ? 24.266 -8.920 -32.533 1.00 74.06 672 GLY A O 1
ATOM 5264 N N . ARG A 1 673 ? 25.058 -7.463 -34.070 1.00 77.69 673 ARG A N 1
ATOM 5265 C CA . ARG A 1 673 ? 26.175 -8.295 -34.551 1.00 77.69 673 ARG A CA 1
ATOM 5266 C C . ARG A 1 673 ? 27.342 -8.404 -33.555 1.00 77.69 673 ARG A C 1
ATOM 5268 O O . ARG A 1 673 ? 28.136 -9.327 -33.680 1.00 77.69 673 ARG A O 1
ATOM 5275 N N . TYR A 1 674 ? 27.391 -7.587 -32.499 1.00 85.50 674 TYR A N 1
ATOM 5276 C CA . TYR A 1 674 ? 28.506 -7.531 -31.537 1.00 85.50 674 TYR A CA 1
ATOM 5277 C C . TYR A 1 674 ? 28.190 -8.224 -30.204 1.00 85.50 674 TYR A C 1
ATOM 5279 O O . TYR A 1 674 ? 27.079 -8.106 -29.679 1.00 85.50 674 TYR A O 1
ATOM 5287 N N . ASN A 1 675 ? 29.162 -8.940 -29.647 1.00 87.19 675 ASN A N 1
ATOM 5288 C CA . ASN A 1 675 ? 29.101 -9.583 -28.336 1.00 87.19 675 ASN A CA 1
ATOM 5289 C C . ASN A 1 675 ? 30.437 -9.450 -27.602 1.00 87.19 675 ASN A C 1
ATOM 5291 O O . ASN A 1 675 ? 30.533 -8.585 -26.731 1.00 87.19 675 ASN A O 1
ATOM 5295 N N . PHE A 1 676 ? 31.469 -10.206 -27.990 1.00 88.62 676 PHE A N 1
ATOM 5296 C CA . PHE A 1 676 ? 32.812 -10.052 -27.423 1.00 88.62 676 PHE A CA 1
ATOM 5297 C C . PHE A 1 676 ? 33.421 -8.698 -27.796 1.00 88.62 676 PHE A C 1
ATOM 5299 O O . PHE A 1 676 ? 34.031 -8.047 -26.957 1.00 88.62 676 PHE A O 1
ATOM 5306 N N . ASN A 1 677 ? 33.151 -8.186 -29.000 1.00 91.00 677 ASN A N 1
ATOM 5307 C CA . ASN A 1 677 ? 33.504 -6.821 -29.388 1.00 91.00 677 ASN A CA 1
ATOM 5308 C C . ASN A 1 677 ? 32.553 -5.783 -28.757 1.00 91.00 677 ASN A C 1
ATOM 5310 O O . ASN A 1 677 ? 31.933 -4.984 -29.455 1.00 91.00 677 ASN A O 1
ATOM 5314 N N . SER A 1 678 ? 32.419 -5.791 -27.429 1.00 92.62 678 SER A N 1
ATOM 5315 C CA . SER A 1 678 ? 31.701 -4.789 -26.637 1.00 92.62 678 SER A CA 1
ATOM 5316 C C . SER A 1 678 ? 32.517 -4.371 -25.415 1.00 92.62 678 SER A C 1
ATOM 5318 O O . SER A 1 678 ? 33.321 -5.147 -24.910 1.00 92.62 678 SER A O 1
ATOM 5320 N N . VAL A 1 679 ? 32.306 -3.154 -24.909 1.00 93.56 679 VAL A N 1
ATOM 5321 C CA . VAL A 1 679 ? 33.028 -2.619 -23.736 1.00 93.56 679 VAL A CA 1
ATOM 5322 C C . VAL A 1 679 ? 32.952 -3.570 -22.543 1.00 93.56 679 VAL A C 1
ATOM 5324 O O . VAL A 1 679 ? 33.968 -3.813 -21.901 1.00 93.56 679 VAL A O 1
ATOM 5327 N N . ILE A 1 680 ? 31.768 -4.125 -22.262 1.00 92.69 680 ILE A N 1
ATOM 5328 C CA . ILE A 1 680 ? 31.569 -5.085 -21.168 1.00 92.69 680 ILE A CA 1
ATOM 5329 C C . ILE A 1 680 ? 32.469 -6.307 -21.349 1.00 92.69 680 ILE A C 1
ATOM 5331 O O . ILE A 1 680 ? 33.258 -6.604 -20.460 1.00 92.69 680 ILE A O 1
ATOM 5335 N N . GLU A 1 681 ? 32.382 -7.006 -22.481 1.00 90.06 681 GLU A N 1
ATOM 5336 C CA . GLU A 1 681 ? 33.127 -8.257 -22.678 1.00 90.06 681 GLU A CA 1
ATOM 5337 C C . GLU A 1 681 ? 34.635 -8.031 -22.845 1.00 90.06 681 GLU A C 1
ATOM 5339 O O . GLU A 1 681 ? 35.437 -8.859 -22.411 1.00 90.06 681 GLU A O 1
ATOM 5344 N N . ILE A 1 682 ? 35.041 -6.879 -23.382 1.00 91.62 682 ILE A N 1
ATOM 5345 C CA . ILE A 1 682 ? 36.442 -6.455 -23.406 1.00 91.62 682 ILE A CA 1
ATOM 5346 C C . ILE A 1 682 ? 36.967 -6.281 -21.976 1.00 91.62 682 ILE A C 1
ATOM 5348 O O . ILE A 1 682 ? 37.957 -6.913 -21.615 1.00 91.62 682 ILE A O 1
ATOM 5352 N N . LEU A 1 683 ? 36.273 -5.508 -21.133 1.00 91.69 683 LEU A N 1
ATOM 5353 C CA . LEU A 1 683 ? 36.680 -5.295 -19.740 1.00 91.69 683 LEU A CA 1
ATOM 5354 C C . LEU A 1 683 ? 36.655 -6.595 -18.924 1.00 91.69 683 LEU A C 1
ATOM 5356 O O . LEU A 1 683 ? 37.527 -6.807 -18.083 1.00 91.69 683 LEU A O 1
ATOM 5360 N N . ARG A 1 684 ? 35.683 -7.484 -19.169 1.00 89.69 684 ARG A N 1
ATOM 5361 C CA . ARG A 1 684 ? 35.622 -8.814 -18.535 1.00 89.69 684 ARG A CA 1
ATOM 5362 C C . ARG A 1 684 ? 36.789 -9.699 -18.956 1.00 89.69 684 ARG A C 1
ATOM 5364 O O . ARG A 1 684 ? 37.354 -10.399 -18.123 1.00 89.69 684 ARG A O 1
ATOM 5371 N N . SER A 1 685 ? 37.176 -9.661 -20.227 1.00 87.62 685 SER A N 1
ATOM 5372 C CA . SER A 1 685 ? 38.348 -10.393 -20.705 1.00 87.62 685 SER A CA 1
ATOM 5373 C C . SER A 1 685 ? 39.651 -9.840 -20.126 1.00 87.62 685 SER A C 1
ATOM 5375 O O . SER A 1 685 ? 40.556 -10.617 -19.846 1.00 87.62 685 SER A O 1
ATOM 5377 N N . GLU A 1 686 ? 39.757 -8.522 -19.950 1.00 88.56 686 GLU A N 1
ATOM 5378 C CA . GLU A 1 686 ? 40.948 -7.866 -19.396 1.00 88.56 686 GLU A CA 1
ATOM 5379 C C . GLU A 1 686 ? 41.071 -8.059 -17.873 1.00 88.56 686 GLU A C 1
ATOM 5381 O O . GLU A 1 686 ? 42.182 -8.128 -17.353 1.00 88.56 686 GLU A O 1
ATOM 5386 N N . ARG A 1 687 ? 39.946 -8.168 -17.147 1.00 87.38 687 ARG A N 1
ATOM 5387 C CA . ARG A 1 687 ? 39.911 -8.231 -15.669 1.00 87.38 687 ARG A CA 1
ATOM 5388 C C . ARG A 1 687 ? 39.497 -9.577 -15.071 1.00 87.38 687 ARG A C 1
ATOM 5390 O O . ARG A 1 687 ? 39.499 -9.720 -13.851 1.00 87.38 687 ARG A O 1
ATOM 5397 N N . GLY A 1 688 ? 39.171 -10.559 -15.903 1.00 83.50 688 GLY A N 1
ATOM 5398 C CA . GLY A 1 688 ? 38.769 -11.900 -15.480 1.00 83.50 688 GLY A CA 1
ATOM 5399 C C . GLY A 1 688 ? 37.258 -12.074 -15.290 1.00 83.50 688 GLY A C 1
ATOM 5400 O O . GLY A 1 688 ? 36.485 -11.120 -15.232 1.00 83.50 688 GLY A O 1
ATOM 5401 N N . HIS A 1 689 ? 36.828 -13.338 -15.201 1.00 74.69 689 HIS A N 1
ATOM 5402 C CA . HIS A 1 689 ? 35.411 -13.726 -15.283 1.00 74.69 689 HIS A CA 1
ATOM 5403 C C . HIS A 1 689 ? 34.536 -13.168 -14.161 1.00 74.69 689 HIS A C 1
ATOM 5405 O O . HIS A 1 689 ? 33.357 -12.882 -14.378 1.00 74.69 689 HIS A O 1
ATOM 5411 N N . GLU A 1 690 ? 35.118 -13.040 -12.970 1.00 81.19 690 GLU A N 1
ATOM 5412 C CA . GLU A 1 690 ? 34.439 -12.572 -11.761 1.00 81.19 690 GLU A CA 1
ATOM 5413 C C . GLU A 1 690 ? 34.141 -11.071 -11.807 1.00 81.19 690 GLU A C 1
ATOM 5415 O O . GLU A 1 690 ? 33.248 -10.590 -11.107 1.00 81.19 690 GLU A O 1
ATOM 5420 N N . PHE A 1 691 ? 34.855 -10.320 -12.653 1.00 86.25 691 PHE A N 1
ATOM 5421 C CA . PHE A 1 691 ? 34.567 -8.914 -12.858 1.00 86.25 691 PHE A CA 1
ATOM 5422 C C . PHE A 1 691 ? 33.274 -8.770 -13.665 1.00 86.25 691 PHE A C 1
ATOM 5424 O O . PHE A 1 691 ? 33.190 -9.207 -14.810 1.00 86.25 691 PHE A O 1
ATOM 5431 N N . ASN A 1 692 ? 32.258 -8.142 -13.074 1.00 88.06 692 ASN A N 1
ATOM 5432 C CA . ASN A 1 692 ? 30.968 -7.909 -13.718 1.00 88.06 692 ASN A CA 1
ATOM 5433 C C . ASN A 1 692 ? 30.717 -6.397 -13.877 1.00 88.06 692 ASN A C 1
ATOM 5435 O O . ASN A 1 692 ? 30.144 -5.782 -12.974 1.00 88.06 692 ASN A O 1
ATOM 5439 N N . PRO A 1 693 ? 31.175 -5.772 -14.978 1.00 91.31 693 PRO A N 1
ATOM 5440 C CA . PRO A 1 693 ? 31.010 -4.339 -15.192 1.00 91.31 693 PRO A CA 1
ATOM 5441 C C . PRO A 1 693 ? 29.543 -3.985 -15.469 1.00 91.31 693 PRO A C 1
ATOM 5443 O O . PRO A 1 693 ? 28.930 -4.499 -16.404 1.00 91.31 693 PRO A O 1
ATOM 5446 N N . LEU A 1 694 ? 28.989 -3.061 -14.683 1.00 93.75 694 LEU A N 1
ATOM 5447 C CA . LEU A 1 694 ? 27.602 -2.603 -14.784 1.00 93.75 694 LEU A CA 1
ATOM 5448 C C . LEU A 1 694 ? 27.560 -1.193 -15.404 1.00 93.75 694 LEU A C 1
ATOM 5450 O O . LEU A 1 694 ? 27.839 -0.220 -14.703 1.00 93.75 694 LEU A O 1
ATOM 5454 N N . PRO A 1 695 ? 27.234 -1.025 -16.698 1.00 93.12 695 PRO A N 1
ATOM 5455 C CA . PRO A 1 695 ? 27.180 0.302 -17.312 1.00 93.12 695 PRO A CA 1
ATOM 5456 C C . PRO A 1 695 ? 26.030 1.148 -16.746 1.00 93.12 695 PRO A C 1
ATOM 5458 O O . PRO A 1 695 ? 24.870 0.748 -16.819 1.00 93.12 695 PRO A O 1
ATOM 5461 N N . CYS A 1 696 ? 26.335 2.346 -16.240 1.00 91.62 696 CYS A N 1
ATOM 5462 C CA . CYS A 1 696 ? 25.333 3.270 -15.680 1.00 91.62 696 CYS A CA 1
ATOM 5463 C C . CYS A 1 696 ? 24.795 4.270 -16.720 1.00 91.62 696 CYS A C 1
ATOM 5465 O O . CYS A 1 696 ? 23.699 4.806 -16.578 1.00 91.62 696 CYS A O 1
ATOM 5467 N N . ASN A 1 697 ? 25.550 4.530 -17.789 1.00 90.12 697 ASN A N 1
ATOM 5468 C CA . ASN A 1 697 ? 25.101 5.270 -18.970 1.00 90.12 697 ASN A CA 1
ATOM 5469 C C . ASN A 1 697 ? 25.578 4.568 -20.248 1.00 90.12 697 ASN A C 1
ATOM 5471 O O . ASN A 1 697 ? 26.442 3.693 -20.215 1.00 90.12 697 ASN A O 1
ATOM 5475 N N . ARG A 1 698 ? 24.999 4.945 -21.394 1.00 89.62 698 ARG A N 1
ATOM 5476 C CA . ARG A 1 698 ? 25.371 4.394 -22.702 1.00 89.62 698 ARG A CA 1
ATOM 5477 C C . ARG A 1 698 ? 25.684 5.516 -23.681 1.00 89.62 698 ARG A C 1
ATOM 5479 O O . ARG A 1 698 ? 24.910 6.465 -23.791 1.00 89.62 698 ARG A O 1
ATOM 5486 N N . LEU A 1 699 ? 26.795 5.363 -24.391 1.00 91.56 699 LEU A N 1
ATOM 5487 C CA . LEU A 1 699 ? 27.126 6.126 -25.590 1.00 91.56 699 LEU A CA 1
ATOM 5488 C C . LEU A 1 699 ? 26.838 5.261 -26.822 1.00 91.56 699 LEU A C 1
ATOM 5490 O O . LEU A 1 699 ? 26.942 4.032 -26.755 1.00 91.56 699 LEU A O 1
ATOM 5494 N N . ASP A 1 700 ? 26.492 5.893 -27.942 1.00 89.31 700 ASP A N 1
ATOM 5495 C CA . ASP A 1 700 ? 26.341 5.188 -29.216 1.00 89.31 700 ASP A CA 1
ATOM 5496 C C . ASP A 1 700 ? 27.671 4.539 -29.628 1.00 89.31 700 ASP A C 1
ATOM 5498 O O . ASP A 1 700 ? 28.749 5.003 -29.245 1.00 89.31 700 ASP A O 1
ATOM 5502 N N . ARG A 1 701 ? 27.613 3.479 -30.449 1.00 89.06 701 ARG A N 1
ATOM 5503 C CA . ARG A 1 701 ? 28.810 2.750 -30.918 1.00 89.06 701 ARG A CA 1
ATOM 5504 C C . ARG A 1 701 ? 29.885 3.707 -31.441 1.00 89.06 701 ARG A C 1
ATOM 5506 O O . ARG A 1 701 ? 31.036 3.607 -31.032 1.00 89.06 701 ARG A O 1
ATOM 5513 N N . LEU A 1 702 ? 29.493 4.647 -32.300 1.00 89.44 702 LEU A N 1
ATOM 5514 C CA . LEU A 1 702 ? 30.387 5.583 -32.991 1.00 89.44 702 LEU A CA 1
ATOM 5515 C C . LEU A 1 702 ? 30.856 6.764 -32.129 1.00 89.44 702 LEU A C 1
ATOM 5517 O O . LEU A 1 702 ? 31.770 7.478 -32.531 1.00 89.44 702 LEU A O 1
ATOM 5521 N N . THR A 1 703 ? 30.239 6.993 -30.971 1.00 93.56 703 THR A N 1
ATOM 5522 C CA . THR A 1 703 ? 30.572 8.104 -30.073 1.00 93.56 703 THR A CA 1
ATOM 5523 C C . THR A 1 703 ? 31.648 7.668 -29.082 1.00 93.56 703 THR A C 1
ATOM 5525 O O . THR A 1 703 ? 31.566 6.574 -28.518 1.00 93.56 703 THR A O 1
ATOM 5528 N N . SER A 1 704 ? 32.649 8.520 -28.860 1.00 95.00 704 SER A N 1
ATOM 5529 C CA . SER A 1 704 ? 33.695 8.316 -27.848 1.00 95.00 704 SER A CA 1
ATOM 5530 C C . SER A 1 704 ? 33.473 9.182 -26.605 1.00 95.00 704 SER A C 1
ATOM 5532 O O . SER A 1 704 ? 32.641 10.090 -26.627 1.00 95.00 704 SER A O 1
ATOM 5534 N N . GLY A 1 705 ? 34.209 8.915 -25.524 1.00 95.50 705 GLY A N 1
ATOM 5535 C CA . GLY A 1 705 ? 34.261 9.775 -24.335 1.00 95.50 705 GLY A CA 1
ATOM 5536 C C . GLY A 1 705 ? 33.751 9.137 -23.044 1.00 95.50 705 GLY A C 1
ATOM 5537 O O . GLY A 1 705 ? 33.644 7.914 -22.935 1.00 95.50 705 GLY A O 1
ATOM 5538 N N . VAL A 1 706 ? 33.460 9.987 -22.057 1.00 95.56 706 VAL A N 1
ATOM 5539 C CA . VAL A 1 706 ? 33.164 9.633 -20.663 1.00 95.56 706 VAL A CA 1
ATOM 5540 C C . VAL A 1 706 ? 31.966 8.686 -20.536 1.00 95.56 706 VAL A C 1
ATOM 5542 O O . VAL A 1 706 ? 30.837 8.996 -20.937 1.00 95.56 706 VAL A O 1
ATOM 5545 N N . MET A 1 707 ? 32.200 7.543 -19.890 1.00 94.94 707 MET A N 1
ATOM 5546 C CA . MET A 1 707 ? 31.174 6.566 -19.540 1.00 94.94 707 MET A CA 1
ATOM 5547 C C . MET A 1 707 ? 31.404 5.989 -18.137 1.00 94.94 707 MET A C 1
ATOM 5549 O O . MET A 1 707 ? 32.535 5.772 -17.714 1.00 94.94 707 MET A O 1
ATOM 5553 N N . PHE A 1 708 ? 30.316 5.729 -17.419 1.00 95.06 708 PHE A N 1
ATOM 5554 C CA . PHE A 1 708 ? 30.290 5.227 -16.051 1.00 95.06 708 PHE A CA 1
ATOM 5555 C C . PHE A 1 708 ? 30.062 3.714 -16.057 1.00 95.06 708 PHE A C 1
ATOM 5557 O O . PHE A 1 708 ? 29.042 3.237 -16.563 1.00 95.06 708 PHE A O 1
ATOM 5564 N N . ILE A 1 709 ? 30.981 2.973 -15.446 1.00 95.56 709 ILE A N 1
ATOM 5565 C CA . ILE A 1 709 ? 30.891 1.538 -15.182 1.00 95.56 709 ILE A CA 1
ATOM 5566 C C . ILE A 1 709 ? 30.903 1.335 -13.668 1.00 95.56 709 ILE A C 1
ATOM 5568 O O . ILE A 1 709 ? 31.911 1.555 -13.005 1.00 95.56 709 ILE A O 1
ATOM 5572 N N . ALA A 1 710 ? 29.792 0.903 -13.088 1.00 95.38 710 ALA A N 1
ATOM 5573 C CA . ALA A 1 710 ? 29.772 0.481 -11.698 1.00 95.38 710 ALA A CA 1
ATOM 5574 C C . ALA A 1 710 ? 30.364 -0.926 -11.543 1.00 95.38 710 ALA A C 1
ATOM 5576 O O . ALA A 1 710 ? 30.112 -1.828 -12.341 1.00 95.38 710 ALA A O 1
ATOM 5577 N N . LYS A 1 711 ? 31.130 -1.114 -10.470 1.00 92.19 711 LYS A N 1
ATOM 5578 C CA . LYS A 1 711 ? 31.766 -2.388 -10.099 1.00 92.19 711 LYS A CA 1
ATOM 5579 C C . LYS A 1 711 ? 30.858 -3.247 -9.212 1.00 92.19 711 LYS A C 1
ATOM 5581 O O . LYS A 1 711 ? 31.116 -4.427 -9.013 1.00 92.19 711 LYS A O 1
ATOM 5586 N N . ASN A 1 712 ? 29.793 -2.657 -8.659 1.00 89.88 712 ASN A N 1
ATOM 5587 C CA . ASN A 1 712 ? 28.796 -3.343 -7.841 1.00 89.88 712 ASN A CA 1
ATOM 5588 C C . ASN A 1 712 ? 27.401 -2.707 -7.978 1.00 89.88 712 ASN A C 1
ATOM 5590 O O . ASN A 1 712 ? 27.263 -1.541 -8.355 1.00 89.88 712 ASN A O 1
ATOM 5594 N N . LYS A 1 713 ? 26.358 -3.476 -7.633 1.00 87.00 713 LYS A N 1
ATOM 5595 C CA . LYS A 1 713 ? 24.943 -3.076 -7.776 1.00 87.00 713 LYS A CA 1
ATOM 5596 C C . LYS A 1 713 ? 24.629 -1.763 -7.043 1.00 87.00 713 LYS A C 1
ATOM 5598 O O . LYS A 1 713 ? 23.982 -0.894 -7.610 1.00 87.00 713 LYS A O 1
ATOM 5603 N N . LYS A 1 714 ? 25.172 -1.561 -5.835 1.00 85.69 714 LYS A N 1
ATOM 5604 C CA . LYS A 1 714 ? 24.946 -0.346 -5.028 1.00 85.69 714 LYS A CA 1
ATOM 5605 C C . LYS A 1 714 ? 25.482 0.921 -5.706 1.00 85.69 714 LYS A C 1
ATOM 5607 O O . LYS A 1 714 ? 24.835 1.966 -5.675 1.00 85.69 714 LYS A O 1
ATOM 5612 N N . ALA A 1 715 ? 26.672 0.851 -6.302 1.00 87.00 715 ALA A N 1
ATOM 5613 C CA . ALA A 1 715 ? 27.236 1.966 -7.053 1.00 87.00 715 ALA A CA 1
ATOM 5614 C C . ALA A 1 715 ? 26.455 2.229 -8.350 1.00 87.00 715 ALA A C 1
ATOM 5616 O O . ALA A 1 715 ? 26.247 3.394 -8.692 1.00 87.00 715 ALA A O 1
ATOM 5617 N N . ALA A 1 716 ? 25.981 1.170 -9.020 1.00 88.75 716 ALA A N 1
ATOM 5618 C CA . ALA A 1 716 ? 25.144 1.280 -10.214 1.00 88.75 716 ALA A CA 1
ATOM 5619 C C . ALA A 1 716 ? 23.835 2.018 -9.909 1.00 88.75 716 ALA A C 1
ATOM 5621 O O . ALA A 1 716 ? 23.489 2.966 -10.610 1.00 88.75 716 ALA A O 1
ATOM 5622 N N . GLU A 1 717 ? 23.159 1.637 -8.822 1.00 86.12 717 GLU A N 1
ATOM 5623 C CA . GLU A 1 717 ? 21.938 2.285 -8.330 1.00 86.12 717 GLU A CA 1
ATOM 5624 C C . GLU A 1 717 ? 22.182 3.772 -8.045 1.00 86.12 717 GLU A C 1
ATOM 5626 O O . GLU A 1 717 ? 21.513 4.620 -8.624 1.00 86.12 717 GLU A O 1
ATOM 5631 N N . ARG A 1 718 ? 23.223 4.107 -7.269 1.00 86.62 718 ARG A N 1
ATOM 5632 C CA . ARG A 1 718 ? 23.566 5.502 -6.935 1.00 86.62 718 ARG A CA 1
ATOM 5633 C C . ARG A 1 718 ? 23.765 6.388 -8.171 1.00 86.62 718 ARG A C 1
ATOM 5635 O O . ARG A 1 718 ? 23.272 7.512 -8.199 1.00 86.62 718 ARG A O 1
ATOM 5642 N N . VAL A 1 719 ? 24.522 5.921 -9.167 1.00 85.81 719 VAL A N 1
ATOM 5643 C CA . VAL A 1 719 ? 24.793 6.710 -10.385 1.00 85.81 719 VAL A CA 1
ATOM 5644 C C . VAL A 1 719 ? 23.551 6.786 -11.274 1.00 85.81 719 VAL A C 1
ATOM 5646 O O . VAL A 1 719 ? 23.278 7.832 -11.861 1.00 85.81 719 VAL A O 1
ATOM 5649 N N . THR A 1 720 ? 22.770 5.706 -11.341 1.00 85.19 720 THR A N 1
ATOM 5650 C CA . THR A 1 720 ? 21.500 5.675 -12.079 1.00 85.19 720 THR A CA 1
ATOM 5651 C C . THR A 1 720 ? 20.500 6.668 -11.487 1.00 85.19 720 THR A C 1
ATOM 5653 O O . THR A 1 720 ? 19.927 7.458 -12.236 1.00 85.19 720 THR A O 1
ATOM 5656 N N . ASP A 1 721 ? 20.374 6.719 -10.159 1.00 85.00 721 ASP A N 1
ATOM 5657 C CA . ASP A 1 721 ? 19.519 7.677 -9.452 1.00 85.00 721 ASP A CA 1
ATOM 5658 C C . ASP A 1 721 ? 19.922 9.128 -9.762 1.00 85.00 721 ASP A C 1
ATOM 5660 O O . ASP A 1 721 ? 19.064 9.957 -10.061 1.00 85.00 721 ASP A O 1
ATOM 5664 N N . GLN A 1 722 ? 21.226 9.441 -9.779 1.00 83.12 722 GLN A N 1
ATOM 5665 C CA . GLN A 1 722 ? 21.728 10.778 -10.145 1.00 83.12 722 GLN A CA 1
ATOM 5666 C C . GLN A 1 722 ? 21.422 11.146 -11.606 1.00 83.12 722 GLN A C 1
ATOM 5668 O O . GLN A 1 722 ? 21.035 12.277 -11.915 1.00 83.12 722 GLN A O 1
ATOM 5673 N N . LEU A 1 723 ? 21.563 10.188 -12.527 1.00 82.44 723 LEU A N 1
ATOM 5674 C CA . LEU A 1 723 ? 21.231 10.388 -13.938 1.00 82.44 723 LEU A CA 1
ATOM 5675 C C . LEU A 1 723 ? 19.719 10.582 -14.148 1.00 82.44 723 LEU A C 1
ATOM 5677 O O . LEU A 1 723 ? 19.333 11.419 -14.968 1.00 82.44 723 LEU A O 1
ATOM 5681 N N . MET A 1 724 ? 18.873 9.857 -13.405 1.00 79.06 724 MET A N 1
ATOM 5682 C CA . MET A 1 724 ? 17.408 9.984 -13.452 1.00 79.06 724 MET A CA 1
ATOM 5683 C C . MET A 1 724 ? 16.919 11.291 -12.832 1.00 79.06 724 MET A C 1
ATOM 5685 O O . MET A 1 724 ? 16.082 11.969 -13.430 1.00 79.06 724 MET A O 1
ATOM 5689 N N . ALA A 1 725 ? 17.502 11.694 -11.701 1.00 82.19 725 ALA A N 1
ATOM 5690 C CA . ALA A 1 725 ? 17.227 12.969 -11.042 1.00 82.19 725 ALA A CA 1
ATOM 5691 C C . ALA A 1 725 ? 17.726 14.190 -11.841 1.00 82.19 725 ALA A C 1
ATOM 5693 O O . ALA A 1 725 ? 17.467 15.326 -11.452 1.00 82.19 725 ALA A O 1
ATOM 5694 N N . ARG A 1 726 ? 18.431 13.971 -12.966 1.00 82.19 726 ARG A N 1
ATOM 5695 C CA . ARG A 1 726 ? 19.028 15.011 -13.824 1.00 82.19 726 ARG A CA 1
ATOM 5696 C C . ARG A 1 726 ? 19.999 15.931 -13.077 1.00 82.19 726 ARG A C 1
ATOM 5698 O O . ARG A 1 726 ? 20.202 17.072 -13.481 1.00 82.19 726 ARG A O 1
ATOM 5705 N N . THR A 1 727 ? 20.646 15.421 -12.031 1.00 84.12 727 THR A N 1
ATOM 5706 C CA . THR A 1 727 ? 21.673 16.163 -11.286 1.00 84.12 727 THR A CA 1
ATOM 5707 C C . THR A 1 727 ? 23.043 16.093 -11.959 1.00 84.12 727 THR A C 1
ATOM 5709 O O . THR A 1 727 ? 23.967 16.766 -11.526 1.00 84.12 727 THR A O 1
ATOM 5712 N N . VAL A 1 728 ? 23.194 15.322 -13.042 1.00 88.44 728 VAL A N 1
ATOM 5713 C CA . VAL A 1 728 ? 24.447 15.213 -13.805 1.00 88.44 728 VAL A CA 1
ATOM 5714 C C . VAL A 1 728 ? 24.438 16.156 -15.007 1.00 88.44 728 VAL A C 1
ATOM 5716 O O . VAL A 1 728 ? 23.656 15.979 -15.946 1.00 88.44 728 VAL A O 1
ATOM 5719 N N . ARG A 1 729 ? 25.363 17.117 -15.017 1.00 90.75 729 ARG A N 1
ATOM 5720 C CA . ARG A 1 729 ? 25.642 18.002 -16.153 1.00 90.75 729 ARG A CA 1
ATOM 5721 C C . ARG A 1 729 ? 26.541 17.276 -17.149 1.00 90.75 729 ARG A C 1
ATOM 5723 O O . ARG A 1 729 ? 27.549 16.693 -16.761 1.00 90.75 729 ARG A O 1
ATOM 5730 N N . LYS A 1 730 ? 26.171 17.310 -18.431 1.00 93.00 730 LYS A N 1
ATOM 5731 C CA . LYS A 1 730 ? 26.888 16.622 -19.513 1.00 93.00 730 LYS A CA 1
ATOM 5732 C C . LYS A 1 730 ? 27.373 17.630 -20.539 1.00 93.00 730 LYS A C 1
ATOM 5734 O O . LYS A 1 730 ? 26.615 18.506 -20.957 1.00 93.00 730 LYS A O 1
ATOM 5739 N N . GLU A 1 731 ? 28.603 17.459 -20.988 1.00 93.94 731 GLU A N 1
ATOM 5740 C CA . GLU A 1 731 ? 29.218 18.281 -22.016 1.00 93.94 731 GLU A CA 1
ATOM 5741 C C . GLU A 1 731 ? 29.863 17.400 -23.084 1.00 93.94 731 GLU A C 1
ATOM 5743 O O . GLU A 1 731 ? 30.576 16.438 -22.794 1.00 93.94 731 GLU A O 1
ATOM 5748 N N . TYR A 1 732 ? 29.586 17.751 -24.334 1.00 96.25 732 TYR A N 1
ATOM 5749 C CA . TYR A 1 732 ? 30.090 17.084 -25.521 1.00 96.25 732 TYR A CA 1
ATOM 5750 C C . TYR A 1 732 ? 30.802 18.088 -26.421 1.00 96.25 732 TYR A C 1
ATOM 5752 O O . TYR A 1 732 ? 30.509 19.284 -26.394 1.00 96.25 732 TYR A O 1
ATOM 5760 N N . VAL A 1 733 ? 31.692 17.587 -27.266 1.00 95.81 733 VAL A N 1
ATOM 5761 C CA . VAL A 1 733 ? 32.303 18.339 -28.363 1.00 95.81 733 VAL A CA 1
ATOM 5762 C C . VAL A 1 733 ? 31.932 17.659 -29.673 1.00 95.81 733 VAL A C 1
ATOM 5764 O O . VAL A 1 733 ? 31.926 16.429 -29.747 1.00 95.81 733 VAL A O 1
ATOM 5767 N N . ALA A 1 734 ? 31.598 18.451 -30.688 1.00 96.38 734 ALA A N 1
ATOM 5768 C CA . ALA A 1 734 ? 31.273 17.975 -32.024 1.00 96.38 734 ALA A CA 1
ATOM 5769 C C . ALA A 1 734 ? 32.002 18.790 -33.098 1.00 96.38 734 ALA A C 1
ATOM 5771 O O . ALA A 1 734 ? 32.173 19.999 -32.939 1.00 96.38 734 ALA A O 1
ATOM 5772 N N . ARG A 1 735 ? 32.392 18.148 -34.205 1.00 93.81 735 ARG A N 1
ATOM 5773 C CA . ARG A 1 735 ? 32.841 18.836 -35.427 1.00 93.81 735 ARG A CA 1
ATOM 5774 C C . ARG A 1 735 ? 31.703 18.845 -36.436 1.00 93.81 735 ARG A C 1
ATOM 5776 O O . ARG A 1 735 ? 31.206 17.784 -36.813 1.00 93.81 735 ARG A O 1
ATOM 5783 N N . VAL A 1 736 ? 31.294 20.034 -36.858 1.00 93.69 736 VAL A N 1
ATOM 5784 C CA . VAL A 1 736 ? 30.104 20.244 -37.692 1.00 93.69 736 VAL A CA 1
ATOM 5785 C C . VAL A 1 736 ? 30.450 20.924 -39.008 1.00 93.69 736 VAL A C 1
ATOM 5787 O O . VAL A 1 736 ? 31.448 21.644 -39.091 1.00 93.69 736 VAL A O 1
ATOM 5790 N N . LYS A 1 737 ? 29.633 20.691 -40.040 1.00 89.06 737 LYS A N 1
ATOM 5791 C CA . LYS A 1 737 ? 29.790 21.346 -41.348 1.00 89.06 737 LYS A CA 1
ATOM 5792 C C . LYS A 1 737 ? 29.498 22.847 -41.267 1.00 89.06 737 LYS A C 1
ATOM 5794 O O . LYS A 1 737 ? 28.544 23.271 -40.609 1.00 89.06 737 LYS A O 1
ATOM 5799 N N . GLY A 1 738 ? 30.306 23.628 -41.978 1.00 89.06 738 GLY A N 1
ATOM 5800 C CA . GLY A 1 738 ? 30.142 25.066 -42.135 1.00 89.06 738 GLY A CA 1
ATOM 5801 C C . GLY A 1 738 ? 30.527 25.888 -40.909 1.00 89.06 738 GLY A C 1
ATOM 5802 O O . GLY A 1 738 ? 31.086 25.396 -39.921 1.00 89.06 738 GLY A O 1
ATOM 5803 N N . GLU A 1 739 ? 30.214 27.175 -41.000 1.00 91.94 739 GLU A N 1
ATOM 5804 C CA . GLU A 1 739 ? 30.408 28.151 -39.937 1.00 91.94 739 GLU A CA 1
ATOM 5805 C C . GLU A 1 739 ? 29.203 28.148 -38.986 1.00 91.94 739 GLU A C 1
ATOM 5807 O O . GLU A 1 739 ? 28.127 28.624 -39.337 1.00 91.94 739 GLU A O 1
ATOM 5812 N N . PHE A 1 740 ? 29.369 27.593 -37.782 1.00 93.25 740 PHE A N 1
ATOM 5813 C CA . PHE A 1 740 ? 28.318 27.601 -36.762 1.00 93.25 740 PHE A CA 1
ATOM 5814 C C . PHE A 1 740 ? 28.129 29.035 -36.229 1.00 93.25 740 PHE A C 1
ATOM 5816 O O . PHE A 1 740 ? 29.114 29.774 -36.164 1.00 93.25 740 PHE A O 1
ATOM 5823 N N . PRO A 1 741 ? 26.922 29.461 -35.822 1.00 92.62 741 PRO A N 1
ATOM 5824 C CA . PRO A 1 741 ? 26.716 30.819 -35.319 1.00 92.62 741 PRO A CA 1
ATOM 5825 C C . PRO A 1 741 ? 27.556 31.154 -34.073 1.00 92.62 741 PRO A C 1
ATOM 5827 O O . PRO A 1 741 ? 27.871 30.279 -33.260 1.00 92.62 741 PRO A O 1
ATOM 5830 N N . GLU A 1 742 ? 27.900 32.435 -33.912 1.00 84.25 742 GLU A N 1
ATOM 5831 C CA . GLU A 1 742 ? 28.516 32.953 -32.684 1.00 84.25 742 GLU A CA 1
ATOM 5832 C C . GLU A 1 742 ? 27.505 33.082 -31.538 1.00 84.25 742 GLU A C 1
ATOM 5834 O O . GLU A 1 742 ? 26.310 33.277 -31.755 1.00 84.25 742 GLU A O 1
ATOM 5839 N N . GLY A 1 743 ? 28.002 33.007 -30.301 1.00 81.94 743 GLY A N 1
ATOM 5840 C CA . GLY A 1 743 ? 27.176 33.061 -29.094 1.00 81.94 743 GLY A CA 1
ATOM 5841 C C . GLY A 1 743 ? 26.586 31.707 -28.685 1.00 81.94 743 GLY A C 1
ATOM 5842 O O . GLY A 1 743 ? 26.970 30.652 -29.196 1.00 81.94 743 GLY A O 1
ATOM 5843 N N . ASP A 1 744 ? 25.685 31.744 -27.702 1.00 86.62 744 ASP A N 1
ATOM 5844 C CA . ASP A 1 744 ? 24.981 30.556 -27.220 1.00 86.62 744 ASP A CA 1
ATOM 5845 C C . ASP A 1 744 ? 23.721 30.326 -28.070 1.00 86.62 744 ASP A C 1
ATOM 5847 O O . ASP A 1 744 ? 22.794 31.137 -28.074 1.00 86.62 744 ASP A O 1
ATOM 5851 N N . VAL A 1 745 ? 23.677 29.201 -28.785 1.00 93.19 745 VAL A N 1
ATOM 5852 C CA . VAL A 1 745 ? 22.546 28.792 -29.628 1.00 93.19 745 VAL A CA 1
ATOM 5853 C C . VAL A 1 745 ? 21.738 27.726 -28.896 1.00 93.19 745 VAL A C 1
ATOM 5855 O O . VAL A 1 745 ? 22.251 26.650 -28.585 1.00 93.19 745 VAL A O 1
ATOM 5858 N N . VAL A 1 746 ? 20.459 27.993 -28.633 1.00 94.56 746 VAL A N 1
ATOM 5859 C CA . VAL A 1 746 ? 19.556 27.048 -27.959 1.00 94.56 746 VAL A CA 1
ATOM 5860 C C . VAL A 1 746 ? 18.638 26.386 -28.985 1.00 94.56 746 VAL A C 1
ATOM 5862 O O . VAL A 1 746 ? 17.949 27.067 -29.739 1.00 94.56 746 VAL A O 1
ATOM 5865 N N . CYS A 1 747 ? 18.605 25.052 -29.000 1.00 94.62 747 CYS A N 1
ATOM 5866 C CA . CYS A 1 747 ? 17.656 24.273 -29.795 1.00 94.62 747 CYS A CA 1
ATOM 5867 C C . CYS A 1 747 ? 16.704 23.512 -28.865 1.00 94.62 747 CYS A C 1
ATOM 5869 O O . CYS A 1 747 ? 17.141 22.661 -28.086 1.00 94.62 747 CYS A O 1
ATOM 5871 N N . GLU A 1 748 ? 15.409 23.826 -28.948 1.00 96.00 748 GLU A N 1
ATOM 5872 C CA . GLU A 1 748 ? 14.338 23.258 -28.103 1.00 96.00 748 GLU A CA 1
ATOM 5873 C C . GLU A 1 748 ? 13.403 22.329 -28.888 1.00 96.00 748 GLU A C 1
ATOM 5875 O O . GLU A 1 748 ? 12.276 22.047 -28.486 1.00 96.00 748 GLU A O 1
ATOM 5880 N N . GLN A 1 749 ? 13.861 21.866 -30.051 1.00 95.69 749 GLN A N 1
ATOM 5881 C CA . GLN A 1 749 ? 13.019 21.115 -30.963 1.00 95.69 749 GLN A CA 1
ATOM 5882 C C . GLN A 1 749 ? 12.729 19.696 -30.437 1.00 95.69 749 GLN A C 1
ATOM 5884 O O . GLN A 1 749 ? 13.677 18.953 -30.149 1.00 95.69 749 GLN A O 1
ATOM 5889 N N . PRO A 1 750 ? 11.450 19.285 -30.337 1.00 94.69 750 PRO A N 1
ATOM 5890 C CA . PRO A 1 750 ? 11.061 17.953 -29.881 1.00 94.69 750 PRO A CA 1
ATOM 5891 C C . PRO A 1 750 ? 11.510 16.857 -30.854 1.00 94.69 750 PRO A C 1
ATOM 5893 O O . PRO A 1 750 ? 11.486 17.036 -32.070 1.00 94.69 750 PRO A O 1
ATOM 5896 N N . ILE A 1 751 ? 11.907 15.699 -30.318 1.00 93.94 751 ILE A N 1
ATOM 5897 C CA . ILE A 1 751 ? 12.476 14.585 -31.092 1.00 93.94 751 ILE A CA 1
ATOM 5898 C C . ILE A 1 751 ? 11.566 13.362 -31.016 1.00 93.94 751 ILE A C 1
ATOM 5900 O O . ILE A 1 751 ? 11.225 12.890 -29.927 1.00 93.94 751 ILE A O 1
ATOM 5904 N N . LEU A 1 752 ? 11.232 12.804 -32.178 1.00 91.94 752 LEU A N 1
ATOM 5905 C CA . LEU A 1 752 ? 10.507 11.544 -32.314 1.00 91.94 752 LEU A CA 1
ATOM 5906 C C . LEU A 1 752 ? 11.400 10.480 -32.961 1.00 91.94 752 LEU A C 1
ATOM 5908 O O . LEU A 1 752 ? 12.169 10.758 -33.884 1.00 91.94 752 LEU A O 1
ATOM 5912 N N . GLN A 1 753 ? 11.268 9.244 -32.486 1.00 90.81 753 GLN A N 1
ATOM 5913 C CA . GLN A 1 753 ? 11.864 8.082 -33.132 1.00 90.81 753 GLN A CA 1
ATOM 5914 C C . GLN A 1 753 ? 10.980 7.669 -34.312 1.00 90.81 753 GLN A C 1
ATOM 5916 O O . GLN A 1 753 ? 9.898 7.130 -34.104 1.00 90.81 753 GLN A O 1
ATOM 5921 N N . ILE A 1 754 ? 11.444 7.937 -35.533 1.00 87.75 754 ILE A N 1
ATOM 5922 C CA . ILE A 1 754 ? 10.704 7.648 -36.770 1.00 87.75 754 ILE A CA 1
ATOM 5923 C C . ILE A 1 754 ? 10.803 6.164 -37.102 1.00 87.75 754 ILE A C 1
ATOM 5925 O O . ILE A 1 754 ? 9.804 5.494 -37.332 1.00 87.75 754 ILE A O 1
ATOM 5929 N N . SER A 1 755 ? 12.024 5.628 -37.068 1.00 80.56 755 SER A N 1
ATOM 5930 C CA . SER A 1 755 ? 12.271 4.223 -37.369 1.00 80.56 755 SER A CA 1
ATOM 5931 C C . SER A 1 755 ? 13.223 3.626 -36.345 1.00 80.56 755 SER A C 1
ATOM 5933 O O . SER A 1 755 ? 14.439 3.827 -36.438 1.00 80.56 755 SER A O 1
ATOM 5935 N N . PRO A 1 756 ? 12.710 2.840 -35.383 1.00 71.31 756 PRO A N 1
ATOM 5936 C CA . PRO A 1 756 ? 13.556 2.033 -34.512 1.00 71.31 756 PRO A CA 1
ATOM 5937 C C . PRO A 1 756 ? 14.444 1.070 -35.309 1.00 71.31 756 PRO A C 1
ATOM 5939 O O . PRO A 1 756 ? 15.586 0.841 -34.926 1.00 71.31 756 PRO A O 1
ATOM 5942 N N . LYS A 1 757 ? 13.937 0.568 -36.447 1.00 67.81 757 LYS A N 1
ATOM 5943 C CA . LYS A 1 757 ? 14.635 -0.354 -37.356 1.00 67.81 757 LYS A CA 1
ATOM 5944 C C . LYS A 1 757 ? 15.900 0.262 -37.959 1.00 67.81 757 LYS A C 1
ATOM 5946 O O . LYS A 1 757 ? 16.906 -0.427 -38.063 1.00 67.81 757 LYS A O 1
ATOM 5951 N N . LEU A 1 758 ? 15.839 1.530 -38.369 1.00 70.25 758 LEU A N 1
ATOM 5952 C CA . LEU A 1 758 ? 16.948 2.230 -39.032 1.00 70.25 758 LEU A CA 1
ATOM 5953 C C . LEU A 1 758 ? 17.747 3.133 -38.078 1.00 70.25 758 LEU A C 1
ATOM 5955 O O . LEU A 1 758 ? 18.675 3.814 -38.503 1.00 70.25 758 LEU A O 1
ATOM 5959 N N . GLY A 1 759 ? 17.376 3.185 -36.793 1.00 76.06 759 GLY A N 1
ATOM 5960 C CA . GLY A 1 759 ? 17.963 4.127 -35.836 1.00 76.06 759 GLY A CA 1
ATOM 5961 C C . GLY A 1 759 ? 17.679 5.598 -36.174 1.00 76.06 759 GLY A C 1
ATOM 5962 O O . GLY A 1 759 ? 18.427 6.480 -35.750 1.00 76.06 759 GLY A O 1
ATOM 5963 N N . LEU A 1 760 ? 16.617 5.875 -36.938 1.00 86.44 760 LEU A N 1
ATOM 5964 C CA . LEU A 1 760 ? 16.283 7.212 -37.424 1.00 86.44 760 LEU A CA 1
ATOM 5965 C C . LEU A 1 760 ? 15.419 7.966 -36.406 1.00 86.44 760 LEU A C 1
ATOM 5967 O O . LEU A 1 760 ? 14.296 7.562 -36.096 1.00 86.44 760 LEU A O 1
ATOM 5971 N N . ASN A 1 761 ? 15.939 9.095 -35.931 1.00 92.50 761 ASN A N 1
ATOM 5972 C CA . ASN A 1 761 ? 15.226 10.076 -35.108 1.00 92.50 761 ASN A CA 1
ATOM 5973 C C . ASN A 1 761 ? 15.165 11.415 -35.850 1.00 92.50 761 ASN A C 1
ATOM 5975 O O . ASN A 1 761 ? 16.160 11.783 -36.473 1.00 92.50 761 ASN A O 1
ATOM 5979 N N . ARG A 1 762 ? 14.042 12.138 -35.766 1.00 93.00 762 ARG A N 1
ATOM 5980 C CA . ARG A 1 762 ? 13.840 13.446 -36.419 1.00 93.00 762 ARG A CA 1
ATOM 5981 C C . ARG A 1 762 ? 13.096 14.421 -35.509 1.00 93.00 762 ARG A C 1
ATOM 5983 O O . ARG A 1 762 ? 12.457 14.012 -34.537 1.00 93.00 762 ARG A O 1
ATOM 5990 N N . VAL A 1 763 ? 13.170 15.709 -35.844 1.00 92.75 763 VAL A N 1
ATOM 5991 C CA . VAL A 1 763 ? 12.372 16.753 -35.192 1.00 92.75 763 VAL A CA 1
ATOM 5992 C C . VAL A 1 763 ? 10.904 16.611 -35.591 1.00 92.75 763 VAL A C 1
ATOM 5994 O O . VAL A 1 763 ? 10.583 16.595 -36.779 1.00 92.75 763 VAL A O 1
ATOM 5997 N N . ARG A 1 764 ? 10.005 16.508 -34.610 1.00 89.50 764 ARG A N 1
ATOM 5998 C CA . ARG A 1 764 ? 8.555 16.392 -34.831 1.00 89.50 764 ARG A CA 1
ATOM 5999 C C . ARG A 1 764 ? 7.789 17.063 -33.709 1.00 89.50 764 ARG A C 1
ATOM 6001 O O . ARG A 1 764 ? 8.113 16.838 -32.550 1.00 89.50 764 ARG A O 1
ATOM 6008 N N . ALA A 1 765 ? 6.717 17.779 -34.045 1.00 87.00 765 ALA A N 1
ATOM 6009 C CA . ALA A 1 765 ? 5.873 18.462 -33.061 1.00 87.00 765 ALA A CA 1
ATOM 6010 C C . ALA A 1 765 ? 5.272 17.514 -32.000 1.00 87.00 765 ALA A C 1
ATOM 6012 O O . ALA A 1 765 ? 5.133 17.901 -30.847 1.00 87.00 765 ALA A O 1
ATOM 6013 N N . ASN A 1 766 ? 4.976 16.260 -32.359 1.00 87.94 766 ASN A N 1
ATOM 6014 C CA . ASN A 1 766 ? 4.507 15.210 -31.441 1.00 87.94 766 ASN A CA 1
ATOM 6015 C C . ASN A 1 766 ? 5.651 14.400 -30.786 1.00 87.94 766 ASN A C 1
ATOM 6017 O O . ASN A 1 766 ? 5.411 13.359 -30.173 1.00 87.94 766 ASN A O 1
ATOM 6021 N N . GLY A 1 767 ? 6.901 14.835 -30.955 1.00 88.19 767 GLY A N 1
ATOM 6022 C CA . GLY A 1 767 ? 8.081 14.218 -30.364 1.00 88.19 767 GLY A CA 1
ATOM 6023 C C . GLY A 1 767 ? 8.229 14.512 -28.872 1.00 88.19 767 GLY A C 1
ATOM 6024 O O . GLY A 1 767 ? 7.545 15.351 -28.292 1.00 88.19 767 GLY A O 1
ATOM 6025 N N . LYS A 1 768 ? 9.177 13.828 -28.229 1.00 91.69 768 LYS A N 1
ATOM 6026 C CA . LYS A 1 768 ? 9.535 14.096 -26.833 1.00 91.69 768 LYS A CA 1
ATOM 6027 C C . LYS A 1 768 ? 10.321 15.399 -26.753 1.00 91.69 768 LYS A C 1
ATOM 6029 O O . LYS A 1 768 ? 11.288 15.572 -27.494 1.00 91.69 768 LYS A O 1
ATOM 6034 N N . GLU A 1 769 ? 9.977 16.251 -25.792 1.00 93.75 769 GLU A N 1
ATOM 6035 C CA . GLU A 1 769 ? 10.703 17.497 -25.531 1.00 93.75 769 GLU A CA 1
ATOM 6036 C C . GLU A 1 769 ? 12.205 17.244 -25.359 1.00 93.75 769 GLU A C 1
ATOM 6038 O O . GLU A 1 769 ? 12.627 16.324 -24.630 1.00 93.75 769 GLU A O 1
ATOM 6043 N N . ALA A 1 770 ? 12.999 18.056 -26.055 1.00 93.69 770 ALA A N 1
ATOM 6044 C CA . ALA A 1 770 ? 14.447 17.990 -26.058 1.00 93.69 770 ALA A CA 1
ATOM 6045 C C . ALA A 1 770 ? 15.042 19.399 -26.109 1.00 93.69 770 ALA A C 1
ATOM 6047 O O . ALA A 1 770 ? 14.634 20.210 -26.933 1.00 93.69 770 ALA A O 1
ATOM 6048 N N . ARG A 1 771 ? 16.037 19.671 -25.261 1.00 94.88 771 ARG A N 1
ATOM 6049 C CA . ARG A 1 771 ? 16.710 20.971 -25.181 1.00 94.88 771 ARG A CA 1
ATOM 6050 C C . ARG A 1 771 ? 18.223 20.811 -25.138 1.00 94.88 771 ARG A C 1
ATOM 6052 O O . ARG A 1 771 ? 18.750 20.066 -24.304 1.00 94.88 771 ARG A O 1
ATOM 6059 N N . THR A 1 772 ? 18.910 21.537 -26.015 1.00 95.69 772 THR A N 1
ATOM 6060 C CA . THR A 1 772 ? 20.375 21.557 -26.110 1.00 95.69 772 THR A CA 1
ATOM 6061 C C . THR A 1 772 ? 20.882 22.984 -26.257 1.00 95.69 772 THR A C 1
ATOM 6063 O O . THR A 1 772 ? 20.318 23.763 -27.023 1.00 95.69 772 THR A O 1
ATOM 6066 N N . VAL A 1 773 ? 21.967 23.307 -25.552 1.00 95.44 773 VAL A N 1
ATOM 6067 C CA . VAL A 1 773 ? 22.710 24.560 -25.723 1.00 95.44 773 VAL A CA 1
ATOM 6068 C C . VAL A 1 773 ? 24.007 24.267 -26.471 1.00 95.44 773 VAL A C 1
ATOM 6070 O O . VAL A 1 773 ? 24.790 23.410 -26.053 1.00 95.44 773 VAL A O 1
ATOM 6073 N N . PHE A 1 774 ? 24.234 24.971 -27.570 1.00 95.31 774 PHE A N 1
ATOM 6074 C CA . PHE A 1 774 ? 25.426 24.876 -28.400 1.00 95.31 774 PHE A CA 1
ATOM 6075 C C . PHE A 1 774 ? 26.237 26.161 -28.302 1.00 95.31 774 PHE A C 1
ATOM 6077 O O . PHE A 1 774 ? 25.674 27.251 -28.248 1.00 95.31 774 PHE A O 1
ATOM 6084 N N . LYS A 1 775 ? 27.561 26.034 -28.316 1.00 93.38 775 LYS A N 1
ATOM 6085 C CA . LYS A 1 775 ? 28.476 27.172 -28.394 1.00 93.38 775 LYS A CA 1
ATOM 6086 C C . LYS A 1 775 ? 29.625 26.843 -29.332 1.00 93.38 775 LYS A C 1
ATOM 6088 O O . LYS A 1 775 ? 30.310 25.837 -29.127 1.00 93.38 775 LYS A O 1
ATOM 6093 N N . ARG A 1 776 ? 29.861 27.691 -30.331 1.00 93.12 776 ARG A N 1
ATOM 6094 C CA . ARG A 1 776 ? 31.045 27.587 -31.190 1.00 93.12 776 ARG A CA 1
ATOM 6095 C C . ARG A 1 776 ? 32.314 27.819 -30.367 1.00 93.12 776 ARG A C 1
ATOM 6097 O O . ARG A 1 776 ? 32.400 28.797 -29.630 1.00 93.12 776 ARG A O 1
ATOM 6104 N N . LEU A 1 777 ? 33.279 26.913 -30.491 1.00 88.75 777 LEU A N 1
ATOM 6105 C CA . LEU A 1 777 ? 34.614 27.034 -29.899 1.00 88.75 777 LEU A CA 1
ATOM 6106 C C . LEU A 1 777 ? 35.631 27.564 -30.911 1.00 88.75 777 LEU A C 1
ATOM 6108 O O . LEU A 1 777 ? 36.459 28.393 -30.559 1.00 88.75 777 LEU A O 1
ATOM 6112 N N . ALA A 1 778 ? 35.557 27.092 -32.154 1.00 88.38 778 ALA A N 1
ATOM 6113 C CA . ALA A 1 778 ? 36.398 27.554 -33.252 1.00 88.38 778 ALA A CA 1
ATOM 6114 C C . ALA A 1 778 ? 35.698 27.318 -34.593 1.00 88.38 778 ALA A C 1
ATOM 6116 O O . ALA A 1 778 ? 34.872 26.407 -34.710 1.00 88.38 778 ALA A O 1
ATOM 6117 N N . TYR A 1 779 ? 36.050 28.122 -35.593 1.00 89.62 779 TYR A N 1
ATOM 6118 C CA . TYR A 1 779 ? 35.700 27.908 -36.992 1.00 89.62 779 TYR A CA 1
ATOM 6119 C C . TYR A 1 779 ? 36.980 27.879 -37.822 1.00 89.62 779 TYR A C 1
ATOM 6121 O O . TYR A 1 779 ? 37.828 28.759 -37.688 1.00 89.62 779 TYR A O 1
ATOM 6129 N N . TYR A 1 780 ? 37.100 26.868 -38.673 1.00 86.75 780 TYR A N 1
ATOM 6130 C CA . TYR A 1 780 ? 38.199 26.718 -39.611 1.00 86.75 780 TYR A CA 1
ATOM 6131 C C . TYR A 1 780 ? 37.636 26.845 -41.026 1.00 86.75 780 TYR A C 1
ATOM 6133 O O . TYR A 1 780 ? 36.892 25.959 -41.467 1.00 86.75 780 TYR A O 1
ATOM 6141 N N . PRO A 1 781 ? 37.941 27.946 -41.736 1.00 82.50 781 PRO A N 1
ATOM 6142 C CA . PRO A 1 781 ? 37.492 28.118 -43.104 1.00 82.50 781 PRO A CA 1
ATOM 6143 C C . PRO A 1 781 ? 38.162 27.084 -44.011 1.00 82.50 781 PRO A C 1
ATOM 6145 O O . PRO A 1 781 ? 39.229 26.544 -43.712 1.00 82.50 781 PRO A O 1
ATOM 6148 N N . ALA A 1 782 ? 37.531 26.819 -45.148 1.00 73.44 782 ALA A N 1
ATOM 6149 C CA . ALA A 1 782 ? 38.160 26.057 -46.212 1.00 73.44 782 ALA A CA 1
ATOM 6150 C C . ALA A 1 782 ? 39.478 26.727 -46.638 1.00 73.44 782 ALA A C 1
ATOM 6152 O O . ALA A 1 782 ? 39.543 27.952 -46.728 1.00 73.44 782 ALA A O 1
ATOM 6153 N N . SER A 1 783 ? 40.530 25.932 -46.856 1.00 61.38 783 SER A N 1
ATOM 6154 C CA . SER A 1 783 ? 41.876 26.413 -47.201 1.00 61.38 783 SER A CA 1
ATOM 6155 C C . SER A 1 783 ? 41.862 27.480 -48.309 1.00 61.38 783 SER A C 1
ATOM 6157 O O . SER A 1 783 ? 41.064 27.399 -49.241 1.00 61.38 783 SER A O 1
ATOM 6159 N N . ALA A 1 784 ? 42.765 28.463 -48.212 1.00 49.28 784 ALA A N 1
ATOM 6160 C CA . ALA A 1 784 ? 42.943 29.523 -49.205 1.00 49.28 784 ALA A CA 1
ATOM 6161 C C . ALA A 1 784 ? 43.251 28.970 -50.622 1.00 49.28 784 ALA A C 1
ATOM 6163 O O . ALA A 1 784 ? 43.751 27.851 -50.737 1.00 49.28 784 ALA A O 1
ATOM 6164 N N . PRO A 1 785 ? 43.018 29.747 -51.701 1.00 45.91 785 PRO A N 1
ATOM 6165 C CA . PRO A 1 785 ? 42.942 29.270 -53.093 1.00 45.91 785 PRO A CA 1
ATOM 6166 C C . PRO A 1 785 ? 44.274 28.867 -53.758 1.00 45.91 785 PRO A C 1
ATOM 6168 O O . PRO A 1 785 ? 44.377 28.939 -54.978 1.00 45.91 785 PRO A O 1
ATOM 6171 N N . ASN A 1 786 ? 45.303 28.485 -52.998 1.00 45.88 786 ASN A N 1
ATOM 6172 C CA . ASN A 1 786 ? 46.651 28.237 -53.529 1.00 45.88 786 ASN A CA 1
ATOM 6173 C C . ASN A 1 786 ? 47.069 26.758 -53.562 1.00 45.88 786 ASN A C 1
ATOM 6175 O O . ASN A 1 786 ? 48.259 26.480 -53.653 1.00 45.88 786 ASN A O 1
ATOM 6179 N N . ASP A 1 787 ? 46.119 25.824 -53.552 1.00 41.78 787 ASP A N 1
ATOM 6180 C CA . ASP A 1 787 ? 46.391 24.421 -53.884 1.00 41.78 787 ASP A CA 1
ATOM 6181 C C . ASP A 1 787 ? 45.627 24.049 -55.156 1.00 41.78 787 ASP A C 1
ATOM 6183 O O . ASP A 1 787 ? 44.408 24.206 -55.243 1.00 41.78 787 ASP A O 1
ATOM 6187 N N . THR A 1 788 ? 46.359 23.588 -56.163 1.00 43.09 788 THR A N 1
ATOM 6188 C CA . THR A 1 788 ? 45.903 23.248 -57.520 1.00 43.09 788 THR A CA 1
ATOM 6189 C C . THR A 1 788 ? 45.026 21.992 -57.611 1.00 43.09 788 THR A C 1
ATOM 6191 O O . THR A 1 788 ? 44.941 21.393 -58.677 1.00 43.09 788 THR A O 1
ATOM 6194 N N . ASP A 1 789 ? 44.298 21.628 -56.557 1.00 40.22 789 ASP A N 1
ATOM 6195 C CA . ASP A 1 789 ? 43.376 20.483 -56.554 1.00 40.22 789 ASP A CA 1
ATOM 6196 C C . ASP A 1 789 ? 41.927 20.935 -56.739 1.00 40.22 789 ASP A C 1
ATOM 6198 O O . ASP A 1 789 ? 41.022 20.628 -55.963 1.00 40.22 789 ASP A O 1
ATOM 6202 N N . ASN A 1 790 ? 41.693 21.683 -57.816 1.00 40.66 790 ASN A N 1
ATOM 6203 C CA . ASN A 1 790 ? 40.350 21.934 -58.324 1.00 40.66 790 ASN A CA 1
ATOM 6204 C C . ASN A 1 790 ? 39.959 20.794 -59.278 1.00 40.66 790 ASN A C 1
ATOM 6206 O O . ASN A 1 790 ? 39.726 21.008 -60.467 1.00 40.66 790 ASN A O 1
ATOM 6210 N N . ILE A 1 791 ? 39.934 19.563 -58.764 1.00 41.69 791 ILE A N 1
ATOM 6211 C CA . ILE A 1 791 ? 39.379 18.425 -59.494 1.00 41.69 791 ILE A CA 1
ATOM 6212 C C . ILE A 1 791 ? 37.884 18.360 -59.140 1.00 41.69 791 ILE A C 1
ATOM 6214 O O . ILE A 1 791 ? 37.496 18.100 -58.005 1.00 41.69 791 ILE A O 1
ATOM 6218 N N . ASN A 1 792 ? 37.042 18.638 -60.140 1.00 38.41 792 ASN A N 1
ATOM 6219 C CA . ASN A 1 792 ? 35.588 18.410 -60.169 1.00 38.41 792 ASN A CA 1
ATOM 6220 C C . ASN A 1 792 ? 34.651 19.397 -59.438 1.00 38.41 792 ASN A C 1
ATOM 6222 O O . ASN A 1 792 ? 33.542 19.022 -59.060 1.00 38.41 792 ASN A O 1
ATOM 6226 N N . GLY A 1 793 ? 35.014 20.678 -59.302 1.00 45.28 793 GLY A N 1
ATOM 6227 C CA . GLY A 1 793 ? 34.032 21.751 -59.044 1.00 45.28 793 GLY A CA 1
ATOM 6228 C C . GLY A 1 793 ? 33.292 21.703 -57.694 1.00 45.28 793 GLY A C 1
ATOM 6229 O O . GLY A 1 793 ? 32.305 22.417 -57.520 1.00 45.28 793 GLY A O 1
ATOM 6230 N N . ARG A 1 794 ? 33.751 20.897 -56.726 1.00 46.03 794 ARG A N 1
ATOM 6231 C CA . ARG A 1 794 ? 33.259 20.896 -55.336 1.00 46.03 794 ARG A CA 1
ATOM 6232 C C . ARG A 1 794 ? 34.157 21.792 -54.476 1.00 46.03 794 ARG A C 1
ATOM 6234 O O . ARG A 1 794 ? 35.278 21.417 -54.147 1.00 46.03 794 ARG A O 1
ATOM 6241 N N . GLN A 1 795 ? 33.658 22.971 -54.107 1.00 51.94 795 GLN A N 1
ATOM 6242 C CA . GLN A 1 795 ? 34.341 23.914 -53.213 1.00 51.94 795 GLN A CA 1
ATOM 6243 C C . GLN A 1 795 ? 34.548 23.262 -51.830 1.00 51.94 795 GLN A C 1
ATOM 6245 O O . GLN A 1 795 ? 33.615 22.658 -51.299 1.00 51.94 795 GLN A O 1
ATOM 6250 N N . ARG A 1 796 ? 35.757 23.337 -51.246 1.00 55.66 796 ARG A N 1
ATOM 6251 C CA . ARG A 1 796 ? 35.990 22.871 -49.863 1.00 55.66 796 ARG A CA 1
ATOM 6252 C C . ARG A 1 796 ? 35.045 23.636 -48.928 1.00 55.66 796 ARG A C 1
ATOM 6254 O O . ARG A 1 796 ? 34.983 24.861 -48.993 1.00 55.66 796 ARG A O 1
ATOM 6261 N N . GLU A 1 797 ? 34.332 22.927 -48.057 1.00 69.94 797 GLU A N 1
ATOM 6262 C CA . GLU A 1 797 ? 33.504 23.538 -47.010 1.00 69.94 797 GLU A CA 1
ATOM 6263 C C . GLU A 1 797 ? 34.309 23.658 -45.707 1.00 69.94 797 GLU A C 1
ATOM 6265 O O . GLU A 1 797 ? 35.015 22.728 -45.308 1.00 69.94 797 GLU A O 1
ATOM 6270 N N . GLY A 1 798 ? 34.213 24.810 -45.033 1.00 83.69 798 GLY A N 1
ATOM 6271 C CA . GLY A 1 798 ? 34.785 24.993 -43.696 1.00 83.69 798 GLY A CA 1
ATOM 6272 C C . GLY A 1 798 ? 34.082 24.128 -42.644 1.00 83.69 798 GLY A C 1
ATOM 6273 O O . GLY A 1 798 ? 33.014 23.560 -42.887 1.00 83.69 798 GLY A O 1
ATOM 6274 N N . TYR A 1 799 ? 34.657 24.034 -41.446 1.00 90.69 799 TYR A N 1
ATOM 6275 C CA . TYR A 1 799 ? 34.051 23.304 -40.330 1.00 90.69 799 TYR A CA 1
ATOM 6276 C C . TYR A 1 799 ? 34.200 24.047 -39.008 1.00 90.69 799 TYR A C 1
ATOM 6278 O O . TYR A 1 799 ? 35.158 24.787 -38.787 1.00 90.69 799 TYR A O 1
ATOM 6286 N N . SER A 1 800 ? 33.269 23.795 -38.092 1.00 92.00 800 SER A N 1
ATOM 6287 C CA . SER A 1 800 ? 33.276 24.383 -36.751 1.00 92.00 800 SER A CA 1
ATOM 6288 C C . SER A 1 800 ? 33.443 23.309 -35.683 1.00 92.00 800 SER A C 1
ATOM 6290 O O . SER A 1 800 ? 32.899 22.210 -35.809 1.00 92.00 800 SER A O 1
ATOM 6292 N N . ILE A 1 801 ? 34.147 23.642 -34.601 1.00 93.69 801 ILE A N 1
ATOM 6293 C CA . ILE A 1 801 ? 34.150 22.851 -33.366 1.00 93.69 801 ILE A CA 1
ATOM 6294 C C . ILE A 1 801 ? 33.126 23.458 -32.416 1.00 93.69 801 ILE A C 1
ATOM 6296 O O . ILE A 1 801 ? 33.184 24.647 -32.102 1.00 93.69 801 ILE A O 1
ATOM 6300 N N . VAL A 1 802 ? 32.175 22.647 -31.962 1.00 93.75 802 VAL A N 1
ATOM 6301 C CA . VAL A 1 802 ? 31.017 23.092 -31.185 1.00 93.75 802 VAL A CA 1
ATOM 6302 C C . VAL A 1 802 ? 30.955 22.343 -29.864 1.00 93.75 802 VAL A C 1
ATOM 6304 O O . VAL A 1 802 ? 30.946 21.112 -29.814 1.00 93.75 802 VAL A O 1
ATOM 6307 N N . ARG A 1 803 ? 30.861 23.102 -28.776 1.00 94.88 803 ARG A N 1
ATOM 6308 C CA . ARG A 1 803 ? 30.528 22.591 -27.450 1.00 94.88 803 ARG A CA 1
ATOM 6309 C C . ARG A 1 803 ? 29.023 22.403 -27.355 1.00 94.88 803 ARG A C 1
ATOM 6311 O O . ARG A 1 803 ? 28.267 23.336 -27.613 1.00 94.88 803 ARG A O 1
ATOM 6318 N N . CYS A 1 804 ? 28.595 21.219 -26.948 1.00 95.69 804 CYS A N 1
ATOM 6319 C CA . CYS A 1 804 ? 27.195 20.830 -26.881 1.00 95.69 804 CYS A CA 1
ATOM 6320 C C . CYS A 1 804 ? 26.827 20.450 -25.441 1.00 95.69 804 CYS A C 1
ATOM 6322 O O . CYS A 1 804 ? 27.450 19.571 -24.843 1.00 95.69 804 CYS A O 1
ATOM 6324 N N . ARG A 1 805 ? 25.789 21.079 -24.889 1.00 94.19 805 ARG A N 1
ATOM 6325 C CA . ARG A 1 805 ? 25.264 20.821 -23.542 1.00 94.19 805 ARG A CA 1
ATOM 6326 C C . ARG A 1 805 ? 23.807 20.368 -23.634 1.00 94.19 805 ARG A C 1
ATOM 6328 O O . ARG A 1 805 ? 22.905 21.208 -23.698 1.00 94.19 805 ARG A O 1
ATOM 6335 N N . PRO A 1 806 ? 23.554 19.051 -23.695 1.00 93.88 806 PRO A N 1
ATOM 6336 C CA . PRO A 1 806 ? 22.196 18.531 -23.679 1.00 93.88 806 PRO A CA 1
ATOM 6337 C C . PRO A 1 806 ? 21.620 18.638 -22.259 1.00 93.88 806 PRO A C 1
ATOM 6339 O O . PRO A 1 806 ? 22.137 18.025 -21.326 1.00 93.88 806 PRO A O 1
ATOM 6342 N N . LEU A 1 807 ? 20.544 19.413 -22.095 1.00 89.56 807 LEU A N 1
ATOM 6343 C CA . LEU A 1 807 ? 19.817 19.538 -20.819 1.00 89.56 807 LEU A CA 1
ATOM 6344 C C . LEU A 1 807 ? 18.812 18.394 -20.628 1.00 89.56 807 LEU A C 1
ATOM 6346 O O . LEU A 1 807 ? 18.449 18.026 -19.513 1.00 89.56 807 LEU A O 1
ATOM 6350 N N . THR A 1 808 ? 18.387 17.795 -21.736 1.00 87.62 808 THR A N 1
ATOM 6351 C CA . THR A 1 808 ? 17.601 16.559 -21.787 1.00 87.62 808 THR A CA 1
ATOM 6352 C C . THR A 1 808 ? 18.458 15.399 -22.294 1.00 87.62 808 THR A C 1
ATOM 6354 O O . THR A 1 808 ? 19.496 15.611 -22.909 1.00 87.62 808 THR A O 1
ATOM 6357 N N . GLY A 1 809 ? 18.029 14.153 -22.077 1.00 83.69 809 GLY A N 1
ATOM 6358 C CA . GLY A 1 809 ? 18.717 12.966 -22.603 1.00 83.69 809 GLY A CA 1
ATOM 6359 C C . GLY A 1 809 ? 17.847 12.171 -23.572 1.00 83.69 809 GLY A C 1
ATOM 6360 O O . GLY A 1 809 ? 17.177 11.234 -23.140 1.00 83.69 809 GLY A O 1
ATOM 6361 N N . ARG A 1 810 ? 17.829 12.535 -24.863 1.00 89.88 810 ARG A N 1
ATOM 6362 C CA . ARG A 1 810 ? 17.157 11.760 -25.929 1.00 89.88 810 ARG A CA 1
ATOM 6363 C C . ARG A 1 810 ? 18.165 11.061 -26.848 1.00 89.88 810 ARG A C 1
ATOM 6365 O O . ARG A 1 810 ? 19.286 11.533 -27.032 1.00 89.88 810 ARG A O 1
ATOM 6372 N N . THR A 1 811 ? 17.756 9.943 -27.447 1.00 87.06 811 THR A N 1
ATOM 6373 C CA . THR A 1 811 ? 18.558 9.204 -28.436 1.00 87.06 811 THR A CA 1
ATOM 6374 C C . THR A 1 811 ? 18.881 10.097 -29.634 1.00 87.06 811 THR A C 1
ATOM 6376 O O . THR A 1 811 ? 17.994 10.770 -30.153 1.00 87.06 811 THR A O 1
ATOM 6379 N N . HIS A 1 812 ? 20.148 10.126 -30.057 1.00 91.88 812 HIS A N 1
ATOM 6380 C CA . HIS A 1 812 ? 20.659 10.971 -31.149 1.00 91.88 812 HIS A CA 1
ATOM 6381 C C . HIS A 1 812 ? 20.398 12.485 -30.997 1.00 91.88 812 HIS A C 1
ATOM 6383 O O . HIS A 1 812 ? 20.534 13.217 -31.974 1.00 91.88 812 HIS A O 1
ATOM 6389 N N . GLN A 1 813 ? 20.074 12.986 -29.795 1.00 95.12 813 GLN A N 1
ATOM 6390 C CA . GLN A 1 813 ? 19.646 14.377 -29.594 1.00 95.12 813 GLN A CA 1
ATOM 6391 C C . GLN A 1 813 ? 20.582 15.408 -30.233 1.00 95.12 813 GLN A C 1
ATOM 6393 O O . GLN A 1 813 ? 20.133 16.253 -31.000 1.00 95.12 813 GLN A O 1
ATOM 6398 N N . LEU A 1 814 ? 21.884 15.307 -29.951 1.00 96.44 814 LEU A N 1
ATOM 6399 C CA . LEU A 1 814 ? 22.883 16.240 -30.477 1.00 96.44 814 LEU A CA 1
ATOM 6400 C C . LEU A 1 814 ? 22.979 16.171 -32.004 1.00 96.44 814 LEU A C 1
ATOM 6402 O O . LEU A 1 814 ? 23.036 17.206 -32.654 1.00 96.44 814 LEU A O 1
ATOM 6406 N N . ARG A 1 815 ? 22.936 14.960 -32.569 1.00 95.12 815 ARG A N 1
ATOM 6407 C CA . ARG A 1 815 ? 23.045 14.704 -34.013 1.00 95.12 815 ARG A CA 1
ATOM 6408 C C . ARG A 1 815 ? 21.860 15.317 -34.767 1.00 95.12 815 ARG A C 1
ATOM 6410 O O . ARG A 1 815 ? 22.057 16.035 -35.741 1.00 95.12 815 ARG A O 1
ATOM 6417 N N . VAL A 1 816 ? 20.644 15.101 -34.257 1.00 95.31 816 VAL A N 1
ATOM 6418 C CA . VAL A 1 816 ? 19.391 15.614 -34.835 1.00 95.31 816 VAL A CA 1
ATOM 6419 C C . VAL A 1 816 ? 19.274 17.128 -34.683 1.00 95.31 816 VAL A C 1
ATOM 6421 O O . VAL A 1 816 ? 18.903 17.810 -35.631 1.00 95.31 816 VAL A O 1
ATOM 6424 N N . HIS A 1 817 ? 19.594 17.680 -33.509 1.00 96.62 817 HIS A N 1
ATOM 6425 C CA . HIS A 1 817 ? 19.538 19.129 -33.289 1.00 96.62 817 HIS A CA 1
ATOM 6426 C C . HIS A 1 817 ? 20.551 19.877 -34.158 1.00 96.62 817 HIS A C 1
ATOM 6428 O O . HIS A 1 817 ? 20.193 20.889 -34.751 1.00 96.62 817 HIS A O 1
ATOM 6434 N N . LEU A 1 818 ? 21.780 19.368 -34.281 1.00 96.19 818 LEU A N 1
ATOM 6435 C CA . LEU A 1 818 ? 22.806 19.941 -35.156 1.00 96.19 818 LEU A CA 1
ATOM 6436 C C . LEU A 1 818 ? 22.400 19.877 -36.636 1.00 96.19 818 LEU A C 1
ATOM 6438 O O . LEU A 1 818 ? 22.526 20.875 -37.343 1.00 96.19 818 LEU A O 1
ATOM 6442 N N . GLN A 1 819 ? 21.830 18.753 -37.084 1.00 95.00 819 GLN A N 1
ATOM 6443 C CA . GLN A 1 819 ? 21.260 18.632 -38.429 1.00 95.00 819 GLN A CA 1
ATOM 6444 C C . GLN A 1 819 ? 20.124 19.640 -38.662 1.00 95.00 819 GLN A C 1
ATOM 6446 O O . GLN A 1 819 ? 20.136 20.361 -39.655 1.00 95.00 819 GLN A O 1
ATOM 6451 N N . PHE A 1 820 ? 19.170 19.739 -37.732 1.00 94.50 820 PHE A N 1
ATOM 6452 C CA . PHE A 1 820 ? 18.036 20.660 -37.841 1.00 94.50 820 PHE A CA 1
ATOM 6453 C C . PHE A 1 820 ? 18.487 22.124 -37.937 1.00 94.50 820 PHE A C 1
ATOM 6455 O O . PHE A 1 820 ? 17.902 22.899 -38.692 1.00 94.50 820 PHE A O 1
ATOM 6462 N N . LEU A 1 821 ? 19.550 22.498 -37.217 1.00 94.12 821 LEU A N 1
ATOM 6463 C CA . LEU A 1 821 ? 20.160 23.829 -37.300 1.00 94.12 821 LEU A CA 1
ATOM 6464 C C . LEU A 1 821 ? 20.903 24.078 -38.628 1.00 94.12 821 LEU A C 1
ATOM 6466 O O . LEU A 1 821 ? 21.271 25.217 -38.903 1.00 94.12 821 LEU A O 1
ATOM 6470 N N . GLY A 1 822 ? 21.097 23.051 -39.462 1.00 91.56 822 GLY A N 1
ATOM 6471 C CA . GLY A 1 822 ? 21.820 23.126 -40.735 1.00 91.56 822 GLY A CA 1
ATOM 6472 C C . GLY A 1 822 ? 23.318 22.844 -40.626 1.00 91.56 822 GLY A C 1
ATOM 6473 O O . GLY A 1 822 ? 24.043 23.033 -41.595 1.00 91.56 822 GLY A O 1
ATOM 6474 N N . HIS A 1 823 ? 23.786 22.375 -39.468 1.00 93.75 823 HIS A N 1
ATOM 6475 C CA . HIS A 1 823 ? 25.195 22.096 -39.191 1.00 93.75 823 HIS A CA 1
ATOM 6476 C C . HIS A 1 823 ? 25.374 20.654 -38.694 1.00 93.75 823 HIS A C 1
ATOM 6478 O O . HIS A 1 823 ? 25.769 20.454 -37.544 1.00 93.75 823 HIS A O 1
ATOM 6484 N N . PRO A 1 824 ? 25.058 19.620 -39.500 1.00 93.31 824 PRO A N 1
ATOM 6485 C CA . PRO A 1 824 ? 25.228 18.234 -39.079 1.00 93.31 824 PRO A CA 1
ATOM 6486 C C . PRO A 1 824 ? 26.698 17.918 -38.769 1.00 93.31 824 PRO A C 1
ATOM 6488 O O . PRO A 1 824 ? 27.626 18.559 -39.275 1.00 93.31 824 PRO A O 1
ATOM 6491 N N . ILE A 1 825 ? 26.907 16.899 -37.934 1.00 92.88 825 ILE A N 1
ATOM 6492 C CA . ILE A 1 825 ? 28.245 16.396 -37.605 1.00 92.88 825 ILE A CA 1
ATOM 6493 C C . ILE A 1 825 ? 28.908 15.898 -38.888 1.00 92.88 825 ILE A C 1
ATOM 6495 O O . ILE A 1 825 ? 28.313 15.110 -39.622 1.00 92.88 825 ILE A O 1
ATOM 6499 N N . SER A 1 826 ? 30.127 16.362 -39.170 1.00 86.44 826 SER A N 1
ATOM 6500 C CA . SER A 1 826 ? 30.662 16.331 -40.535 1.00 86.44 826 SER A CA 1
ATOM 6501 C C . SER A 1 826 ? 30.719 14.940 -41.152 1.00 86.44 826 SER A C 1
ATOM 6503 O O . SER A 1 826 ? 30.369 14.818 -42.320 1.00 86.44 826 SER A O 1
ATOM 6505 N N . ASN A 1 827 ? 31.093 13.920 -40.375 1.00 85.00 827 ASN A N 1
ATOM 6506 C CA . ASN A 1 827 ? 31.227 12.531 -40.816 1.00 85.00 827 ASN A CA 1
ATOM 6507 C C . ASN A 1 827 ? 30.089 11.612 -40.324 1.00 85.00 827 ASN A C 1
ATOM 6509 O O . ASN A 1 827 ? 30.279 10.405 -40.191 1.00 85.00 827 ASN A O 1
ATOM 6513 N N . ASP A 1 828 ? 28.916 12.162 -39.998 1.00 86.81 828 ASP A N 1
ATOM 6514 C CA . ASP A 1 828 ? 27.787 11.364 -39.517 1.00 86.81 828 ASP A CA 1
ATOM 6515 C C . ASP A 1 828 ? 27.168 10.501 -40.637 1.00 86.81 828 ASP A C 1
ATOM 6517 O O . ASP A 1 828 ? 26.602 11.065 -41.578 1.00 86.81 828 ASP A O 1
ATOM 6521 N N . PRO A 1 829 ? 27.186 9.154 -40.530 1.00 79.81 829 PRO A N 1
ATOM 6522 C CA . PRO A 1 829 ? 26.729 8.250 -41.593 1.00 79.81 829 PRO A CA 1
ATOM 6523 C C . PRO A 1 829 ? 25.237 8.372 -41.922 1.00 79.81 829 PRO A C 1
ATOM 6525 O O . PRO A 1 829 ? 24.812 8.009 -43.019 1.00 79.81 829 PRO A O 1
ATOM 6528 N N . ILE A 1 830 ? 24.440 8.865 -40.970 1.00 83.50 830 ILE A N 1
ATOM 6529 C CA . ILE A 1 830 ? 22.994 9.018 -41.122 1.00 83.50 830 ILE A CA 1
ATOM 6530 C C . ILE A 1 830 ? 22.696 10.472 -41.473 1.00 83.50 830 ILE A C 1
ATOM 6532 O O . ILE A 1 830 ? 22.179 10.760 -42.546 1.00 83.50 830 ILE A O 1
ATOM 6536 N N . TYR A 1 831 ? 23.045 11.399 -40.583 1.00 87.38 831 TYR A N 1
ATOM 6537 C CA . TYR A 1 831 ? 22.517 12.765 -40.613 1.00 87.38 831 TYR A CA 1
ATOM 6538 C C . TYR A 1 831 ? 23.318 13.741 -41.490 1.00 87.38 831 TYR A C 1
ATOM 6540 O O . TYR A 1 831 ? 22.849 14.846 -41.746 1.00 87.38 831 TYR A O 1
ATOM 6548 N N . SER A 1 832 ? 24.502 13.343 -41.971 1.00 85.19 832 SER A N 1
ATOM 6549 C CA . SER A 1 832 ? 25.335 14.123 -42.906 1.00 85.19 832 SER A CA 1
ATOM 6550 C C . SER A 1 832 ? 25.275 13.581 -44.345 1.00 85.19 832 SER A C 1
ATOM 6552 O O . SER A 1 832 ? 26.081 13.970 -45.189 1.00 85.19 832 SER A O 1
ATOM 6554 N N . ASN A 1 833 ? 24.328 12.679 -44.635 1.00 82.62 833 ASN A N 1
ATOM 6555 C CA . ASN A 1 833 ? 24.232 11.971 -45.910 1.00 82.62 833 ASN A CA 1
ATOM 6556 C C . ASN A 1 833 ? 23.288 12.683 -46.900 1.00 82.62 833 ASN A C 1
ATOM 6558 O O . ASN A 1 833 ? 22.061 12.637 -46.758 1.00 82.62 833 ASN A O 1
ATOM 6562 N N . GLN A 1 834 ? 23.866 13.302 -47.935 1.00 78.81 834 GLN A N 1
ATOM 6563 C CA . GLN A 1 834 ? 23.122 14.057 -48.954 1.00 78.81 834 GLN A CA 1
ATOM 6564 C C . GLN A 1 834 ? 22.233 13.175 -49.840 1.00 78.81 834 GLN A C 1
ATOM 6566 O O . GLN A 1 834 ? 21.204 13.642 -50.321 1.00 78.81 834 GLN A O 1
ATOM 6571 N N . ARG A 1 835 ? 22.557 11.889 -50.029 1.00 75.88 835 ARG A N 1
ATOM 6572 C CA . ARG A 1 835 ? 21.691 10.976 -50.800 1.00 75.88 835 ARG A CA 1
ATOM 6573 C C . ARG A 1 835 ? 20.373 10.709 -50.089 1.00 75.88 835 ARG A C 1
ATOM 6575 O O . ARG A 1 835 ? 19.336 10.548 -50.727 1.00 75.88 835 ARG A O 1
ATOM 6582 N N . VAL A 1 836 ? 20.421 10.672 -48.759 1.00 80.56 836 VAL A N 1
ATOM 6583 C CA . VAL A 1 836 ? 19.254 10.405 -47.917 1.00 80.56 836 VAL A CA 1
ATOM 6584 C C . VAL A 1 836 ? 18.440 11.680 -47.704 1.00 80.56 836 VAL A C 1
ATOM 6586 O O . VAL A 1 836 ? 17.230 11.650 -47.889 1.00 80.56 836 VAL A O 1
ATOM 6589 N N . PHE A 1 837 ? 19.091 12.796 -47.358 1.00 82.06 837 PHE A N 1
ATOM 6590 C CA . PHE A 1 837 ? 18.412 14.030 -46.931 1.00 82.06 837 PHE A CA 1
ATOM 6591 C C . PHE A 1 837 ? 18.417 15.172 -47.962 1.00 82.06 837 PHE A C 1
ATOM 6593 O O . PHE A 1 837 ? 17.897 16.248 -47.673 1.00 82.06 837 PHE A O 1
ATOM 6600 N N . GLY A 1 838 ? 18.994 14.965 -49.147 1.00 80.88 838 GLY A N 1
ATOM 6601 C CA . GLY A 1 838 ? 19.144 16.007 -50.163 1.00 80.88 838 GLY A CA 1
ATOM 6602 C C . GLY A 1 838 ? 20.258 17.023 -49.851 1.00 80.88 838 GLY A C 1
ATOM 6603 O O . GLY A 1 838 ? 20.988 16.871 -48.865 1.00 80.88 838 GLY A O 1
ATOM 6604 N N . PRO A 1 839 ? 20.409 18.067 -50.690 1.00 75.94 839 PRO A N 1
ATOM 6605 C CA . PRO A 1 839 ? 21.480 19.062 -50.569 1.00 75.94 839 PRO A CA 1
ATOM 6606 C C . PRO A 1 839 ? 21.402 19.890 -49.278 1.00 75.94 839 PRO A C 1
ATOM 6608 O O . PRO A 1 839 ? 22.438 20.188 -48.692 1.00 75.94 839 PRO A O 1
ATOM 6611 N N . ASP A 1 840 ? 20.194 20.176 -48.780 1.00 79.12 840 ASP A N 1
ATOM 6612 C CA . ASP A 1 840 ? 19.977 20.936 -47.537 1.00 79.12 840 ASP A CA 1
ATOM 6613 C C . ASP A 1 840 ? 20.158 20.099 -46.258 1.00 79.12 840 ASP A C 1
ATOM 6615 O O . ASP A 1 840 ? 19.980 20.607 -45.148 1.00 79.12 840 ASP A O 1
ATOM 6619 N N . LEU A 1 841 ? 20.482 18.803 -46.389 1.00 82.69 841 LEU A N 1
ATOM 6620 C CA . LEU A 1 841 ? 20.764 17.881 -45.282 1.00 82.69 841 LEU A CA 1
ATOM 6621 C C . LEU A 1 841 ? 19.692 17.871 -44.176 1.00 82.69 841 LEU A C 1
ATOM 6623 O O . LEU A 1 841 ? 19.990 17.597 -43.015 1.00 82.69 841 LEU A O 1
ATOM 6627 N N . GLY A 1 842 ? 18.430 18.137 -44.523 1.00 80.62 842 GLY A N 1
ATOM 6628 C CA . GLY A 1 842 ? 17.313 18.147 -43.575 1.00 80.62 842 GLY A CA 1
ATOM 6629 C C . GLY A 1 842 ? 17.262 19.369 -42.648 1.00 80.62 842 GLY A C 1
ATOM 6630 O O . GLY A 1 842 ? 16.598 19.305 -41.607 1.00 80.62 842 GLY A O 1
ATOM 6631 N N . ARG A 1 843 ? 17.928 20.480 -43.001 1.00 89.00 843 ARG A N 1
ATOM 6632 C CA . ARG A 1 843 ? 17.849 21.753 -42.268 1.00 89.00 843 ARG A CA 1
ATOM 6633 C C . ARG A 1 843 ? 16.396 22.188 -42.074 1.00 89.00 843 ARG A C 1
ATOM 6635 O O . ARG A 1 843 ? 15.606 22.192 -43.011 1.00 89.00 843 ARG A O 1
ATOM 6642 N N . SER A 1 844 ? 16.049 22.548 -40.838 1.00 87.12 844 SER A N 1
ATOM 6643 C CA . SER A 1 844 ? 14.707 22.989 -40.426 1.00 87.12 844 SER A CA 1
ATOM 6644 C C . SER A 1 844 ? 13.561 22.028 -40.787 1.00 87.12 844 SER A C 1
ATOM 6646 O O . SER A 1 844 ? 12.393 22.407 -40.739 1.00 87.12 844 SER A O 1
ATOM 6648 N N . SER A 1 845 ? 13.873 20.770 -41.108 1.00 83.12 845 SER A N 1
ATOM 6649 C CA . SER A 1 845 ? 12.886 19.797 -41.559 1.00 83.12 845 SER A CA 1
ATOM 6650 C C . SER A 1 845 ? 12.129 19.182 -40.378 1.00 83.12 845 SER A C 1
ATOM 6652 O O . SER A 1 845 ? 12.714 18.517 -39.519 1.00 83.12 845 SER A O 1
ATOM 6654 N N . SER A 1 846 ? 10.811 19.394 -40.343 1.00 79.94 846 SER A N 1
ATOM 6655 C CA . SER A 1 846 ? 9.924 18.965 -39.250 1.00 79.94 846 SER A CA 1
ATOM 6656 C C . SER A 1 846 ? 8.646 18.247 -39.710 1.00 79.94 846 SER A C 1
ATOM 6658 O O . SER A 1 846 ? 7.906 17.734 -38.868 1.00 79.94 846 SER A O 1
ATOM 6660 N N . THR A 1 847 ? 8.407 18.151 -41.023 1.00 79.12 847 THR A N 1
ATOM 6661 C CA . THR A 1 847 ? 7.220 17.527 -41.634 1.00 79.12 847 THR A CA 1
ATOM 6662 C C . THR A 1 847 ? 7.396 16.023 -41.848 1.00 79.12 847 THR A C 1
ATOM 6664 O O . THR A 1 847 ? 8.517 15.530 -41.997 1.00 79.12 847 THR A O 1
ATOM 6667 N N . ALA A 1 848 ? 6.279 15.289 -41.849 1.00 80.44 848 ALA A N 1
ATOM 6668 C CA . ALA A 1 848 ? 6.245 13.831 -41.998 1.00 80.44 848 ALA A CA 1
ATOM 6669 C C . ALA A 1 848 ? 6.238 13.340 -43.460 1.00 80.44 848 ALA A C 1
ATOM 6671 O O . ALA A 1 848 ? 6.422 12.151 -43.691 1.00 80.44 848 ALA A O 1
ATOM 6672 N N . GLU A 1 849 ? 6.041 14.232 -44.434 1.00 80.38 849 GLU A N 1
ATOM 6673 C CA . GLU A 1 849 ? 5.816 13.879 -45.848 1.00 80.38 849 GLU A CA 1
ATOM 6674 C C . GLU A 1 849 ? 6.968 13.062 -46.456 1.00 80.38 849 GLU A C 1
ATOM 6676 O O . GLU A 1 849 ? 6.724 12.082 -47.154 1.00 80.38 849 GLU A O 1
ATOM 6681 N N . ASP A 1 850 ? 8.214 13.381 -46.096 1.00 81.69 850 ASP A N 1
ATOM 6682 C CA . ASP A 1 850 ? 9.401 12.715 -46.651 1.00 81.69 850 ASP A CA 1
ATOM 6683 C C . ASP A 1 850 ? 9.867 11.484 -45.846 1.00 81.69 850 ASP A C 1
ATOM 6685 O O . ASP A 1 850 ? 10.910 10.905 -46.155 1.00 81.69 850 ASP A O 1
ATOM 6689 N N . ASP A 1 851 ? 9.170 11.091 -44.769 1.00 84.69 851 ASP A N 1
ATOM 6690 C CA . ASP A 1 851 ? 9.652 10.027 -43.869 1.00 84.69 851 ASP A CA 1
ATOM 6691 C C . ASP A 1 851 ? 9.806 8.675 -44.572 1.00 84.69 851 ASP A C 1
ATOM 6693 O O . ASP A 1 851 ? 10.834 8.016 -44.405 1.00 84.69 851 ASP A O 1
ATOM 6697 N N . GLU A 1 852 ? 8.823 8.268 -45.374 1.00 83.75 852 GLU A N 1
ATOM 6698 C CA . GLU A 1 852 ? 8.850 6.982 -46.085 1.00 83.75 852 GLU A CA 1
ATOM 6699 C C . GLU A 1 852 ? 9.965 6.916 -47.138 1.00 83.75 852 GLU A C 1
ATOM 6701 O O . GLU A 1 852 ? 10.671 5.908 -47.256 1.00 83.75 852 GLU A O 1
ATOM 6706 N N . ASP A 1 853 ? 10.189 8.011 -47.864 1.00 85.00 853 ASP A N 1
ATOM 6707 C CA . ASP A 1 853 ? 11.255 8.100 -48.862 1.00 85.00 853 ASP A CA 1
ATOM 6708 C C . ASP A 1 853 ? 12.642 8.093 -48.196 1.00 85.00 853 ASP A C 1
ATOM 6710 O O . ASP A 1 853 ? 13.511 7.296 -48.560 1.00 85.00 853 ASP A O 1
ATOM 6714 N N . ILE A 1 854 ? 12.829 8.877 -47.129 1.00 85.12 854 ILE A N 1
ATOM 6715 C CA . ILE A 1 854 ? 14.065 8.876 -46.330 1.00 85.12 854 ILE A CA 1
ATOM 6716 C C . ILE A 1 854 ? 14.346 7.482 -45.757 1.00 85.12 854 ILE A C 1
ATOM 6718 O O . ILE A 1 854 ? 15.483 7.008 -45.826 1.00 85.12 854 ILE A O 1
ATOM 6722 N N . MET A 1 855 ? 13.332 6.798 -45.217 1.00 82.12 855 MET A N 1
ATOM 6723 C CA . MET A 1 855 ? 13.482 5.429 -44.716 1.00 82.12 855 MET A CA 1
ATOM 6724 C C . MET A 1 855 ? 13.877 4.454 -45.828 1.00 82.12 855 MET A C 1
ATOM 6726 O O . MET A 1 855 ? 14.744 3.604 -45.614 1.00 82.12 855 MET A O 1
ATOM 6730 N N . THR A 1 856 ? 13.287 4.590 -47.016 1.00 81.31 856 THR A N 1
ATOM 6731 C CA . THR A 1 856 ? 13.591 3.744 -48.177 1.00 81.31 856 THR A CA 1
ATOM 6732 C C . THR A 1 856 ? 15.030 3.939 -48.649 1.00 81.31 856 THR A C 1
ATOM 6734 O O . THR A 1 856 ? 15.758 2.960 -48.827 1.00 81.31 856 THR A O 1
ATOM 6737 N N . ARG A 1 857 ? 15.480 5.192 -48.786 1.00 80.44 857 ARG A N 1
ATOM 6738 C CA . ARG A 1 857 ? 16.860 5.527 -49.175 1.00 80.44 857 ARG A CA 1
ATOM 6739 C C . ARG A 1 857 ? 17.868 5.054 -48.132 1.00 80.44 857 ARG A C 1
ATOM 6741 O O . ARG A 1 857 ? 18.866 4.426 -48.478 1.00 80.44 857 ARG A O 1
ATOM 6748 N N . LEU A 1 858 ? 17.583 5.282 -46.849 1.00 77.81 858 LEU A N 1
ATOM 6749 C CA . LEU A 1 858 ? 18.450 4.859 -45.750 1.00 77.81 858 LEU A CA 1
ATOM 6750 C C . LEU A 1 858 ? 18.544 3.327 -45.642 1.00 77.81 858 LEU A C 1
ATOM 6752 O O . LEU A 1 858 ? 19.598 2.811 -45.285 1.00 77.81 858 LEU A O 1
ATOM 6756 N N . ALA A 1 859 ? 17.489 2.586 -45.996 1.00 70.62 859 ALA A N 1
ATOM 6757 C CA . ALA A 1 859 ? 17.496 1.122 -45.989 1.00 70.62 859 ALA A CA 1
ATOM 6758 C C . ALA A 1 859 ? 18.393 0.483 -47.072 1.00 70.62 859 ALA A C 1
ATOM 6760 O O . ALA A 1 859 ? 18.750 -0.690 -46.927 1.00 70.62 859 ALA A O 1
ATOM 6761 N N . ARG A 1 860 ? 18.757 1.224 -48.134 1.00 67.94 860 ARG A N 1
ATOM 6762 C CA . ARG A 1 860 ? 19.703 0.781 -49.182 1.00 67.94 860 ARG A CA 1
ATOM 6763 C C . ARG A 1 860 ? 21.172 0.980 -48.788 1.00 67.94 860 ARG A C 1
ATOM 6765 O O . ARG A 1 860 ? 22.048 0.269 -49.288 1.00 67.94 860 ARG A O 1
ATOM 6772 N N . MET A 1 861 ? 21.437 1.913 -47.870 1.00 67.31 861 MET A N 1
ATOM 6773 C CA . MET A 1 861 ? 22.783 2.215 -47.373 1.00 67.31 861 MET A CA 1
ATOM 6774 C C . MET A 1 861 ? 23.360 1.010 -46.607 1.00 67.31 861 MET A C 1
ATOM 6776 O O . MET A 1 861 ? 22.712 0.465 -45.715 1.00 67.31 861 MET A O 1
ATOM 6780 N N . GLY A 1 862 ? 24.577 0.585 -46.953 1.00 54.25 862 GLY A N 1
ATOM 6781 C CA . GLY A 1 862 ? 25.266 -0.574 -46.368 1.00 54.25 862 GLY A CA 1
ATOM 6782 C C . GLY A 1 862 ? 24.870 -1.939 -46.953 1.00 54.25 862 GLY A C 1
ATOM 6783 O O . GLY A 1 862 ? 25.429 -2.954 -46.541 1.00 54.25 862 GLY A O 1
ATOM 6784 N N . LYS A 1 863 ? 23.928 -1.988 -47.910 1.00 56.66 863 LYS A N 1
ATOM 6785 C CA . LYS A 1 863 ? 23.548 -3.211 -48.648 1.00 56.66 863 LYS A CA 1
ATOM 6786 C C . LYS A 1 863 ? 23.955 -3.150 -50.116 1.00 56.66 863 LYS A C 1
ATOM 6788 O O . LYS A 1 863 ? 24.651 -4.038 -50.592 1.00 56.66 863 LYS A O 1
ATOM 6793 N N . GLU A 1 864 ? 23.519 -2.097 -50.800 1.00 51.66 864 GLU A N 1
ATOM 6794 C CA . GLU A 1 864 ? 23.744 -1.881 -52.237 1.00 51.66 864 GLU A CA 1
ATOM 6795 C C . GLU A 1 864 ? 24.592 -0.624 -52.489 1.00 51.66 864 GLU A C 1
ATOM 6797 O O . GLU A 1 864 ? 25.302 -0.537 -53.488 1.00 51.66 864 GLU A O 1
ATOM 6802 N N . GLU A 1 865 ? 24.571 0.337 -51.557 1.00 55.53 865 GLU A N 1
ATOM 6803 C CA . GLU A 1 865 ? 25.235 1.637 -51.681 1.00 55.53 865 GLU A CA 1
ATOM 6804 C C . GLU A 1 865 ? 26.012 2.014 -50.405 1.00 55.53 865 GLU A C 1
ATOM 6806 O O . GLU A 1 865 ? 25.617 1.657 -49.296 1.00 55.53 865 GLU A O 1
ATOM 6811 N N . VAL A 1 866 ? 27.108 2.768 -50.542 1.00 53.25 866 VAL A N 1
ATOM 6812 C CA . VAL A 1 866 ? 27.914 3.276 -49.411 1.00 53.25 866 VAL A CA 1
ATOM 6813 C C . VAL A 1 866 ? 27.354 4.621 -48.934 1.00 53.25 866 VAL A C 1
ATOM 6815 O O . VAL A 1 866 ? 26.955 5.448 -49.754 1.00 53.25 866 VAL A O 1
ATOM 6818 N N . ALA A 1 867 ? 27.338 4.860 -47.618 1.00 51.16 867 ALA A N 1
ATOM 6819 C CA . ALA A 1 867 ? 26.887 6.132 -47.055 1.00 51.16 867 ALA A CA 1
ATOM 6820 C C . ALA A 1 867 ? 27.808 7.293 -47.483 1.00 51.16 867 ALA A C 1
ATOM 6822 O O . ALA A 1 867 ? 28.996 7.301 -47.169 1.00 51.16 867 ALA A O 1
ATOM 6823 N N . GLU A 1 868 ? 27.262 8.309 -48.158 1.00 54.19 868 GLU A N 1
ATOM 6824 C CA . GLU A 1 868 ? 28.000 9.510 -48.588 1.00 54.19 868 GLU A CA 1
ATOM 6825 C C . GLU A 1 868 ? 28.040 10.541 -47.446 1.00 54.19 868 GLU A C 1
ATOM 6827 O O . GLU A 1 868 ? 27.458 11.620 -47.522 1.00 54.19 868 GLU A O 1
ATOM 6832 N N . ALA A 1 869 ? 28.653 10.157 -46.325 1.00 46.50 869 ALA A N 1
ATOM 6833 C CA . ALA A 1 869 ? 28.754 10.998 -45.131 1.00 46.50 869 ALA A CA 1
ATOM 6834 C C . ALA A 1 869 ? 30.068 11.769 -45.034 1.00 46.50 869 ALA A C 1
ATOM 6836 O O . ALA A 1 869 ? 30.145 12.752 -44.299 1.00 46.50 869 ALA A O 1
ATOM 6837 N N . VAL A 1 870 ? 31.090 11.357 -45.783 1.00 45.12 870 VAL A N 1
ATOM 6838 C CA . VAL A 1 870 ? 32.377 12.042 -45.831 1.00 45.12 870 VAL A CA 1
ATOM 6839 C C . VAL A 1 870 ? 32.626 12.467 -47.265 1.00 45.12 870 VAL A C 1
ATOM 6841 O O . VAL A 1 870 ? 32.763 11.623 -48.139 1.00 45.12 870 VAL A O 1
ATOM 6844 N N . ALA A 1 871 ? 32.639 13.772 -47.516 1.00 38.16 871 ALA A N 1
ATOM 6845 C CA . ALA A 1 871 ? 33.192 14.298 -48.753 1.00 38.16 871 ALA A CA 1
ATOM 6846 C C . ALA A 1 871 ? 34.715 14.342 -48.566 1.00 38.16 871 ALA A C 1
ATOM 6848 O O . ALA A 1 871 ? 35.226 15.295 -47.974 1.00 38.16 871 ALA A O 1
ATOM 6849 N N . TYR A 1 872 ? 35.446 13.302 -48.982 1.00 41.47 872 TYR A N 1
ATOM 6850 C CA . TYR A 1 872 ? 36.880 13.468 -49.207 1.00 41.47 872 TYR A CA 1
ATOM 6851 C C . TYR A 1 872 ? 37.060 14.070 -50.602 1.00 41.47 872 TYR A C 1
ATOM 6853 O O . TYR A 1 872 ? 36.493 13.602 -51.582 1.00 41.47 872 TYR A O 1
ATOM 6861 N N . HIS A 1 873 ? 37.822 15.157 -50.686 1.00 48.75 873 HIS A N 1
ATOM 6862 C CA . HIS A 1 873 ? 38.004 15.940 -51.914 1.00 48.75 873 HIS A CA 1
ATOM 6863 C C . HIS A 1 873 ? 39.067 15.354 -52.861 1.00 48.75 873 HIS A C 1
ATOM 6865 O O . HIS A 1 873 ? 39.632 16.081 -53.667 1.00 48.75 873 HIS A O 1
ATOM 6871 N N . ASP A 1 874 ? 39.345 14.056 -52.756 1.00 40.47 874 ASP A N 1
ATOM 6872 C CA . ASP A 1 874 ? 40.332 13.360 -53.575 1.00 40.47 874 ASP A CA 1
ATOM 6873 C C . ASP A 1 874 ? 39.706 12.039 -54.048 1.00 40.47 874 ASP A C 1
ATOM 6875 O O . ASP A 1 874 ? 39.394 11.173 -53.225 1.00 40.47 874 ASP A O 1
ATOM 6879 N N . GLU A 1 875 ? 39.452 11.900 -55.358 1.00 39.81 875 GLU A N 1
ATOM 6880 C CA . GLU A 1 875 ? 38.801 10.716 -55.943 1.00 39.81 875 GLU A CA 1
ATOM 6881 C C . GLU A 1 875 ? 39.558 9.434 -55.588 1.00 39.81 875 GLU A C 1
ATOM 6883 O O . GLU A 1 875 ? 38.924 8.412 -55.340 1.00 39.81 875 GLU A O 1
ATOM 6888 N N . MET A 1 876 ? 40.887 9.489 -55.443 1.00 39.34 876 MET A N 1
ATOM 6889 C CA . MET A 1 876 ? 41.671 8.343 -54.980 1.00 39.34 876 MET A CA 1
ATOM 6890 C C . MET A 1 876 ? 41.353 7.958 -53.532 1.00 39.34 876 MET A C 1
ATOM 6892 O O . MET A 1 876 ? 41.314 6.768 -53.228 1.00 39.34 876 MET A O 1
ATOM 6896 N N . VAL A 1 877 ? 41.104 8.921 -52.639 1.00 43.41 877 VAL A N 1
ATOM 6897 C CA . VAL A 1 877 ? 40.780 8.683 -51.219 1.00 43.41 877 VAL A CA 1
ATOM 6898 C C . VAL A 1 877 ? 39.320 8.265 -51.047 1.00 43.41 877 VAL A C 1
ATOM 6900 O O . VAL A 1 877 ? 39.038 7.378 -50.244 1.00 43.41 877 VAL A O 1
ATOM 6903 N N . ASP A 1 878 ? 38.400 8.837 -51.823 1.00 44.84 878 ASP A N 1
ATOM 6904 C CA . ASP A 1 878 ? 36.986 8.446 -51.857 1.00 44.84 878 ASP A CA 1
ATOM 6905 C C . ASP A 1 878 ? 36.808 7.048 -52.474 1.00 44.84 878 ASP A C 1
ATOM 6907 O O . ASP A 1 878 ? 36.070 6.216 -51.942 1.00 44.84 878 ASP A O 1
ATOM 6911 N N . GLU A 1 879 ? 37.534 6.727 -53.549 1.00 44.00 879 GLU A N 1
ATOM 6912 C CA . GLU A 1 879 ? 37.548 5.393 -54.153 1.00 44.00 879 GLU A CA 1
ATOM 6913 C C . GLU A 1 879 ? 38.280 4.374 -53.256 1.00 44.00 879 GLU A C 1
ATOM 6915 O O . GLU A 1 879 ? 37.830 3.234 -53.126 1.00 44.00 879 GLU A O 1
ATOM 6920 N N . TYR A 1 880 ? 39.349 4.780 -52.558 1.00 44.94 880 TYR A N 1
ATOM 6921 C CA . TYR A 1 880 ? 40.045 3.973 -51.544 1.00 44.94 880 TYR A CA 1
ATOM 6922 C C . TYR A 1 880 ? 39.162 3.687 -50.320 1.00 44.94 880 TYR A C 1
ATOM 6924 O O . TYR A 1 880 ? 39.077 2.538 -49.881 1.00 44.94 880 TYR A O 1
ATOM 6932 N N . ASN A 1 881 ? 38.441 4.686 -49.807 1.00 46.09 881 ASN A N 1
ATOM 6933 C CA . ASN A 1 881 ? 37.503 4.531 -48.695 1.00 46.09 881 ASN A CA 1
ATOM 6934 C C . ASN A 1 881 ? 36.239 3.762 -49.112 1.00 46.09 881 ASN A C 1
ATOM 6936 O O . ASN A 1 881 ? 35.789 2.927 -48.339 1.00 46.09 881 ASN A O 1
ATOM 6940 N N . ARG A 1 882 ? 35.727 3.912 -50.346 1.00 50.53 882 ARG A N 1
ATOM 6941 C CA . ARG A 1 882 ? 34.668 3.037 -50.910 1.00 50.53 882 ARG A CA 1
ATOM 6942 C C . ARG A 1 882 ? 35.133 1.595 -51.127 1.00 50.53 882 ARG A C 1
ATOM 6944 O O . ARG A 1 882 ? 34.330 0.660 -51.041 1.00 50.53 882 ARG A O 1
ATOM 6951 N N . LYS A 1 883 ? 36.413 1.381 -51.448 1.00 46.47 883 LYS A N 1
ATOM 6952 C CA . LYS A 1 883 ? 37.014 0.039 -51.543 1.00 46.47 883 LYS A CA 1
ATOM 6953 C C . LYS A 1 883 ? 37.184 -0.605 -50.160 1.00 46.47 883 LYS A C 1
ATOM 6955 O O . LYS A 1 883 ? 37.035 -1.820 -50.080 1.00 46.47 883 LYS A O 1
ATOM 6960 N N . LYS A 1 884 ? 37.418 0.192 -49.107 1.00 43.97 884 LYS A N 1
ATOM 6961 C CA . LYS A 1 884 ? 37.615 -0.228 -47.703 1.00 43.97 884 LYS A CA 1
ATOM 6962 C C . LYS A 1 884 ? 36.414 -0.015 -46.762 1.00 43.97 884 LYS A C 1
ATOM 6964 O O . LYS A 1 884 ? 36.581 -0.168 -45.562 1.00 43.97 884 LYS A O 1
ATOM 6969 N N . ALA A 1 885 ? 35.245 0.369 -47.266 1.00 51.03 885 ALA A N 1
ATOM 6970 C CA . ALA A 1 885 ? 34.029 0.465 -46.457 1.00 51.03 885 ALA A CA 1
ATOM 6971 C C . ALA A 1 885 ? 33.473 -0.937 -46.169 1.00 51.03 885 ALA A C 1
ATOM 6973 O O . ALA A 1 885 ? 33.638 -1.838 -47.000 1.00 51.03 885 ALA A O 1
ATOM 6974 N N . GLU A 1 886 ? 32.800 -1.126 -45.034 1.00 56.19 886 GLU A N 1
ATOM 6975 C CA . GLU A 1 886 ? 32.123 -2.385 -44.709 1.00 56.19 886 GLU A CA 1
ATOM 6976 C C . GLU A 1 886 ? 31.007 -2.646 -45.739 1.00 56.19 886 GLU A C 1
ATOM 6978 O O . GLU A 1 886 ? 29.971 -1.980 -45.762 1.00 56.19 886 GLU A O 1
ATOM 6983 N N . LYS A 1 887 ? 31.212 -3.632 -46.614 1.00 65.56 887 LYS A N 1
ATOM 6984 C CA . LYS A 1 887 ? 30.236 -4.080 -47.614 1.00 65.56 887 LYS A CA 1
ATOM 6985 C C . LYS A 1 887 ? 30.285 -5.593 -47.746 1.00 65.56 887 LYS A C 1
ATOM 6987 O O . LYS A 1 887 ? 31.296 -6.212 -47.421 1.00 65.56 887 LYS A O 1
ATOM 6992 N N . MET A 1 888 ? 29.209 -6.196 -48.242 1.00 64.94 888 MET A N 1
ATOM 6993 C CA . MET A 1 888 ? 29.217 -7.627 -48.552 1.00 64.94 888 MET A CA 1
ATOM 6994 C C . MET A 1 888 ? 30.272 -7.914 -49.629 1.00 64.94 888 MET A C 1
ATOM 6996 O O . MET A 1 888 ? 30.248 -7.294 -50.693 1.00 64.94 888 MET A O 1
ATOM 7000 N N . THR A 1 889 ? 31.201 -8.836 -49.360 1.00 70.00 889 THR A N 1
ATOM 7001 C CA . THR A 1 889 ? 32.283 -9.175 -50.307 1.00 70.00 889 THR A CA 1
ATOM 7002 C C . THR A 1 889 ? 31.827 -10.131 -51.405 1.00 70.00 889 THR A C 1
ATOM 7004 O O . THR A 1 889 ? 32.489 -10.249 -52.431 1.00 70.00 889 THR A O 1
ATOM 7007 N N . GLY A 1 890 ? 30.688 -10.801 -51.200 1.00 67.75 890 GLY A N 1
ATOM 7008 C CA . GLY A 1 890 ? 30.217 -11.909 -52.035 1.00 67.75 890 GLY A CA 1
ATOM 7009 C C . GLY A 1 890 ? 30.758 -13.273 -51.592 1.00 67.75 890 GLY A C 1
ATOM 7010 O O . GLY A 1 890 ? 30.248 -14.298 -52.040 1.00 67.75 890 GLY A O 1
ATOM 7011 N N . ASP A 1 891 ? 31.725 -13.304 -50.671 1.00 74.62 891 ASP A N 1
ATOM 7012 C CA . ASP A 1 891 ? 32.247 -14.544 -50.102 1.00 74.62 891 ASP A CA 1
ATOM 7013 C C . ASP A 1 891 ? 31.305 -15.102 -49.033 1.00 74.62 891 ASP A C 1
ATOM 7015 O O . ASP A 1 891 ? 30.688 -14.362 -48.261 1.00 74.62 891 ASP A O 1
ATOM 7019 N N . LEU A 1 892 ? 31.236 -16.430 -48.950 1.00 78.38 892 LEU A N 1
ATOM 7020 C CA . LEU A 1 892 ? 30.454 -17.141 -47.944 1.00 78.38 892 LEU A CA 1
ATOM 7021 C C . LEU A 1 892 ? 31.380 -17.836 -46.942 1.00 78.38 892 LEU A C 1
ATOM 7023 O O . LEU A 1 892 ? 32.402 -18.426 -47.300 1.00 78.38 892 LEU A O 1
ATOM 7027 N N . CYS A 1 893 ? 31.005 -17.817 -45.665 1.00 79.69 893 CYS A N 1
ATOM 7028 C CA . CYS A 1 893 ? 31.698 -18.585 -44.640 1.00 79.69 893 CYS A CA 1
ATOM 7029 C C . CYS A 1 893 ? 31.638 -20.086 -44.960 1.00 79.69 893 CYS A C 1
ATOM 7031 O O . CYS A 1 893 ? 30.554 -20.653 -45.059 1.00 79.69 893 CYS A O 1
ATOM 7033 N N . LYS A 1 894 ? 32.795 -20.756 -44.995 1.00 78.44 894 LYS A N 1
ATOM 7034 C CA . LYS A 1 894 ? 32.913 -22.194 -45.304 1.00 78.44 894 LYS A CA 1
ATOM 7035 C C . LYS A 1 894 ? 32.166 -23.129 -44.338 1.00 78.44 894 LYS A C 1
ATOM 7037 O O . LYS A 1 894 ? 31.930 -24.278 -44.686 1.00 78.44 894 LYS A O 1
ATOM 7042 N N . LEU A 1 895 ? 31.838 -22.662 -43.129 1.00 75.44 895 LEU A N 1
ATOM 7043 C CA . LEU A 1 895 ? 31.150 -23.456 -42.103 1.00 75.44 895 LEU A CA 1
ATOM 7044 C C . LEU A 1 895 ? 29.632 -23.234 -42.080 1.00 75.44 895 LEU A C 1
ATOM 7046 O O . LEU A 1 895 ? 28.888 -24.172 -41.824 1.00 75.44 895 LEU A O 1
ATOM 7050 N N . CYS A 1 896 ? 29.161 -22.006 -42.317 1.00 73.88 896 CYS A N 1
ATOM 7051 C CA . CYS A 1 896 ? 27.746 -21.652 -42.132 1.00 73.88 896 CYS A CA 1
ATOM 7052 C C . CYS A 1 896 ? 27.109 -20.904 -43.309 1.00 73.88 896 CYS A C 1
ATOM 7054 O O . CYS A 1 896 ? 25.995 -20.409 -43.171 1.00 73.88 896 CYS A O 1
ATOM 7056 N N . ASN A 1 897 ? 27.814 -20.767 -44.437 1.00 71.50 897 ASN A N 1
ATOM 7057 C CA . ASN A 1 897 ? 27.376 -20.065 -45.651 1.00 71.50 897 ASN A CA 1
ATOM 7058 C C . ASN A 1 897 ? 26.878 -18.626 -45.427 1.00 71.50 897 ASN A C 1
ATOM 7060 O O . ASN A 1 897 ? 26.169 -18.054 -46.245 1.00 71.50 897 ASN A O 1
ATOM 7064 N N . THR A 1 898 ? 27.266 -18.022 -44.308 1.00 73.44 898 THR A N 1
ATOM 7065 C CA . THR A 1 898 ? 27.017 -16.617 -43.993 1.00 73.44 898 THR A CA 1
ATOM 7066 C C . THR A 1 898 ? 27.777 -15.715 -44.966 1.00 73.44 898 THR A C 1
ATOM 7068 O O . THR A 1 898 ? 28.990 -15.903 -45.079 1.00 73.44 898 THR A O 1
ATOM 7071 N N . PRO A 1 899 ? 27.128 -14.712 -45.590 1.00 73.06 899 PRO A N 1
ATOM 7072 C CA . PRO A 1 899 ? 27.829 -13.671 -46.336 1.00 73.06 899 PRO A CA 1
ATOM 7073 C C . PRO A 1 899 ? 28.831 -12.934 -45.450 1.00 73.06 899 PRO A C 1
ATOM 7075 O O . PRO A 1 899 ? 28.484 -12.492 -44.348 1.00 73.06 899 PRO A O 1
ATOM 7078 N N . LEU A 1 900 ? 30.067 -12.830 -45.926 1.00 76.94 900 LEU A N 1
ATOM 7079 C CA . LEU A 1 900 ? 31.139 -12.106 -45.261 1.00 76.94 900 LEU A CA 1
ATOM 7080 C C . LEU A 1 900 ? 31.143 -10.638 -45.696 1.00 76.94 900 LEU A C 1
ATOM 7082 O O . LEU A 1 900 ? 30.738 -10.283 -46.807 1.00 76.94 900 LEU A O 1
ATOM 7086 N N . TYR A 1 901 ? 31.587 -9.785 -44.780 1.00 74.25 901 TYR A N 1
ATOM 7087 C CA . TYR A 1 901 ? 31.718 -8.349 -44.989 1.00 74.25 901 TYR A CA 1
ATOM 7088 C C . TYR A 1 901 ? 33.199 -7.975 -44.995 1.00 74.25 901 TYR A C 1
ATOM 7090 O O . TYR A 1 901 ? 33.999 -8.603 -44.298 1.00 74.25 901 TYR A O 1
ATOM 7098 N N . SER A 1 902 ? 33.562 -6.964 -45.782 1.00 76.44 902 SER A N 1
ATOM 7099 C CA . SER A 1 902 ? 34.891 -6.357 -45.728 1.00 76.44 902 SER A CA 1
ATOM 7100 C C . SER A 1 902 ? 35.100 -5.621 -44.409 1.00 76.44 902 SER A C 1
ATOM 7102 O O . SER A 1 902 ? 34.145 -5.227 -43.739 1.00 76.44 902 SER A O 1
ATOM 7104 N N . ASP A 1 903 ? 36.364 -5.415 -44.047 1.00 79.12 903 ASP A N 1
ATOM 7105 C CA . ASP A 1 903 ? 36.705 -4.654 -42.850 1.00 79.12 903 ASP A CA 1
ATOM 7106 C C . ASP A 1 903 ? 36.184 -3.212 -42.930 1.00 79.12 903 ASP A C 1
ATOM 7108 O O . ASP A 1 903 ? 36.212 -2.623 -44.013 1.00 79.12 903 ASP A O 1
ATOM 7112 N N . PRO A 1 904 ? 35.746 -2.627 -41.800 1.00 76.88 904 PRO A N 1
ATOM 7113 C CA . PRO A 1 904 ? 35.319 -1.238 -41.765 1.00 76.88 904 PRO A CA 1
ATOM 7114 C C . PRO A 1 904 ? 36.505 -0.290 -41.963 1.00 76.88 904 PRO A C 1
ATOM 7116 O O . PRO A 1 904 ? 37.597 -0.485 -41.414 1.00 76.88 904 PRO A O 1
ATOM 7119 N N . GLY A 1 905 ? 36.265 0.800 -42.688 1.00 70.69 905 GLY A N 1
ATOM 7120 C CA . GLY A 1 905 ? 37.243 1.870 -42.840 1.00 70.69 905 GLY A CA 1
ATOM 7121 C C . GLY A 1 905 ? 37.411 2.671 -41.546 1.00 70.69 905 GLY A C 1
ATOM 7122 O O . GLY A 1 905 ? 36.499 2.759 -40.724 1.00 70.69 905 GLY A O 1
ATOM 7123 N N . ALA A 1 906 ? 38.551 3.349 -41.374 1.00 69.00 906 ALA A N 1
ATOM 7124 C CA . ALA A 1 906 ? 38.792 4.203 -40.200 1.00 69.00 906 ALA A CA 1
ATOM 7125 C C . ALA A 1 906 ? 37.709 5.288 -40.008 1.00 69.00 906 ALA A C 1
ATOM 7127 O O . ALA A 1 906 ? 37.382 5.656 -38.882 1.00 69.00 906 ALA A O 1
ATOM 7128 N N . HIS A 1 907 ? 37.112 5.756 -41.106 1.00 67.62 907 HIS A N 1
ATOM 7129 C CA . HIS A 1 907 ? 36.029 6.738 -41.116 1.00 67.62 907 HIS A CA 1
ATOM 7130 C C . HIS A 1 907 ? 34.673 6.179 -40.632 1.00 67.62 907 HIS A C 1
ATOM 7132 O O . HIS A 1 907 ? 33.815 6.955 -40.224 1.00 67.62 907 HIS A O 1
ATOM 7138 N N . GLU A 1 908 ? 34.483 4.854 -40.618 1.00 70.19 908 GLU A N 1
ATOM 7139 C CA . GLU A 1 908 ? 33.262 4.171 -40.145 1.00 70.19 908 GLU A CA 1
ATOM 7140 C C . GLU A 1 908 ? 33.371 3.693 -38.689 1.00 70.19 908 GLU A C 1
ATOM 7142 O O . GLU A 1 908 ? 32.392 3.237 -38.082 1.00 70.19 908 GLU A O 1
ATOM 7147 N N . LEU A 1 909 ? 34.570 3.793 -38.110 1.00 81.94 909 LEU A N 1
ATOM 7148 C CA . LEU A 1 909 ? 34.838 3.436 -36.722 1.00 81.94 909 LEU A CA 1
ATOM 7149 C C . LEU A 1 909 ? 34.453 4.552 -35.747 1.00 81.94 909 LEU A C 1
ATOM 7151 O O . LEU A 1 909 ? 34.397 4.300 -34.552 1.00 81.94 909 LEU A O 1
ATOM 7155 N N . GLY A 1 910 ? 34.124 5.764 -36.195 1.00 86.12 910 GLY A N 1
ATOM 7156 C CA . GLY A 1 910 ? 33.714 6.824 -35.278 1.00 86.12 910 GLY A CA 1
ATOM 7157 C C . GLY A 1 910 ? 33.094 8.032 -35.953 1.00 86.12 910 GLY A C 1
ATOM 7158 O O . GLY A 1 910 ? 33.319 8.288 -37.129 1.00 86.12 910 GLY A O 1
ATOM 7159 N N . ILE A 1 911 ? 32.334 8.801 -35.178 1.00 91.00 911 ILE A N 1
ATOM 7160 C CA . ILE A 1 911 ? 31.851 10.126 -35.583 1.00 91.00 911 ILE A CA 1
ATOM 7161 C C . ILE A 1 911 ? 32.585 11.209 -34.802 1.00 91.00 911 ILE A C 1
ATOM 7163 O O . ILE A 1 911 ? 33.088 10.961 -33.704 1.00 91.00 911 ILE A O 1
ATOM 7167 N N . TYR A 1 912 ? 32.608 12.428 -35.334 1.00 94.00 912 TYR A N 1
ATOM 7168 C CA . TYR A 1 912 ? 33.147 13.596 -34.648 1.00 94.00 912 TYR A CA 1
ATOM 7169 C C . TYR A 1 912 ? 32.187 14.105 -33.570 1.00 94.00 912 TYR A C 1
ATOM 7171 O O . TYR A 1 912 ? 31.677 15.224 -33.628 1.00 94.00 912 TYR A O 1
ATOM 7179 N N . LEU A 1 913 ? 31.923 13.237 -32.596 1.00 95.69 913 LEU A N 1
ATOM 7180 C CA . LEU A 1 913 ? 31.158 13.496 -31.392 1.00 95.69 913 LEU A CA 1
ATOM 7181 C C . LEU A 1 913 ? 31.863 12.822 -30.217 1.00 95.69 913 LEU A C 1
ATOM 7183 O O . LEU A 1 913 ? 32.053 11.603 -30.219 1.00 95.69 913 LEU A O 1
ATOM 7187 N N . HIS A 1 914 ? 32.203 13.611 -29.206 1.00 95.62 914 HIS A N 1
ATOM 7188 C CA . HIS A 1 914 ? 32.918 13.145 -28.027 1.00 95.62 914 HIS A CA 1
ATOM 7189 C C . HIS A 1 914 ? 32.236 13.623 -26.746 1.00 95.62 914 HIS A C 1
ATOM 7191 O O . HIS A 1 914 ? 31.978 14.816 -26.585 1.00 95.62 914 HIS A O 1
ATOM 7197 N N . ALA A 1 915 ? 31.934 12.698 -25.838 1.00 96.38 915 ALA A N 1
ATOM 7198 C CA . ALA A 1 915 ? 31.441 12.969 -24.493 1.00 96.38 915 ALA A CA 1
ATOM 7199 C C . ALA A 1 915 ? 32.603 13.440 -23.609 1.00 96.38 915 ALA A C 1
ATOM 7201 O O . ALA A 1 915 ? 33.268 12.626 -22.980 1.00 96.38 915 ALA A O 1
ATOM 7202 N N . ARG A 1 916 ? 32.859 14.747 -23.587 1.00 93.62 916 ARG A N 1
ATOM 7203 C CA . ARG A 1 916 ? 34.052 15.330 -22.966 1.00 93.62 916 ARG A CA 1
ATOM 7204 C C . ARG A 1 916 ? 34.009 15.314 -21.440 1.00 93.62 916 ARG A C 1
ATOM 7206 O O . ARG A 1 916 ? 34.986 14.944 -20.806 1.00 93.62 916 ARG A O 1
ATOM 7213 N N . LYS A 1 917 ? 32.904 15.771 -20.842 1.00 93.00 917 LYS A N 1
ATOM 7214 C CA . LYS A 1 917 ? 32.864 16.068 -19.401 1.00 93.00 917 LYS A CA 1
ATOM 7215 C C . LYS A 1 917 ? 31.505 15.776 -18.793 1.00 93.00 917 LYS A C 1
ATOM 7217 O O . LYS A 1 917 ? 30.470 16.149 -19.350 1.00 93.00 917 LYS A O 1
ATOM 7222 N N . TYR A 1 918 ? 31.510 15.090 -17.657 1.00 93.94 918 TYR A N 1
ATOM 7223 C CA . TYR A 1 918 ? 30.333 14.850 -16.828 1.00 93.94 918 TYR A CA 1
ATOM 7224 C C . TYR A 1 918 ? 30.640 15.359 -15.422 1.00 93.94 918 TYR A C 1
ATOM 7226 O O . TYR A 1 918 ? 31.677 15.021 -14.856 1.00 93.94 918 TYR A O 1
ATOM 7234 N N . ALA A 1 919 ? 29.735 16.146 -14.852 1.00 90.94 919 ALA A N 1
ATOM 7235 C CA . ALA A 1 919 ? 29.917 16.729 -13.528 1.00 90.94 919 ALA A CA 1
ATOM 7236 C C . ALA A 1 919 ? 28.616 16.713 -12.727 1.00 90.94 919 ALA A C 1
ATOM 7238 O O . ALA A 1 919 ? 27.524 16.849 -13.287 1.00 90.94 919 ALA A O 1
ATOM 7239 N N . ASP A 1 920 ? 28.737 16.584 -11.411 1.00 88.88 920 ASP A N 1
ATOM 7240 C CA . ASP A 1 920 ? 27.615 16.761 -10.498 1.00 88.88 920 ASP A CA 1
ATOM 7241 C C . ASP A 1 920 ? 27.180 18.232 -10.465 1.00 88.88 920 ASP A C 1
ATOM 7243 O O . ASP A 1 920 ? 28.011 19.140 -10.412 1.00 88.88 920 ASP A O 1
ATOM 7247 N N . ALA A 1 921 ? 25.874 18.491 -10.473 1.00 79.94 921 ALA A N 1
ATOM 7248 C CA . ALA A 1 921 ? 25.334 19.848 -10.434 1.00 79.94 921 ALA A CA 1
ATOM 7249 C C . ALA A 1 921 ? 25.668 20.575 -9.123 1.00 79.94 921 ALA A C 1
ATOM 7251 O O . ALA A 1 921 ? 25.759 21.801 -9.131 1.00 79.94 921 ALA A O 1
ATOM 7252 N N . GLU A 1 922 ? 25.875 19.826 -8.036 1.00 80.31 922 GLU A N 1
ATOM 7253 C CA . GLU A 1 922 ? 26.296 20.332 -6.723 1.00 80.31 922 GLU A CA 1
ATOM 7254 C C . GLU A 1 922 ? 27.830 20.404 -6.573 1.00 80.31 922 GLU A C 1
ATOM 7256 O O . GLU A 1 922 ? 28.327 20.757 -5.507 1.00 80.31 922 GLU A O 1
ATOM 7261 N N . GLY A 1 923 ? 28.596 20.065 -7.621 1.00 81.00 923 GLY A N 1
ATOM 7262 C CA . GLY A 1 923 ? 30.056 20.196 -7.645 1.00 81.00 923 GLY A CA 1
ATOM 7263 C C . GLY A 1 923 ? 30.832 19.126 -6.868 1.00 81.00 923 GLY A C 1
ATOM 7264 O O . GLY A 1 923 ? 32.029 19.289 -6.655 1.00 81.00 923 GLY A O 1
ATOM 7265 N N . LYS A 1 924 ? 30.197 18.022 -6.444 1.00 84.88 924 LYS A N 1
ATOM 7266 C CA . LYS A 1 924 ? 30.864 16.974 -5.641 1.00 84.88 924 LYS A CA 1
ATOM 7267 C C . LYS A 1 924 ? 31.906 16.171 -6.410 1.00 84.88 924 LYS A C 1
ATOM 7269 O O . LYS A 1 924 ? 32.837 15.645 -5.809 1.00 84.88 924 LYS A O 1
ATOM 7274 N N . TRP A 1 925 ? 31.713 16.014 -7.712 1.00 88.75 925 TRP A N 1
ATOM 7275 C CA . TRP A 1 925 ? 32.640 15.310 -8.586 1.00 88.75 925 TRP A CA 1
ATOM 7276 C C . TRP A 1 925 ? 32.569 15.880 -9.996 1.00 88.75 925 TRP A C 1
ATOM 7278 O O . TRP A 1 925 ? 31.546 16.417 -10.431 1.00 88.75 925 TRP A O 1
ATOM 7288 N N . ASN A 1 926 ? 33.679 15.731 -10.707 1.00 91.50 926 ASN A N 1
ATOM 7289 C CA . ASN A 1 926 ? 33.846 16.167 -12.078 1.00 91.50 926 ASN A CA 1
ATOM 7290 C C . ASN A 1 926 ? 34.804 15.199 -12.782 1.00 91.50 926 ASN A C 1
ATOM 7292 O O . ASN A 1 926 ? 35.928 15.013 -12.321 1.00 91.50 926 ASN A O 1
ATOM 7296 N N . TYR A 1 927 ? 34.352 14.588 -13.875 1.00 93.50 927 TYR A N 1
ATOM 7297 C CA . TYR A 1 927 ? 35.157 13.688 -14.693 1.00 93.50 927 TYR A CA 1
ATOM 7298 C C . TYR A 1 927 ? 35.233 14.220 -16.122 1.00 93.50 927 TYR A C 1
ATOM 7300 O O . TYR A 1 927 ? 34.204 14.488 -16.750 1.00 93.50 927 TYR A O 1
ATOM 7308 N N . GLU A 1 928 ? 36.452 14.345 -16.635 1.00 92.25 928 GLU A N 1
ATOM 7309 C CA . GLU A 1 928 ? 36.750 14.931 -17.940 1.00 92.25 928 GLU A CA 1
ATOM 7310 C C . GLU A 1 928 ? 37.797 14.092 -18.678 1.00 92.25 928 GLU A C 1
ATOM 7312 O O . GLU A 1 928 ? 38.676 13.492 -18.060 1.00 92.25 928 GLU A O 1
ATOM 7317 N N . THR A 1 929 ? 37.675 14.031 -20.001 1.00 91.56 929 THR A N 1
ATOM 7318 C CA . THR A 1 929 ? 38.665 13.451 -20.914 1.00 91.56 929 THR A CA 1
ATOM 7319 C C . THR A 1 929 ? 39.372 14.542 -21.708 1.00 91.56 929 THR A C 1
ATOM 7321 O O . THR A 1 929 ? 38.844 15.640 -21.895 1.00 91.56 929 THR A O 1
ATOM 7324 N N . GLU A 1 930 ? 40.553 14.215 -22.228 1.00 87.19 930 GLU A N 1
ATOM 7325 C CA . GLU A 1 930 ? 41.247 15.048 -23.210 1.00 87.19 930 GLU A CA 1
ATOM 7326 C C . GLU A 1 930 ? 40.395 15.266 -24.469 1.00 87.19 930 GLU A C 1
ATOM 7328 O O . GLU A 1 930 ? 39.508 14.472 -24.810 1.00 87.19 930 GLU A O 1
ATOM 7333 N N . LEU A 1 931 ? 40.672 16.361 -25.181 1.00 85.94 931 LEU A N 1
ATOM 7334 C CA . LEU A 1 931 ? 40.043 16.608 -26.472 1.00 85.94 931 LEU A CA 1
ATOM 7335 C C . LEU A 1 931 ? 40.551 15.587 -27.499 1.00 85.94 931 LEU A C 1
ATOM 7337 O O . LEU A 1 931 ? 41.754 15.353 -27.585 1.00 85.94 931 LEU A O 1
ATOM 7341 N N . PRO A 1 932 ? 39.665 14.997 -28.317 1.00 87.75 932 PRO A N 1
ATOM 7342 C CA . PRO A 1 932 ? 40.104 14.100 -29.374 1.00 87.75 932 PRO A CA 1
ATOM 7343 C C . PRO A 1 932 ? 40.899 14.873 -30.435 1.00 87.75 932 PRO A C 1
ATOM 7345 O O . PRO A 1 932 ? 40.595 16.034 -30.705 1.00 87.75 932 PRO A O 1
ATOM 7348 N N . GLU A 1 933 ? 41.845 14.209 -31.104 1.00 85.19 933 GLU A N 1
ATOM 7349 C CA . GLU A 1 933 ? 42.740 14.834 -32.096 1.00 85.19 933 GLU A CA 1
ATOM 7350 C C . GLU A 1 933 ? 41.998 15.656 -33.161 1.00 85.19 933 GLU A C 1
ATOM 7352 O O . GLU A 1 933 ? 42.424 16.748 -33.522 1.00 85.19 933 GLU A O 1
ATOM 7357 N N . TRP A 1 934 ? 40.838 15.179 -33.627 1.00 87.19 934 TRP A N 1
ATOM 7358 C CA . TRP A 1 934 ? 40.031 15.874 -34.638 1.00 87.19 934 TRP A CA 1
ATOM 7359 C C . TRP A 1 934 ? 39.405 17.193 -34.156 1.00 87.19 934 TRP A C 1
ATOM 7361 O O . TRP A 1 934 ? 38.895 17.952 -34.984 1.00 87.19 934 TRP A O 1
ATOM 7371 N N . ALA A 1 935 ? 39.377 17.440 -32.843 1.00 86.19 935 ALA A N 1
ATOM 7372 C CA . ALA A 1 935 ? 38.871 18.666 -32.231 1.00 86.19 935 ALA A CA 1
ATOM 7373 C C . ALA A 1 935 ? 39.979 19.688 -31.931 1.00 86.19 935 ALA A C 1
ATOM 7375 O O . ALA A 1 935 ? 39.651 20.836 -31.636 1.00 86.19 935 ALA A O 1
ATOM 7376 N N . LEU A 1 936 ? 41.253 19.286 -31.996 1.00 84.25 936 LEU A N 1
ATOM 7377 C CA . LEU A 1 936 ? 42.393 20.173 -31.776 1.00 84.25 936 LEU A CA 1
ATOM 7378 C C . LEU A 1 936 ? 42.591 21.124 -32.973 1.00 84.25 936 LEU A C 1
ATOM 7380 O O . LEU A 1 936 ? 42.234 20.780 -34.106 1.00 84.25 936 LEU A O 1
ATOM 7384 N N . PRO A 1 937 ? 43.147 22.330 -32.749 1.00 80.06 937 PRO A N 1
ATOM 7385 C CA . PRO A 1 937 ? 43.427 23.266 -33.827 1.00 80.06 937 PRO A CA 1
ATOM 7386 C C . PRO A 1 937 ? 44.433 22.690 -34.834 1.00 80.06 937 PRO A C 1
ATOM 7388 O O . PRO A 1 937 ? 45.437 22.100 -34.426 1.00 80.06 937 PRO A O 1
ATOM 7391 N N . PRO A 1 938 ? 44.231 22.920 -36.144 1.00 79.19 938 PRO A N 1
ATOM 7392 C CA . PRO A 1 938 ? 45.258 22.678 -37.148 1.00 79.19 938 PRO A CA 1
ATOM 7393 C C . PRO A 1 938 ? 46.545 23.464 -36.838 1.00 79.19 938 PRO A C 1
ATOM 7395 O O . PRO A 1 938 ? 46.470 24.551 -36.250 1.00 79.19 938 PRO A O 1
ATOM 7398 N N . PRO A 1 939 ? 47.723 22.980 -37.276 1.00 72.88 939 PRO A N 1
ATOM 7399 C CA . PRO A 1 939 ? 48.982 23.699 -37.103 1.00 72.88 939 PRO A CA 1
ATOM 7400 C C . PRO A 1 939 ? 48.883 25.151 -37.603 1.00 72.88 939 PRO A C 1
ATOM 7402 O O . PRO A 1 939 ? 48.504 25.394 -38.746 1.00 72.88 939 PRO A O 1
ATOM 7405 N N . GLY A 1 940 ? 49.203 26.122 -36.740 1.00 67.50 940 GLY A N 1
ATOM 7406 C CA . GLY A 1 940 ? 49.172 27.555 -37.071 1.00 67.50 940 GLY A CA 1
ATOM 7407 C C . GLY A 1 940 ? 47.811 28.254 -36.934 1.00 67.50 940 GLY A C 1
ATOM 7408 O O . GLY A 1 940 ? 47.732 29.444 -37.223 1.00 67.50 940 GLY A O 1
ATOM 7409 N N . SER A 1 941 ? 46.756 27.564 -36.482 1.00 73.56 941 SER A N 1
ATOM 7410 C CA . SER A 1 941 ? 45.437 28.163 -36.217 1.00 73.56 941 SER A CA 1
ATOM 7411 C C . SER A 1 941 ? 45.140 28.266 -34.717 1.00 73.56 941 SER A C 1
ATOM 7413 O O . SER A 1 941 ? 45.552 27.416 -33.928 1.00 73.56 941 SER A O 1
ATOM 7415 N N . GLU A 1 942 ? 44.392 29.291 -34.304 1.00 68.75 942 GLU A N 1
ATOM 7416 C CA . GLU A 1 942 ? 43.852 29.366 -32.942 1.00 68.75 942 GLU A CA 1
ATOM 7417 C C . GLU A 1 942 ? 42.652 28.418 -32.774 1.00 68.75 942 GLU A C 1
ATOM 7419 O O . GLU A 1 942 ? 41.940 28.090 -33.727 1.00 68.75 942 GLU A O 1
ATOM 7424 N N . GLY A 1 943 ? 42.435 27.914 -31.561 1.00 68.00 943 GLY A N 1
ATOM 7425 C CA . GLY A 1 943 ? 41.376 26.944 -31.303 1.00 68.00 943 GLY A CA 1
ATOM 7426 C C . GLY A 1 943 ? 41.381 26.375 -29.895 1.00 68.00 943 GLY A C 1
ATOM 7427 O O . GLY A 1 943 ? 42.206 26.782 -29.074 1.00 68.00 943 GLY A O 1
ATOM 7428 N N . PRO A 1 944 ? 40.470 25.432 -29.602 1.00 67.19 944 PRO A N 1
ATOM 7429 C CA . PRO A 1 944 ? 40.392 24.801 -28.292 1.00 67.19 944 PRO A CA 1
ATOM 7430 C C . PRO A 1 944 ? 41.673 23.999 -28.009 1.00 67.19 944 PRO A C 1
ATOM 7432 O O . PRO A 1 944 ? 41.956 23.006 -28.673 1.00 67.19 944 PRO A O 1
ATOM 7435 N N . LYS A 1 945 ? 42.454 24.456 -27.027 1.00 64.75 945 LYS A N 1
ATOM 7436 C CA . LYS A 1 945 ? 43.638 23.766 -26.487 1.00 64.75 945 LYS A CA 1
ATOM 7437 C C . LYS A 1 945 ? 43.248 22.957 -25.244 1.00 64.75 945 LYS A C 1
ATOM 7439 O O . LYS A 1 945 ? 42.144 23.138 -24.722 1.00 64.75 945 LYS A O 1
ATOM 7444 N N . GLU A 1 946 ? 44.136 22.078 -24.778 1.00 55.88 946 GLU A N 1
ATOM 7445 C CA . GLU A 1 946 ? 43.990 21.420 -23.473 1.00 55.88 946 GLU A CA 1
ATOM 7446 C C . GLU A 1 946 ? 43.669 22.458 -22.386 1.00 55.88 946 GLU A C 1
ATOM 7448 O O . GLU A 1 946 ? 44.265 23.536 -22.325 1.00 55.88 946 GLU A O 1
ATOM 7453 N N . THR A 1 947 ? 42.652 22.172 -21.578 1.00 44.19 947 THR A N 1
ATOM 7454 C CA . THR A 1 947 ? 42.159 23.072 -20.533 1.00 44.19 947 THR A CA 1
ATOM 7455 C C . THR A 1 947 ? 43.092 23.050 -19.326 1.00 44.19 947 THR A C 1
ATOM 7457 O O . THR A 1 947 ? 43.139 22.054 -18.612 1.00 44.19 947 THR A O 1
ATOM 7460 N N . ASN A 1 948 ? 43.762 24.172 -19.053 1.00 39.53 948 ASN A N 1
ATOM 7461 C CA . ASN A 1 948 ? 44.317 24.469 -17.728 1.00 39.53 948 ASN A CA 1
ATOM 7462 C C . ASN A 1 948 ? 43.197 24.975 -16.797 1.00 39.53 948 ASN A C 1
ATOM 7464 O O . ASN A 1 948 ? 42.227 25.572 -17.277 1.00 39.53 948 ASN A O 1
ATOM 7468 N N . GLU A 1 949 ? 43.345 24.785 -15.479 1.00 38.62 949 GLU A N 1
ATOM 7469 C CA . GLU A 1 949 ? 42.356 25.145 -14.437 1.00 38.62 949 GLU A CA 1
ATOM 7470 C C . GLU A 1 949 ? 41.832 26.596 -14.526 1.00 38.62 949 GLU A C 1
ATOM 7472 O O . GLU A 1 949 ? 40.693 26.864 -14.155 1.00 38.62 949 GLU A O 1
ATOM 7477 N N . GLU A 1 950 ? 42.603 27.529 -15.093 1.00 34.28 950 GLU A N 1
ATOM 7478 C CA . GLU A 1 950 ? 42.210 28.939 -15.274 1.00 34.28 950 GLU A CA 1
ATOM 7479 C C . GLU A 1 950 ? 41.193 29.187 -16.405 1.00 34.28 950 GLU A C 1
ATOM 7481 O O . GLU A 1 950 ? 40.644 30.282 -16.524 1.00 34.28 950 GLU A O 1
ATOM 7486 N N . SER A 1 951 ? 40.919 28.187 -17.245 1.00 37.56 951 SER A N 1
ATOM 7487 C CA . SER A 1 951 ? 40.049 28.314 -18.422 1.00 37.56 951 SER A CA 1
ATOM 7488 C C . SER A 1 951 ? 38.646 27.726 -18.231 1.00 37.56 951 SER A C 1
ATOM 7490 O O . SER A 1 951 ? 37.945 27.529 -19.223 1.00 37.56 951 SER A O 1
ATOM 7492 N N . ASP A 1 952 ? 38.219 27.454 -16.987 1.00 38.75 952 ASP A N 1
ATOM 7493 C CA . ASP A 1 952 ? 36.893 26.906 -16.662 1.00 38.75 952 ASP A CA 1
ATOM 7494 C C . ASP A 1 952 ? 35.825 28.012 -16.452 1.00 38.75 952 ASP A C 1
ATOM 7496 O O . ASP A 1 952 ? 35.710 28.588 -15.369 1.00 38.75 952 ASP A O 1
ATOM 7500 N N . PRO A 1 953 ? 34.969 28.319 -17.450 1.00 39.31 953 PRO A N 1
ATOM 7501 C CA . PRO A 1 953 ? 33.874 29.274 -17.302 1.00 39.31 953 PRO A CA 1
ATOM 7502 C C . PRO A 1 953 ? 32.655 28.705 -16.549 1.00 39.31 953 PRO A C 1
ATOM 7504 O O . PRO A 1 953 ? 31.583 29.311 -16.607 1.00 39.31 953 PRO A O 1
ATOM 7507 N N . MET A 1 954 ? 32.747 27.559 -15.854 1.00 44.38 954 MET A N 1
ATOM 7508 C CA . MET A 1 954 ? 31.655 27.070 -14.992 1.00 44.38 954 MET A CA 1
ATOM 7509 C C . MET A 1 954 ? 31.356 27.972 -13.780 1.00 44.38 954 MET A C 1
ATOM 7511 O O . MET A 1 954 ? 30.361 27.736 -13.099 1.00 44.38 954 MET A O 1
ATOM 7515 N N . ALA A 1 955 ? 32.131 29.041 -13.570 1.00 39.00 955 ALA A N 1
ATOM 7516 C CA . ALA A 1 955 ? 31.826 30.111 -12.620 1.00 39.00 955 ALA A CA 1
ATOM 7517 C C . ALA A 1 955 ? 30.736 31.105 -13.089 1.00 39.00 955 ALA A C 1
ATOM 7519 O O . ALA A 1 955 ? 30.394 32.015 -12.339 1.00 39.00 955 ALA A O 1
ATOM 7520 N N . VAL A 1 956 ? 30.180 30.979 -14.304 1.00 36.34 956 VAL A N 1
ATOM 7521 C CA . VAL A 1 956 ? 29.144 31.914 -14.784 1.00 36.34 956 VAL A CA 1
ATOM 7522 C C . VAL A 1 956 ? 27.735 31.344 -14.585 1.00 36.34 956 VAL A C 1
ATOM 7524 O O . VAL A 1 956 ? 27.328 30.383 -15.240 1.00 36.34 956 VAL A O 1
ATOM 7527 N N . ASP A 1 957 ? 27.015 31.992 -13.667 1.00 37.06 957 ASP A N 1
ATOM 7528 C CA . ASP A 1 957 ? 25.643 31.764 -13.206 1.00 37.06 957 ASP A CA 1
ATOM 7529 C C . ASP A 1 957 ? 24.626 31.331 -14.268 1.00 37.06 957 ASP A C 1
ATOM 7531 O O . ASP A 1 957 ? 24.231 32.090 -15.157 1.00 37.06 957 ASP A O 1
ATOM 7535 N N . VAL A 1 958 ? 24.076 30.134 -14.057 1.00 40.12 958 VAL A N 1
ATOM 7536 C CA . VAL A 1 958 ? 22.855 29.640 -14.713 1.00 40.12 958 VAL A CA 1
ATOM 7537 C C . VAL A 1 958 ? 21.610 30.411 -14.225 1.00 40.12 958 VAL A C 1
ATOM 7539 O O . VAL A 1 958 ? 20.581 30.394 -14.896 1.00 40.12 958 VAL A O 1
ATOM 7542 N N . GLU A 1 959 ? 21.705 31.170 -13.124 1.00 38.06 959 GLU A N 1
ATOM 7543 C CA . GLU A 1 959 ? 20.623 32.039 -12.625 1.00 38.06 959 GLU A CA 1
ATOM 7544 C C . GLU A 1 959 ? 20.221 33.148 -13.616 1.00 38.06 959 GLU A C 1
ATOM 7546 O O . GLU A 1 959 ? 19.066 33.580 -13.629 1.00 38.06 959 GLU A O 1
ATOM 7551 N N . LYS A 1 960 ? 21.125 33.563 -14.518 1.00 35.50 960 LYS A N 1
ATOM 7552 C CA . LYS A 1 960 ? 20.843 34.613 -15.514 1.00 35.50 960 LYS A CA 1
ATOM 7553 C C . LYS A 1 960 ? 19.987 34.169 -16.707 1.00 35.50 960 LYS A C 1
ATOM 7555 O O . LYS A 1 960 ? 19.577 35.022 -17.487 1.00 35.50 960 LYS A O 1
ATOM 7560 N N . LEU A 1 961 ? 19.684 32.877 -16.853 1.00 38.09 961 LEU A N 1
ATOM 7561 C CA . LEU A 1 961 ? 18.849 32.342 -17.945 1.00 38.09 961 LEU A CA 1
ATOM 7562 C C . LEU A 1 961 ? 17.422 31.975 -17.495 1.00 38.09 961 LEU A C 1
ATOM 7564 O O . LEU A 1 961 ? 16.772 31.117 -18.095 1.00 38.09 961 LEU A O 1
ATOM 7568 N N . THR A 1 962 ? 16.914 32.645 -16.457 1.00 30.41 962 THR A N 1
ATOM 7569 C CA . THR A 1 962 ? 15.521 32.556 -15.996 1.00 30.41 962 THR A CA 1
ATOM 7570 C C . THR A 1 962 ? 14.543 33.074 -17.062 1.00 30.41 962 THR A C 1
ATOM 7572 O O . THR A 1 962 ? 14.188 34.249 -17.108 1.00 30.41 962 THR A O 1
ATOM 7575 N N . LEU A 1 963 ? 14.062 32.168 -17.916 1.00 33.50 963 LEU A N 1
ATOM 7576 C CA . LEU A 1 963 ? 12.748 32.296 -18.545 1.00 33.50 963 LEU A CA 1
ATOM 7577 C C . LEU A 1 963 ? 11.717 31.733 -17.561 1.00 33.50 963 LEU A C 1
ATOM 7579 O O . LEU A 1 963 ? 11.882 30.626 -17.054 1.00 33.50 963 LEU A O 1
ATOM 7583 N N . LYS A 1 964 ? 10.730 32.575 -17.241 1.00 30.12 964 LYS A N 1
ATOM 7584 C CA . LYS A 1 964 ? 9.670 32.361 -16.248 1.00 30.12 964 LYS A CA 1
ATOM 7585 C C . LYS A 1 964 ? 8.896 31.058 -16.490 1.00 30.12 964 LYS A C 1
ATOM 7587 O O . LYS A 1 964 ? 8.706 30.673 -17.639 1.00 30.12 964 LYS A O 1
ATOM 7592 N N . GLU A 1 965 ? 8.505 30.469 -15.358 1.00 31.12 965 GLU A N 1
ATOM 7593 C CA . GLU A 1 965 ? 7.771 29.210 -15.125 1.00 31.12 965 GLU A CA 1
ATOM 7594 C C . GLU A 1 965 ? 6.645 28.872 -16.106 1.00 31.12 965 GLU A C 1
ATOM 7596 O O . GLU A 1 965 ? 5.898 29.794 -16.513 1.00 31.12 965 GLU A O 1
#

InterPro domains:
  IPR006145 Pseudouridine synthase, RsuA/RluA-like [PF00849] (657-819)
  IPR006224 Pseudouridine synthase, RluA-like, conserved site [PS01129] (696-710)
  IPR006225 Pseudouridine synthase, RluC/RluD [TIGR00005] (581-909)
  IPR011701 Major facilitator superfamily [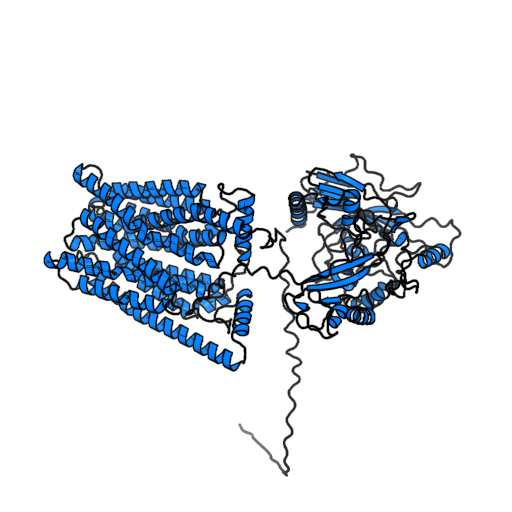PF07690] (73-444)
  IPR020103 Pseudouridine synthase, catalytic domain superfamily [SSF55120] (640-918)
  IPR036259 MFS transporter superfamily [G3DSA:1.20.1250.20] (58-266)
  IPR036259 MFS transporter superfamily [G3DSA:1.20.1250.20] (293-479)
  IPR036259 MFS transporter superfamily [SSF103473] (52-488)

Foldseek 3Di:
DDDDDDDDDDDDDDDDDDDDDDDPPPPPPPPPPPPPDPDDPPDPPDPPPLPPDDPVLLVVLVVVCCVQQLVLLLVLLLLLLLLLLLLQLLVLLQLCPQAVPDWLLSLVLLLLLLVLLLVLQVVLVVVCLPDFLLQSLLVLLLQLLVLLLCSLVHRYSVSSSVSSNSNSNSSNCSLVSVLVLCLQQAAPLCSVVSSLSSNLSSLVSLLVLLVVLLVLCVCCVPPPDRRSSSVSSNVSSVVSNVSSVVSNAAPGGLVPHDVDDPVSSSSRRSNSVVNVPPDSDPDDPQDPVLVVVLVVDVLLVLLLLLLLLLQLQVLQCSNQVLLQLVLLVDRSSVSSVLSNVLSVVLSVVSVVVVVVCLVDFLCLLVLLLVLLVLLLQLLLCLLPDDSDNVCSVVNSVSVSSNSSSVSNNVSSVVLLVQAKFFDNSSVSSNSSSSVSNSNSSSNNSVLQTPVCPDNSSRSSVVSSVSSVVSSVSSVVVSVVLVVLQVVLVVVCVVVVDDLVRLVVQLVVVSVVRDISVRNSSRRRRSGPPPPPPPCPVVPPPPQQDADDFDDDDPPFDWDDDPFWTFGPWGKDKDKDFDDPVQAFFFPLVCCVPPPPQDDSVLVVVCLVVQQWDKSSGRDPDSRDRDHHSIMIMHIDGAGAAIATPDDFAFQDDDPWKTKTFFFFQAFAADDDNDHCSHVQNVVCRVPDVPFGWAWLDGDPNFETAITMTTRDPVSSSVSNVCVSVLQKWFKKKFKWWADDDADKDKDFFAKDDLDPPLLDIEGEPPHHTWIKIKHWFDKAAQDDPPDPLPDPPDGDTIITMMMMITSDDDRCRVQRRCLQCQIHRQLDLQQQACQLCNPSSCHVPHDPPCSVVSVVSSVCDQEPDDRPRHPDSDVVVVVVQVVQAWHFPVDADPPSRDGDTHHHDPSNRHTRMYRAKMAGNVRPDITGDFDPPVQDDDPPDDGDDGDDPVPDPPVDDPVVVDDDD

Organism: NCBI:txid1047168

Secondary structure (DSSP, 8-state):
--------------------------TTSSSSS----------------TTSS-HHHHHHHHHHHHHHHHHHHHHHHHHHHHHHHHHHHHHHTTHHHHTT--TTHHHHHHHHHHHHHHHHHHHHHHHHHHS-HHHHHHHHHHHHHHHHHHHTT--SHHHHHHHHHHHHHHHTTHHHHHHHHHHHHS-HHHHHHHHHHHHTHHHHHHHHHHHHHHHHHHHHHHH--S-HHHHHHHHHHHHHHHHHHHHHHH-S-TTT-SSS-HHHHHHHHHHHHTTSS-TT---S---HHHHHHHHH-HHHHHHHHHHHHHHHHHHHHHHHHHHHHHHTT--HHHHHHHHHHHHHHHHHHHHHHHHHHHHSTT-HHHHHHHHHHHHHHHHHHHHHS---GGGHHHHHHHHHHTGGGHHHHHHHHHHHHHH--SHHHHHHHHHHHHHHHHHHHHHHHHSS-GGGTTT-HHHHHHHHHHHHHHHHHHHHHHHHHHHHHHHHHHHHHHTT--HHHHHHHHHHHHHTT--TTT-TTPPPTTS--PPPP-----------PPPPPP---SSPPEEEETTEEEE--EEEEEEEEPPGGGTTSBHHHHHHHH--SS-HHHHHHHHHTT-EEETTEE-S-TTPBP-TT-EEEEEEEE-PPPEE----EEEEE-SSEEEEEEPTT--SSSBTTBSSSSHHHHHHHHH-TT---EESS---TT-EEEEEEESSHHHHHHHHHHHHTT-EEEEEEEEEES-PPSSEEEE---EEEEETTTTEEEE-TTSBP--EEEEEEEEEPPPPS-S----SS-PPPPEEEEEEEESS--TTHHHHHHHHTT--BTT-TTTT-HHHHTTTTTTT---STTHHHHHHHHHHBTTTB-------S-HHHHHHHHHSSS-EEEEE-TTT-PEEEPPPPGGGS--SEEEEEEEETTSS-EEE-PPPGGGSPPTT--------GGG-GGGS-GGGG----

Radius of gyration: 39.53 Å; chains: 1; bounding box: 107×64×116 Å

Sequence (965 aa):
MAFDTESKTPTEDIKSSSPTPSLPSDEHKASQAADLQLVPSLDEGHMIVGDEYSPAECKRVLRKIDRFLLPLMWFCYGVQQTDKTSLGVQAIFGLPKDTGLVGQQYSWLTTIFYLTDMVGEFPSNFLLQKWSLGKTLSIYMICWGICVTCIGAAQNWTHLMVLRGLQGFFECTISPGFVLVIGSWYRTEEHSSRSLFFQSANAGFGIIGNLSMYGIGSHAKKHGGLAAWKSISFFLGAITVVLALICFLLLGSPKEVRWLNAEERKVAQSRVVSNKAGRDVTGIKWSWPQVAEAFKDPQLWFCLVNAFLSSVPNGGLTTFSAIIMKSFGFTELQVLLLDIPRSTISVLIFVAVGFYTRRVPNRRMYVMAASCVPAFVGLLAMSLLPNTPEFQWTKYAMYVITVPYVLGLFLAWTLIPSNVAGRTKKTIISSATFIGYCVGNMSGSQIFKSKDAPRYVPGTIGACACFGIQFVLVIAWRLYYGWQNRKRDCAAAASGISKEEQERLGQEMGERNMTDLENVHFSMALVPVPEPPLEKAEVMTPPPAVAITPCDPWPRPYEMDGNLRRVAPYHFTYNTNCKQRWRGRGILEIFKDEFRDRPPEYYEDAMERGAIQLNGQPVPSPETKVQNGDIISHTLHRHEPPVTAQPIGIVHEDDGLMIINKPAGVPVHPAGRYNFNSVIEILRSERGHEFNPLPCNRLDRLTSGVMFIAKNKKAAERVTDQLMARTVRKEYVARVKGEFPEGDVVCEQPILQISPKLGLNRVRANGKEARTVFKRLAYYPASAPNDTDNINGRQREGYSIVRCRPLTGRTHQLRVHLQFLGHPISNDPIYSNQRVFGPDLGRSSSTAEDDEDIMTRLARMGKEEVAEAVAYHDEMVDEYNRKKAEKMTGDLCKLCNTPLYSDPGAHELGIYLHARKYADAEGKWNYETELPEWALPPPGSEGPKETNEESDPMAVDVEKLTLKE